Protein AF-0000000072995995 (afdb_homodimer)

pLDDT: mean 80.79, std 23.72, range [16.2, 98.0]

Sequence (972 aa):
MTNRNSLKPSCECSIDRLLQHKDIFIFITKAQKQSDSFSGKSYITYHLRIGDTQTKRRYSEFESFRKALTSLYPALIIPPIPEKHSFVDYATLQAKIKDDLPMVEKRKRMLQTFLNRVAKHPELGKDHVFHQFLESTVTWSDVLHSPPLSTIPKNLLQMVLHRDVQIPTHTLNPVLASNLIPTPSTAYQLKKPDPRFEESEKFTFRIANYMSNNLDKSQRKVIRRLGELANDYAELGAVYNGFSLNESGTVANAIEKIGQAVDTGYTETGQMVTSLEGEFAEPIQEHAQFAHIIKKTLKFRHMKHVQVELIKEELENKKEHLSSLQNMENEARRLEEALTRNKTIGPNAVDVDEINNPQEELIGASRVLSSRSSNSTWSGRSMRVISAVGYTLQNIIDVDPEATRRNQIGMSKDAIHVLEEALNITNKDLNSVSTELQADLDRFQREKIHDMRDMLIAYAKIHIRYCQKNLKSWQEARAEVEKIEIMTNRNSLKPSCECSIDRLLQHKDIFIFITKAQKQSDSFSGKSYITYHLRIGDTQTKRRYSEFESFRKALTSLYPALIIPPIPEKHSFVDYATLQAKIKDDLPMVEKRKRMLQTFLNRVAKHPELGKDHVFHQFLESTVTWSDVLHSPPLSTIPKNLLQMVLHRDVQIPTHTLNPVLASNLIPTPSTAYQLKKPDPRFEESEKFTFRIANYMSNNLDKSQRKVIRRLGELANDYAELGAVYNGFSLNESGTVANAIEKIGQAVDTGYTETGQMVTSLEGEFAEPIQEHAQFAHIIKKTLKFRHMKHVQVELIKEELENKKEHLSSLQNMENEARRLEEALTRNKTIGPNAVDVDEINNPQEELIGASRVLSSRSSNSTWSGRSMRVISAVGYTLQNIIDVDPEATRRNQIGMSKDAIHVLEEALNITNKDLNSVSTELQADLDRFQREKIHDMRDMLIAYAKIHIRYCQKNLKSWQEARAEVEKIEI

Foldseek 3Di:
DPPCPVQPPFPPDPQLVLLPDPPWAKAFDDWDWDADPVPRDIFIWTWIDTPHAIAIDGPVLVVLLQVLVCLQCVLFQQFDADDDPDVVNVVVVCVVVVRCVLVSVLNNLRSRVNLVVLCPDSRSVRDVLSVLSRHHVDDSVVSCCDPPNVAADPDNLQFFDDPDPVGDGRHGDPLSPDPLQDQFDLPDDFPDDDVVLVVLLVVLCVVLCCLVVPVLVVLVVVLVVLLVVLVVLVVVLVVLLVVLVVDDDLQSVLSNLVSVLSNLSNVLSVVLSSLCVRLANSVSVSSNVSSVSLNSSSSVLVSLSSSLVRLVVSLVVLVVVLVVLVVVLVVVVVVVVVVVVVPPPDPPDPCVDDPPPPDDDPDDDDDDDDDDDDDDCPPDDDPPPPPPVVPVVVVVVVPPPSNVSVVSSVVSVVSSVSSVVVSVSSVSRSVSSVVSSVVNSVVVVVVVVVSVVSSVVSNVVSVVVSCVSSVVSVVVSVVSSVPPDD/DPPCPVQPPFPPDPQSVLLPDPPWAKAFDDWDWDADPVPRDIFIWTWIDTPHAIAIDGPVLVVLLQVLVCLQCVLFQQFDADDDPDVVNVVVCVVVVVPCVVVSVLNNLRSRVNLVVLCPDSRSVRDVLSVLVRHHVDDSVVSCCDPPNVAADPDNLQFFDDPDVVDDGRHGDPLSPDPLQDQDDLPDDFPDDDVVLVVLLVVLCVVLCCLVVPVLVVLVVVLVVLLVVLVVLVVVLVVLLVVLVVDDDLQSVLSNLVSVLSNLSNVLSVVLSSLCVRLANSVSVSSNVSSVSLNSSSSVLVSLSSSLVRLVVSLVVLVVVLVVLVVVLVVVVVVVVVVVVVVPPDPDDDCPDDPPDPDDDPDDPDDDDDDDDDDDDDDDDDPPPPPPVPPVVVVVVVPPVSNVSVVSSVVSVVSSVSSVVVSVSSVSRSVSSVVSSVVNSVVVVVVVVVSVVSSVVSNVVSVVVSCVSSVVSVVVSVVSSVPPDD

Organism: Rhizopus oryzae (NCBI:txid64495)

Structure (mmCIF, N/CA/C/O backbone):
data_AF-0000000072995995-model_v1
#
loop_
_entity.id
_entity.type
_entity.pdbx_description
1 polymer 'PX domain-containing protein'
#
loop_
_atom_site.group_PDB
_atom_site.id
_atom_site.type_symbol
_atom_site.label_atom_id
_atom_site.label_alt_id
_atom_site.label_comp_id
_atom_site.label_asym_id
_atom_site.label_entity_id
_atom_site.label_seq_id
_atom_site.pdbx_PDB_ins_code
_atom_site.Cartn_x
_atom_site.Cartn_y
_atom_site.Cartn_z
_atom_site.occupancy
_atom_site.B_iso_or_equiv
_atom_site.auth_seq_id
_atom_site.auth_comp_id
_atom_site.auth_asym_id
_atom_site.auth_atom_id
_atom_site.pdbx_PDB_model_num
ATOM 1 N N . MET A 1 1 ? 22.781 -51.25 -25.141 1 22.55 1 MET A N 1
ATOM 2 C CA . MET A 1 1 ? 21.875 -50.25 -24.625 1 22.55 1 MET A CA 1
ATOM 3 C C . MET A 1 1 ? 21.5 -49.25 -25.703 1 22.55 1 MET A C 1
ATOM 5 O O . MET A 1 1 ? 22.297 -48.375 -26.078 1 22.55 1 MET A O 1
ATOM 9 N N . THR A 1 2 ? 20.844 -49.688 -26.781 1 27.02 2 THR A N 1
ATOM 10 C CA . THR A 1 2 ? 20.422 -49.188 -28.078 1 27.02 2 THR A CA 1
ATOM 11 C C . THR A 1 2 ? 19.516 -47.969 -27.906 1 27.02 2 THR A C 1
ATOM 13 O O . THR A 1 2 ? 18.453 -48.062 -27.297 1 27.02 2 THR A O 1
ATOM 16 N N . ASN A 1 3 ? 20.094 -46.781 -27.641 1 28.81 3 ASN A N 1
ATOM 17 C CA . ASN A 1 3 ? 19.562 -45.438 -27.5 1 28.81 3 ASN A CA 1
ATOM 18 C C . ASN A 1 3 ? 18.547 -45.125 -28.609 1 28.81 3 ASN A C 1
ATOM 20 O O . ASN A 1 3 ? 18.938 -44.688 -29.688 1 28.81 3 ASN A O 1
ATOM 24 N N . ARG A 1 4 ? 17.578 -45.938 -28.891 1 34.81 4 ARG A N 1
ATOM 25 C CA . ARG A 1 4 ? 16.484 -45.781 -29.844 1 34.81 4 ARG A CA 1
ATOM 26 C C . ARG A 1 4 ? 15.727 -44.469 -29.562 1 34.81 4 ARG A C 1
ATOM 28 O O . ARG A 1 4 ? 14.812 -44.469 -28.734 1 34.81 4 ARG A O 1
ATOM 35 N N . ASN A 1 5 ? 16.375 -43.406 -29.312 1 36.06 5 ASN A N 1
ATOM 36 C CA . ASN A 1 5 ? 15.711 -42.094 -29.375 1 36.06 5 ASN A CA 1
ATOM 37 C C . ASN A 1 5 ? 14.789 -42 -30.594 1 36.06 5 ASN A C 1
ATOM 39 O O . ASN A 1 5 ? 15.234 -41.625 -31.688 1 36.06 5 ASN A O 1
ATOM 43 N N . SER A 1 6 ? 14 -42.906 -30.922 1 40.09 6 SER A N 1
ATOM 44 C CA . SER A 1 6 ? 13.047 -42.906 -32.031 1 40.09 6 SER A CA 1
ATOM 45 C C . SER A 1 6 ? 12.273 -41.594 -32.094 1 40.09 6 SER A C 1
ATOM 47 O O . SER A 1 6 ? 11.242 -41.438 -31.453 1 40.09 6 SER A O 1
ATOM 49 N N . LEU A 1 7 ? 12.898 -40.406 -32.188 1 47.31 7 LEU A N 1
ATOM 50 C CA . LEU A 1 7 ? 12.336 -39.094 -32.438 1 47.31 7 LEU A CA 1
ATOM 51 C C . LEU A 1 7 ? 11.383 -39.125 -33.625 1 47.31 7 LEU A C 1
ATOM 53 O O . LEU A 1 7 ? 11.625 -39.812 -34.594 1 47.31 7 LEU A O 1
ATOM 57 N N . LYS A 1 8 ? 10.094 -38.906 -33.438 1 56.38 8 LYS A N 1
ATOM 58 C CA . LYS A 1 8 ? 9.109 -38.75 -34.5 1 56.38 8 LYS A CA 1
ATOM 59 C C . LYS A 1 8 ? 9.727 -38.062 -35.719 1 56.38 8 LYS A C 1
ATOM 61 O O . LYS A 1 8 ? 10.469 -37.094 -35.594 1 56.38 8 LYS A O 1
ATOM 66 N N . PRO A 1 9 ? 9.773 -38.812 -36.812 1 62.78 9 PRO A N 1
ATOM 67 C CA . PRO A 1 9 ? 10.32 -38.188 -38 1 62.78 9 PRO A CA 1
ATOM 68 C C . PRO A 1 9 ? 9.703 -36.812 -38.281 1 62.78 9 PRO A C 1
ATOM 70 O O . PRO A 1 9 ? 8.516 -36.594 -38.062 1 62.78 9 PRO A O 1
ATOM 73 N N . SER A 1 10 ? 10.523 -35.781 -38.344 1 68.31 10 SER A N 1
ATOM 74 C CA . SER A 1 10 ? 10.133 -34.406 -38.656 1 68.31 10 SER A CA 1
ATOM 75 C C . SER A 1 10 ? 9.469 -34.312 -40.031 1 68.31 10 SER A C 1
ATOM 77 O O . SER A 1 10 ? 9.789 -35.094 -40.938 1 68.31 10 SER A O 1
ATOM 79 N N . CYS A 1 11 ? 8.227 -33.812 -40.125 1 79.88 11 CYS A N 1
ATOM 80 C CA . CYS A 1 11 ? 7.48 -33.656 -41.375 1 79.88 11 CYS A CA 1
ATOM 81 C C . CYS A 1 11 ? 8.227 -32.75 -42.344 1 79.88 11 CYS A C 1
ATOM 83 O O . CYS A 1 11 ? 7.879 -32.719 -43.531 1 79.88 11 CYS A O 1
ATOM 85 N N . GLU A 1 12 ? 9.312 -32.094 -42.031 1 81.69 12 GLU A N 1
ATOM 86 C CA . GLU A 1 12 ? 10.211 -31.312 -42.875 1 81.69 12 GLU A CA 1
ATOM 87 C C . GLU A 1 12 ? 9.453 -30.203 -43.594 1 81.69 12 GLU A C 1
ATOM 89 O O . GLU A 1 12 ? 9.828 -29.812 -44.719 1 81.69 12 GLU A O 1
ATOM 94 N N . CYS A 1 13 ? 8.328 -29.859 -43 1 88.38 13 CYS A N 1
ATOM 95 C CA . CYS A 1 13 ? 7.613 -28.734 -43.594 1 88.38 13 CYS A CA 1
ATOM 96 C C . CYS A 1 13 ? 8.312 -27.422 -43.281 1 88.38 13 CYS A C 1
ATOM 98 O O . CYS A 1 13 ? 9.336 -27.406 -42.594 1 88.38 13 CYS A O 1
ATOM 100 N N . SER A 1 14 ? 7.895 -26.344 -43.875 1 88.25 14 SER A N 1
ATOM 101 C CA . SER A 1 14 ? 8.547 -25.047 -43.75 1 88.25 14 SER A CA 1
ATOM 102 C C . SER A 1 14 ? 8.672 -24.609 -42.281 1 88.25 14 SER A C 1
ATOM 104 O O . SER A 1 14 ? 9.711 -24.094 -41.875 1 88.25 14 SER A O 1
ATOM 106 N N . ILE A 1 15 ? 7.633 -24.828 -41.562 1 91.75 15 ILE A N 1
ATOM 107 C CA . ILE A 1 15 ? 7.621 -24.422 -40.156 1 91.75 15 ILE A CA 1
ATOM 108 C C . ILE A 1 15 ? 8.594 -25.297 -39.375 1 91.75 15 ILE A C 1
ATOM 110 O O . ILE A 1 15 ? 9.281 -24.797 -38.469 1 91.75 15 ILE A O 1
ATOM 114 N N . ASP A 1 16 ? 8.656 -26.578 -39.625 1 91.5 16 ASP A N 1
ATOM 115 C CA . ASP A 1 16 ? 9.578 -27.5 -38.969 1 91.5 16 ASP A CA 1
ATOM 116 C C . ASP A 1 16 ? 11.031 -27.047 -39.156 1 91.5 16 ASP A C 1
ATOM 118 O O . ASP A 1 16 ? 11.82 -27.078 -38.188 1 91.5 16 ASP A O 1
ATOM 122 N N . ARG A 1 17 ? 11.281 -26.656 -40.344 1 89.06 17 ARG A N 1
ATOM 123 C CA . ARG A 1 17 ? 12.633 -26.188 -40.656 1 89.06 17 ARG A CA 1
ATOM 124 C C . ARG A 1 17 ? 12.961 -24.922 -39.875 1 89.06 17 ARG A C 1
ATOM 126 O O . ARG A 1 17 ? 14.102 -24.734 -39.438 1 89.06 17 ARG A O 1
ATOM 133 N N . LEU A 1 18 ? 11.992 -24.094 -39.781 1 90.12 18 LEU A N 1
ATOM 134 C CA . LEU A 1 18 ? 12.18 -22.844 -39.062 1 90.12 18 LEU A CA 1
ATOM 135 C C . LEU A 1 18 ? 12.43 -23.125 -37.562 1 90.12 18 LEU A C 1
ATOM 137 O O . LEU A 1 18 ? 13.266 -22.469 -36.938 1 90.12 18 LEU A O 1
ATOM 141 N N . LEU A 1 19 ? 11.727 -24.094 -36.969 1 91.38 19 LEU A N 1
ATOM 142 C CA . LEU A 1 19 ? 11.781 -24.375 -35.562 1 91.38 19 LEU A CA 1
ATOM 143 C C . LEU A 1 19 ? 13.102 -25.062 -35.188 1 91.38 19 LEU A C 1
ATOM 145 O O . LEU A 1 19 ? 13.492 -25.062 -34 1 91.38 19 LEU A O 1
ATOM 149 N N . GLN A 1 20 ? 13.773 -25.641 -36.188 1 86.5 20 GLN A N 1
ATOM 150 C CA . GLN A 1 20 ? 15.039 -26.328 -35.906 1 86.5 20 GLN A CA 1
ATOM 151 C C . GLN A 1 20 ? 16.188 -25.328 -35.75 1 86.5 20 GLN A C 1
ATOM 153 O O . GLN A 1 20 ? 17.25 -25.672 -35.219 1 86.5 20 GLN A O 1
ATOM 158 N N . HIS A 1 21 ? 15.875 -24.109 -36.25 1 83.19 21 HIS A N 1
ATOM 159 C CA . HIS A 1 21 ? 16.891 -23.078 -36.094 1 83.19 21 HIS A CA 1
ATOM 160 C C . HIS A 1 21 ? 17 -22.672 -34.625 1 83.19 21 HIS A C 1
ATOM 162 O O . HIS A 1 21 ? 16 -22.641 -33.906 1 83.19 21 HIS A O 1
ATOM 168 N N . LYS A 1 22 ? 18.281 -22.469 -34.375 1 76.88 22 LYS A N 1
ATOM 169 C CA . LYS A 1 22 ? 18.547 -22.094 -33 1 76.88 22 LYS A CA 1
ATOM 170 C C . LYS A 1 22 ? 17.953 -20.719 -32.656 1 76.88 22 LYS A C 1
ATOM 172 O O . LYS A 1 22 ? 17.984 -19.812 -33.5 1 76.88 22 LYS A O 1
ATOM 177 N N . ASP A 1 23 ? 17.234 -20.547 -31.688 1 80.31 23 ASP A N 1
ATOM 178 C CA . ASP A 1 23 ? 16.797 -19.281 -31.094 1 80.31 23 ASP A CA 1
ATOM 179 C C . ASP A 1 23 ? 15.508 -18.781 -31.75 1 80.31 23 ASP A C 1
ATOM 181 O O . ASP A 1 23 ? 15.312 -17.578 -31.906 1 80.31 23 ASP A O 1
ATOM 185 N N . ILE A 1 24 ? 14.773 -19.688 -32.344 1 86.06 24 ILE A N 1
ATOM 186 C CA . ILE A 1 24 ? 13.516 -19.266 -32.938 1 86.06 24 ILE A CA 1
ATOM 187 C C . ILE A 1 24 ? 12.477 -19.016 -31.828 1 86.06 24 ILE A C 1
ATOM 189 O O . ILE A 1 24 ? 12.469 -19.703 -30.812 1 86.06 24 ILE A O 1
ATOM 193 N N . PHE A 1 25 ? 11.82 -17.922 -32.062 1 93.5 25 PHE A N 1
ATOM 194 C CA . PHE A 1 25 ? 10.789 -17.516 -31.109 1 93.5 25 PHE A CA 1
ATOM 195 C C . PHE A 1 25 ? 9.5 -17.141 -31.828 1 93.5 25 PHE A C 1
ATOM 197 O O . PHE A 1 25 ? 9.531 -16.516 -32.906 1 93.5 25 PHE A O 1
ATOM 204 N N . ILE A 1 26 ? 8.398 -17.656 -31.344 1 96.94 26 ILE A N 1
ATOM 205 C CA . ILE A 1 26 ? 7.09 -17.328 -31.906 1 96.94 26 ILE A CA 1
ATOM 206 C C . ILE A 1 26 ? 6.516 -16.109 -31.188 1 96.94 26 ILE A C 1
ATOM 208 O O . ILE A 1 26 ? 6.348 -16.125 -29.969 1 96.94 26 ILE A O 1
ATOM 212 N N . PHE A 1 27 ? 6.184 -15.102 -32.031 1 97 27 PHE A N 1
ATOM 213 C CA . PHE A 1 27 ? 5.664 -13.859 -31.453 1 97 27 PHE A CA 1
ATOM 214 C C . PHE A 1 27 ? 4.18 -13.695 -31.766 1 97 27 PHE A C 1
ATOM 216 O O . PHE A 1 27 ? 3.727 -14.07 -32.844 1 97 27 PHE A O 1
ATOM 223 N N . ILE A 1 28 ? 3.461 -13.281 -30.812 1 97.25 28 ILE A N 1
ATOM 224 C CA . ILE A 1 28 ? 2.154 -12.695 -31.094 1 97.25 28 ILE A CA 1
ATOM 225 C C . ILE A 1 28 ? 2.262 -11.172 -31.094 1 97.25 28 ILE A C 1
ATOM 227 O O . ILE A 1 28 ? 2.385 -10.547 -30.047 1 97.25 28 ILE A O 1
ATOM 231 N N . THR A 1 29 ? 2.156 -10.547 -32.156 1 95.31 29 THR A N 1
ATOM 232 C CA . THR A 1 29 ? 2.521 -9.148 -32.375 1 95.31 29 THR A CA 1
ATOM 233 C C . THR A 1 29 ? 1.336 -8.234 -32.062 1 95.31 29 THR A C 1
ATOM 235 O O . THR A 1 29 ? 1.52 -7.082 -31.672 1 95.31 29 THR A O 1
ATOM 238 N N . LYS A 1 30 ? 0.116 -8.758 -32.406 1 92.94 30 LYS A N 1
ATOM 239 C CA . LYS A 1 30 ? -1.045 -7.883 -32.25 1 92.94 30 LYS A CA 1
ATOM 240 C C . LYS A 1 30 ? -2.299 -8.688 -31.922 1 92.94 30 LYS A C 1
ATOM 242 O O . LYS A 1 30 ? -2.402 -9.859 -32.281 1 92.94 30 LYS A O 1
ATOM 247 N N . ALA A 1 31 ? -3.133 -8.086 -31.109 1 91.62 31 ALA A N 1
ATOM 248 C CA . ALA A 1 31 ? -4.512 -8.523 -30.906 1 91.62 31 ALA A CA 1
ATOM 249 C C . ALA A 1 31 ? -5.5 -7.523 -31.5 1 91.62 31 ALA A C 1
ATOM 251 O O . ALA A 1 31 ? -5.504 -6.348 -31.125 1 91.62 31 ALA A O 1
ATOM 252 N N . GLN A 1 32 ? -6.266 -7.977 -32.5 1 89.94 32 GLN A N 1
ATOM 253 C CA . GLN A 1 32 ? -7.117 -7.055 -33.25 1 89.94 32 GLN A CA 1
ATOM 254 C C . GLN A 1 32 ? -8.586 -7.445 -33.125 1 89.94 32 GLN A C 1
ATOM 256 O O . GLN A 1 32 ? -8.938 -8.617 -33.312 1 89.94 32 GLN A O 1
ATOM 261 N N . LYS A 1 33 ? -9.406 -6.445 -32.75 1 87.06 33 LYS A N 1
ATOM 262 C CA . LYS A 1 33 ? -10.852 -6.68 -32.75 1 87.06 33 LYS A CA 1
ATOM 263 C C . LYS A 1 33 ? -11.398 -6.746 -34.188 1 87.06 33 LYS A C 1
ATOM 265 O O . LYS A 1 33 ? -11.102 -5.887 -35 1 87.06 33 LYS A O 1
ATOM 270 N N . GLN A 1 34 ? -11.969 -7.832 -34.438 1 84.31 34 GLN A N 1
ATOM 271 C CA . GLN A 1 34 ? -12.57 -8.023 -35.75 1 84.31 34 GLN A CA 1
ATOM 272 C C . GLN A 1 34 ? -14.07 -8.266 -35.656 1 84.31 34 GLN A C 1
ATOM 274 O O . GLN A 1 34 ? -14.555 -8.695 -34.594 1 84.31 34 GLN A O 1
ATOM 279 N N . SER A 1 35 ? -14.82 -7.684 -36.375 1 77.75 35 SER A N 1
ATOM 280 C CA . SER A 1 35 ? -16.266 -7.91 -36.406 1 77.75 35 SER A CA 1
ATOM 281 C C . SER A 1 35 ? -16.656 -8.828 -37.562 1 77.75 35 SER A C 1
ATOM 283 O O . SER A 1 35 ? -16.078 -8.734 -38.656 1 77.75 35 SER A O 1
ATOM 285 N N . ASP A 1 36 ? -17.281 -9.891 -37.125 1 67.06 36 ASP A N 1
ATOM 286 C CA . ASP A 1 36 ? -17.812 -10.734 -38.219 1 67.06 36 ASP A CA 1
ATOM 287 C C . ASP A 1 36 ? -18.953 -10.031 -38.938 1 67.06 36 ASP A C 1
ATOM 289 O O . ASP A 1 36 ? -19.922 -9.586 -38.312 1 67.06 36 ASP A O 1
ATOM 293 N N . SER A 1 37 ? -18.672 -9.695 -40.219 1 61.41 37 SER A N 1
ATOM 294 C CA . SER A 1 37 ? -19.641 -8.977 -41.031 1 61.41 37 SER A CA 1
ATOM 295 C C . SER A 1 37 ? -21 -9.664 -41.031 1 61.41 37 SER A C 1
ATOM 297 O O . SER A 1 37 ? -22.031 -9.008 -41.125 1 61.41 37 SER A O 1
ATOM 299 N N . PHE A 1 38 ? -21.031 -10.938 -40.906 1 63.56 38 PHE A N 1
ATOM 300 C CA . PHE A 1 38 ? -22.281 -11.672 -41.062 1 63.56 38 PHE A CA 1
ATOM 301 C C . PHE A 1 38 ? -23.016 -11.789 -39.719 1 63.56 38 PHE A C 1
ATOM 303 O O . PHE A 1 38 ? -24.234 -11.602 -39.656 1 63.56 38 PHE A O 1
ATOM 310 N N . SER A 1 39 ? -22.344 -12.039 -38.688 1 60.88 39 SER A N 1
ATOM 311 C CA . SER A 1 39 ? -23 -12.344 -37.406 1 60.88 39 SER A CA 1
ATOM 312 C C . SER A 1 39 ? -22.984 -11.125 -36.469 1 60.88 39 SER A C 1
ATOM 314 O O . SER A 1 39 ? -23.734 -11.086 -35.5 1 60.88 39 SER A O 1
ATOM 316 N N . GLY A 1 40 ? -22.375 -10.125 -36.875 1 64.06 40 GLY A N 1
ATOM 317 C CA . GLY A 1 40 ? -22.312 -8.906 -36.094 1 64.06 40 GLY A CA 1
ATOM 318 C C . GLY A 1 40 ? -21.516 -9.07 -34.812 1 64.06 40 GLY A C 1
ATOM 319 O O . GLY A 1 40 ? -21.375 -8.117 -34.031 1 64.06 40 GLY A O 1
ATOM 320 N N . LYS A 1 41 ? -20.984 -10.312 -34.594 1 70.19 41 LYS A N 1
ATOM 321 C CA . LYS A 1 41 ? -20.297 -10.5 -33.312 1 70.19 41 LYS A CA 1
ATOM 322 C C . LYS A 1 41 ? -18.812 -10.148 -33.438 1 70.19 41 LYS A C 1
ATOM 324 O O . LYS A 1 41 ? -18.172 -10.469 -34.438 1 70.19 41 LYS A O 1
ATOM 329 N N . SER A 1 42 ? -18.406 -9.43 -32.562 1 83.25 42 SER A N 1
ATOM 330 C CA . SER A 1 42 ? -17.016 -8.984 -32.531 1 83.25 42 SER A CA 1
ATOM 331 C C . SER A 1 42 ? -16.125 -10 -31.828 1 83.25 42 SER A C 1
ATOM 333 O O . SER A 1 42 ? -16.562 -10.656 -30.891 1 83.25 42 SER A O 1
ATOM 335 N N . TYR A 1 43 ? -15.039 -10.375 -32.562 1 84.44 43 TYR A N 1
ATOM 336 C CA . TYR A 1 43 ? -14.078 -11.25 -31.906 1 84.44 43 TYR A CA 1
ATOM 337 C C . TYR A 1 43 ? -12.664 -10.711 -32.031 1 84.44 43 TYR A C 1
ATOM 339 O O . TYR A 1 43 ? -12.414 -9.789 -32.812 1 84.44 43 TYR A O 1
ATOM 347 N N . ILE A 1 44 ? -11.742 -11.25 -31.219 1 90.12 44 ILE A N 1
ATOM 348 C CA . ILE A 1 44 ? -10.352 -10.812 -31.234 1 90.12 44 ILE A CA 1
ATOM 349 C C . ILE A 1 44 ? -9.5 -11.812 -32 1 90.12 44 ILE A C 1
ATOM 351 O O . ILE A 1 44 ? -9.617 -13.023 -31.812 1 90.12 44 ILE A O 1
ATOM 355 N N . THR A 1 45 ? -8.766 -11.273 -32.906 1 93.31 45 THR A N 1
ATOM 356 C CA . THR A 1 45 ? -7.816 -12.094 -33.625 1 93.31 45 THR A CA 1
ATOM 357 C C . THR A 1 45 ? -6.383 -11.789 -33.219 1 93.31 45 THR A C 1
ATOM 359 O O . THR A 1 45 ? -6.027 -10.625 -33 1 93.31 45 THR A O 1
ATOM 362 N N . TYR A 1 46 ? -5.562 -12.875 -33.062 1 95.62 46 TYR A N 1
ATOM 363 C CA . TYR A 1 46 ? -4.16 -12.734 -32.688 1 95.62 46 TYR A CA 1
ATOM 364 C C . TYR A 1 46 ? -3.252 -12.961 -33.875 1 95.62 46 TYR A C 1
ATOM 366 O O . TYR A 1 46 ? -3.375 -13.969 -34.594 1 95.62 46 TYR A O 1
ATOM 374 N N . HIS A 1 47 ? -2.336 -12.016 -34.031 1 97.19 47 HIS A N 1
ATOM 375 C CA . HIS A 1 47 ? -1.401 -12.102 -35.156 1 97.19 47 HIS A CA 1
ATOM 376 C C . HIS A 1 47 ? -0.116 -12.812 -34.719 1 97.19 47 HIS A C 1
ATOM 378 O O . HIS A 1 47 ? 0.67 -12.281 -33.938 1 97.19 47 HIS A O 1
ATOM 384 N N . LEU A 1 48 ? 0.071 -14.023 -35.25 1 97.69 48 LEU A N 1
ATOM 385 C CA . LEU A 1 48 ? 1.254 -14.82 -34.969 1 97.69 48 LEU A CA 1
ATOM 386 C C . LEU A 1 48 ? 2.354 -14.578 -36 1 97.69 48 LEU A C 1
ATOM 388 O O . LEU A 1 48 ? 2.074 -14.438 -37.188 1 97.69 48 LEU A O 1
ATOM 392 N N . ARG A 1 49 ? 3.58 -14.469 -35.469 1 96.88 49 ARG A N 1
ATOM 393 C CA . ARG A 1 49 ? 4.719 -14.305 -36.375 1 96.88 49 ARG A CA 1
ATOM 394 C C . ARG A 1 49 ? 5.855 -15.25 -36 1 96.88 49 ARG A C 1
ATOM 396 O O . ARG A 1 49 ? 6.289 -15.281 -34.844 1 96.88 49 ARG A O 1
ATOM 403 N N . ILE A 1 50 ? 6.27 -16.031 -36.812 1 95 50 ILE A N 1
ATOM 404 C CA . ILE A 1 50 ? 7.457 -16.859 -36.688 1 95 50 ILE A CA 1
ATOM 405 C C . ILE A 1 50 ? 8.344 -16.672 -37.906 1 95 50 ILE A C 1
ATOM 407 O O . ILE A 1 50 ? 7.988 -17.094 -39.031 1 95 50 ILE A O 1
ATOM 411 N N . GLY A 1 51 ? 9.453 -16.062 -37.688 1 90.44 51 GLY A N 1
ATOM 412 C CA . GLY A 1 51 ? 10.242 -15.688 -38.844 1 90.44 51 GLY A CA 1
ATOM 413 C C . GLY A 1 51 ? 9.508 -14.742 -39.781 1 90.44 51 GLY A C 1
ATOM 414 O O . GLY A 1 51 ? 9.047 -13.68 -39.375 1 90.44 51 GLY A O 1
ATOM 415 N N . ASP A 1 52 ? 9.336 -15.211 -40.969 1 89 52 ASP A N 1
ATOM 416 C CA . ASP A 1 52 ? 8.672 -14.367 -41.938 1 89 52 ASP A CA 1
ATOM 417 C C . ASP A 1 52 ? 7.223 -14.797 -42.156 1 89 52 ASP A C 1
ATOM 419 O O . ASP A 1 52 ? 6.492 -14.172 -42.938 1 89 52 ASP A O 1
ATOM 423 N N . THR A 1 53 ? 6.812 -15.797 -41.469 1 92.38 53 THR A N 1
ATOM 424 C CA . THR A 1 53 ? 5.457 -16.312 -41.594 1 92.38 53 THR A CA 1
ATOM 425 C C . THR A 1 53 ? 4.52 -15.648 -40.594 1 92.38 53 THR A C 1
ATOM 427 O O . THR A 1 53 ? 4.863 -15.516 -39.406 1 92.38 53 THR A O 1
ATOM 430 N N . GLN A 1 54 ? 3.402 -15.203 -41.188 1 95.19 54 GLN A N 1
ATOM 431 C CA . GLN A 1 54 ? 2.391 -14.586 -40.344 1 95.19 54 GLN A CA 1
ATOM 432 C C . GLN A 1 54 ? 1.049 -15.297 -40.469 1 95.19 54 GLN A C 1
ATOM 434 O O . GLN A 1 54 ? 0.67 -15.727 -41.562 1 95.19 54 GLN A O 1
ATOM 439 N N . THR A 1 55 ? 0.432 -15.508 -39.406 1 95.88 55 THR A N 1
ATOM 440 C CA . THR A 1 55 ? -0.879 -16.156 -39.375 1 95.88 55 THR A CA 1
ATOM 441 C C . THR A 1 55 ? -1.764 -15.523 -38.312 1 95.88 55 THR A C 1
ATOM 443 O O . THR A 1 55 ? -1.265 -14.883 -37.375 1 95.88 55 THR A O 1
ATOM 446 N N . LYS A 1 56 ? -3.1 -15.625 -38.594 1 95.25 56 LYS A N 1
ATOM 447 C CA . LYS A 1 56 ? -4.066 -15.094 -37.625 1 95.25 56 LYS A CA 1
ATOM 448 C C . LYS A 1 56 ? -4.918 -16.219 -37.031 1 95.25 56 LYS A C 1
ATOM 450 O O . LYS A 1 56 ? -5.359 -17.109 -37.75 1 95.25 56 LYS A O 1
ATOM 455 N N . ARG A 1 57 ? -5.008 -16.172 -35.719 1 95.88 57 ARG A N 1
ATOM 456 C CA . ARG A 1 57 ? -5.84 -17.156 -35.031 1 95.88 57 ARG A CA 1
ATOM 457 C C . ARG A 1 57 ? -6.707 -16.484 -33.969 1 95.88 57 ARG A C 1
ATOM 459 O O . ARG A 1 57 ? -6.301 -15.492 -33.375 1 95.88 57 ARG A O 1
ATOM 466 N N . ARG A 1 58 ? -7.895 -17 -33.844 1 92.75 58 ARG A N 1
ATOM 467 C CA . ARG A 1 58 ? -8.758 -16.562 -32.75 1 92.75 58 ARG A CA 1
ATOM 468 C C . ARG A 1 58 ? -8.555 -17.406 -31.516 1 92.75 58 ARG A C 1
ATOM 470 O O . ARG A 1 58 ? -7.902 -18.453 -31.578 1 92.75 58 ARG A O 1
ATOM 477 N N . TYR A 1 59 ? -9.078 -17 -30.438 1 93.75 59 TYR A N 1
ATOM 478 C CA . TYR A 1 59 ? -8.906 -17.719 -29.188 1 93.75 59 TYR A CA 1
ATOM 479 C C . TYR A 1 59 ? -9.523 -19.109 -29.266 1 93.75 59 TYR A C 1
ATOM 481 O O . TYR A 1 59 ? -8.938 -20.078 -28.781 1 93.75 59 TYR A O 1
ATOM 489 N N . SER A 1 60 ? -10.656 -19.172 -29.859 1 93.81 60 SER A N 1
ATOM 490 C CA . SER A 1 60 ? -11.336 -20.469 -29.953 1 93.81 60 SER A CA 1
ATOM 491 C C . SER A 1 60 ? -10.5 -21.469 -30.734 1 93.81 60 SER A C 1
ATOM 493 O O . SER A 1 60 ? -10.555 -22.672 -30.469 1 93.81 60 SER A O 1
ATOM 495 N N . GLU A 1 61 ? -9.734 -20.969 -31.609 1 96.38 61 GLU A N 1
ATOM 496 C CA . GLU A 1 61 ? -8.852 -21.859 -32.375 1 96.38 61 GLU A CA 1
ATOM 497 C C . GLU A 1 61 ? -7.684 -22.328 -31.516 1 96.38 61 GLU A C 1
ATOM 499 O O . GLU A 1 61 ? -7.254 -23.484 -31.641 1 96.38 61 GLU A O 1
ATOM 504 N N . PHE A 1 62 ? -7.215 -21.516 -30.672 1 97.19 62 PHE A N 1
ATOM 505 C CA . PHE A 1 62 ? -6.215 -21.938 -29.703 1 97.19 62 PHE A CA 1
ATOM 506 C C . PHE A 1 62 ? -6.77 -23.047 -28.812 1 97.19 62 PHE A C 1
ATOM 508 O O . PHE A 1 62 ? -6.078 -24.016 -28.516 1 97.19 62 PHE A O 1
ATOM 515 N N . GLU A 1 63 ? -7.965 -22.906 -28.406 1 96.44 63 GLU A N 1
ATOM 516 C CA . GLU A 1 63 ? -8.609 -23.891 -27.547 1 96.44 63 GLU A CA 1
ATOM 517 C C . GLU A 1 63 ? -8.727 -25.234 -28.25 1 96.44 63 GLU A C 1
ATOM 519 O O . GLU A 1 63 ? -8.43 -26.281 -27.656 1 96.44 63 GLU A O 1
ATOM 524 N N . SER A 1 64 ? -9.18 -25.125 -29.469 1 97.12 64 SER A N 1
ATOM 525 C CA . SER A 1 64 ? -9.32 -26.359 -30.219 1 97.12 64 SER A CA 1
ATOM 526 C C . SER A 1 64 ? -7.965 -27 -30.516 1 97.12 64 SER A C 1
ATOM 528 O O . SER A 1 64 ? -7.84 -28.219 -30.562 1 97.12 64 SER A O 1
ATOM 530 N N . PHE A 1 65 ? -7.023 -26.156 -30.703 1 98 65 PHE A N 1
ATOM 531 C CA . PHE A 1 65 ? -5.668 -26.641 -30.938 1 98 65 PHE A CA 1
ATOM 532 C C . PHE A 1 65 ? -5.133 -27.375 -29.719 1 98 65 PHE A C 1
ATOM 534 O O . PHE A 1 65 ? -4.594 -28.469 -29.828 1 98 65 PHE A O 1
ATOM 541 N N . ARG A 1 66 ? -5.281 -26.812 -28.594 1 97.62 66 ARG A N 1
ATOM 542 C CA . ARG A 1 66 ? -4.832 -27.469 -27.375 1 97.62 66 ARG A CA 1
ATOM 543 C C . ARG A 1 66 ? -5.562 -28.781 -27.156 1 97.62 66 ARG A C 1
ATOM 545 O O . ARG A 1 66 ? -4.953 -29.781 -26.781 1 97.62 66 ARG A O 1
ATOM 552 N N . LYS A 1 67 ? -6.852 -28.781 -27.422 1 96.5 67 LYS A N 1
ATOM 553 C CA . LYS A 1 67 ? -7.637 -30 -27.312 1 96.5 67 LYS A CA 1
ATOM 554 C C . LYS A 1 67 ? -7.121 -31.078 -28.281 1 96.5 67 LYS A C 1
ATOM 556 O O . LYS A 1 67 ? -7.055 -32.25 -27.922 1 96.5 67 LYS A O 1
ATOM 561 N N . ALA A 1 68 ? -6.797 -30.609 -29.391 1 97.12 68 ALA A N 1
ATOM 562 C CA . ALA A 1 68 ? -6.254 -31.516 -30.406 1 97.12 68 ALA A CA 1
ATOM 563 C C . ALA A 1 68 ? -4.945 -32.156 -29.922 1 97.12 68 ALA A C 1
ATOM 565 O O . ALA A 1 68 ? -4.758 -33.344 -30.031 1 97.12 68 ALA A O 1
ATOM 566 N N . LEU A 1 69 ? -4.09 -31.312 -29.359 1 97.19 69 LEU A N 1
ATOM 567 C CA . LEU A 1 69 ? -2.811 -31.812 -28.859 1 97.19 69 LEU A CA 1
ATOM 568 C C . LEU A 1 69 ? -3.021 -32.781 -27.703 1 97.19 69 LEU A C 1
ATOM 570 O O . LEU A 1 69 ? -2.32 -33.812 -27.609 1 97.19 69 LEU A O 1
ATOM 574 N N . THR A 1 70 ? -3.986 -32.531 -26.875 1 96.38 70 THR A N 1
ATOM 575 C CA . THR A 1 70 ? -4.281 -33.406 -25.734 1 96.38 70 THR A CA 1
ATOM 576 C C . THR A 1 70 ? -4.773 -34.75 -26.203 1 96.38 70 THR A C 1
ATOM 578 O O . THR A 1 70 ? -4.449 -35.781 -25.594 1 96.38 70 THR A O 1
ATOM 581 N N . SER A 1 71 ? -5.496 -34.75 -27.266 1 95.19 71 SER A N 1
ATOM 582 C CA . SER A 1 71 ? -6.012 -36 -27.812 1 95.19 71 SER A CA 1
ATOM 583 C C . SER A 1 71 ? -4.914 -36.781 -28.531 1 95.19 71 SER A C 1
ATOM 585 O O . SER A 1 71 ? -4.891 -38 -28.469 1 95.19 71 SER A O 1
ATOM 587 N N . LEU A 1 72 ? -4.055 -36.031 -29.141 1 94.56 72 LEU A N 1
ATOM 588 C CA . LEU A 1 72 ? -2.967 -36.688 -29.859 1 94.56 72 LEU A CA 1
ATOM 589 C C . LEU A 1 72 ? -1.931 -37.25 -28.906 1 94.56 72 LEU A C 1
ATOM 591 O O . LEU A 1 72 ? -1.352 -38.312 -29.172 1 94.56 72 LEU A O 1
ATOM 595 N N . TYR A 1 73 ? -1.712 -36.531 -27.828 1 94.81 73 TYR A N 1
ATOM 596 C CA . TYR A 1 73 ? -0.664 -36.906 -26.875 1 94.81 73 TYR A CA 1
ATOM 597 C C . TYR A 1 73 ? -1.199 -36.938 -25.453 1 94.81 73 TYR A C 1
ATOM 599 O O . TYR A 1 73 ? -0.788 -36.125 -24.609 1 94.81 73 TYR A O 1
ATOM 607 N N . PRO A 1 74 ? -1.975 -37.906 -25.125 1 94.25 74 PRO A N 1
ATOM 608 C CA . PRO A 1 74 ? -2.607 -37.938 -23.797 1 94.25 74 PRO A CA 1
ATOM 609 C C . PRO A 1 74 ? -1.612 -38.188 -22.672 1 94.25 74 PRO A C 1
ATOM 611 O O . PRO A 1 74 ? -1.919 -37.938 -21.5 1 94.25 74 PRO A O 1
ATOM 614 N N . ALA A 1 75 ? -0.385 -38.719 -23 1 94 75 ALA A N 1
ATOM 615 C CA . ALA A 1 75 ? 0.604 -39.062 -21.984 1 94 75 ALA A CA 1
ATOM 616 C C . ALA A 1 75 ? 1.607 -37.938 -21.781 1 94 75 ALA A C 1
ATOM 618 O O . ALA A 1 75 ? 2.547 -38.062 -20.984 1 94 75 ALA A O 1
ATOM 619 N N . LEU A 1 76 ? 1.378 -36.844 -22.516 1 96.44 76 LEU A N 1
ATOM 620 C CA . LEU A 1 76 ? 2.293 -35.719 -22.406 1 96.44 76 LEU A CA 1
ATOM 621 C C . LEU A 1 76 ? 1.619 -34.562 -21.688 1 96.44 76 LEU A C 1
ATOM 623 O O . LEU A 1 76 ? 0.393 -34.438 -21.719 1 96.44 76 LEU A O 1
ATOM 627 N N . ILE A 1 77 ? 2.465 -33.812 -21.094 1 96.31 77 ILE A N 1
ATOM 628 C CA . ILE A 1 77 ? 1.991 -32.594 -20.422 1 96.31 77 ILE A CA 1
ATOM 629 C C . ILE A 1 77 ? 1.87 -31.453 -21.438 1 96.31 77 ILE A C 1
ATOM 631 O O . ILE A 1 77 ? 2.873 -30.859 -21.828 1 96.31 77 ILE A O 1
ATOM 635 N N . ILE A 1 78 ? 0.62 -31.141 -21.812 1 97.75 78 ILE A N 1
ATOM 636 C CA . ILE A 1 78 ? 0.361 -30.062 -22.781 1 97.75 78 ILE A CA 1
ATOM 637 C C . ILE A 1 78 ? 0.248 -28.734 -22.047 1 97.75 78 ILE A C 1
ATOM 639 O O . ILE A 1 78 ? -0.556 -28.594 -21.125 1 97.75 78 ILE A O 1
ATOM 643 N N . PRO A 1 79 ? 1.039 -27.797 -22.5 1 96.69 79 PRO A N 1
ATOM 644 C CA . PRO A 1 79 ? 0.976 -26.516 -21.812 1 96.69 79 PRO A CA 1
ATOM 645 C C . PRO A 1 79 ? -0.427 -25.906 -21.828 1 96.69 79 PRO A C 1
ATOM 647 O O . PRO A 1 79 ? -1.206 -26.156 -22.75 1 96.69 79 PRO A O 1
ATOM 650 N N . PRO A 1 80 ? -0.75 -25.156 -20.812 1 95.19 80 PRO A N 1
ATOM 651 C CA . PRO A 1 80 ? -2.078 -24.547 -20.719 1 95.19 80 PRO A CA 1
ATOM 652 C C . PRO A 1 80 ? -2.207 -23.266 -21.547 1 95.19 80 PRO A C 1
ATOM 654 O O . PRO A 1 80 ? -1.198 -22.656 -21.906 1 95.19 80 PRO A O 1
ATOM 657 N N . ILE A 1 81 ? -3.369 -22.953 -21.938 1 94.75 81 ILE A N 1
ATOM 658 C CA . ILE A 1 81 ? -3.732 -21.641 -22.453 1 94.75 81 ILE A CA 1
ATOM 659 C C . ILE A 1 81 ? -4.594 -20.906 -21.438 1 94.75 81 ILE A C 1
ATOM 661 O O . ILE A 1 81 ? -5.129 -21.516 -20.516 1 94.75 81 ILE A O 1
ATOM 665 N N . PRO A 1 82 ? -4.625 -19.625 -21.578 1 89.31 82 PRO A N 1
ATOM 666 C CA . PRO A 1 82 ? -5.457 -18.891 -20.625 1 89.31 82 PRO A CA 1
ATOM 667 C C . PRO A 1 82 ? -6.938 -19.25 -20.734 1 89.31 82 PRO A C 1
ATOM 669 O O . PRO A 1 82 ? -7.395 -19.688 -21.797 1 89.31 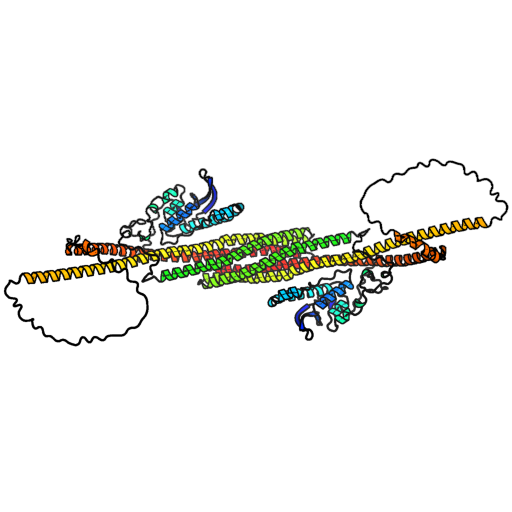82 PRO A O 1
ATOM 672 N N . GLU A 1 83 ? -7.586 -19.219 -19.531 1 80.5 83 GLU A N 1
ATOM 673 C CA . GLU A 1 83 ? -9.008 -19.547 -19.531 1 80.5 83 GLU A CA 1
ATOM 674 C C . GLU A 1 83 ? -9.82 -18.5 -20.281 1 80.5 83 GLU A C 1
ATOM 676 O O . GLU A 1 83 ? -9.422 -17.344 -20.344 1 80.5 83 GLU A O 1
ATOM 681 N N . LYS A 1 84 ? -10.883 -19.141 -20.906 1 70.81 84 LYS A N 1
ATOM 682 C CA . LYS A 1 84 ? -11.773 -18.234 -21.625 1 70.81 84 LYS A CA 1
ATOM 683 C C . LYS A 1 84 ? -12.539 -17.344 -20.656 1 70.81 84 LYS A C 1
ATOM 685 O O . LYS A 1 84 ? -13 -17.797 -19.609 1 70.81 84 LYS A O 1
ATOM 690 N N . HIS A 1 85 ? -12.289 -16.156 -20.406 1 60.28 85 HIS A N 1
ATOM 691 C CA . HIS A 1 85 ? -13.148 -15.312 -19.594 1 60.28 85 HIS A CA 1
ATOM 692 C C . HIS A 1 85 ? -14.523 -15.148 -20.234 1 60.28 85 HIS A C 1
ATOM 694 O O . HIS A 1 85 ? -14.641 -15.023 -21.453 1 60.28 85 HIS A O 1
ATOM 700 N N . SER A 1 86 ? -15.547 -15.875 -19.688 1 48 86 SER A N 1
ATOM 701 C CA . SER A 1 86 ? -16.906 -15.766 -20.219 1 48 86 SER A CA 1
ATOM 702 C C . SER A 1 86 ? -17.25 -14.32 -20.547 1 48 86 SER A C 1
ATOM 704 O O . SER A 1 86 ? -16.703 -13.391 -19.953 1 48 86 SER A O 1
ATOM 706 N N . PHE A 1 87 ? -18 -14.227 -21.609 1 41.22 87 PHE A N 1
ATOM 707 C CA . PHE A 1 87 ? -18.609 -12.992 -22.094 1 41.22 87 PHE A CA 1
ATOM 708 C C . PHE A 1 87 ? -19.234 -12.211 -20.938 1 41.22 87 PHE A C 1
ATOM 710 O O . PHE A 1 87 ? -19.188 -10.977 -20.922 1 41.22 87 PHE A O 1
ATOM 717 N N . VAL A 1 88 ? -19.891 -12.914 -20.109 1 44.44 88 VAL A N 1
ATOM 718 C CA . VAL A 1 88 ? -20.594 -12.258 -19.016 1 44.44 88 VAL A CA 1
ATOM 719 C C . VAL A 1 88 ? -19.594 -11.539 -18.109 1 44.44 88 VAL A C 1
ATOM 721 O O . VAL A 1 88 ? -19.844 -10.406 -17.688 1 44.44 88 VAL A O 1
ATOM 724 N N . ASP A 1 89 ? -18.578 -12.172 -17.922 1 46.03 89 ASP A N 1
ATOM 725 C CA . ASP A 1 89 ? -17.562 -11.484 -17.141 1 46.03 89 ASP A CA 1
ATOM 726 C C . ASP A 1 89 ? -16.922 -10.344 -17.938 1 46.03 89 ASP A C 1
ATOM 728 O O . ASP A 1 89 ? -16.609 -9.297 -17.375 1 46.03 89 ASP A O 1
ATOM 732 N N . TYR A 1 90 ? -16.766 -10.633 -19.172 1 40.25 90 TYR A N 1
ATOM 733 C CA . TYR A 1 90 ? -16.375 -9.586 -20.109 1 40.25 90 TYR A CA 1
ATOM 734 C C . TYR A 1 90 ? -17.438 -8.492 -20.172 1 40.25 90 TYR A C 1
ATOM 736 O O . TYR A 1 90 ? -17.109 -7.309 -20.266 1 40.25 90 TYR A O 1
ATOM 744 N N . ALA A 1 91 ? -18.719 -8.93 -20.359 1 40.66 91 ALA A N 1
ATOM 745 C CA . ALA A 1 91 ? -19.812 -7.977 -20.375 1 40.66 91 ALA A CA 1
ATOM 746 C C . ALA A 1 91 ? -19.859 -7.152 -19.094 1 40.66 91 ALA A C 1
ATOM 748 O O . ALA A 1 91 ? -20.094 -5.945 -19.125 1 40.66 91 ALA A O 1
ATOM 749 N N . THR A 1 92 ? -19.922 -7.816 -18.062 1 44.03 92 THR A N 1
ATOM 750 C CA . THR A 1 92 ? -19.859 -7.066 -16.812 1 44.03 92 THR A CA 1
ATOM 751 C C . THR A 1 92 ? -18.578 -6.246 -16.719 1 44.03 92 THR A C 1
ATOM 753 O O . THR A 1 92 ? -18.578 -5.145 -16.172 1 44.03 92 THR A O 1
ATOM 756 N N . LEU A 1 93 ? -17.594 -6.898 -17.312 1 40.94 93 LEU A N 1
ATOM 757 C CA . LEU A 1 93 ? -16.344 -6.145 -17.484 1 40.94 93 LEU A CA 1
ATOM 758 C C . LEU A 1 93 ? -16.469 -5.191 -18.672 1 40.94 93 LEU A C 1
ATOM 760 O O . LEU A 1 93 ? -15.719 -4.211 -18.766 1 40.94 93 LEU A O 1
ATOM 764 N N . GLN A 1 94 ? -17.234 -5.512 -19.781 1 36.44 94 GLN A N 1
ATOM 765 C CA . GLN A 1 94 ? -17.422 -4.594 -20.906 1 36.44 94 GLN A CA 1
ATOM 766 C C . GLN A 1 94 ? -17.953 -3.246 -20.438 1 36.44 94 GLN A C 1
ATOM 768 O O . GLN A 1 94 ? -17.672 -2.211 -21.047 1 36.44 94 GLN A O 1
ATOM 773 N N . ALA A 1 95 ? -19 -3.363 -19.75 1 37.59 95 ALA A N 1
ATOM 774 C CA . ALA A 1 95 ? -19.422 -2.002 -19.422 1 37.59 95 ALA A CA 1
ATOM 775 C C . ALA A 1 95 ? -18.234 -1.137 -19.031 1 37.59 95 ALA A C 1
ATOM 777 O O . ALA A 1 95 ? -18.25 0.08 -19.234 1 37.59 95 ALA A O 1
ATOM 778 N N . LYS A 1 96 ? -17.297 -1.686 -18.391 1 41.84 96 LYS A N 1
ATOM 779 C CA . LYS A 1 96 ? -16.047 -0.971 -18.203 1 41.84 96 LYS A CA 1
ATOM 780 C C . LYS A 1 96 ? -15.062 -1.295 -19.328 1 41.84 96 LYS A C 1
ATOM 782 O O . LYS A 1 96 ? -14.148 -2.107 -19.141 1 41.84 96 LYS A O 1
ATOM 787 N N . ILE A 1 97 ? -15.32 -1.39 -20.484 1 39.12 97 ILE A N 1
ATOM 788 C CA . ILE A 1 97 ? -14.672 -1.684 -21.766 1 39.12 97 ILE A CA 1
ATOM 789 C C . ILE A 1 97 ? -13.312 -1.003 -21.812 1 39.12 97 ILE A C 1
ATOM 791 O O . ILE A 1 97 ? -12.383 -1.51 -22.453 1 39.12 97 ILE A O 1
ATOM 795 N N . LYS A 1 98 ? -13.281 0.289 -21.516 1 44.5 98 LYS A N 1
ATOM 796 C CA . LYS A 1 98 ? -11.969 0.915 -21.469 1 44.5 98 LYS A CA 1
ATOM 797 C C . LYS A 1 98 ? -10.945 -0.017 -20.812 1 44.5 98 LYS A C 1
ATOM 799 O O . LYS A 1 98 ? -9.75 0.061 -21.125 1 44.5 98 LYS A O 1
ATOM 804 N N . ASP A 1 99 ? -11.406 -0.958 -19.938 1 49.72 99 ASP A N 1
ATOM 805 C CA . ASP A 1 99 ? -10.695 -1.69 -18.891 1 49.72 99 ASP A CA 1
ATOM 806 C C . ASP A 1 99 ? -10.227 -3.051 -19.406 1 49.72 99 ASP A C 1
ATOM 808 O O . ASP A 1 99 ? -9.633 -3.83 -18.656 1 49.72 99 ASP A O 1
ATOM 812 N N . ASP A 1 100 ? -10.445 -3.4 -20.875 1 63.53 100 ASP A N 1
ATOM 813 C CA . ASP A 1 100 ? -10.172 -4.766 -21.312 1 63.53 100 ASP A CA 1
ATOM 814 C C . ASP A 1 100 ? -8.742 -4.898 -21.828 1 63.53 100 ASP A C 1
ATOM 816 O O . ASP A 1 100 ? -8.25 -6.012 -22.047 1 63.53 100 ASP A O 1
ATOM 820 N N . LEU A 1 101 ? -8.18 -3.949 -22.031 1 75.69 101 LEU A N 1
ATOM 821 C CA . LEU A 1 101 ? -6.867 -3.941 -22.656 1 75.69 101 LEU A CA 1
ATOM 822 C C . LEU A 1 101 ? -5.867 -4.758 -21.844 1 75.69 101 LEU A C 1
ATOM 824 O O . LEU A 1 101 ? -5.148 -5.59 -22.391 1 75.69 101 LEU A O 1
ATOM 828 N N . PRO A 1 102 ? -6.039 -4.727 -20.562 1 76.19 102 PRO A N 1
ATOM 829 C CA . PRO A 1 102 ? -5.09 -5.527 -19.781 1 76.19 102 PRO A CA 1
ATOM 830 C C . PRO A 1 102 ? -5.332 -7.027 -19.922 1 76.19 102 PRO A C 1
ATOM 832 O O . PRO A 1 1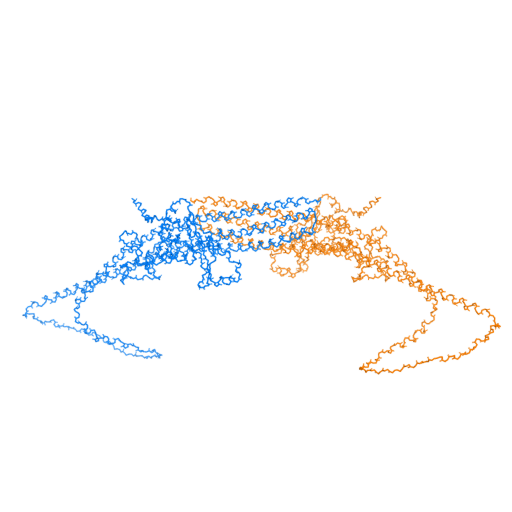02 ? -4.379 -7.812 -19.953 1 76.19 102 PRO A O 1
ATOM 835 N N . MET A 1 103 ? -6.496 -7.367 -20.188 1 81.88 103 MET A N 1
ATOM 836 C CA . MET A 1 103 ? -6.832 -8.781 -20.312 1 81.88 103 MET A CA 1
ATOM 837 C C . MET A 1 103 ? -6.379 -9.336 -21.656 1 81.88 103 MET A C 1
ATOM 839 O O . MET A 1 103 ? -5.844 -10.438 -21.734 1 81.88 103 MET A O 1
ATOM 843 N N . VAL A 1 104 ? -6.656 -8.539 -22.656 1 86.94 104 VAL A N 1
ATOM 844 C CA . VAL A 1 104 ? -6.266 -8.945 -24 1 86.94 104 VAL A CA 1
ATOM 845 C C . VAL A 1 104 ? -4.75 -9.086 -24.078 1 86.94 104 VAL A C 1
ATOM 847 O O . VAL A 1 104 ? -4.234 -10.031 -24.672 1 86.94 104 VAL A O 1
ATOM 850 N N . GLU A 1 105 ? -4.113 -8.195 -23.438 1 86.25 105 GLU A N 1
ATOM 851 C CA . GLU A 1 105 ? -2.654 -8.234 -23.438 1 86.25 105 GLU A CA 1
ATOM 852 C C . GLU A 1 105 ? -2.139 -9.445 -22.656 1 86.25 105 GLU A C 1
ATOM 854 O O . GLU A 1 105 ? -1.151 -10.07 -23.062 1 86.25 105 GLU A O 1
ATOM 859 N N . LYS A 1 106 ? -2.74 -9.773 -21.578 1 86.25 106 LYS A N 1
ATOM 860 C CA . LYS A 1 106 ? -2.387 -10.961 -20.812 1 86.25 106 LYS A CA 1
ATOM 861 C C . LYS A 1 106 ? -2.6 -12.227 -21.625 1 86.25 106 LYS A C 1
ATOM 863 O O . LYS A 1 106 ? -1.738 -13.109 -21.656 1 86.25 106 LYS A O 1
ATOM 868 N N . ARG A 1 107 ? -3.719 -12.266 -22.25 1 89.5 107 ARG A N 1
ATOM 869 C CA . ARG A 1 107 ? -4.02 -13.422 -23.078 1 89.5 107 ARG A CA 1
ATOM 870 C C . ARG A 1 107 ? -2.992 -13.57 -24.203 1 89.5 107 ARG A C 1
ATOM 872 O O . ARG A 1 107 ? -2.525 -14.672 -24.484 1 89.5 107 ARG A O 1
ATOM 879 N N . LYS A 1 108 ? -2.727 -12.438 -24.797 1 92.38 108 LYS A N 1
ATOM 880 C CA . LYS A 1 108 ? -1.726 -12.422 -25.859 1 92.38 108 LYS A CA 1
ATOM 881 C C . LYS A 1 108 ? -0.4 -13.008 -25.375 1 92.38 108 LYS A C 1
ATOM 883 O O . LYS A 1 108 ? 0.178 -13.867 -26.031 1 92.38 108 LYS A O 1
ATOM 888 N N . ARG A 1 109 ? 0.054 -12.664 -24.219 1 90.94 109 ARG A N 1
ATOM 889 C CA . ARG A 1 109 ? 1.316 -13.133 -23.656 1 90.94 109 ARG A CA 1
ATOM 890 C C . ARG A 1 109 ? 1.247 -14.617 -23.312 1 90.94 109 ARG A C 1
ATOM 892 O O . ARG A 1 109 ? 2.186 -15.367 -23.594 1 90.94 109 ARG A O 1
ATOM 899 N N . MET A 1 110 ? 0.149 -15.047 -22.75 1 92.12 110 MET A N 1
ATOM 900 C CA . MET A 1 110 ? -0.001 -16.438 -22.344 1 92.12 110 MET A CA 1
ATOM 901 C C . MET A 1 110 ? -0.077 -17.359 -23.562 1 92.12 110 MET A C 1
ATOM 903 O O . MET A 1 110 ? 0.484 -18.453 -23.562 1 92.12 110 MET A O 1
ATOM 907 N N . LEU A 1 111 ? -0.766 -16.828 -24.578 1 95.94 111 LEU A N 1
ATOM 908 C CA . LEU A 1 111 ? -0.847 -17.609 -25.812 1 95.94 111 LEU A CA 1
ATOM 909 C C . LEU A 1 111 ? 0.522 -17.734 -26.469 1 95.94 111 LEU A C 1
ATOM 911 O O . LEU A 1 111 ? 0.86 -18.781 -27.016 1 95.94 111 LEU A O 1
ATOM 915 N N . GLN A 1 112 ? 1.235 -16.625 -26.375 1 95.94 112 GLN A N 1
ATOM 916 C CA . GLN A 1 112 ? 2.592 -16.656 -26.906 1 95.94 112 GLN A CA 1
ATOM 917 C C . GLN A 1 112 ? 3.465 -17.656 -26.156 1 95.94 112 GLN A C 1
ATOM 919 O O . GLN A 1 112 ? 4.234 -18.391 -26.766 1 95.94 112 GLN A O 1
ATOM 924 N N . THR A 1 113 ? 3.328 -17.734 -24.859 1 93.56 113 THR A N 1
ATOM 925 C CA . THR A 1 113 ? 4.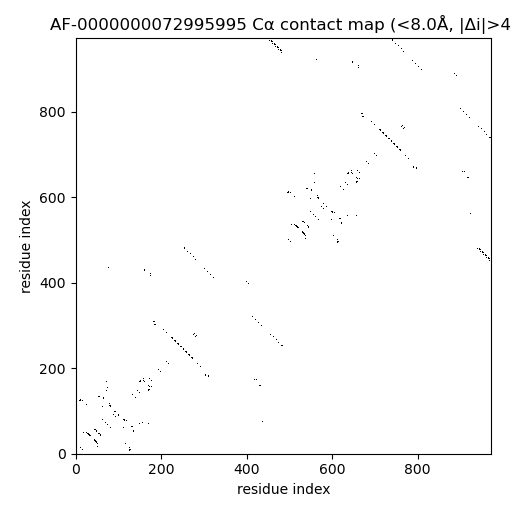066 -18.688 -24.031 1 93.56 113 THR A CA 1
ATOM 926 C C . THR A 1 113 ? 3.68 -20.109 -24.391 1 93.56 113 THR A C 1
ATOM 928 O O . THR A 1 113 ? 4.543 -20.984 -24.484 1 93.56 113 THR A O 1
ATOM 931 N N . PHE A 1 114 ? 2.406 -20.281 -24.562 1 96.62 114 PHE A N 1
ATOM 932 C CA . PHE A 1 114 ? 1.898 -21.594 -24.938 1 96.62 114 PHE A CA 1
ATOM 933 C C . PHE A 1 114 ? 2.58 -22.078 -26.219 1 96.62 114 PHE A C 1
ATOM 935 O O . PHE A 1 114 ? 3.117 -23.188 -26.25 1 96.62 114 PHE A O 1
ATOM 942 N N . LEU A 1 115 ? 2.59 -21.234 -27.188 1 98 115 LEU A N 1
ATOM 943 C CA . LEU A 1 115 ? 3.156 -21.609 -28.484 1 98 115 LEU A CA 1
ATOM 944 C C . LEU A 1 115 ? 4.645 -21.922 -28.344 1 98 115 LEU A C 1
ATOM 946 O O . LEU A 1 115 ? 5.133 -22.891 -28.922 1 98 115 LEU A O 1
ATOM 950 N N . ASN A 1 116 ? 5.293 -21.156 -27.609 1 96.19 116 ASN A N 1
ATOM 951 C CA . ASN A 1 116 ? 6.738 -21.344 -27.484 1 96.19 116 ASN A CA 1
ATOM 952 C C . ASN A 1 116 ? 7.074 -22.578 -26.641 1 96.19 116 ASN A C 1
ATOM 954 O O . ASN A 1 116 ? 8.078 -23.25 -26.891 1 96.19 116 ASN A O 1
ATOM 958 N N . ARG A 1 117 ? 6.258 -22.922 -25.641 1 95.62 117 ARG A N 1
ATOM 959 C CA . ARG A 1 117 ? 6.457 -24.141 -24.875 1 95.62 117 ARG A CA 1
ATOM 960 C C . ARG A 1 117 ? 6.234 -25.375 -25.766 1 95.62 117 ARG A C 1
ATOM 962 O O . ARG A 1 117 ? 6.973 -26.359 -25.656 1 95.62 117 ARG A O 1
ATOM 969 N N . VAL A 1 118 ? 5.18 -25.25 -26.578 1 97.19 118 VAL A N 1
ATOM 970 C CA . VAL A 1 118 ? 4.918 -26.344 -27.5 1 97.19 118 VAL A CA 1
ATOM 971 C C . VAL A 1 118 ? 6.09 -26.5 -28.469 1 97.19 118 VAL A C 1
ATOM 973 O O . VAL A 1 118 ? 6.555 -27.609 -28.719 1 97.19 118 VAL A O 1
ATOM 976 N N . ALA A 1 119 ? 6.566 -25.391 -28.922 1 96.12 119 ALA A N 1
ATOM 977 C CA . ALA A 1 119 ? 7.664 -25.391 -29.891 1 96.12 119 ALA A CA 1
ATOM 978 C C . ALA A 1 119 ? 8.93 -25.984 -29.281 1 96.12 119 ALA A C 1
ATOM 980 O O . ALA A 1 119 ? 9.695 -26.672 -29.953 1 96.12 119 ALA A O 1
ATOM 981 N N . LYS A 1 120 ? 9.156 -25.828 -28.016 1 93.5 120 LYS A N 1
ATOM 982 C CA . LYS A 1 120 ? 10.383 -26.25 -27.344 1 93.5 120 LYS A CA 1
ATOM 983 C C . LYS A 1 120 ? 10.289 -27.719 -26.922 1 93.5 120 LYS A C 1
ATOM 985 O O . LYS A 1 120 ? 11.305 -28.359 -26.641 1 93.5 120 LYS A O 1
ATOM 990 N N . HIS A 1 121 ? 9.086 -28.203 -26.812 1 94.62 121 HIS A N 1
ATOM 991 C CA . HIS A 1 121 ? 8.898 -29.594 -26.422 1 94.62 121 HIS A CA 1
ATOM 992 C C . HIS A 1 121 ? 9.469 -30.547 -27.453 1 94.62 121 HIS A C 1
ATOM 994 O O . HIS A 1 121 ? 9.25 -30.375 -28.656 1 94.62 121 HIS A O 1
ATOM 1000 N N . PRO A 1 122 ? 10.188 -31.484 -27 1 92.5 122 PRO A N 1
ATOM 1001 C CA . PRO A 1 122 ? 10.883 -32.375 -27.938 1 92.5 122 PRO A CA 1
ATOM 1002 C C . PRO A 1 122 ? 9.93 -33.125 -28.859 1 92.5 122 PRO A C 1
ATOM 1004 O O . PRO A 1 122 ? 10.266 -33.406 -30.016 1 92.5 122 PRO A O 1
ATOM 1007 N N . GLU A 1 123 ? 8.758 -33.469 -28.391 1 93.12 123 GLU A N 1
ATOM 1008 C CA . GLU A 1 123 ? 7.801 -34.25 -29.188 1 93.12 123 GLU A CA 1
ATOM 1009 C C . GLU A 1 123 ? 6.75 -33.344 -29.812 1 93.12 123 GLU A C 1
ATOM 1011 O O . GLU A 1 123 ? 6.469 -33.438 -31.016 1 93.12 123 GLU A O 1
ATOM 1016 N N . LEU A 1 124 ? 6.199 -32.406 -29.109 1 95.31 124 LEU A N 1
ATOM 1017 C CA . LEU A 1 124 ? 5.121 -31.531 -29.578 1 95.31 124 LEU A CA 1
ATOM 1018 C C . LEU A 1 124 ? 5.629 -30.578 -30.656 1 95.31 124 LEU A C 1
ATOM 1020 O O . LEU A 1 124 ? 4.891 -30.234 -31.578 1 95.31 124 LEU A O 1
ATOM 1024 N N . GLY A 1 125 ? 6.824 -30.156 -30.516 1 94.62 125 GLY A N 1
ATOM 1025 C CA . GLY A 1 125 ? 7.395 -29.219 -31.469 1 94.62 125 GLY A CA 1
ATOM 1026 C C . GLY A 1 125 ? 7.551 -29.797 -32.844 1 94.62 125 GLY A C 1
ATOM 1027 O O . GLY A 1 125 ? 7.609 -29.062 -33.844 1 94.62 125 GLY A O 1
ATOM 1028 N N . LYS A 1 126 ? 7.551 -31.078 -32.906 1 92.88 126 LYS A N 1
ATOM 1029 C CA . LYS A 1 126 ? 7.758 -31.766 -34.188 1 92.88 126 LYS A CA 1
ATOM 1030 C C . LYS A 1 126 ? 6.43 -32.219 -34.781 1 92.88 126 LYS A C 1
ATOM 1032 O O . LYS A 1 126 ? 6.398 -32.75 -35.906 1 92.88 126 LYS A O 1
ATOM 1037 N N . ASP A 1 127 ? 5.375 -31.953 -34.062 1 94.25 127 ASP A N 1
ATOM 1038 C CA . ASP A 1 127 ? 4.062 -32.406 -34.531 1 94.25 127 ASP A CA 1
ATOM 1039 C C . ASP A 1 127 ? 3.584 -31.578 -35.719 1 94.25 127 ASP A C 1
ATOM 1041 O O . ASP A 1 127 ? 3.664 -30.344 -35.719 1 94.25 127 ASP A O 1
ATOM 1045 N N . HIS A 1 128 ? 3.049 -32.25 -36.719 1 94.12 128 HIS A N 1
ATOM 1046 C CA . HIS A 1 128 ? 2.637 -31.578 -37.969 1 94.12 128 HIS A CA 1
ATOM 1047 C C . HIS A 1 128 ? 1.373 -30.75 -37.75 1 94.12 128 HIS A C 1
ATOM 1049 O O . HIS A 1 128 ? 1.18 -29.719 -38.406 1 94.12 128 HIS A O 1
ATOM 1055 N N . VAL A 1 129 ? 0.495 -31.188 -36.875 1 95.38 129 VAL A N 1
ATOM 1056 C CA . VAL A 1 129 ? -0.716 -30.422 -36.562 1 95.38 129 VAL A CA 1
ATOM 1057 C C . VAL A 1 129 ? -0.345 -29.062 -36 1 95.38 129 VAL A C 1
ATOM 1059 O O . VAL A 1 129 ? -0.957 -28.047 -36.344 1 95.38 129 VAL A O 1
ATOM 1062 N N . PHE A 1 130 ? 0.675 -29 -35.156 1 97.06 130 PHE A N 1
ATOM 1063 C CA . PHE A 1 130 ? 1.189 -27.75 -34.594 1 97.06 130 PHE A CA 1
ATOM 1064 C C . PHE A 1 130 ? 1.728 -26.859 -35.719 1 97.06 130 PHE A C 1
ATOM 1066 O O . PHE A 1 130 ? 1.429 -25.656 -35.75 1 97.06 130 PHE A O 1
ATOM 1073 N N . HIS A 1 131 ? 2.432 -27.438 -36.594 1 96.38 131 HIS A N 1
ATOM 1074 C CA . HIS A 1 131 ? 2.99 -26.672 -37.719 1 96.38 131 HIS A CA 1
ATOM 1075 C C . HIS A 1 131 ? 1.889 -26.047 -38.562 1 96.38 131 HIS A C 1
ATOM 1077 O O . HIS A 1 131 ? 1.993 -24.891 -38.969 1 96.38 131 HIS A O 1
ATOM 1083 N N . GLN A 1 132 ? 0.837 -26.828 -38.781 1 96.06 132 GLN A N 1
ATOM 1084 C CA . GLN A 1 132 ? -0.28 -26.344 -39.594 1 96.06 132 GLN A CA 1
ATOM 1085 C C . GLN A 1 132 ? -0.99 -25.188 -38.906 1 96.06 132 GLN A C 1
ATOM 1087 O O . GLN A 1 132 ? -1.493 -24.281 -39.562 1 96.06 132 GLN A O 1
ATOM 1092 N N . PHE A 1 133 ? -0.976 -25.203 -37.625 1 97.44 133 PHE A N 1
ATOM 1093 C CA . PHE A 1 133 ? -1.599 -24.125 -36.844 1 97.44 133 PHE A CA 1
ATOM 1094 C C . PHE A 1 133 ? -0.872 -22.797 -37.094 1 97.44 133 PHE A C 1
ATOM 1096 O O . PHE A 1 133 ? -1.484 -21.734 -37.031 1 97.44 133 PHE A O 1
ATOM 1103 N N . LEU A 1 134 ? 0.446 -22.906 -37.344 1 96.56 134 LEU A N 1
ATOM 1104 C CA . LEU A 1 134 ? 1.281 -21.734 -37.5 1 96.56 134 LEU A CA 1
ATOM 1105 C C . LEU A 1 134 ? 1.334 -21.297 -38.969 1 96.56 134 LEU A C 1
ATOM 1107 O O . LEU A 1 134 ? 1.864 -20.234 -39.281 1 96.56 134 LEU A O 1
ATOM 1111 N N . GLU A 1 135 ? 0.692 -22.047 -39.781 1 93.31 135 GLU A N 1
ATOM 1112 C CA . GLU A 1 135 ? 0.754 -21.75 -41.219 1 93.31 135 GLU A CA 1
ATOM 1113 C C . GLU A 1 135 ? -0.391 -20.844 -41.625 1 93.31 135 GLU A C 1
ATOM 1115 O O . GLU A 1 135 ? -1.514 -20.969 -41.156 1 93.31 135 GLU A O 1
ATOM 1120 N N . SER A 1 136 ? -0.141 -19.984 -42.562 1 88.38 136 SER A N 1
ATOM 1121 C CA . SER A 1 136 ? -1.136 -19.031 -43.062 1 88.38 136 SER A CA 1
ATOM 1122 C C . SER A 1 136 ? -1.992 -19.641 -44.156 1 88.38 136 SER A C 1
ATOM 1124 O O . SER A 1 136 ? -3.105 -19.172 -44.406 1 88.38 136 SER A O 1
ATOM 1126 N N . THR A 1 137 ? -1.567 -20.641 -44.781 1 88.62 137 THR A N 1
ATOM 1127 C CA . THR A 1 137 ? -2.205 -21.156 -45.969 1 88.62 137 THR A CA 1
ATOM 1128 C C . THR A 1 137 ? -3.254 -22.203 -45.625 1 88.62 137 THR A C 1
ATOM 1130 O O . THR A 1 137 ? -3.975 -22.703 -46.5 1 88.62 137 THR A O 1
ATOM 1133 N N . VAL A 1 138 ? -3.365 -22.531 -44.406 1 89.94 138 VAL A N 1
ATOM 1134 C CA . VAL A 1 138 ? -4.258 -23.609 -43.969 1 89.94 138 VAL A CA 1
ATOM 1135 C C . VAL A 1 138 ? -5.395 -23.047 -43.125 1 89.94 138 VAL A C 1
ATOM 1137 O O . VAL A 1 138 ? -5.172 -22.172 -42.281 1 89.94 138 VAL A O 1
ATOM 1140 N N . THR A 1 139 ? -6.551 -23.516 -43.469 1 93.12 139 THR A N 1
ATOM 1141 C CA . THR A 1 139 ? -7.688 -23.172 -42.594 1 93.12 139 THR A CA 1
ATOM 1142 C C . THR A 1 139 ? -7.77 -24.125 -41.406 1 93.12 139 THR A C 1
ATOM 1144 O O . THR A 1 139 ? -7.82 -25.344 -41.594 1 93.12 139 THR A O 1
ATOM 1147 N N . TRP A 1 140 ? -7.824 -23.641 -40.281 1 95.56 140 TRP A N 1
ATOM 1148 C CA . TRP A 1 140 ? -7.758 -24.438 -39.062 1 95.56 140 TRP A CA 1
ATOM 1149 C C . TRP A 1 140 ? -8.93 -25.422 -39 1 95.56 140 TRP A C 1
ATOM 1151 O O . TRP A 1 140 ? -8.773 -26.562 -38.562 1 95.56 140 TRP A O 1
ATOM 1161 N N . SER A 1 141 ? -10.078 -24.953 -39.469 1 94.69 141 SER A N 1
ATOM 1162 C CA . SER A 1 141 ? -11.258 -25.828 -39.438 1 94.69 141 SER A CA 1
ATOM 1163 C C . SER A 1 141 ? -11.016 -27.078 -40.281 1 94.69 141 SER A C 1
ATOM 1165 O O . SER A 1 141 ? -11.469 -28.172 -39.906 1 94.69 141 SER A O 1
ATOM 1167 N N . ASP A 1 142 ? -10.297 -26.922 -41.312 1 95.88 142 ASP A N 1
ATOM 1168 C CA . ASP A 1 142 ? -9.984 -28.062 -42.188 1 95.88 142 ASP A CA 1
ATOM 1169 C C . ASP A 1 142 ? -9.047 -29.047 -41.469 1 95.88 142 ASP A C 1
ATOM 1171 O O . ASP A 1 142 ? -9.188 -30.266 -41.625 1 95.88 142 ASP A O 1
ATOM 1175 N N . VAL A 1 143 ? -8.141 -28.547 -40.75 1 96.12 143 VAL A N 1
ATOM 1176 C CA . VAL A 1 143 ? -7.184 -29.375 -40.031 1 96.12 143 VAL A CA 1
ATOM 1177 C C . VAL A 1 143 ? -7.91 -30.188 -38.969 1 96.12 143 VAL A C 1
ATOM 1179 O O . VAL A 1 143 ? -7.645 -31.375 -38.812 1 96.12 143 VAL A O 1
ATOM 1182 N N . LEU A 1 144 ? -8.883 -29.656 -38.312 1 95.81 144 LEU A N 1
ATOM 1183 C CA . LEU A 1 144 ? -9.625 -30.297 -37.219 1 95.81 144 LEU A CA 1
ATOM 1184 C C . LEU A 1 144 ? -10.43 -31.484 -37.75 1 95.81 144 LEU A C 1
ATOM 1186 O O . LEU A 1 144 ? -10.664 -32.438 -37.031 1 95.81 144 LEU A O 1
ATOM 1190 N N . HIS A 1 145 ? -10.734 -31.375 -39.062 1 95.06 145 HIS A N 1
ATOM 1191 C CA . HIS A 1 145 ? -11.594 -32.406 -39.625 1 95.06 145 HIS A CA 1
ATOM 1192 C C . HIS A 1 145 ? -10.805 -33.344 -40.562 1 95.06 145 HIS A C 1
ATOM 1194 O O . HIS A 1 145 ? -11.391 -34.062 -41.375 1 95.06 145 HIS A O 1
ATOM 1200 N N . SER A 1 146 ? -9.492 -33.281 -40.406 1 94.56 146 SER A N 1
ATOM 1201 C CA . SER A 1 146 ? -8.625 -34.156 -41.188 1 94.56 146 SER A CA 1
ATOM 1202 C C . SER A 1 146 ? -7.828 -35.094 -40.281 1 94.56 146 SER A C 1
ATOM 1204 O O . SER A 1 146 ? -7.652 -34.812 -39.094 1 94.56 146 SER A O 1
ATOM 1206 N N . PRO A 1 147 ? -7.391 -36.25 -40.844 1 92.06 147 PRO A N 1
ATOM 1207 C CA . PRO A 1 147 ? -6.496 -37.094 -40.031 1 92.06 147 PRO A CA 1
ATOM 1208 C C . PRO A 1 147 ? -5.18 -36.406 -39.688 1 92.06 147 PRO A C 1
ATOM 1210 O O . PRO A 1 147 ? -4.688 -35.594 -40.469 1 92.06 147 PRO A O 1
ATOM 1213 N N . PRO A 1 148 ? -4.734 -36.656 -38.562 1 92.69 148 PRO A N 1
ATOM 1214 C CA . PRO A 1 148 ? -5.094 -37.75 -37.625 1 92.69 148 PRO A CA 1
ATOM 1215 C C . PRO A 1 148 ? -6.176 -37.312 -36.625 1 92.69 148 PRO A C 1
ATOM 1217 O O . PRO A 1 148 ? -6.68 -38.156 -35.875 1 92.69 148 PRO A O 1
ATOM 1220 N N . LEU A 1 149 ? -6.617 -36.156 -36.656 1 94.69 149 LEU A N 1
ATOM 1221 C CA . LEU A 1 149 ? -7.539 -35.656 -35.625 1 94.69 149 LEU A CA 1
ATOM 1222 C C . LEU A 1 149 ? -8.93 -36.25 -35.812 1 94.69 149 LEU A C 1
ATOM 1224 O O . LEU A 1 149 ? -9.617 -36.562 -34.844 1 94.69 149 LEU A O 1
ATOM 1228 N N . SER A 1 150 ? -9.289 -36.438 -37 1 93.75 150 SER A N 1
ATOM 1229 C CA . SER A 1 150 ? -10.625 -36.938 -37.312 1 93.75 150 SER A CA 1
ATOM 1230 C C . SER A 1 150 ? -10.758 -38.406 -36.969 1 93.75 150 SER A C 1
ATOM 1232 O O . SER A 1 150 ? -11.875 -38.906 -36.812 1 93.75 150 SER A O 1
ATOM 1234 N N . THR A 1 151 ? -9.664 -39.125 -36.844 1 93.62 151 THR A N 1
ATOM 1235 C CA . THR A 1 151 ? -9.695 -40.594 -36.688 1 93.62 151 THR A CA 1
ATOM 1236 C C . THR A 1 151 ? -9.484 -40.938 -35.219 1 93.62 151 THR A C 1
ATOM 1238 O O . THR A 1 151 ? -9.555 -42.125 -34.844 1 93.62 151 THR A O 1
ATOM 1241 N N . ILE A 1 152 ? -9.211 -40.031 -34.406 1 94.38 152 ILE A N 1
ATOM 1242 C CA . ILE A 1 152 ? -9.008 -40.312 -32.969 1 94.38 152 ILE A CA 1
ATOM 1243 C C . ILE A 1 152 ? -10.328 -40.75 -32.344 1 94.38 152 ILE A C 1
ATOM 1245 O O . ILE A 1 152 ? -11.352 -40.094 -32.5 1 94.38 152 ILE A O 1
ATOM 1249 N N . PRO A 1 153 ? -10.258 -41.844 -31.672 1 93.31 153 PRO A N 1
ATOM 1250 C CA . PRO A 1 153 ? -11.492 -42.312 -31.016 1 93.31 153 PRO A CA 1
ATOM 1251 C C . PRO A 1 153 ? -11.906 -41.406 -29.844 1 93.31 153 PRO A C 1
ATOM 1253 O O . PRO A 1 153 ? -11.055 -40.75 -29.234 1 93.31 153 PRO A O 1
ATOM 1256 N N . LYS A 1 154 ? -13.195 -41.438 -29.484 1 90.75 154 LYS A N 1
ATOM 1257 C CA . LYS A 1 154 ? -13.703 -40.688 -28.344 1 90.75 154 LYS A CA 1
ATOM 1258 C C . LYS A 1 154 ? -13.125 -41.219 -27.031 1 90.75 154 LYS A C 1
ATOM 1260 O O . LYS A 1 154 ? -12.773 -40.438 -26.141 1 90.75 154 LYS A O 1
ATOM 1265 N N . ASN A 1 155 ? -13.031 -42.5 -26.984 1 92.31 155 ASN A N 1
ATOM 1266 C CA . ASN A 1 155 ? -12.383 -43.125 -25.844 1 92.31 155 ASN A CA 1
ATOM 1267 C C . ASN A 1 155 ? -10.906 -43.406 -26.109 1 92.31 155 ASN A C 1
ATOM 1269 O O . ASN A 1 155 ? -10.57 -44.375 -26.797 1 92.31 155 ASN A O 1
ATOM 1273 N N . LEU A 1 156 ? -10.078 -42.719 -25.516 1 92.5 156 LEU A N 1
ATOM 1274 C CA . LEU A 1 156 ? -8.648 -42.75 -25.797 1 92.5 156 LEU A CA 1
ATOM 1275 C C . LEU A 1 156 ? -8.039 -44.062 -25.344 1 92.5 156 LEU A C 1
ATOM 1277 O O . LEU A 1 156 ? -6.934 -44.438 -25.766 1 92.5 156 LEU A O 1
ATOM 1281 N N . LEU A 1 157 ? -8.766 -44.844 -24.516 1 93.69 157 LEU A N 1
ATOM 1282 C CA . LEU A 1 157 ? -8.266 -46.125 -24.016 1 93.69 157 LEU A CA 1
ATOM 1283 C C . LEU A 1 157 ? -8.336 -47.188 -25.125 1 93.69 157 LEU A C 1
ATOM 1285 O O . LEU A 1 157 ? -7.727 -48.25 -25 1 93.69 157 LEU A O 1
ATOM 1289 N N . GLN A 1 158 ? -9.016 -46.844 -26.172 1 93.44 158 GLN A N 1
ATOM 1290 C CA . GLN A 1 158 ? -9.219 -47.812 -27.25 1 93.44 158 GLN A CA 1
ATOM 1291 C C . GLN A 1 158 ? -8.203 -47.594 -28.375 1 93.44 158 GLN A C 1
ATOM 1293 O O . GLN A 1 158 ? -8.297 -48.219 -29.422 1 93.44 158 GLN A O 1
ATOM 1298 N N . MET A 1 159 ? -7.285 -46.719 -28.125 1 90.81 159 MET A N 1
ATOM 1299 C CA . MET A 1 159 ? -6.23 -46.531 -29.125 1 90.81 159 MET A CA 1
ATOM 1300 C C . MET A 1 159 ? -4.883 -47 -28.578 1 90.81 159 MET A C 1
ATOM 1302 O O . MET A 1 159 ? -4.676 -47.031 -27.359 1 90.81 159 MET A O 1
ATOM 1306 N N . VAL A 1 160 ? -3.98 -47.375 -29.531 1 89.56 160 VAL A N 1
ATOM 1307 C CA . VAL A 1 160 ? -2.631 -47.812 -29.172 1 89.56 160 VAL A CA 1
ATOM 1308 C C . VAL A 1 160 ? -1.7 -46.594 -29.141 1 89.56 160 VAL A C 1
ATOM 1310 O O . VAL A 1 160 ? -1.699 -45.781 -30.062 1 89.56 160 VAL A O 1
ATOM 1313 N N . LEU A 1 161 ? -0.969 -46.469 -28.109 1 86.44 161 LEU A N 1
ATOM 1314 C CA . LEU A 1 161 ? -0.12 -45.312 -27.922 1 86.44 161 LEU A CA 1
ATOM 1315 C C . LEU A 1 161 ? 1.345 -45.656 -28.172 1 86.44 161 LEU A C 1
ATOM 1317 O O . LEU A 1 161 ? 2.143 -44.781 -28.516 1 86.44 161 LEU A O 1
ATOM 1321 N N . HIS A 1 162 ? 1.729 -46.875 -27.953 1 78.88 162 HIS A N 1
ATOM 1322 C CA . HIS A 1 162 ? 3.127 -47.25 -28.125 1 78.88 162 HIS A CA 1
ATOM 1323 C C . HIS A 1 162 ? 3.514 -47.25 -29.609 1 78.88 162 HIS A C 1
ATOM 1325 O O . HIS A 1 162 ? 2.684 -47.562 -30.469 1 78.88 162 HIS A O 1
ATOM 1331 N N . ARG A 1 163 ? 4.699 -46.625 -29.875 1 70.06 163 ARG A N 1
ATOM 1332 C CA . ARG A 1 163 ? 5.152 -46.438 -31.234 1 70.06 163 ARG A CA 1
ATOM 1333 C C . ARG A 1 163 ? 5.723 -47.719 -31.828 1 70.06 163 ARG A C 1
ATOM 1335 O O . ARG A 1 163 ? 6.75 -48.219 -31.359 1 70.06 163 ARG A O 1
ATOM 1342 N N . ASP A 1 164 ? 4.789 -48.594 -32 1 64.12 164 ASP A N 1
ATOM 1343 C CA . ASP A 1 164 ? 5.23 -49.719 -32.812 1 64.12 164 ASP A CA 1
ATOM 1344 C C . ASP A 1 164 ? 4.922 -49.5 -34.281 1 64.12 164 ASP A C 1
ATOM 1346 O O . ASP A 1 164 ? 3.873 -48.969 -34.625 1 64.12 164 ASP A O 1
ATOM 1350 N N . VAL A 1 165 ? 5.891 -49.562 -35.125 1 56.44 165 VAL A N 1
ATOM 1351 C CA . VAL A 1 165 ? 5.891 -49.281 -36.531 1 56.44 165 VAL A CA 1
ATOM 1352 C C . VAL A 1 165 ? 4.695 -49.938 -37.219 1 56.44 165 VAL A C 1
ATOM 1354 O O . VAL A 1 165 ? 4.113 -49.406 -38.156 1 56.44 165 VAL A O 1
ATOM 1357 N N . GLN A 1 166 ? 4.207 -50.906 -36.625 1 63.03 166 GLN A N 1
ATOM 1358 C CA . GLN A 1 166 ? 3.285 -51.719 -37.438 1 63.03 166 GLN A CA 1
ATOM 1359 C C . GLN A 1 166 ? 1.835 -51.406 -37.062 1 63.03 166 GLN A C 1
ATOM 1361 O O . GLN A 1 166 ? 0.913 -51.812 -37.781 1 63.03 166 GLN A O 1
ATOM 1366 N N . ILE A 1 167 ? 1.62 -50.531 -36.125 1 67.5 167 ILE A N 1
ATOM 1367 C CA . ILE A 1 167 ? 0.244 -50.312 -35.688 1 67.5 167 ILE A CA 1
ATOM 1368 C C . ILE A 1 167 ? -0.134 -48.844 -35.906 1 67.5 167 ILE A C 1
ATOM 1370 O O . ILE A 1 167 ? 0.592 -47.938 -35.469 1 67.5 167 ILE A O 1
ATOM 1374 N N . PRO A 1 168 ? -1.186 -48.75 -36.625 1 72.12 168 PRO A N 1
ATOM 1375 C CA . PRO A 1 168 ? -1.617 -47.375 -36.844 1 72.12 168 PRO A CA 1
ATOM 1376 C C . PRO A 1 168 ? -1.88 -46.625 -35.531 1 72.12 168 PRO A C 1
ATOM 1378 O O . PRO A 1 168 ? -2.521 -47.156 -34.625 1 72.12 168 PRO A O 1
ATOM 1381 N N . THR A 1 169 ? -1.295 -45.469 -35.5 1 79.31 169 THR A N 1
ATOM 1382 C CA . THR A 1 169 ? -1.492 -44.656 -34.312 1 79.31 169 THR A CA 1
ATOM 1383 C C . THR A 1 169 ? -2.65 -43.688 -34.5 1 79.31 169 THR A C 1
ATOM 1385 O O . THR A 1 169 ? -3.062 -43.438 -35.625 1 79.31 169 THR A O 1
ATOM 1388 N N . HIS A 1 170 ? -3.387 -43.406 -33.469 1 87.88 170 HIS A N 1
ATOM 1389 C CA . HIS A 1 170 ? -4.438 -42.375 -33.438 1 87.88 170 HIS A CA 1
ATOM 1390 C C . HIS A 1 170 ? -5.699 -42.875 -34.156 1 87.88 170 HIS A C 1
ATOM 1392 O O . HIS A 1 170 ? -6.363 -42.094 -34.844 1 87.88 170 HIS A O 1
ATOM 1398 N N . THR A 1 171 ? -5.793 -44.125 -34.062 1 90.06 171 THR A N 1
ATOM 1399 C CA . THR A 1 171 ? -7.008 -44.75 -34.594 1 90.06 171 THR A CA 1
ATOM 1400 C C . THR A 1 171 ? -7.523 -45.781 -33.625 1 90.06 171 THR A C 1
ATOM 1402 O O . THR A 1 171 ? -6.781 -46.25 -32.75 1 90.06 171 THR A O 1
ATOM 1405 N N . LEU A 1 172 ? -8.75 -46.125 -33.844 1 92 172 LEU A N 1
ATOM 1406 C CA . LEU A 1 172 ? -9.375 -47.156 -33.031 1 92 172 LEU A CA 1
ATOM 1407 C C . LEU A 1 172 ? -8.711 -48.5 -33.25 1 92 172 LEU A C 1
ATOM 1409 O O . LEU A 1 172 ? -8.469 -48.906 -34.375 1 92 172 LEU A O 1
ATOM 1413 N N . ASN A 1 173 ? -8.289 -49.156 -32.156 1 91.44 173 ASN A N 1
ATOM 1414 C CA . ASN A 1 173 ? -7.77 -50.531 -32.25 1 91.44 173 ASN A CA 1
ATOM 1415 C C . ASN A 1 173 ? -8.883 -51.562 -32.094 1 91.44 173 ASN A C 1
ATOM 1417 O O . ASN A 1 173 ? -9.57 -51.594 -31.078 1 91.44 173 ASN A O 1
ATOM 1421 N N . PRO A 1 174 ? -8.977 -52.406 -33 1 91.5 174 PRO A N 1
ATOM 1422 C CA . PRO A 1 174 ? -10.102 -53.344 -32.969 1 91.5 174 PRO A CA 1
ATOM 1423 C C . PRO A 1 174 ? -10.07 -54.281 -31.766 1 91.5 174 PRO A C 1
ATOM 1425 O O . PRO A 1 174 ? -11.125 -54.688 -31.266 1 91.5 174 PRO A O 1
ATOM 1428 N N . VAL A 1 175 ? -8.953 -54.625 -31.328 1 93.25 175 VAL A N 1
ATOM 1429 C CA . VAL A 1 175 ? -8.836 -55.531 -30.188 1 93.25 175 VAL A CA 1
ATOM 1430 C C . VAL A 1 175 ? -9.312 -54.812 -28.922 1 93.25 175 VAL A C 1
ATOM 1432 O O . VAL A 1 175 ? -10.086 -55.375 -28.141 1 93.25 175 VAL A O 1
ATOM 1435 N N . LEU A 1 176 ? -8.906 -53.656 -28.797 1 93 176 LEU A N 1
ATOM 1436 C CA . LEU A 1 176 ? -9.219 -52.906 -27.594 1 93 176 LEU A CA 1
ATOM 1437 C C . LEU A 1 176 ? -10.664 -52.406 -27.625 1 93 176 LEU A C 1
ATOM 1439 O O . LEU A 1 176 ? -11.227 -52.062 -26.578 1 93 176 LEU A O 1
ATOM 1443 N N . ALA A 1 177 ? -11.219 -52.375 -28.766 1 92.88 177 ALA A N 1
ATOM 1444 C CA . ALA A 1 177 ? -12.602 -51.906 -28.906 1 92.88 177 ALA A CA 1
ATOM 1445 C C . ALA A 1 177 ? -13.586 -53.062 -28.734 1 92.88 177 ALA A C 1
ATOM 1447 O O . ALA A 1 177 ? -14.797 -52.875 -28.719 1 92.88 177 ALA A O 1
ATOM 1448 N N . SER A 1 178 ? -12.992 -54.219 -28.484 1 93.12 178 SER A N 1
ATOM 1449 C CA . SER A 1 178 ? -13.828 -55.406 -28.328 1 93.12 178 SER A CA 1
ATOM 1450 C C . SER A 1 178 ? -14.703 -55.312 -27.094 1 93.12 178 SER A C 1
ATOM 1452 O O . SER A 1 178 ? -14.289 -54.75 -26.078 1 93.12 178 SER A O 1
ATOM 1454 N N . ASN A 1 179 ? -15.93 -55.938 -27.156 1 91.06 179 ASN A N 1
ATOM 1455 C CA . ASN A 1 179 ? -16.875 -55.938 -26.047 1 91.06 179 ASN A CA 1
ATOM 1456 C C . ASN A 1 179 ? -16.359 -56.781 -24.891 1 91.06 179 ASN A C 1
ATOM 1458 O O . ASN A 1 179 ? -16.859 -56.688 -23.766 1 91.06 179 ASN A O 1
ATOM 1462 N N . LEU A 1 180 ? -15.328 -57.562 -25.203 1 91.75 180 LEU A N 1
ATOM 1463 C CA . LEU A 1 180 ? -14.758 -58.469 -24.188 1 91.75 180 LEU A CA 1
ATOM 1464 C C . LEU A 1 180 ? -13.875 -57.688 -23.219 1 91.75 180 LEU A C 1
ATOM 1466 O O . LEU A 1 180 ? -13.539 -58.188 -22.156 1 91.75 180 LEU A O 1
ATOM 1470 N N . ILE A 1 181 ? -13.5 -56.5 -23.688 1 92.88 181 ILE A N 1
ATOM 1471 C CA . ILE A 1 181 ? -12.586 -55.719 -22.875 1 92.88 181 ILE A CA 1
ATOM 1472 C C . ILE A 1 181 ? -13.375 -54.875 -21.875 1 92.88 181 ILE A C 1
ATOM 1474 O O . ILE A 1 181 ? -14.211 -54.031 -22.266 1 92.88 181 ILE A O 1
ATOM 1478 N N . PRO A 1 182 ? -13.086 -55.062 -20.594 1 92.31 182 PRO A N 1
ATOM 1479 C CA . PRO A 1 182 ? -13.812 -54.281 -19.578 1 92.31 182 PRO A CA 1
ATOM 1480 C C . PRO A 1 182 ? -13.484 -52.781 -19.656 1 92.31 182 PRO A C 1
ATOM 1482 O O . PRO A 1 182 ? -12.344 -52.406 -19.922 1 92.31 182 PRO A O 1
ATOM 1485 N N . THR A 1 183 ? -14.469 -52.094 -19.422 1 87.94 183 THR A N 1
ATOM 1486 C CA . THR A 1 183 ? -14.281 -50.625 -19.391 1 87.94 183 THR A CA 1
ATOM 1487 C C . THR A 1 183 ? -13.859 -50.156 -18 1 87.94 183 THR A C 1
ATOM 1489 O O . THR A 1 183 ? -14.57 -50.406 -17.016 1 87.94 183 THR A O 1
ATOM 1492 N N . PRO A 1 184 ? -12.766 -49.562 -18 1 90.62 184 PRO A N 1
ATOM 1493 C CA . PRO A 1 184 ? -12.289 -49.094 -16.703 1 90.62 184 PRO A CA 1
ATOM 1494 C C . PRO A 1 184 ? -13.195 -48.031 -16.078 1 90.62 184 PRO A C 1
ATOM 1496 O O . PRO A 1 184 ? -13.719 -47.188 -16.797 1 90.62 184 PRO A O 1
ATOM 1499 N N . SER A 1 185 ? -13.445 -48.188 -14.789 1 86.88 185 SER A N 1
ATOM 1500 C CA . SER A 1 185 ? -14.156 -47.188 -14 1 86.88 185 SER A CA 1
ATOM 1501 C C . SER A 1 185 ? -13.188 -46.344 -13.203 1 86.88 185 SER A C 1
ATOM 1503 O O . SER A 1 185 ? -12.117 -46.781 -12.805 1 86.88 185 SER A O 1
ATOM 1505 N N . THR A 1 186 ? -13.672 -45.125 -13.031 1 84.69 186 THR A N 1
ATOM 1506 C CA . THR A 1 186 ? -12.836 -44.219 -12.281 1 84.69 186 THR A CA 1
ATOM 1507 C C . THR A 1 186 ? -12.766 -44.625 -10.812 1 84.69 186 THR A C 1
ATOM 1509 O O . THR A 1 186 ? -11.828 -44.219 -10.102 1 84.69 186 THR A O 1
ATOM 1512 N N . ALA A 1 187 ? -13.625 -45.469 -10.391 1 85.81 187 ALA A N 1
ATOM 1513 C CA . ALA A 1 187 ? -13.711 -45.875 -8.992 1 85.81 187 ALA A CA 1
ATOM 1514 C C . ALA A 1 187 ? -12.828 -47.094 -8.703 1 85.81 187 ALA A C 1
ATOM 1516 O O . ALA A 1 187 ? -12.562 -47.406 -7.543 1 85.81 187 ALA A O 1
ATOM 1517 N N . TYR A 1 188 ? -12.32 -47.625 -9.742 1 89.56 188 TYR A N 1
ATOM 1518 C CA . TYR A 1 188 ? -11.531 -48.844 -9.57 1 89.56 188 TYR A CA 1
ATOM 1519 C C . TYR A 1 188 ? -10.227 -48.531 -8.836 1 89.56 188 TYR A C 1
ATOM 1521 O O . TYR A 1 188 ? -9.531 -47.562 -9.164 1 89.56 188 TYR A O 1
ATOM 1529 N N . GLN A 1 189 ? -9.938 -49.375 -7.793 1 89.44 189 GLN A N 1
ATOM 1530 C CA . GLN A 1 189 ? -8.688 -49.25 -7.055 1 89.44 189 GLN A CA 1
ATOM 1531 C C . GLN A 1 189 ? -7.645 -50.219 -7.562 1 89.44 189 GLN A C 1
ATOM 1533 O O . GLN A 1 189 ? -7.891 -51.438 -7.574 1 89.44 189 GLN A O 1
ATOM 1538 N N . LEU A 1 190 ? -6.512 -49.656 -8 1 92 190 LEU A N 1
ATOM 1539 C CA . LEU A 1 190 ? -5.449 -50.5 -8.539 1 92 190 LEU A CA 1
ATOM 1540 C C . LEU A 1 190 ? -4.961 -51.5 -7.496 1 92 190 LEU A C 1
ATOM 1542 O O . LEU A 1 190 ? -4.832 -51.156 -6.32 1 92 190 LEU A O 1
ATOM 1546 N N . LYS A 1 191 ? -4.793 -52.688 -7.871 1 91.69 191 LYS A N 1
ATOM 1547 C CA . LYS A 1 191 ? -4.25 -53.719 -6.988 1 91.69 191 LYS A CA 1
ATOM 1548 C C . LYS A 1 191 ? -2.76 -53.5 -6.746 1 91.69 191 LYS A C 1
ATOM 1550 O O . LYS A 1 191 ? -2.262 -53.75 -5.645 1 91.69 191 LYS A O 1
ATOM 1555 N N . LYS A 1 192 ? -1.976 -53.094 -7.77 1 90.62 192 LYS A N 1
ATOM 1556 C CA . LYS A 1 192 ? -0.542 -52.844 -7.668 1 90.62 192 LYS A CA 1
ATOM 1557 C C . LYS A 1 192 ? -0.192 -51.469 -8.219 1 90.62 192 LYS A C 1
ATOM 1559 O O . LYS A 1 192 ? 0.446 -51.344 -9.273 1 90.62 192 LYS A O 1
ATOM 1564 N N . PRO A 1 193 ? -0.551 -50.5 -7.41 1 90.06 193 PRO A N 1
ATOM 1565 C CA . PRO A 1 193 ? -0.231 -49.125 -7.883 1 90.06 193 PRO A CA 1
ATOM 1566 C C . PRO A 1 193 ? 1.271 -48.875 -7.938 1 90.06 193 PRO A C 1
ATOM 1568 O O . PRO A 1 193 ? 2.035 -49.469 -7.172 1 90.06 193 PRO A O 1
ATOM 1571 N N . ASP A 1 194 ? 1.707 -48.219 -8.945 1 90 194 ASP A N 1
ATOM 1572 C CA . ASP A 1 194 ? 3.1 -47.781 -9.055 1 90 194 ASP A CA 1
ATOM 1573 C C . ASP A 1 194 ? 3.393 -46.625 -8.133 1 90 194 ASP A C 1
ATOM 1575 O O . ASP A 1 194 ? 2.881 -45.5 -8.344 1 90 194 ASP A O 1
ATOM 1579 N N . PRO A 1 195 ? 4.188 -46.844 -7.188 1 90.69 195 PRO A N 1
ATOM 1580 C CA . PRO A 1 195 ? 4.43 -45.812 -6.176 1 90.69 195 PRO A CA 1
ATOM 1581 C C . PRO A 1 195 ? 5.066 -44.531 -6.758 1 90.69 195 PRO A C 1
ATOM 1583 O O . PRO A 1 195 ? 4.859 -43.438 -6.234 1 90.69 195 PRO A O 1
ATOM 1586 N N . ARG A 1 196 ? 5.812 -44.688 -7.793 1 89.25 196 ARG A N 1
ATOM 1587 C CA . ARG A 1 196 ? 6.496 -43.531 -8.391 1 89.25 196 ARG A CA 1
ATOM 1588 C C . ARG A 1 196 ? 5.496 -42.5 -8.875 1 89.25 196 ARG A C 1
ATOM 1590 O O . ARG A 1 196 ? 5.684 -41.281 -8.648 1 89.25 196 ARG A O 1
ATOM 1597 N N . PHE A 1 197 ? 4.473 -42.969 -9.523 1 88.88 197 PHE A N 1
ATOM 1598 C CA . PHE A 1 197 ? 3.492 -42.062 -10.086 1 88.88 197 PHE A CA 1
ATOM 1599 C C . PHE A 1 197 ? 2.568 -41.5 -9 1 88.88 197 PHE A C 1
ATOM 1601 O O . PHE A 1 197 ? 2.096 -40.375 -9.086 1 88.88 197 PHE A O 1
ATOM 1608 N N . GLU A 1 198 ? 2.367 -42.281 -7.977 1 87.06 198 GLU A N 1
ATOM 1609 C CA . GLU A 1 198 ? 1.599 -41.812 -6.836 1 87.06 198 GLU A CA 1
ATOM 1610 C C . GLU A 1 198 ? 2.332 -40.688 -6.121 1 87.06 198 GLU A C 1
ATOM 1612 O O . GLU A 1 198 ? 1.72 -39.688 -5.734 1 87.06 198 GLU A O 1
ATOM 1617 N N . GLU A 1 199 ? 3.57 -40.875 -5.957 1 87.44 199 GLU A N 1
ATOM 1618 C CA . GLU A 1 199 ? 4.391 -39.875 -5.297 1 87.44 199 GLU A CA 1
ATOM 1619 C C . GLU A 1 199 ? 4.469 -38.594 -6.133 1 87.44 199 GLU A C 1
ATOM 1621 O O . GLU A 1 199 ? 4.438 -37.5 -5.594 1 87.44 199 GLU A O 1
ATOM 1626 N N . SER A 1 200 ? 4.598 -38.812 -7.449 1 84.38 200 SER A N 1
ATOM 1627 C CA . SER A 1 200 ? 4.652 -37.656 -8.352 1 84.38 200 SER A CA 1
ATOM 1628 C C . SER A 1 200 ? 3.357 -36.875 -8.297 1 84.38 200 SER A C 1
ATOM 1630 O O . SER A 1 200 ? 3.385 -35.625 -8.344 1 84.38 200 SER A O 1
ATOM 1632 N N . GLU A 1 201 ? 2.312 -37.625 -8.273 1 83.38 201 GLU A N 1
ATOM 1633 C CA . GLU A 1 201 ? 1.012 -36.969 -8.195 1 83.38 201 GLU A CA 1
ATOM 1634 C C . GLU A 1 201 ? 0.875 -36.156 -6.91 1 83.38 201 GLU A C 1
ATOM 1636 O O . GLU A 1 201 ? 0.47 -35 -6.945 1 83.38 201 GLU A O 1
ATOM 1641 N N . LYS A 1 202 ? 1.258 -36.719 -5.809 1 85.5 202 LYS A N 1
ATOM 1642 C CA . LYS A 1 202 ? 1.164 -36.062 -4.516 1 85.5 202 LYS A CA 1
ATOM 1643 C C . LYS A 1 202 ? 2.066 -34.812 -4.469 1 85.5 202 LYS A C 1
ATOM 1645 O O . LYS A 1 202 ? 1.655 -33.781 -3.994 1 85.5 202 LYS A O 1
ATOM 1650 N N . PHE A 1 203 ? 3.219 -35.031 -4.938 1 81.81 203 PHE A N 1
ATOM 1651 C CA . PHE A 1 203 ? 4.188 -33.938 -4.934 1 81.81 203 PHE A CA 1
ATOM 1652 C C . PHE A 1 203 ? 3.705 -32.781 -5.797 1 81.81 203 PHE A C 1
ATOM 1654 O O . PHE A 1 203 ? 3.744 -31.625 -5.375 1 81.81 203 PHE A O 1
ATOM 1661 N N . THR A 1 204 ? 3.285 -33.125 -7.02 1 79.94 204 THR A N 1
ATOM 1662 C CA . THR A 1 204 ? 2.824 -32.094 -7.949 1 79.94 204 THR A CA 1
ATOM 1663 C C . THR A 1 204 ? 1.646 -31.328 -7.363 1 79.94 204 THR A C 1
ATOM 1665 O O . THR A 1 204 ? 1.59 -30.094 -7.461 1 79.94 204 THR A O 1
ATOM 1668 N N . PHE A 1 205 ? 0.819 -32.031 -6.715 1 82.62 205 PHE A N 1
ATOM 1669 C CA . PHE A 1 205 ? -0.37 -31.406 -6.16 1 82.62 205 PHE A CA 1
ATOM 1670 C C . PHE A 1 205 ? -0.008 -30.547 -4.961 1 82.62 205 PHE A C 1
ATOM 1672 O O . PHE A 1 205 ? -0.588 -29.469 -4.766 1 82.62 205 PHE A O 1
ATOM 1679 N N . ARG A 1 206 ? 0.849 -31 -4.223 1 84.25 206 ARG A N 1
ATOM 1680 C CA . ARG A 1 206 ? 1.277 -30.234 -3.053 1 84.25 206 ARG A CA 1
ATOM 1681 C C . ARG A 1 206 ? 1.903 -28.906 -3.463 1 84.25 206 ARG A C 1
ATOM 1683 O O . ARG A 1 206 ? 1.578 -27.859 -2.898 1 84.25 206 ARG A O 1
ATOM 1690 N N . ILE A 1 207 ? 2.736 -28.984 -4.426 1 80.38 207 ILE A N 1
ATOM 1691 C CA . ILE A 1 207 ? 3.436 -27.797 -4.875 1 80.38 207 ILE A CA 1
ATOM 1692 C C . ILE A 1 207 ? 2.447 -26.844 -5.551 1 80.38 207 ILE A C 1
ATOM 1694 O O . ILE A 1 207 ? 2.465 -25.641 -5.293 1 80.38 207 ILE A O 1
ATOM 1698 N N . ALA A 1 208 ? 1.642 -27.469 -6.379 1 81.5 208 ALA A N 1
ATOM 1699 C CA . ALA A 1 208 ? 0.656 -26.656 -7.082 1 81.5 208 ALA A CA 1
ATOM 1700 C C . ALA A 1 208 ? -0.296 -25.969 -6.102 1 81.5 208 ALA A C 1
ATOM 1702 O O . ALA A 1 208 ? -0.65 -24.797 -6.277 1 81.5 208 ALA A O 1
ATOM 1703 N N . ASN A 1 209 ? -0.686 -26.719 -5.133 1 84.81 209 ASN A N 1
ATOM 1704 C CA . ASN A 1 209 ? -1.579 -26.172 -4.113 1 84.81 209 ASN A CA 1
ATOM 1705 C C . ASN A 1 209 ? -0.915 -25.047 -3.326 1 84.81 209 ASN A C 1
ATOM 1707 O O . ASN A 1 209 ? -1.541 -24.016 -3.051 1 84.81 209 ASN A O 1
ATOM 1711 N N . TYR A 1 210 ? 0.256 -25.266 -3.021 1 87.31 210 TYR A N 1
ATOM 1712 C CA . TYR A 1 210 ? 0.985 -24.25 -2.27 1 87.31 210 TYR A CA 1
ATOM 1713 C C . TYR A 1 210 ? 1.176 -22.984 -3.104 1 87.31 210 TYR A C 1
ATOM 1715 O O . TYR A 1 210 ? 0.992 -21.875 -2.605 1 87.31 210 TYR A O 1
ATOM 1723 N N . MET A 1 211 ? 1.518 -23.172 -4.348 1 84.31 211 MET A N 1
ATOM 1724 C CA . MET A 1 211 ? 1.752 -22.031 -5.234 1 84.31 211 MET A CA 1
ATOM 1725 C C . MET A 1 211 ? 0.464 -21.25 -5.465 1 84.31 211 MET A C 1
ATOM 1727 O O . MET A 1 211 ? 0.469 -20.016 -5.438 1 84.31 211 MET A O 1
ATOM 1731 N N . SER A 1 212 ? -0.588 -21.969 -5.629 1 84.94 212 SER A N 1
ATOM 1732 C CA . SER A 1 212 ? -1.849 -21.312 -5.98 1 84.94 212 SER A CA 1
ATOM 1733 C C . SER A 1 212 ? -2.533 -20.734 -4.746 1 84.94 212 SER A C 1
ATOM 1735 O O . SER A 1 212 ? -2.979 -19.594 -4.762 1 84.94 212 SER A O 1
ATOM 1737 N N . ASN A 1 213 ? -2.549 -21.391 -3.676 1 87.5 213 ASN A N 1
ATOM 1738 C CA . ASN A 1 213 ? -3.375 -21.016 -2.535 1 87.5 213 ASN A CA 1
ATOM 1739 C C . ASN A 1 213 ? -2.584 -20.188 -1.522 1 87.5 213 ASN A C 1
ATOM 1741 O O . ASN A 1 213 ? -3.17 -19.5 -0.687 1 87.5 213 ASN A O 1
ATOM 1745 N N . ASN A 1 214 ? -1.317 -20.328 -1.58 1 90.56 214 ASN A N 1
ATOM 1746 C CA . ASN A 1 214 ? -0.518 -19.578 -0.619 1 90.56 214 ASN A CA 1
ATOM 1747 C C . ASN A 1 214 ? 0.284 -18.484 -1.299 1 90.56 214 ASN A C 1
ATOM 1749 O O . ASN A 1 214 ? 0.033 -17.297 -1.071 1 90.56 214 ASN A O 1
ATOM 1753 N N . LEU A 1 215 ? 1.062 -18.922 -2.207 1 90.31 215 LEU A N 1
ATOM 1754 C CA . LEU A 1 215 ? 1.98 -17.969 -2.816 1 90.31 215 LEU A CA 1
ATOM 1755 C C . LEU A 1 215 ? 1.224 -16.953 -3.664 1 90.31 215 LEU A C 1
ATOM 1757 O O . LEU A 1 215 ? 1.364 -15.742 -3.463 1 90.31 215 LEU A O 1
ATOM 1761 N N . ASP A 1 216 ? 0.426 -17.438 -4.57 1 89.5 216 ASP A N 1
ATOM 1762 C CA . ASP A 1 216 ? -0.298 -16.547 -5.469 1 89.5 216 ASP A CA 1
ATOM 1763 C C . ASP A 1 216 ? -1.254 -15.641 -4.688 1 89.5 216 ASP A C 1
ATOM 1765 O O . ASP A 1 216 ? -1.354 -14.445 -4.965 1 89.5 216 ASP A O 1
ATOM 1769 N N . LYS A 1 217 ? -1.98 -16.25 -3.799 1 92.12 217 LYS A N 1
ATOM 1770 C CA . LYS A 1 217 ? -2.939 -15.492 -3 1 92.12 217 LYS A CA 1
ATOM 1771 C C . LYS A 1 217 ? -2.256 -14.352 -2.254 1 92.12 217 LYS A C 1
ATOM 1773 O O . LYS A 1 217 ? -2.713 -13.203 -2.303 1 92.12 217 LYS A O 1
ATOM 1778 N N . SER A 1 218 ? -1.181 -14.648 -1.59 1 93.44 218 SER A N 1
ATOM 1779 C CA . SER A 1 218 ? -0.449 -13.648 -0.816 1 93.44 218 SER A CA 1
ATOM 1780 C C . SER A 1 218 ? 0.191 -12.609 -1.727 1 93.44 218 SER A C 1
ATOM 1782 O O . SER A 1 218 ? 0.192 -11.414 -1.409 1 93.44 218 SER A O 1
ATOM 1784 N N . GLN A 1 219 ? 0.694 -13.078 -2.805 1 92.81 219 GLN A N 1
ATOM 1785 C CA . GLN A 1 219 ? 1.321 -12.172 -3.762 1 92.81 219 GLN A CA 1
ATOM 1786 C C . GLN A 1 219 ? 0.296 -11.219 -4.367 1 92.81 219 GLN A C 1
ATOM 1788 O O . GLN A 1 219 ? 0.596 -10.047 -4.605 1 92.81 219 GLN A O 1
ATOM 1793 N N . ARG A 1 220 ? -0.877 -11.695 -4.668 1 92.25 220 ARG A N 1
ATOM 1794 C CA . ARG A 1 220 ? -1.932 -10.852 -5.227 1 92.25 220 ARG A CA 1
ATOM 1795 C C . ARG A 1 220 ? -2.342 -9.758 -4.242 1 92.25 220 ARG A C 1
ATOM 1797 O O . ARG A 1 220 ? -2.674 -8.648 -4.648 1 92.25 220 ARG A O 1
ATOM 1804 N N . LYS A 1 221 ? -2.336 -10.133 -3 1 95 221 LYS A N 1
ATOM 1805 C CA . LYS A 1 221 ? -2.623 -9.141 -1.971 1 95 221 LYS A CA 1
ATOM 1806 C C . LYS A 1 221 ? -1.612 -7.996 -2.012 1 95 221 LYS A C 1
ATOM 1808 O O . LYS A 1 221 ? -1.986 -6.824 -1.929 1 95 221 LYS A O 1
ATOM 1813 N N . VAL A 1 222 ? -0.373 -8.352 -2.133 1 95.88 222 VAL A N 1
ATOM 1814 C CA . VAL A 1 222 ? 0.701 -7.367 -2.184 1 95.88 222 VAL A CA 1
ATOM 1815 C C . VAL A 1 222 ? 0.556 -6.512 -3.439 1 95.88 222 VAL A C 1
ATOM 1817 O O . VAL A 1 222 ? 0.68 -5.285 -3.379 1 95.88 222 VAL A O 1
ATOM 1820 N N . ILE A 1 223 ? 0.258 -7.168 -4.566 1 94.81 223 ILE A N 1
ATOM 1821 C CA . ILE A 1 223 ? 0.119 -6.457 -5.832 1 94.81 223 ILE A CA 1
ATOM 1822 C C . ILE A 1 223 ? -1.043 -5.473 -5.746 1 94.81 223 ILE A C 1
ATOM 1824 O O . ILE A 1 223 ? -0.92 -4.32 -6.168 1 94.81 223 ILE A O 1
ATOM 1828 N N . ARG A 1 224 ? -2.131 -5.895 -5.184 1 95.06 224 ARG A N 1
ATOM 1829 C CA . ARG A 1 224 ? -3.287 -5.023 -5 1 95.06 224 ARG A CA 1
ATOM 1830 C C . ARG A 1 224 ? -2.941 -3.836 -4.109 1 95.06 224 ARG A C 1
ATOM 1832 O O . ARG A 1 224 ? -3.287 -2.695 -4.426 1 95.06 224 ARG A O 1
ATOM 1839 N N . ARG A 1 225 ? -2.289 -4.137 -3.002 1 96.81 225 ARG A N 1
ATOM 1840 C CA . ARG A 1 225 ? -1.895 -3.092 -2.061 1 96.81 225 ARG A CA 1
ATOM 1841 C C . ARG A 1 225 ? -0.971 -2.076 -2.727 1 96.81 225 ARG A C 1
ATOM 1843 O O . ARG A 1 225 ? -1.084 -0.873 -2.48 1 96.81 225 ARG A O 1
ATOM 1850 N N . LEU A 1 226 ? -0.051 -2.59 -3.488 1 96.38 226 LEU A N 1
ATOM 1851 C CA . LEU A 1 226 ? 0.859 -1.715 -4.219 1 96.38 226 LEU A CA 1
ATOM 1852 C C . LEU A 1 226 ? 0.094 -0.83 -5.195 1 96.38 226 LEU A C 1
ATOM 1854 O O . LEU A 1 226 ? 0.432 0.343 -5.375 1 96.38 226 LEU A O 1
ATOM 1858 N N . GLY A 1 227 ? -0.9 -1.437 -5.844 1 95.62 227 GLY A N 1
ATOM 1859 C CA . GLY A 1 227 ? -1.744 -0.641 -6.723 1 95.62 227 GLY A CA 1
ATOM 1860 C C . GLY A 1 227 ? -2.449 0.494 -6.004 1 95.62 227 GLY A C 1
ATOM 1861 O O . GLY A 1 227 ? -2.475 1.625 -6.492 1 95.62 227 GLY A O 1
ATOM 1862 N N . GLU A 1 228 ? -2.988 0.205 -4.863 1 96.56 228 GLU A N 1
ATOM 1863 C CA . GLU A 1 228 ? -3.643 1.218 -4.039 1 96.56 228 GLU A CA 1
ATOM 1864 C C . GLU A 1 228 ? -2.646 2.273 -3.568 1 96.56 228 GLU A C 1
ATOM 1866 O O . GLU A 1 228 ? -2.963 3.463 -3.537 1 96.56 228 GLU A O 1
ATOM 1871 N N . LEU A 1 229 ? -1.492 1.816 -3.207 1 96.69 229 LEU A N 1
ATOM 1872 C CA . LEU A 1 229 ? -0.437 2.725 -2.771 1 96.69 229 LEU A CA 1
ATOM 1873 C C . LEU A 1 229 ? -0.034 3.67 -3.898 1 96.69 229 LEU A C 1
ATOM 1875 O O . LEU A 1 229 ? 0.23 4.852 -3.66 1 96.69 229 LEU A O 1
ATOM 1879 N N . ALA A 1 230 ? 0.062 3.113 -5.086 1 96.69 230 ALA A N 1
ATOM 1880 C CA . ALA A 1 230 ? 0.374 3.949 -6.246 1 96.69 230 ALA A CA 1
ATOM 1881 C C . ALA A 1 230 ? -0.647 5.07 -6.402 1 96.69 230 ALA A C 1
ATOM 1883 O O . ALA A 1 230 ? -0.28 6.223 -6.641 1 96.69 230 ALA A O 1
ATOM 1884 N N . ASN A 1 231 ? -1.896 4.754 -6.215 1 96.19 231 ASN A N 1
ATOM 1885 C CA . ASN A 1 231 ? -2.949 5.762 -6.289 1 96.19 231 ASN A CA 1
ATOM 1886 C C . ASN A 1 231 ? -2.799 6.812 -5.195 1 96.19 231 ASN A C 1
ATOM 1888 O O . ASN A 1 231 ? -3.01 8 -5.438 1 96.19 231 ASN A O 1
ATOM 1892 N N . ASP A 1 232 ? -2.449 6.379 -3.998 1 97.19 232 ASP A N 1
ATOM 1893 C CA . ASP A 1 232 ? -2.225 7.301 -2.889 1 97.19 232 ASP A CA 1
ATOM 1894 C C . ASP A 1 232 ? -1.038 8.219 -3.172 1 97.19 232 ASP A C 1
ATOM 1896 O O . ASP A 1 232 ? -1.074 9.406 -2.846 1 97.19 232 ASP A O 1
ATOM 1900 N N . TYR A 1 233 ? 0.019 7.676 -3.754 1 97.06 233 TYR A N 1
ATOM 1901 C CA . TYR A 1 233 ? 1.172 8.484 -4.133 1 97.06 233 TYR A CA 1
ATOM 1902 C C . TYR A 1 233 ? 0.789 9.523 -5.184 1 97.06 233 TYR A C 1
ATOM 1904 O O . TYR A 1 233 ? 1.289 10.648 -5.16 1 97.06 233 TYR A O 1
ATOM 1912 N N . ALA A 1 234 ? -0.061 9.07 -6.133 1 96.5 234 ALA A N 1
ATOM 1913 C CA . ALA A 1 234 ? -0.517 10.016 -7.152 1 96.5 234 ALA A CA 1
ATOM 1914 C C . ALA A 1 234 ? -1.209 11.219 -6.516 1 96.5 234 ALA A C 1
ATOM 1916 O O . ALA A 1 234 ? -0.94 12.367 -6.887 1 96.5 234 ALA A O 1
ATOM 1917 N N . GLU A 1 235 ? -2.076 10.938 -5.582 1 96.38 235 GLU A N 1
ATOM 1918 C CA . GLU A 1 235 ? -2.77 12 -4.859 1 96.38 235 GLU A CA 1
ATOM 1919 C C . GLU A 1 235 ? -1.791 12.852 -4.055 1 96.38 235 GLU A C 1
ATOM 1921 O O . GLU A 1 235 ? -1.873 14.086 -4.07 1 96.38 235 GLU A O 1
ATOM 1926 N N . LEU A 1 236 ? -0.887 12.219 -3.361 1 96.25 236 LEU A N 1
ATOM 1927 C CA . LEU A 1 236 ? 0.084 12.914 -2.527 1 96.25 236 LEU A CA 1
ATOM 1928 C C . LEU A 1 236 ? 0.995 13.797 -3.373 1 96.25 236 LEU A C 1
ATOM 1930 O O . LEU A 1 236 ? 1.348 14.906 -2.967 1 96.25 236 LEU A O 1
ATOM 1934 N N . GLY A 1 237 ? 1.407 13.211 -4.523 1 96 237 GLY A N 1
ATOM 1935 C CA . GLY A 1 237 ? 2.197 14.023 -5.441 1 96 237 GLY A CA 1
ATOM 1936 C C . GLY A 1 237 ? 1.506 15.305 -5.852 1 96 237 GLY A C 1
ATOM 1937 O O . GLY A 1 237 ? 2.129 16.375 -5.883 1 96 237 GLY A O 1
ATOM 1938 N N . ALA A 1 238 ? 0.223 15.203 -6.125 1 95.56 238 ALA A N 1
ATOM 1939 C CA . ALA A 1 238 ? -0.57 16.375 -6.484 1 95.56 238 ALA A CA 1
ATOM 1940 C C . ALA A 1 238 ? -0.623 17.375 -5.332 1 95.56 238 ALA A C 1
ATOM 1942 O O . ALA A 1 238 ? -0.561 18.594 -5.551 1 95.56 238 ALA A O 1
ATOM 1943 N N . VAL A 1 239 ? -0.7 16.875 -4.141 1 94.81 239 VAL A N 1
ATOM 1944 C CA . VAL A 1 239 ? -0.783 17.703 -2.949 1 94.81 239 VAL A CA 1
ATOM 1945 C C . VAL A 1 239 ? 0.528 18.469 -2.76 1 94.81 239 VAL A C 1
ATOM 1947 O O . VAL A 1 239 ? 0.522 19.656 -2.463 1 94.81 239 VAL A O 1
ATOM 1950 N N . TYR A 1 240 ? 1.686 17.797 -2.918 1 94.69 240 TYR A N 1
ATOM 1951 C CA . TYR A 1 240 ? 2.979 18.469 -2.793 1 94.69 240 TYR A CA 1
ATOM 1952 C C . TYR A 1 240 ? 3.162 19.5 -3.889 1 94.69 240 TYR A C 1
ATOM 1954 O O . TYR A 1 240 ? 3.691 20.594 -3.639 1 94.69 240 TYR A O 1
ATOM 1962 N N . ASN A 1 241 ? 2.752 19.141 -5.074 1 92.06 241 ASN A N 1
ATOM 1963 C CA . ASN A 1 241 ? 2.818 20.109 -6.164 1 92.06 241 ASN A CA 1
ATOM 1964 C C . ASN A 1 241 ? 1.98 21.344 -5.863 1 92.06 241 ASN A C 1
ATOM 1966 O O . ASN A 1 241 ? 2.42 22.469 -6.109 1 92.06 241 ASN A O 1
ATOM 1970 N N . GLY A 1 242 ? 0.752 21.109 -5.375 1 90.81 242 GLY A N 1
ATOM 1971 C CA . GLY A 1 242 ? -0.07 22.234 -4.941 1 90.81 242 GLY A CA 1
ATOM 1972 C C . GLY A 1 242 ? 0.559 23.031 -3.816 1 90.81 242 GLY A C 1
ATOM 1973 O O . GLY A 1 242 ? 0.483 24.266 -3.809 1 90.81 242 GLY A O 1
ATOM 1974 N N . PHE A 1 243 ? 1.188 22.344 -2.891 1 90.56 243 PHE A N 1
ATOM 1975 C CA . PHE A 1 243 ? 1.833 22.984 -1.753 1 90.56 243 PHE A CA 1
ATOM 1976 C C . PHE A 1 243 ? 2.988 23.859 -2.213 1 90.56 243 PHE A C 1
ATOM 1978 O O . PHE A 1 243 ? 3.213 24.938 -1.657 1 90.56 243 PHE A O 1
ATOM 1985 N N . SER A 1 244 ? 3.783 23.391 -3.188 1 91.81 244 SER A N 1
ATOM 1986 C CA . SER A 1 244 ? 4.922 24.141 -3.701 1 91.81 244 SER A CA 1
ATOM 1987 C C . SER A 1 244 ? 4.48 25.484 -4.289 1 91.81 244 SER A C 1
ATOM 1989 O O . SER A 1 244 ? 5.23 26.453 -4.254 1 91.81 244 SER A O 1
ATOM 1991 N N . LEU A 1 245 ? 3.234 25.547 -4.773 1 87.88 245 LEU A N 1
ATOM 1992 C CA . LEU A 1 245 ? 2.695 26.781 -5.359 1 87.88 245 LEU A CA 1
ATOM 1993 C C . LEU A 1 245 ? 2.365 27.797 -4.277 1 87.88 245 LEU A C 1
ATOM 1995 O O . LEU A 1 245 ? 2.246 28.984 -4.559 1 87.88 245 LEU A O 1
ATOM 1999 N N . ASN A 1 246 ? 2.217 27.312 -3.047 1 83.56 246 ASN A N 1
ATOM 2000 C CA . ASN A 1 246 ? 1.878 28.188 -1.931 1 83.56 246 ASN A CA 1
ATOM 2001 C C . ASN A 1 246 ? 3.129 28.734 -1.248 1 83.56 246 ASN A C 1
ATOM 2003 O O . ASN A 1 246 ? 3.033 29.547 -0.331 1 83.56 246 ASN A O 1
ATOM 2007 N N . GLU A 1 247 ? 4.285 28.266 -1.609 1 85.94 247 GLU A N 1
ATOM 2008 C CA . GLU A 1 247 ? 5.551 28.703 -1.034 1 85.94 247 GLU A CA 1
ATOM 2009 C C . GLU A 1 247 ? 6.422 29.391 -2.078 1 85.94 247 GLU A C 1
ATOM 2011 O O . GLU A 1 247 ? 6.047 29.469 -3.25 1 85.94 247 GLU A O 1
ATOM 2016 N N . SER A 1 248 ? 7.457 30.047 -1.631 1 85.25 248 SER A N 1
ATOM 2017 C CA . SER A 1 248 ? 8.312 30.766 -2.561 1 85.25 248 SER A CA 1
ATOM 2018 C C . SER A 1 248 ? 9.781 30.438 -2.342 1 85.25 248 SER A C 1
ATOM 2020 O O . SER A 1 248 ? 10.148 29.891 -1.305 1 85.25 248 SER A O 1
ATOM 2022 N N . GLY A 1 249 ? 10.57 30.609 -3.387 1 88.69 249 GLY A N 1
ATOM 2023 C CA . GLY A 1 249 ? 12.016 30.516 -3.285 1 88.69 249 GLY A CA 1
ATOM 2024 C C . GLY A 1 249 ? 12.523 29.094 -3.168 1 88.69 249 GLY A C 1
ATOM 2025 O O . GLY A 1 249 ? 12.07 28.203 -3.9 1 88.69 249 GLY A O 1
ATOM 2026 N N . THR A 1 250 ? 13.492 28.938 -2.291 1 90.94 250 THR A N 1
ATOM 2027 C CA . THR A 1 250 ? 14.164 27.656 -2.15 1 90.94 250 THR A CA 1
ATOM 2028 C C . THR A 1 250 ? 13.242 26.625 -1.505 1 90.94 250 THR A C 1
ATOM 2030 O O . THR A 1 250 ? 13.352 25.438 -1.779 1 90.94 250 THR A O 1
ATOM 2033 N N . VAL A 1 251 ? 12.344 27.125 -0.696 1 90.81 251 VAL A N 1
ATOM 2034 C CA . VAL A 1 251 ? 11.406 26.219 -0.044 1 90.81 251 VAL A CA 1
ATOM 2035 C C . VAL A 1 251 ? 10.445 25.625 -1.078 1 90.81 251 VAL A C 1
ATOM 2037 O O . VAL A 1 251 ? 10.18 24.422 -1.078 1 90.81 251 VAL A O 1
ATOM 2040 N N . ALA A 1 252 ? 9.938 26.5 -1.96 1 92.88 252 ALA A N 1
ATOM 2041 C CA . ALA A 1 252 ? 9.047 26.047 -3.027 1 92.88 252 ALA A CA 1
ATOM 2042 C C . ALA A 1 252 ? 9.727 25.016 -3.912 1 92.88 252 ALA A C 1
ATOM 2044 O O . ALA A 1 252 ? 9.125 23.984 -4.258 1 92.88 252 ALA A O 1
ATOM 2045 N N . ASN A 1 253 ? 10.977 25.25 -4.242 1 94.56 253 ASN A N 1
ATOM 2046 C CA . ASN A 1 253 ? 11.742 24.328 -5.074 1 94.56 253 ASN A CA 1
ATOM 2047 C C . ASN A 1 253 ? 11.93 22.984 -4.383 1 94.56 253 ASN A C 1
ATOM 2049 O O . ASN A 1 253 ? 11.836 21.922 -5.023 1 94.56 253 ASN A O 1
ATOM 2053 N N . ALA A 1 254 ? 12.25 23.078 -3.123 1 95.31 254 ALA A N 1
ATOM 2054 C CA . ALA A 1 254 ? 12.453 21.859 -2.346 1 95.31 254 ALA A CA 1
ATOM 2055 C C . ALA A 1 254 ? 11.172 21.016 -2.295 1 95.31 254 ALA A C 1
ATOM 2057 O O . ALA A 1 254 ? 11.211 19.812 -2.496 1 95.31 254 ALA A O 1
ATOM 2058 N N . ILE A 1 255 ? 10.039 21.688 -2.076 1 94.69 255 ILE A N 1
ATOM 2059 C CA . ILE A 1 255 ? 8.758 20.984 -1.988 1 94.69 255 ILE A CA 1
ATOM 2060 C C . ILE A 1 255 ? 8.398 20.391 -3.344 1 94.69 255 ILE A C 1
ATOM 2062 O O . ILE A 1 255 ? 7.891 19.266 -3.416 1 94.69 255 ILE A O 1
ATOM 2066 N N . GLU A 1 256 ? 8.672 21.125 -4.355 1 95.81 256 GLU A N 1
ATOM 2067 C CA . GLU A 1 256 ? 8.43 20.625 -5.703 1 95.81 256 GLU A CA 1
ATOM 2068 C C . GLU A 1 256 ? 9.242 19.359 -5.984 1 95.81 256 GLU A C 1
ATOM 2070 O O . GLU A 1 256 ? 8.727 18.406 -6.574 1 95.81 256 GLU A O 1
ATOM 2075 N N . LYS A 1 257 ? 10.453 19.422 -5.586 1 96.81 257 LYS A N 1
ATOM 2076 C CA . LYS A 1 257 ? 11.312 18.266 -5.82 1 96.81 257 LYS A CA 1
ATOM 2077 C C . LYS A 1 257 ? 10.836 17.062 -5.016 1 96.81 257 LYS A C 1
ATOM 2079 O O . LYS A 1 257 ? 10.93 15.922 -5.48 1 96.81 257 LYS A O 1
ATOM 2084 N N . ILE A 1 258 ? 10.375 17.312 -3.805 1 96.81 258 ILE A N 1
ATOM 2085 C CA . ILE A 1 258 ? 9.766 16.25 -3.02 1 96.81 258 ILE A CA 1
ATOM 2086 C C . ILE A 1 258 ? 8.562 15.68 -3.766 1 96.81 258 ILE A C 1
ATOM 2088 O O . ILE A 1 258 ? 8.383 14.461 -3.836 1 96.81 258 ILE A O 1
ATOM 2092 N N . GLY A 1 259 ? 7.734 16.578 -4.285 1 97.19 259 GLY A N 1
ATOM 2093 C CA . GLY A 1 259 ? 6.602 16.141 -5.086 1 97.19 259 GLY A CA 1
ATOM 2094 C C . GLY A 1 259 ? 7 15.273 -6.258 1 97.19 259 GLY A C 1
ATOM 2095 O O . GLY A 1 259 ? 6.34 14.266 -6.547 1 97.19 259 GLY A O 1
ATOM 2096 N N . GLN A 1 260 ? 8.047 15.617 -6.902 1 96.94 260 GLN A N 1
ATOM 2097 C CA . GLN A 1 260 ? 8.547 14.844 -8.031 1 96.94 260 GLN A CA 1
ATOM 2098 C C . GLN A 1 260 ? 9.016 13.461 -7.582 1 96.94 260 GLN A C 1
ATOM 2100 O O . GLN A 1 260 ? 8.828 12.469 -8.297 1 96.94 260 GLN A O 1
ATOM 2105 N N . ALA A 1 261 ? 9.68 13.492 -6.461 1 97.75 261 ALA A N 1
ATOM 2106 C CA . ALA A 1 261 ? 10.117 12.203 -5.934 1 97.75 261 ALA A CA 1
ATOM 2107 C C . ALA A 1 261 ? 8.922 11.305 -5.617 1 97.75 261 ALA A C 1
ATOM 2109 O O . ALA A 1 261 ? 8.953 10.102 -5.879 1 97.75 261 ALA A O 1
ATOM 2110 N N . VAL A 1 262 ? 7.84 11.898 -5.066 1 97.56 262 VAL A N 1
ATOM 2111 C CA . VAL A 1 262 ? 6.613 11.156 -4.789 1 97.56 262 VAL A CA 1
ATOM 2112 C C . VAL A 1 262 ? 6 10.664 -6.098 1 97.56 262 VAL A C 1
ATOM 2114 O O . VAL A 1 262 ? 5.512 9.531 -6.176 1 97.56 262 VAL A O 1
ATOM 2117 N N . ASP A 1 263 ? 6.023 11.492 -7.086 1 97.12 263 ASP A N 1
ATOM 2118 C CA . ASP A 1 263 ? 5.512 11.109 -8.398 1 97.12 263 ASP A CA 1
ATOM 2119 C C . ASP A 1 263 ? 6.297 9.93 -8.969 1 97.12 263 ASP A C 1
ATOM 2121 O O . ASP A 1 263 ? 5.727 9.062 -9.641 1 97.12 263 ASP A O 1
ATOM 2125 N N . THR A 1 264 ? 7.578 10.008 -8.805 1 97.12 264 THR A N 1
ATOM 2126 C CA . THR A 1 264 ? 8.383 8.867 -9.211 1 97.12 264 THR A CA 1
ATOM 2127 C C . THR A 1 264 ? 7.934 7.602 -8.477 1 97.12 264 THR A C 1
ATOM 2129 O O . THR A 1 264 ? 7.871 6.523 -9.07 1 97.12 264 THR A O 1
ATOM 2132 N N . GLY A 1 265 ? 7.668 7.809 -7.16 1 96.5 265 GLY A N 1
ATOM 2133 C CA . GLY A 1 265 ? 7.117 6.688 -6.414 1 96.5 265 GLY A CA 1
ATOM 2134 C C . GLY A 1 265 ? 5.84 6.141 -7.02 1 96.5 265 GLY A C 1
ATOM 2135 O O . GLY A 1 265 ? 5.66 4.926 -7.117 1 96.5 265 GLY A O 1
ATOM 2136 N N . TYR A 1 266 ? 5.004 7 -7.461 1 96.69 266 TYR A N 1
ATOM 2137 C CA . TYR A 1 266 ? 3.758 6.625 -8.117 1 96.69 266 TYR A CA 1
ATOM 2138 C C . TYR A 1 266 ? 4.031 5.836 -9.398 1 96.69 266 TYR A C 1
ATOM 2140 O O . TYR A 1 266 ? 3.539 4.715 -9.555 1 96.69 266 TYR A O 1
ATOM 2148 N N . THR A 1 267 ? 4.805 6.344 -10.289 1 97.31 267 THR A N 1
ATOM 2149 C CA . THR A 1 267 ? 5.066 5.73 -11.586 1 97.31 267 THR A CA 1
ATOM 2150 C C . THR A 1 267 ? 5.785 4.395 -11.414 1 97.31 267 THR A C 1
ATOM 2152 O O . THR A 1 267 ? 5.422 3.404 -12.055 1 97.31 267 THR A O 1
ATOM 2155 N N . GLU A 1 268 ? 6.781 4.422 -10.539 1 97.25 268 GLU A N 1
ATOM 2156 C CA . GLU A 1 268 ? 7.574 3.209 -10.359 1 97.25 268 GLU A CA 1
ATOM 2157 C C . GLU A 1 268 ? 6.766 2.121 -9.664 1 97.25 268 GLU A C 1
ATOM 2159 O O . GLU A 1 268 ? 6.949 0.933 -9.938 1 97.25 268 GLU A O 1
ATOM 2164 N N . THR A 1 269 ? 5.91 2.527 -8.703 1 97.12 269 THR A N 1
ATOM 2165 C CA . THR A 1 269 ? 5.035 1.538 -8.078 1 97.12 269 THR A CA 1
ATOM 2166 C C . THR A 1 269 ? 4.059 0.958 -9.102 1 97.12 269 THR A C 1
ATOM 2168 O O . THR A 1 269 ? 3.799 -0.246 -9.102 1 97.12 269 THR A O 1
ATOM 2171 N N . GLY A 1 270 ? 3.523 1.826 -9.953 1 95 270 GLY A N 1
ATOM 2172 C CA . GLY A 1 270 ? 2.666 1.349 -11.023 1 95 270 GLY A CA 1
ATOM 2173 C C . GLY A 1 270 ? 3.359 0.367 -11.945 1 95 270 GLY A C 1
ATOM 2174 O O . GLY A 1 270 ? 2.783 -0.658 -12.32 1 95 270 GLY A O 1
ATOM 2175 N N . GLN A 1 271 ? 4.551 0.681 -12.281 1 95.69 271 GLN A N 1
ATOM 2176 C CA . GLN A 1 271 ? 5.34 -0.209 -13.125 1 95.69 271 GLN A CA 1
ATOM 2177 C C . GLN A 1 271 ? 5.621 -1.533 -12.422 1 95.69 271 GLN A C 1
ATOM 2179 O O . GLN A 1 271 ? 5.613 -2.592 -13.055 1 95.69 271 GLN A O 1
ATOM 2184 N N . MET A 1 272 ? 5.906 -1.381 -11.148 1 96.12 272 MET A N 1
ATOM 2185 C CA . MET A 1 272 ? 6.133 -2.58 -10.344 1 96.12 272 MET A CA 1
ATOM 2186 C C . MET A 1 272 ? 4.906 -3.486 -10.359 1 96.12 272 MET A C 1
ATOM 2188 O O . MET A 1 272 ? 5.031 -4.699 -10.531 1 96.12 272 MET A O 1
ATOM 2192 N N . VAL A 1 273 ? 3.73 -2.891 -10.203 1 94.69 273 VAL A N 1
ATOM 2193 C CA . VAL A 1 273 ? 2.48 -3.641 -10.188 1 94.69 273 VAL A CA 1
ATOM 2194 C C . VAL A 1 273 ? 2.299 -4.363 -11.523 1 94.69 273 VAL A C 1
ATOM 2196 O O . VAL A 1 273 ? 2.027 -5.566 -11.555 1 94.69 273 VAL A O 1
ATOM 2199 N N . THR A 1 274 ? 2.553 -3.707 -12.625 1 91.19 274 THR A N 1
ATOM 2200 C CA . THR A 1 274 ? 2.398 -4.273 -13.961 1 91.19 274 THR A CA 1
ATOM 2201 C C . THR A 1 274 ? 3.408 -5.395 -14.195 1 91.19 274 THR A C 1
ATOM 2203 O O . THR A 1 274 ? 3.055 -6.457 -14.703 1 91.19 274 THR A O 1
ATOM 2206 N N . SER A 1 275 ? 4.621 -5.156 -13.766 1 94.5 275 SER A N 1
ATOM 2207 C CA . SER A 1 275 ? 5.68 -6.141 -13.969 1 94.5 275 SER A CA 1
ATOM 2208 C C . SER A 1 275 ? 5.453 -7.379 -13.102 1 94.5 275 SER A C 1
ATOM 2210 O O . SER A 1 275 ? 5.691 -8.508 -13.547 1 94.5 275 SER A O 1
ATOM 2212 N N . LEU A 1 276 ? 5.023 -7.152 -11.883 1 94.12 276 LEU A N 1
ATOM 2213 C CA . LEU A 1 276 ? 4.762 -8.281 -10.992 1 94.12 276 LEU A CA 1
ATOM 2214 C C . LEU A 1 276 ? 3.617 -9.133 -11.531 1 94.12 276 LEU A C 1
ATOM 2216 O O . LEU A 1 276 ? 3.648 -10.359 -11.414 1 94.12 276 LEU A O 1
ATOM 2220 N N . GLU A 1 277 ? 2.637 -8.484 -12.102 1 88.38 277 GLU A N 1
ATOM 2221 C CA . GLU A 1 277 ? 1.521 -9.219 -12.695 1 88.38 277 GLU A CA 1
ATOM 2222 C C . GLU A 1 277 ? 1.981 -10.07 -13.875 1 88.38 277 GLU A C 1
ATOM 2224 O O . GLU A 1 277 ? 1.661 -11.258 -13.953 1 88.38 277 GLU A O 1
ATOM 2229 N N . GLY A 1 278 ? 2.764 -9.539 -14.711 1 87.06 278 GLY A N 1
ATOM 2230 C CA . GLY A 1 278 ? 3.166 -10.203 -15.938 1 87.06 278 GLY A CA 1
ATOM 2231 C C . GLY A 1 278 ? 4.277 -11.211 -15.727 1 87.06 278 GLY A C 1
ATOM 2232 O O . GLY A 1 278 ? 4.25 -12.305 -16.312 1 87.06 278 GLY A O 1
ATOM 2233 N N . GLU A 1 279 ? 5.219 -10.891 -14.875 1 91.12 279 GLU A N 1
ATOM 2234 C CA . GLU A 1 279 ? 6.438 -11.688 -14.797 1 91.12 279 GLU A CA 1
ATOM 2235 C C . GLU A 1 279 ? 6.387 -12.664 -13.617 1 91.12 279 GLU A C 1
ATOM 2237 O O . GLU A 1 279 ? 7.184 -13.602 -13.555 1 91.12 279 GLU A O 1
ATOM 2242 N N . PHE A 1 280 ? 5.465 -12.422 -12.727 1 89.25 280 PHE A N 1
ATOM 2243 C CA . PHE A 1 280 ? 5.434 -13.305 -11.57 1 89.25 280 PHE A CA 1
ATOM 2244 C C . PHE A 1 280 ? 4.062 -13.953 -11.414 1 89.25 280 PHE A C 1
ATOM 2246 O O . PHE A 1 280 ? 3.945 -15.18 -11.391 1 89.25 280 PHE A O 1
ATOM 2253 N N . ALA A 1 281 ? 2.998 -13.156 -11.375 1 87 281 ALA A N 1
ATOM 2254 C CA . ALA A 1 281 ? 1.659 -13.68 -11.109 1 87 281 ALA A CA 1
ATOM 2255 C C . ALA A 1 281 ? 1.197 -14.602 -12.234 1 87 281 ALA A C 1
ATOM 2257 O O . ALA A 1 281 ? 0.646 -15.672 -11.977 1 87 281 ALA A O 1
ATOM 2258 N N . GLU A 1 282 ? 1.479 -14.234 -13.469 1 85.94 282 GLU A N 1
ATOM 2259 C CA . GLU A 1 282 ? 1.024 -15.023 -14.609 1 85.94 282 GLU A CA 1
ATOM 2260 C C . GLU A 1 282 ? 1.728 -16.375 -14.656 1 85.94 282 GLU A C 1
ATOM 2262 O O . GLU A 1 282 ? 1.076 -17.422 -14.773 1 85.94 282 GLU A O 1
ATOM 2267 N N . PRO A 1 283 ? 3.041 -16.359 -14.477 1 88.06 283 PRO A N 1
ATOM 2268 C CA . PRO A 1 283 ? 3.717 -17.656 -14.453 1 88.06 283 PRO A CA 1
ATOM 2269 C C . PRO A 1 283 ? 3.246 -18.547 -13.312 1 88.06 283 PRO A C 1
ATOM 2271 O O . PRO A 1 283 ? 3.16 -19.766 -13.469 1 88.06 283 PRO A O 1
ATOM 2274 N N . ILE A 1 284 ? 2.945 -18.016 -12.18 1 86.38 284 ILE A N 1
ATOM 2275 C CA . ILE A 1 284 ? 2.453 -18.797 -11.047 1 86.38 284 ILE A CA 1
ATOM 2276 C C . ILE A 1 284 ? 1.099 -19.406 -11.398 1 86.38 284 ILE A C 1
ATOM 2278 O O . ILE A 1 284 ? 0.842 -20.578 -11.094 1 86.38 284 ILE A O 1
ATOM 2282 N N . GLN A 1 285 ? 0.26 -18.641 -12.016 1 84.56 285 GLN A N 1
ATOM 2283 C CA . GLN A 1 285 ? -1.045 -19.125 -12.43 1 84.56 285 GLN A CA 1
ATOM 2284 C C . GLN A 1 285 ? -0.902 -20.25 -13.461 1 84.56 285 GLN A C 1
ATOM 2286 O O . GLN A 1 285 ? -1.663 -21.219 -13.445 1 84.56 285 GLN A O 1
ATOM 2291 N N . GLU A 1 286 ? 0.071 -20.031 -14.32 1 87.44 286 GLU A N 1
ATOM 2292 C CA . GLU A 1 286 ? 0.336 -21.062 -15.312 1 87.44 286 GLU A CA 1
ATOM 2293 C C . GLU A 1 286 ? 0.75 -22.375 -14.656 1 87.44 286 GLU A C 1
ATOM 2295 O O . GLU A 1 286 ? 0.306 -23.453 -15.07 1 87.44 286 GLU A O 1
ATOM 2300 N N . HIS A 1 287 ? 1.575 -22.266 -13.641 1 85.31 287 HIS A N 1
ATOM 2301 C CA . HIS A 1 287 ? 2.031 -23.469 -12.961 1 85.31 287 HIS A CA 1
ATOM 2302 C C . HIS A 1 287 ? 0.886 -24.156 -12.227 1 85.31 287 HIS A C 1
ATOM 2304 O O . HIS A 1 287 ? 0.864 -25.391 -12.109 1 85.31 287 HIS A O 1
ATOM 2310 N N . ALA A 1 288 ? -0.028 -23.375 -11.742 1 84.56 288 ALA A N 1
ATOM 2311 C CA . ALA A 1 288 ? -1.222 -23.969 -11.141 1 84.56 288 ALA A CA 1
ATOM 2312 C C . ALA A 1 288 ? -2.021 -24.766 -12.164 1 84.56 288 ALA A C 1
ATOM 2314 O O . ALA A 1 288 ? -2.564 -25.828 -11.852 1 84.56 288 ALA A O 1
ATOM 2315 N N . GLN A 1 289 ? -2.068 -24.266 -13.359 1 88.69 289 GLN A N 1
ATOM 2316 C CA . GLN A 1 289 ? -2.762 -24.969 -14.43 1 88.69 289 GLN A CA 1
ATOM 2317 C C . GLN A 1 289 ? -2.031 -26.266 -14.805 1 88.69 289 GLN A C 1
ATOM 2319 O O . GLN A 1 289 ? -2.664 -27.281 -15.086 1 88.69 289 GLN A O 1
ATOM 2324 N N . PHE A 1 290 ? -0.7 -26.188 -14.727 1 90.88 290 PHE A N 1
ATOM 2325 C CA . PHE A 1 290 ? 0.089 -27.375 -15.031 1 90.88 290 PHE A CA 1
ATOM 2326 C C . PHE A 1 290 ? -0.22 -28.484 -14.039 1 90.88 290 PHE A C 1
ATOM 2328 O O . PHE A 1 290 ? -0.216 -29.672 -14.406 1 90.88 290 PHE A O 1
ATOM 2335 N N . ALA A 1 291 ? -0.452 -28.109 -12.82 1 87.56 291 ALA A N 1
ATOM 2336 C CA . ALA A 1 291 ? -0.773 -29.125 -11.82 1 87.56 291 ALA A CA 1
ATOM 2337 C C . ALA A 1 291 ? -2.025 -29.906 -12.219 1 87.56 291 ALA A C 1
ATOM 2339 O O . ALA A 1 291 ? -2.062 -31.125 -12.109 1 87.56 291 ALA A O 1
ATOM 2340 N N . HIS A 1 292 ? -3 -29.156 -12.711 1 89.06 292 HIS A N 1
ATOM 2341 C CA . HIS A 1 292 ? -4.234 -29.797 -13.148 1 89.06 292 HIS A CA 1
ATOM 2342 C C . HIS A 1 292 ? -3.996 -30.656 -14.383 1 89.06 292 HIS A C 1
ATOM 2344 O O . HIS A 1 292 ? -4.566 -31.75 -14.508 1 89.06 292 HIS A O 1
ATOM 2350 N N . ILE A 1 293 ? -3.184 -30.156 -15.195 1 94.12 293 ILE A N 1
ATOM 2351 C CA . ILE A 1 293 ? -2.869 -30.875 -16.438 1 94.12 293 ILE A CA 1
ATOM 2352 C C . ILE A 1 293 ? -2.113 -32.156 -16.109 1 94.12 293 ILE A C 1
ATOM 2354 O O . ILE A 1 293 ? -2.412 -33.219 -16.656 1 94.12 293 ILE A O 1
ATOM 2358 N N . ILE A 1 294 ? -1.182 -32.062 -15.203 1 92.94 294 ILE A N 1
ATOM 2359 C CA . ILE A 1 294 ? -0.403 -33.219 -14.797 1 92.94 294 ILE A CA 1
ATOM 2360 C C . ILE A 1 294 ? -1.316 -34.25 -14.125 1 92.94 294 ILE A C 1
ATOM 2362 O O . ILE A 1 294 ? -1.198 -35.438 -14.367 1 92.94 294 ILE A O 1
ATOM 2366 N N . LYS A 1 295 ? -2.221 -33.75 -13.328 1 90.25 295 LYS A N 1
ATOM 2367 C CA . LYS A 1 295 ? -3.191 -34.656 -12.695 1 90.25 295 LYS A CA 1
ATOM 2368 C C . LYS A 1 295 ? -4 -35.406 -13.742 1 90.25 295 LYS A C 1
ATOM 2370 O O . LYS A 1 295 ? -4.223 -36.625 -13.602 1 90.25 295 LYS A O 1
ATOM 2375 N N . LYS A 1 296 ? -4.422 -34.688 -14.719 1 92.5 296 LYS A N 1
ATOM 2376 C CA . LYS A 1 296 ? -5.207 -35.312 -15.781 1 92.5 296 LYS A CA 1
ATOM 2377 C C . LYS A 1 296 ? -4.387 -36.344 -16.547 1 92.5 296 LYS A C 1
ATOM 2379 O O . LYS A 1 296 ? -4.898 -37.406 -16.906 1 92.5 296 LYS A O 1
ATOM 2384 N N . THR A 1 297 ? -3.121 -36 -16.797 1 94.94 297 THR A N 1
ATOM 2385 C CA . THR A 1 297 ? -2.238 -36.906 -17.5 1 94.94 297 THR A CA 1
ATOM 2386 C C . THR A 1 297 ? -1.973 -38.156 -16.672 1 94.94 297 THR A C 1
ATOM 2388 O O . THR A 1 297 ? -1.956 -39.281 -17.203 1 94.94 297 THR A O 1
ATOM 2391 N N . LEU A 1 298 ? -1.789 -37.969 -15.352 1 92.75 298 LEU A N 1
ATOM 2392 C CA . LEU A 1 298 ? -1.587 -39.094 -14.445 1 92.75 298 LEU A CA 1
ATOM 2393 C C . LEU A 1 298 ? -2.842 -39.938 -14.359 1 92.75 298 LEU A C 1
ATOM 2395 O O . LEU A 1 298 ? -2.752 -41.188 -14.25 1 92.75 298 LEU A O 1
ATOM 2399 N N . LYS A 1 299 ? -3.99 -39.281 -14.398 1 91.88 299 LYS A N 1
ATOM 2400 C CA . LYS A 1 299 ? -5.254 -40 -14.391 1 91.88 299 LYS A CA 1
ATOM 2401 C C . LYS A 1 299 ? -5.391 -40.906 -15.625 1 91.88 299 LYS A C 1
ATOM 2403 O O . LYS A 1 299 ? -5.922 -42 -15.539 1 91.88 299 LYS A O 1
ATOM 2408 N N . PHE A 1 300 ? -4.938 -40.375 -16.703 1 94.5 300 PHE A N 1
ATOM 2409 C CA . PHE A 1 300 ? -4.969 -41.156 -17.922 1 94.5 300 PHE A CA 1
ATOM 2410 C C . PHE A 1 300 ? -4.113 -42.406 -17.766 1 94.5 300 PHE A C 1
ATOM 2412 O O . PHE A 1 300 ? -4.547 -43.531 -18.109 1 94.5 300 PHE A O 1
ATOM 2419 N N . ARG A 1 301 ? -2.91 -42.25 -17.312 1 93.88 301 ARG A N 1
ATOM 2420 C CA . ARG A 1 301 ? -2.053 -43.406 -17.078 1 93.88 301 ARG A CA 1
ATOM 2421 C C . ARG A 1 301 ? -2.707 -44.375 -16.109 1 93.88 301 ARG A C 1
ATOM 2423 O O . ARG A 1 301 ? -2.615 -45.594 -16.281 1 93.88 301 ARG A O 1
ATOM 2430 N N . HIS A 1 302 ? -3.262 -43.812 -15.047 1 92.62 302 HIS A N 1
ATOM 2431 C CA . HIS A 1 302 ? -3.971 -44.625 -14.078 1 92.62 302 HIS A CA 1
ATOM 2432 C C . HIS A 1 302 ? -5.047 -45.469 -14.75 1 92.62 302 HIS A C 1
ATOM 2434 O O . HIS A 1 302 ? -5.172 -46.688 -14.469 1 92.62 302 HIS A O 1
ATOM 2440 N N . MET A 1 303 ? -5.785 -44.844 -15.648 1 94.69 303 MET A N 1
ATOM 2441 C CA . MET A 1 303 ? -6.863 -45.562 -16.344 1 94.69 303 MET A CA 1
ATOM 2442 C C . MET A 1 303 ? -6.305 -46.656 -17.25 1 94.69 303 MET A C 1
ATOM 2444 O O . MET A 1 303 ? -6.91 -47.719 -17.391 1 94.69 303 MET A O 1
ATOM 2448 N N . LYS A 1 304 ? -5.16 -46.375 -17.812 1 94.81 304 LYS A N 1
ATOM 2449 C CA . LYS A 1 304 ? -4.504 -47.406 -18.609 1 94.81 304 LYS A CA 1
ATOM 2450 C C . LYS A 1 304 ? -4.07 -48.562 -17.734 1 94.81 304 LYS A C 1
ATOM 2452 O O . LYS A 1 304 ? -4.152 -49.719 -18.156 1 94.81 304 LYS A O 1
ATOM 2457 N N . HIS A 1 305 ? -3.561 -48.25 -16.562 1 94.94 305 HIS A N 1
ATOM 2458 C CA . HIS A 1 305 ? -3.174 -49.281 -15.625 1 94.94 305 HIS A CA 1
ATOM 2459 C C . HIS A 1 305 ? -4.379 -50.094 -15.18 1 94.94 305 HIS A C 1
ATOM 2461 O O . HIS A 1 305 ? -4.301 -51.344 -15.102 1 94.94 305 HIS A O 1
ATOM 2467 N N . VAL A 1 306 ? -5.473 -49.438 -14.898 1 95.56 306 VAL A N 1
ATOM 2468 C CA . VAL A 1 306 ? -6.715 -50.125 -14.531 1 95.56 306 VAL A CA 1
ATOM 2469 C C . VAL A 1 306 ? -7.148 -51.062 -15.664 1 95.56 306 VAL A C 1
ATOM 2471 O O . VAL A 1 306 ? -7.582 -52.188 -15.414 1 95.56 306 VAL A O 1
ATOM 2474 N N . GLN A 1 307 ? -7.012 -50.531 -16.859 1 95.94 307 GLN A N 1
ATOM 2475 C CA . GLN A 1 307 ? -7.375 -51.312 -18.031 1 95.94 307 GLN A CA 1
ATOM 2476 C C . GLN A 1 307 ? -6.594 -52.625 -18.078 1 95.94 307 GLN A C 1
ATOM 2478 O O . GLN A 1 307 ? -7.164 -53.688 -18.344 1 95.94 307 GLN A O 1
ATOM 2483 N N . VAL A 1 308 ? -5.32 -52.562 -17.781 1 96 308 VAL A N 1
ATOM 2484 C CA . VAL A 1 308 ? -4.465 -53.719 -17.781 1 96 308 VAL A CA 1
ATOM 2485 C C . VAL A 1 308 ? -4.922 -54.719 -16.703 1 96 308 VAL A C 1
ATOM 2487 O O . VAL A 1 308 ? -5.055 -55.906 -16.969 1 96 308 VAL A O 1
ATOM 2490 N N . GLU A 1 309 ? -5.148 -54.219 -15.547 1 96.38 309 GLU A N 1
ATOM 2491 C CA . GLU A 1 309 ? -5.543 -55.062 -14.438 1 96.38 309 GLU A CA 1
ATOM 2492 C C . GLU A 1 309 ? -6.902 -55.719 -14.695 1 96.38 309 GLU A C 1
ATOM 2494 O O . GLU A 1 309 ? -7.102 -56.906 -14.391 1 96.38 309 GLU A O 1
ATOM 2499 N N . LEU A 1 310 ? -7.82 -54.938 -15.203 1 96.06 310 LEU A N 1
ATOM 2500 C CA . LEU A 1 310 ? -9.156 -55.469 -15.484 1 96.06 310 LEU A CA 1
ATOM 2501 C C . LEU A 1 310 ? -9.094 -56.562 -16.547 1 96.06 310 LEU A C 1
ATOM 2503 O O . LEU A 1 310 ? -9.789 -57.562 -16.438 1 96.06 310 LEU A O 1
ATOM 2507 N N . ILE A 1 311 ? -8.258 -56.312 -17.547 1 96.94 311 ILE A N 1
ATOM 2508 C CA . ILE A 1 311 ? -8.109 -57.312 -18.594 1 96.94 311 ILE A CA 1
ATOM 2509 C C . ILE A 1 311 ? -7.473 -58.594 -18.016 1 96.94 311 ILE A C 1
ATOM 2511 O O . ILE A 1 311 ? -7.891 -59.688 -18.344 1 96.94 311 ILE A O 1
ATOM 2515 N N . LYS A 1 312 ? -6.477 -58.406 -17.172 1 96.19 312 LYS A N 1
ATOM 2516 C CA . LYS A 1 312 ? -5.82 -59.531 -16.531 1 96.19 312 LYS A CA 1
ATOM 2517 C C . LYS A 1 312 ? -6.805 -60.312 -15.672 1 96.19 312 LYS A C 1
ATOM 2519 O O . LYS A 1 312 ? -6.797 -61.562 -15.68 1 96.19 312 LYS A O 1
ATOM 2524 N N . GLU A 1 313 ? -7.582 -59.625 -14.906 1 95.56 313 GLU A N 1
ATOM 2525 C CA . GLU A 1 313 ? -8.586 -60.281 -14.062 1 95.56 313 GLU A CA 1
ATOM 2526 C C . GLU A 1 313 ? -9.602 -61.031 -14.906 1 95.56 313 GLU A C 1
ATOM 2528 O O . GLU A 1 313 ? -9.969 -62.188 -14.57 1 95.56 313 GLU A O 1
ATOM 2533 N N . GLU A 1 314 ? -10.062 -60.375 -15.93 1 95.56 314 GLU A N 1
ATOM 2534 C CA . GLU A 1 314 ? -11.031 -61.031 -16.812 1 95.56 314 GLU A CA 1
ATOM 2535 C C . GLU A 1 314 ? -10.43 -62.25 -17.484 1 95.56 314 GLU A C 1
ATOM 2537 O O . GLU A 1 314 ? -11.109 -63.25 -17.672 1 95.56 314 GLU A O 1
ATOM 2542 N N . LEU A 1 315 ? -9.125 -62.125 -17.875 1 96.56 315 LEU A N 1
ATOM 2543 C CA . LEU A 1 315 ? -8.422 -63.25 -18.484 1 96.56 315 LEU A CA 1
ATOM 2544 C C . LEU A 1 315 ? -8.336 -64.438 -17.516 1 96.56 315 LEU A C 1
ATOM 2546 O O . LEU A 1 315 ? -8.578 -65.562 -17.891 1 96.56 315 LEU A O 1
ATOM 2550 N N . GLU A 1 316 ? -8.008 -64.125 -16.266 1 96.19 316 GLU A N 1
ATOM 2551 C CA . GLU A 1 316 ? -7.922 -65.125 -15.25 1 96.19 316 GLU A CA 1
ATOM 2552 C C . GLU A 1 316 ? -9.281 -65.812 -15 1 96.19 316 GLU A C 1
ATOM 2554 O O . GLU A 1 316 ? -9.375 -67 -14.844 1 96.19 316 GLU A O 1
ATOM 2559 N N . ASN A 1 317 ? -10.312 -65 -14.914 1 95.44 317 ASN A N 1
ATOM 2560 C CA . ASN A 1 317 ? -11.672 -65.562 -14.727 1 95.44 317 ASN A CA 1
ATOM 2561 C C . ASN A 1 317 ? -12.086 -66.438 -15.875 1 95.44 317 ASN A C 1
ATOM 2563 O O . ASN A 1 317 ? -12.695 -67.5 -15.641 1 95.44 317 ASN A O 1
ATOM 2567 N N . LYS A 1 318 ? -11.742 -66.062 -17.047 1 95.12 318 LYS A N 1
ATOM 2568 C CA . LYS A 1 318 ? -12.078 -66.812 -18.219 1 95.12 318 LYS A CA 1
ATOM 2569 C C . LYS A 1 318 ? -11.281 -68.125 -18.25 1 95.12 318 LYS A C 1
ATOM 2571 O O . LYS A 1 318 ? -11.781 -69.188 -18.688 1 95.12 318 LYS A O 1
ATOM 2576 N N . LYS A 1 319 ? -9.992 -68.062 -17.844 1 95.81 319 LYS A N 1
ATOM 2577 C CA . LYS A 1 319 ? -9.164 -69.312 -17.766 1 95.81 319 LYS A CA 1
ATOM 2578 C C . LYS A 1 319 ? -9.711 -70.25 -16.734 1 95.81 319 LYS A C 1
ATOM 2580 O O . LYS A 1 319 ? -9.727 -71.5 -16.969 1 95.81 319 LYS A O 1
ATOM 2585 N N . GLU A 1 320 ? -10.117 -69.688 -15.594 1 95.19 320 GLU A N 1
ATOM 2586 C CA . GLU A 1 320 ? -10.719 -70.5 -14.562 1 95.19 320 GLU A CA 1
ATOM 2587 C C . GLU A 1 320 ? -12.023 -71.188 -15.047 1 95.19 320 GLU A C 1
ATOM 2589 O O . GLU A 1 320 ? -12.297 -72.312 -14.773 1 95.19 320 GLU A O 1
ATOM 2594 N N . HIS A 1 321 ? -12.742 -70.375 -15.711 1 93.56 321 HIS A N 1
ATOM 2595 C CA . HIS A 1 321 ? -14 -70.875 -16.266 1 93.56 321 HIS A CA 1
ATOM 2596 C C . HIS A 1 321 ? -13.75 -71.938 -17.297 1 93.56 321 HIS A C 1
ATOM 2598 O O . HIS A 1 321 ? -14.461 -73 -17.312 1 93.56 321 HIS A O 1
ATOM 2604 N N . LEU A 1 322 ? -12.773 -71.75 -18.156 1 93.81 322 LEU A N 1
ATOM 2605 C CA . LEU A 1 322 ? -12.422 -72.75 -19.141 1 93.81 322 LEU A CA 1
ATOM 2606 C C . LEU A 1 322 ? -11.969 -74 -18.469 1 93.81 322 LEU A C 1
ATOM 2608 O O . LEU A 1 322 ? -12.352 -75.125 -18.906 1 93.81 322 LEU A O 1
ATOM 2612 N N . SER A 1 323 ? -11.18 -73.938 -17.453 1 93.69 323 SER A N 1
ATOM 2613 C CA . SER A 1 323 ? -10.719 -75.125 -16.703 1 93.69 323 SER A CA 1
ATOM 2614 C C . SER A 1 323 ? -11.891 -75.875 -16.078 1 93.69 323 SER A C 1
ATOM 2616 O O . SER A 1 323 ? -11.906 -77.062 -16.078 1 93.69 323 SER A O 1
ATOM 2618 N N . SER A 1 324 ? -12.82 -75.062 -15.578 1 92.75 324 SER A N 1
ATOM 2619 C CA . SER A 1 324 ? -14 -75.688 -14.977 1 92.75 324 SER A CA 1
ATOM 2620 C C . SER A 1 324 ? -14.828 -76.438 -16.016 1 92.75 324 SER A C 1
ATOM 2622 O O . SER A 1 324 ? -15.328 -77.562 -15.758 1 92.75 324 SER A O 1
ATOM 2624 N N . LEU A 1 325 ? -14.922 -75.812 -17.125 1 90.56 325 LEU A N 1
ATOM 2625 C CA . LEU A 1 325 ? -15.664 -76.438 -18.219 1 90.56 325 LEU A CA 1
ATOM 2626 C C . LEU A 1 325 ? -14.953 -77.688 -18.719 1 90.56 325 LEU A C 1
ATOM 2628 O O . LEU A 1 325 ? -15.602 -78.688 -19.016 1 90.56 325 LEU A O 1
ATOM 2632 N N . GLN A 1 326 ? -13.664 -77.688 -18.812 1 91.44 326 GLN A N 1
ATOM 2633 C CA . GLN A 1 326 ? -12.875 -78.812 -19.25 1 91.44 326 GLN A CA 1
ATOM 2634 C C . GLN A 1 326 ? -12.953 -80 -18.234 1 91.44 326 GLN A C 1
ATOM 2636 O O . GLN A 1 326 ? -13.016 -81.125 -18.609 1 91.44 326 GLN A O 1
ATOM 2641 N N . ASN A 1 327 ? -12.961 -79.625 -16.938 1 90.69 327 ASN A N 1
ATOM 2642 C CA . ASN A 1 327 ? -13.109 -80.625 -15.891 1 90.69 327 ASN A CA 1
ATOM 2643 C C . ASN A 1 327 ? -14.484 -81.312 -15.945 1 90.69 327 ASN A C 1
ATOM 2645 O O . ASN A 1 327 ? -14.602 -82.5 -15.766 1 90.69 327 ASN A O 1
ATOM 2649 N N . MET A 1 328 ? -15.414 -80.5 -16.219 1 86.75 328 MET A N 1
ATOM 2650 C CA . MET A 1 328 ? -16.766 -81.062 -16.344 1 86.75 328 MET A CA 1
ATOM 2651 C C . MET A 1 328 ? -16.891 -81.938 -17.547 1 86.75 328 MET A C 1
ATOM 2653 O O . MET A 1 328 ? -17.562 -83 -17.484 1 86.75 328 MET A O 1
ATOM 2657 N N . GLU A 1 329 ? -16.266 -81.5 -18.594 1 87.75 329 GLU A N 1
ATOM 2658 C CA . GLU A 1 329 ? -16.281 -82.312 -19.797 1 87.75 329 GLU A CA 1
ATOM 2659 C C . GLU A 1 329 ? -15.539 -83.625 -19.594 1 87.75 329 GLU A C 1
ATOM 2661 O O . GLU A 1 329 ? -15.984 -84.688 -20.078 1 87.75 329 GLU A O 1
ATOM 2666 N N . ASN A 1 330 ? -14.422 -83.625 -18.906 1 88.19 330 ASN A N 1
ATOM 2667 C CA . ASN A 1 330 ? -13.656 -84.812 -18.609 1 88.19 330 ASN A CA 1
ATOM 2668 C C . ASN A 1 330 ? -14.43 -85.75 -17.688 1 88.19 330 ASN A C 1
ATOM 2670 O O . ASN A 1 330 ? -14.406 -87 -17.875 1 88.19 330 ASN A O 1
ATOM 2674 N N . GLU A 1 331 ? -15.07 -85.188 -16.781 1 86.06 331 GLU A N 1
ATOM 2675 C CA . GLU A 1 331 ? -15.867 -86 -15.867 1 86.06 331 GLU A CA 1
ATOM 2676 C C . GLU A 1 331 ? -17.062 -86.625 -16.578 1 86.06 331 GLU A C 1
ATOM 2678 O O . GLU A 1 331 ? -17.391 -87.75 -16.328 1 86.06 331 GLU A O 1
ATOM 2683 N N . ALA A 1 332 ? -17.609 -85.875 -17.453 1 83.5 332 ALA A N 1
ATOM 2684 C CA . ALA A 1 332 ? -18.734 -86.375 -18.219 1 83.5 332 ALA A CA 1
ATOM 2685 C C . ALA A 1 332 ? -18.297 -87.5 -19.156 1 83.5 332 ALA A C 1
ATOM 2687 O O . ALA A 1 332 ? -19.016 -88.438 -19.344 1 83.5 332 ALA A O 1
ATOM 2688 N N . ARG A 1 333 ? -17.125 -87.312 -19.703 1 83.88 333 ARG A N 1
ATOM 2689 C CA . ARG A 1 333 ? -16.562 -88.375 -20.578 1 83.88 333 ARG A CA 1
ATOM 2690 C C . ARG A 1 333 ? -16.219 -89.625 -19.797 1 83.88 333 ARG A C 1
ATOM 2692 O O . ARG A 1 333 ? -16.453 -90.75 -20.266 1 83.88 333 ARG A O 1
ATOM 2699 N N . ARG A 1 334 ? -15.719 -89.438 -18.609 1 85.38 334 ARG A N 1
ATOM 2700 C CA . ARG A 1 334 ? -15.406 -90.562 -17.75 1 85.38 334 ARG A CA 1
ATOM 2701 C C . ARG A 1 334 ? -16.672 -91.312 -17.344 1 85.38 334 ARG A C 1
ATOM 2703 O O . ARG A 1 334 ? -16.703 -92.562 -17.328 1 85.38 334 ARG A O 1
ATOM 2710 N N . LEU A 1 335 ? -17.672 -90.625 -17.094 1 81.88 335 LEU A N 1
ATOM 2711 C CA . LEU A 1 335 ? -18.938 -91.188 -16.703 1 81.88 335 LEU A CA 1
ATOM 2712 C C . LEU A 1 335 ? -19.594 -91.938 -17.875 1 81.88 335 LEU A C 1
ATOM 2714 O O . LEU A 1 335 ? -20.172 -93 -17.719 1 81.88 335 LEU A O 1
ATOM 2718 N N . GLU A 1 336 ? -19.406 -91.312 -19.016 1 79.81 336 GLU A N 1
ATOM 2719 C CA . GLU A 1 336 ? -19.969 -91.938 -20.219 1 79.81 336 GLU A CA 1
ATOM 2720 C C . GLU A 1 336 ? -19.203 -93.188 -20.594 1 79.81 336 GLU A C 1
ATOM 2722 O O . GLU A 1 336 ? -19.797 -94.188 -21 1 79.81 336 GLU A O 1
ATOM 2727 N N . GLU A 1 337 ? -17.906 -93.188 -20.438 1 80.75 337 GLU A N 1
ATOM 2728 C CA . GLU A 1 337 ? -17.094 -94.312 -20.703 1 80.75 337 GLU A CA 1
ATOM 2729 C C . GLU A 1 337 ? -17.391 -95.438 -19.703 1 80.75 337 GLU A C 1
ATOM 2731 O O . GLU A 1 337 ? -17.453 -96.625 -20.062 1 80.75 337 GLU A O 1
ATOM 2736 N N . ALA A 1 338 ? -17.656 -95.062 -18.453 1 73.81 338 ALA A N 1
ATOM 2737 C CA . ALA A 1 338 ? -17.984 -96.062 -17.422 1 73.81 338 ALA A CA 1
ATOM 2738 C C . ALA A 1 338 ? -19.359 -96.688 -17.672 1 73.81 338 ALA A C 1
ATOM 2740 O O . ALA A 1 338 ? -19.531 -97.875 -17.484 1 73.81 338 ALA A O 1
ATOM 2741 N N . LEU A 1 339 ? -20.219 -95.938 -18.266 1 74.56 339 LEU A N 1
ATOM 2742 C CA . LEU A 1 339 ? -21.578 -96.438 -18.531 1 74.56 339 LEU A CA 1
ATOM 2743 C C . LEU A 1 339 ? -21.594 -97.312 -19.781 1 74.56 339 LEU A C 1
ATOM 2745 O O . LEU A 1 339 ? -22.344 -98.312 -19.828 1 74.56 339 LEU A O 1
ATOM 2749 N N . THR A 1 340 ? -20.766 -97 -20.766 1 71.19 340 THR A N 1
ATOM 2750 C CA . THR A 1 340 ? -20.703 -97.812 -21.984 1 71.19 340 THR A CA 1
ATOM 2751 C C . THR A 1 340 ? -20 -99.125 -21.719 1 71.19 340 THR A C 1
ATOM 2753 O O . THR A 1 340 ? -20.359 -100.188 -22.297 1 71.19 340 THR A O 1
ATOM 2756 N N . ARG A 1 341 ? -19.062 -99.312 -20.891 1 69.94 341 ARG A N 1
ATOM 2757 C CA . ARG A 1 341 ? -18.422 -100.562 -20.5 1 69.94 341 ARG A CA 1
ATOM 2758 C C . ARG A 1 341 ? -19.391 -101.5 -19.781 1 69.94 341 ARG A C 1
ATOM 2760 O O . ARG A 1 341 ? -19.359 -102.75 -19.969 1 69.94 341 ARG A O 1
ATOM 2767 N N . ASN A 1 342 ? -20.266 -100.812 -19.109 1 59.19 342 ASN A N 1
ATOM 2768 C CA . ASN A 1 342 ? -21.234 -101.625 -18.406 1 59.19 342 ASN A CA 1
ATOM 2769 C C . ASN A 1 342 ? -22.328 -102.188 -19.359 1 59.19 342 ASN A C 1
ATOM 2771 O O . ASN A 1 342 ? -23.016 -103.125 -19.047 1 59.19 342 ASN A O 1
ATOM 2775 N N . LYS A 1 343 ? -22.531 -101.688 -20.547 1 60.19 343 LYS A N 1
ATOM 2776 C CA . LYS A 1 343 ? -23.562 -102.188 -21.469 1 60.19 343 LYS A CA 1
ATOM 2777 C C . LYS A 1 343 ? -23.047 -103.375 -22.297 1 60.19 343 LYS A C 1
ATOM 2779 O O . LYS A 1 343 ? -23.844 -104.125 -22.828 1 60.19 343 LYS A O 1
ATOM 2784 N N . THR A 1 344 ? -21.875 -103.625 -22.594 1 51.03 344 THR A N 1
ATOM 2785 C CA . THR A 1 344 ? -21.422 -104.75 -23.438 1 51.03 344 THR A CA 1
ATOM 2786 C C . THR A 1 344 ? -21.375 -106.062 -22.625 1 51.03 344 THR A C 1
ATOM 2788 O O . THR A 1 344 ? -20.922 -107.062 -23.125 1 51.03 344 THR A O 1
ATOM 2791 N N . ILE A 1 345 ? -21.484 -106.188 -21.297 1 45.66 345 ILE A N 1
ATOM 2792 C CA . ILE A 1 345 ? -21.609 -107.5 -20.641 1 45.66 345 ILE A CA 1
ATOM 2793 C C . ILE A 1 345 ? -23 -108.062 -20.922 1 45.66 345 ILE A C 1
ATOM 2795 O O . ILE A 1 345 ? -24.016 -107.375 -20.75 1 45.66 345 ILE A O 1
ATOM 2799 N N . GLY A 1 346 ? -23.234 -109.25 -21.781 1 41.53 346 GLY A N 1
ATOM 2800 C CA . GLY A 1 346 ? -24.297 -110.125 -22.188 1 41.53 346 GLY A CA 1
ATOM 2801 C C . GLY A 1 346 ? -25.328 -110.375 -21.094 1 41.53 346 GLY A C 1
ATOM 2802 O O . GLY A 1 346 ? -25.078 -110.125 -19.922 1 41.53 346 GLY A O 1
ATOM 2803 N N . PRO A 1 347 ? -26.703 -110.812 -21.375 1 38.88 347 PRO A N 1
ATOM 2804 C CA . PRO A 1 347 ? -27.828 -110.938 -20.422 1 38.88 347 PRO A CA 1
ATOM 2805 C C . PRO A 1 347 ? -27.469 -111.875 -19.266 1 38.88 347 PRO A C 1
ATOM 2807 O O . PRO A 1 347 ? -28.328 -112.188 -18.438 1 38.88 347 PRO A O 1
ATOM 2810 N N . ASN A 1 348 ? -26.625 -113 -19.547 1 32.53 348 ASN A N 1
ATOM 2811 C CA . ASN A 1 348 ? -26.75 -114.062 -18.594 1 32.53 348 ASN A CA 1
ATOM 2812 C C . ASN A 1 348 ? -26.656 -113.562 -17.156 1 32.53 348 ASN A C 1
ATOM 2814 O O . ASN A 1 348 ? -27.516 -113.938 -16.312 1 32.53 348 ASN A O 1
ATOM 2818 N N . ALA A 1 349 ? -25.484 -113.938 -16.438 1 31.92 349 ALA A N 1
ATOM 2819 C CA . ALA A 1 349 ? -25.469 -114.438 -15.086 1 31.92 349 ALA A CA 1
ATOM 2820 C C . ALA A 1 349 ? -25.781 -113.375 -14.07 1 31.92 349 ALA A C 1
ATOM 2822 O O . ALA A 1 349 ? -25.609 -113.562 -12.859 1 31.92 349 ALA A O 1
ATOM 2823 N N . VAL A 1 350 ? -25.844 -112.062 -14.383 1 29.59 350 VAL A N 1
ATOM 2824 C CA . VAL A 1 350 ? -25.688 -111.312 -13.141 1 29.59 350 VAL A CA 1
ATOM 2825 C C . VAL A 1 350 ? -26.906 -111.562 -12.242 1 29.59 350 VAL A C 1
ATOM 2827 O O . VAL A 1 350 ? -28.016 -111.188 -12.617 1 29.59 350 VAL A O 1
ATOM 2830 N N . ASP A 1 351 ? -26.875 -112.75 -11.539 1 28.06 351 ASP A N 1
ATOM 2831 C CA . ASP A 1 351 ? -27.734 -113.125 -10.406 1 28.06 351 ASP A CA 1
ATOM 2832 C C . ASP A 1 351 ? -27.891 -111.938 -9.461 1 28.06 351 ASP A C 1
ATOM 2834 O O . ASP A 1 351 ? -26.906 -111.5 -8.859 1 28.06 351 ASP A O 1
ATOM 2838 N N . VAL A 1 352 ? -28.688 -111.062 -9.688 1 28.05 352 VAL A N 1
ATOM 2839 C CA . VAL A 1 352 ? -29 -109.812 -9.023 1 28.05 352 VAL A CA 1
ATOM 2840 C C . VAL A 1 352 ? -29.375 -110.062 -7.566 1 28.05 352 VAL A C 1
ATOM 2842 O O . VAL A 1 352 ? -30.547 -110 -7.184 1 28.05 352 VAL A O 1
ATOM 2845 N N . ASP A 1 353 ? -28.828 -111.375 -7.008 1 23 353 ASP A N 1
ATOM 2846 C CA . ASP A 1 353 ? -29.484 -111.688 -5.75 1 23 353 ASP A CA 1
ATOM 2847 C C . ASP A 1 353 ? -29.531 -110.5 -4.809 1 23 353 ASP A C 1
ATOM 2849 O O . ASP A 1 353 ? -30.609 -110.125 -4.359 1 23 353 ASP A O 1
ATOM 2853 N N . GLU A 1 354 ? -28.578 -110.625 -3.736 1 24.23 354 GLU A N 1
ATOM 2854 C CA . GLU A 1 354 ? -28.844 -110.562 -2.301 1 24.23 354 GLU A CA 1
ATOM 2855 C C . GLU A 1 354 ? -28.891 -109.125 -1.824 1 24.23 354 GLU A C 1
ATOM 2857 O O . GLU A 1 354 ? -28.969 -108.875 -0.623 1 24.23 354 GLU A O 1
ATOM 2862 N N . ILE A 1 355 ? -28.406 -108.188 -2.596 1 22.28 355 ILE A N 1
ATOM 2863 C CA . ILE A 1 355 ? -27.969 -107.062 -1.773 1 22.28 355 ILE A CA 1
ATOM 2864 C C . ILE A 1 355 ? -29.172 -106.5 -1.066 1 22.28 355 ILE A C 1
ATOM 2866 O O . ILE A 1 355 ? -29.312 -105.25 -1.001 1 22.28 355 ILE A O 1
ATOM 2870 N N . ASN A 1 356 ? -30.203 -107.375 -0.883 1 20.67 356 ASN A N 1
ATOM 2871 C CA . ASN A 1 356 ? -31.375 -106.688 -0.409 1 20.67 356 ASN A CA 1
ATOM 2872 C C . ASN A 1 356 ? -31.094 -105.938 0.9 1 20.67 356 ASN A C 1
ATOM 2874 O O . ASN A 1 356 ? -31.938 -105.188 1.381 1 20.67 356 ASN A O 1
ATOM 2878 N N . ASN A 1 357 ? -30.281 -106.562 1.755 1 20.19 357 ASN A N 1
ATOM 2879 C CA . ASN A 1 357 ? -30.812 -106.375 3.102 1 20.19 357 ASN A CA 1
ATOM 2880 C C . ASN A 1 357 ? -30.625 -104.938 3.559 1 20.19 357 ASN A C 1
ATOM 2882 O O . ASN A 1 357 ? -29.516 -104.5 3.877 1 20.19 357 ASN A O 1
ATOM 2886 N N . PRO A 1 358 ? -31.234 -103.938 3.002 1 21.08 358 PRO A N 1
ATOM 2887 C CA . PRO A 1 358 ? -31.125 -102.562 3.455 1 21.08 358 PRO A CA 1
ATOM 2888 C C . PRO A 1 358 ? -31.594 -102.375 4.902 1 21.08 358 PRO A C 1
ATOM 2890 O O . PRO A 1 358 ? -32.781 -102.562 5.203 1 21.08 358 PRO A O 1
ATOM 2893 N N . GLN A 1 359 ? -30.953 -103.062 5.82 1 18.48 359 GLN A N 1
ATOM 2894 C CA . GLN A 1 359 ? -31.453 -102.875 7.176 1 18.48 359 GLN A CA 1
ATOM 2895 C C . GLN A 1 359 ? -31.828 -101.438 7.43 1 18.48 359 GLN A C 1
ATOM 2897 O O . GLN A 1 359 ? -31.375 -100.5 6.719 1 18.48 359 GLN A O 1
ATOM 2902 N N . GLU A 1 360 ? -32.125 -101.062 8.867 1 18.12 360 GLU A N 1
ATOM 2903 C CA . GLU A 1 360 ? -33.219 -100.5 9.664 1 18.12 360 GLU A CA 1
ATOM 2904 C C . GLU A 1 360 ? -33.094 -98.938 9.68 1 18.12 360 GLU A C 1
ATOM 2906 O O . GLU A 1 360 ? -34.094 -98.25 9.438 1 18.12 360 GLU A O 1
ATOM 2911 N N . GLU A 1 361 ? -32.062 -98.375 10.391 1 18.25 361 GLU A N 1
ATOM 2912 C CA . GLU A 1 361 ? -32.406 -97.625 11.586 1 18.25 361 GLU A CA 1
ATOM 2913 C C . GLU A 1 361 ? -32.906 -96.188 11.227 1 18.25 361 GLU A C 1
ATOM 2915 O O . GLU A 1 361 ? -32.219 -95.438 10.586 1 18.25 361 GLU A O 1
ATOM 2920 N N . LEU A 1 362 ? -34.281 -95.938 11.398 1 18.09 362 LEU A N 1
ATOM 2921 C CA . LEU A 1 362 ? -35.281 -94.875 11.234 1 18.09 362 LEU A CA 1
ATOM 2922 C C . LEU A 1 362 ? -35.062 -93.75 12.219 1 18.09 362 LEU A C 1
ATOM 2924 O O . LEU A 1 362 ? -35.875 -92.812 12.328 1 18.09 362 LEU A O 1
ATOM 2928 N N . ILE A 1 363 ? -33.875 -93.5 12.852 1 17.95 363 ILE A N 1
ATOM 2929 C CA . ILE A 1 363 ? -34.219 -92.812 14.086 1 17.95 363 ILE A CA 1
ATOM 2930 C C . ILE A 1 363 ? -35.156 -91.625 13.773 1 17.95 363 ILE A C 1
ATOM 2932 O O . ILE A 1 363 ? -35.125 -91.125 12.664 1 17.95 363 ILE A O 1
ATOM 2936 N N . GLY A 1 364 ? -35.562 -90.938 15 1 16.69 364 GLY A N 1
ATOM 2937 C CA . GLY A 1 364 ? -36.688 -90.188 15.57 1 16.69 364 GLY A CA 1
ATOM 2938 C C . GLY A 1 364 ? -36.906 -88.812 14.891 1 16.69 364 GLY A C 1
ATOM 2939 O O . GLY A 1 364 ? -35.969 -88.188 14.438 1 16.69 364 GLY A O 1
ATOM 2940 N N . ALA A 1 365 ? -38.188 -88.625 14.555 1 17.47 365 ALA A N 1
ATOM 2941 C CA . ALA A 1 365 ? -39.125 -87.75 13.922 1 17.47 365 ALA A CA 1
ATOM 2942 C C . ALA A 1 365 ? -39.375 -86.5 14.805 1 17.47 365 ALA A C 1
ATOM 2944 O O . ALA A 1 365 ? -40.312 -85.75 14.555 1 17.47 365 ALA A O 1
ATOM 2945 N N . SER A 1 366 ? -38.562 -86.125 15.797 1 18.16 366 SER A N 1
ATOM 2946 C CA . SER A 1 366 ? -39.5 -85.375 16.625 1 18.16 366 SER A CA 1
ATOM 2947 C C . SER A 1 366 ? -40.094 -84.188 15.859 1 18.16 366 SER A C 1
ATOM 2949 O O . SER A 1 366 ? -39.438 -83.562 15.016 1 18.16 366 SER A O 1
ATOM 2951 N N . ARG A 1 367 ? -41.406 -83.688 16.25 1 17.09 367 ARG A N 1
ATOM 2952 C CA . ARG A 1 367 ? -42.688 -83.125 15.773 1 17.09 367 ARG A CA 1
ATOM 2953 C C . ARG A 1 367 ? -42.562 -81.625 15.562 1 17.09 367 ARG A C 1
ATOM 2955 O O . ARG A 1 367 ? -42.844 -81.125 14.477 1 17.09 367 ARG A O 1
ATOM 2962 N N . VAL A 1 368 ? -42.938 -80.688 16.516 1 16.73 368 VAL A N 1
ATOM 2963 C CA . VAL A 1 368 ? -44.219 -79.938 16.469 1 16.73 368 VAL A CA 1
ATOM 2964 C C . VAL A 1 368 ? -44 -78.562 15.867 1 16.73 368 VAL A C 1
ATOM 2966 O O . VAL A 1 368 ? -42.875 -78.062 15.797 1 16.73 368 VAL A O 1
ATOM 2969 N N . LEU A 1 369 ? -45.062 -77.562 16.031 1 16.44 369 LEU A N 1
ATOM 2970 C CA . LEU A 1 369 ? -46.031 -76.625 15.438 1 16.44 369 LEU A CA 1
ATOM 2971 C C . LEU A 1 369 ? -45.562 -75.188 15.578 1 16.44 369 LEU A C 1
ATOM 2973 O O . LEU A 1 369 ? -45.562 -74.438 14.594 1 16.44 369 LEU A O 1
ATOM 2977 N N . SER A 1 370 ? -45.531 -74.375 16.703 1 16.91 370 SER A N 1
ATOM 2978 C CA . SER A 1 370 ? -46.5 -73.312 16.859 1 16.91 370 SER A CA 1
ATOM 2979 C C . SER A 1 370 ? -45.938 -72 16.359 1 16.91 370 SER A C 1
ATOM 2981 O O . SER A 1 370 ? -44.75 -71.688 16.484 1 16.91 370 SER A O 1
ATOM 2983 N N . SER A 1 371 ? -46.781 -71.125 15.508 1 18.34 371 SER A N 1
ATOM 2984 C CA . SER A 1 371 ? -46.844 -69.938 14.648 1 18.34 371 SER A CA 1
ATOM 2985 C C . SER A 1 371 ? -46.75 -68.688 15.453 1 18.34 371 SER A C 1
ATOM 2987 O O . SER A 1 371 ? -46.625 -67.562 14.883 1 18.34 371 SER A O 1
ATOM 2989 N N . ARG A 1 372 ? -46.812 -68.375 16.641 1 19.02 372 ARG A N 1
ATOM 2990 C CA . ARG A 1 372 ? -47.781 -67.312 16.906 1 19.02 372 ARG A CA 1
ATOM 2991 C C . ARG A 1 372 ? -47.375 -66.062 16.156 1 19.02 372 ARG A C 1
ATOM 2993 O O . ARG A 1 372 ? -48.219 -65.438 15.453 1 19.02 372 ARG A O 1
ATOM 3000 N N . SER A 1 373 ? -47.094 -64.938 16.641 1 18.33 373 SER A N 1
ATOM 3001 C CA . SER A 1 373 ? -47.969 -63.781 16.656 1 18.33 373 SER A CA 1
ATOM 3002 C C . SER A 1 373 ? -47.562 -62.75 15.602 1 18.33 373 SER A C 1
ATOM 3004 O O . SER A 1 373 ? -48.375 -62.375 14.742 1 18.33 373 SER A O 1
ATOM 3006 N N . SER A 1 374 ? -47.031 -61.469 15.805 1 19.8 374 SER A N 1
ATOM 3007 C CA . SER A 1 374 ? -47.781 -60.25 15.641 1 19.8 374 SER A CA 1
ATOM 3008 C C . SER A 1 374 ? -47.562 -59.656 14.25 1 19.8 374 SER A C 1
ATOM 3010 O O . SER A 1 374 ? -46.656 -60.062 13.523 1 19.8 374 SER A O 1
ATOM 3012 N N . ASN A 1 375 ? -47.656 -58.219 13.984 1 19.42 375 ASN A N 1
ATOM 3013 C CA . ASN A 1 375 ? -48.594 -57.375 13.258 1 19.42 375 ASN A CA 1
ATOM 3014 C C . ASN A 1 375 ? -48.062 -57.031 11.859 1 19.42 375 ASN A C 1
ATOM 3016 O O . ASN A 1 375 ? -48.781 -57.188 10.875 1 19.42 375 ASN A O 1
ATOM 3020 N N . SER A 1 376 ? -47.219 -56 11.602 1 24.28 376 SER A N 1
ATOM 3021 C CA . SER A 1 376 ? -47.562 -54.969 10.633 1 24.28 376 SER A CA 1
ATOM 3022 C C . SER A 1 376 ? -47.25 -55.438 9.211 1 24.28 376 SER A C 1
ATOM 3024 O O . SER A 1 376 ? -46.469 -56.344 9.008 1 24.28 376 SER A O 1
ATOM 3026 N N . THR A 1 377 ? -47.719 -54.656 8.047 1 21.33 377 THR A N 1
ATOM 3027 C CA . THR A 1 377 ? -48.25 -54.812 6.699 1 21.33 377 THR A CA 1
ATOM 3028 C C . THR A 1 377 ? -47.125 -55.062 5.695 1 21.33 377 THR A C 1
ATOM 3030 O O . THR A 1 377 ? -46.812 -54.188 4.879 1 21.33 377 THR A O 1
ATOM 3033 N N . TRP A 1 378 ? -46.219 -56 5.879 1 19.88 378 TRP A N 1
ATOM 3034 C CA . TRP A 1 378 ? -45.125 -55.938 4.93 1 19.88 378 TRP A CA 1
ATOM 3035 C C . TRP A 1 378 ? -45.594 -56.312 3.527 1 19.88 378 TRP A C 1
ATOM 3037 O O . TRP A 1 378 ? -46.156 -57.406 3.324 1 19.88 378 TRP A O 1
ATOM 3047 N N . SER A 1 379 ? -46.156 -55.312 2.656 1 21.34 379 SER A N 1
ATOM 3048 C CA . SER A 1 379 ? -46.812 -55.812 1.453 1 21.34 379 SER A CA 1
ATOM 3049 C C . SER A 1 379 ? -45.969 -56.844 0.722 1 21.34 379 SER A C 1
ATOM 3051 O O . SER A 1 379 ? -44.75 -56.781 0.76 1 21.34 379 SER A O 1
ATOM 3053 N N . GLY A 1 380 ? -46.438 -58.062 0.423 1 20.42 380 GLY A N 1
ATOM 3054 C CA . GLY A 1 380 ? -46.25 -59.469 0.053 1 20.42 380 GLY A CA 1
ATOM 3055 C C . GLY A 1 380 ? -45.844 -59.656 -1.39 1 20.42 380 GLY A C 1
ATOM 3056 O O . GLY A 1 380 ? -45.75 -60.781 -1.878 1 20.42 380 GLY A O 1
ATOM 3057 N N . ARG A 1 381 ? -46 -58.562 -2.293 1 22.34 381 ARG A N 1
ATOM 3058 C CA . ARG A 1 381 ? -46.562 -59.156 -3.5 1 22.34 381 ARG A CA 1
ATOM 3059 C C . ARG A 1 381 ? -45.625 -60.188 -4.102 1 22.34 381 ARG A C 1
ATOM 3061 O O . ARG A 1 381 ? -46.031 -61.312 -4.426 1 22.34 381 ARG A O 1
ATOM 3068 N N . SER A 1 382 ? -44.562 -59.688 -4.801 1 22.67 382 SER A N 1
ATOM 3069 C CA . SER A 1 382 ? -44.5 -60.062 -6.211 1 22.67 382 SER A CA 1
ATOM 3070 C C . SER A 1 382 ? -43.656 -61.312 -6.422 1 22.67 382 SER A C 1
ATOM 3072 O O . SER A 1 382 ? -42.625 -61.25 -7.062 1 22.67 382 SER A O 1
ATOM 3074 N N . MET A 1 383 ? -43.656 -62.219 -5.613 1 23.19 383 MET A N 1
ATOM 3075 C CA . MET A 1 383 ? -42.75 -63.344 -5.766 1 23.19 383 MET A CA 1
ATOM 3076 C C . MET A 1 383 ? -43.031 -64.125 -7.062 1 23.19 383 MET A C 1
ATOM 3078 O O . MET A 1 383 ? -42.531 -65.25 -7.254 1 23.19 383 MET A O 1
ATOM 3082 N N . ARG A 1 384 ? -44.188 -63.656 -7.789 1 25.09 384 ARG A N 1
ATOM 3083 C CA . ARG A 1 384 ? -44.844 -64.625 -8.703 1 25.09 384 ARG A CA 1
ATOM 3084 C C . ARG A 1 384 ? -43.875 -65.062 -9.773 1 25.09 384 ARG A C 1
ATOM 3086 O O . ARG A 1 384 ? -44.219 -66 -10.562 1 25.09 384 ARG A O 1
ATOM 3093 N N . VAL A 1 385 ? -42.938 -64.188 -10.055 1 24.95 385 VAL A N 1
ATOM 3094 C CA . VAL A 1 385 ? -42.594 -64.312 -11.469 1 24.95 385 VAL A CA 1
ATOM 3095 C C . VAL A 1 385 ? -41.781 -65.625 -11.688 1 24.95 385 VAL A C 1
ATOM 3097 O O . VAL A 1 385 ? -41.375 -65.875 -12.812 1 24.95 385 VAL A O 1
ATOM 3100 N N . ILE A 1 386 ? -41.344 -66.25 -10.633 1 29.52 386 ILE A N 1
ATOM 3101 C CA . ILE A 1 386 ? -40.25 -67.188 -10.906 1 29.52 386 ILE A CA 1
ATOM 3102 C C . ILE A 1 386 ? -40.812 -68.375 -11.656 1 29.52 386 ILE A C 1
ATOM 3104 O O . ILE A 1 386 ? -40.062 -69.312 -12.016 1 29.52 386 ILE A O 1
ATOM 3108 N N . SER A 1 387 ? -42.156 -68.562 -11.531 1 30.5 387 SER A N 1
ATOM 3109 C CA . SER A 1 387 ? -42.719 -69.875 -11.898 1 30.5 387 SER A CA 1
ATOM 3110 C C . SER A 1 387 ? -42.531 -70.125 -13.391 1 30.5 387 SER A C 1
ATOM 3112 O O . SER A 1 387 ? -42.531 -71.312 -13.812 1 30.5 387 SER A O 1
ATOM 3114 N N . ALA A 1 388 ? -42.906 -69.062 -14.211 1 29.83 388 ALA A N 1
ATOM 3115 C CA . ALA A 1 388 ? -43.219 -69.312 -15.617 1 29.83 388 ALA A CA 1
ATOM 3116 C C . ALA A 1 388 ? -41.969 -69.75 -16.391 1 29.83 388 ALA A C 1
ATOM 3118 O O . ALA A 1 388 ? -42.062 -70.188 -17.562 1 29.83 388 ALA A O 1
ATOM 3119 N N . VAL A 1 389 ? -40.781 -69.5 -15.883 1 31.27 389 VAL A N 1
ATOM 3120 C CA . VAL A 1 389 ? -39.688 -69.812 -16.781 1 31.27 389 VAL A CA 1
ATOM 3121 C C . VAL A 1 389 ? -39.469 -71.312 -16.828 1 31.27 389 VAL A C 1
ATOM 3123 O O . VAL A 1 389 ? -38.5 -71.812 -17.406 1 31.27 389 VAL A O 1
ATOM 3126 N N . GLY A 1 390 ? -40.25 -72.062 -16.078 1 29.42 390 GLY A N 1
ATOM 3127 C CA . GLY A 1 390 ? -40.031 -73.5 -16.125 1 29.42 390 GLY A CA 1
ATOM 3128 C C . GLY A 1 390 ? -40.25 -74.062 -17.5 1 29.42 390 GLY A C 1
ATOM 3129 O O . GLY A 1 390 ? -39.5 -75 -17.922 1 29.42 390 GLY A O 1
ATOM 3130 N N . TYR A 1 391 ? -41.406 -73.75 -18.078 1 30.45 391 TYR A N 1
ATOM 3131 C CA . TYR A 1 391 ? -41.844 -74.5 -19.25 1 30.45 391 TYR A CA 1
ATOM 3132 C C . TYR A 1 391 ? -40.938 -74.25 -20.438 1 30.45 391 TYR A C 1
ATOM 3134 O O . TYR A 1 391 ? -40.75 -75.125 -21.297 1 30.45 391 TYR A O 1
ATOM 3142 N N . THR A 1 392 ? -40.5 -72.938 -20.656 1 32.59 392 THR A N 1
ATOM 3143 C CA . THR A 1 392 ? -39.75 -72.625 -21.891 1 32.59 392 THR A CA 1
ATOM 3144 C C . THR A 1 392 ? -38.344 -73.25 -21.844 1 32.59 392 THR A C 1
ATOM 3146 O O . THR A 1 392 ? -37.594 -73.125 -22.781 1 32.59 392 THR A O 1
ATOM 3149 N N . LEU A 1 393 ? -37.875 -73.75 -20.75 1 32.28 393 LEU A N 1
ATOM 3150 C CA . LEU A 1 393 ? -36.594 -74.438 -20.766 1 32.28 393 LEU A CA 1
ATOM 3151 C C . LEU A 1 393 ? -36.719 -75.75 -21.469 1 32.28 393 LEU A C 1
ATOM 3153 O O . LEU A 1 393 ? -35.719 -76.438 -21.703 1 32.28 393 LEU A O 1
ATOM 3157 N N . GLN A 1 394 ? -37.906 -76.438 -21.516 1 34.16 394 GLN A N 1
ATOM 3158 C CA . GLN A 1 394 ? -37.969 -77.75 -22.156 1 34.16 394 GLN A CA 1
ATOM 3159 C C . GLN A 1 394 ? -37.594 -77.625 -23.641 1 34.16 394 GLN A C 1
ATOM 3161 O O . GLN A 1 394 ? -37 -78.562 -24.188 1 34.16 394 GLN A O 1
ATOM 3166 N N . ASN A 1 395 ? -38.281 -76.75 -24.391 1 34.62 395 ASN A N 1
ATOM 3167 C CA . ASN A 1 395 ? -38.062 -76.75 -25.844 1 34.62 395 ASN A CA 1
ATOM 3168 C C . ASN A 1 395 ? -36.656 -76.312 -26.203 1 34.62 395 ASN A C 1
ATOM 3170 O O . ASN A 1 395 ? -36.281 -76.312 -27.391 1 34.62 395 ASN A O 1
ATOM 3174 N N . ILE A 1 396 ? -36.062 -75.438 -25.547 1 37.81 396 ILE A N 1
ATOM 3175 C CA . ILE A 1 396 ? -34.656 -75.188 -25.938 1 37.81 396 ILE A CA 1
ATOM 3176 C C . ILE A 1 396 ? -33.812 -76.438 -25.547 1 37.81 396 ILE A C 1
ATOM 3178 O O . ILE A 1 396 ? -32.781 -76.312 -24.875 1 37.81 396 ILE A O 1
ATOM 3182 N N . ILE A 1 397 ? -34.312 -77.562 -25.078 1 39.72 397 ILE A N 1
ATOM 3183 C CA . ILE A 1 397 ? -33.938 -78.875 -24.641 1 39.72 397 ILE A CA 1
ATOM 3184 C C . ILE A 1 397 ? -33.031 -79.5 -25.672 1 39.72 397 ILE A C 1
ATOM 3186 O O . ILE A 1 397 ? -32.188 -80.375 -25.328 1 39.72 397 ILE A O 1
ATOM 3190 N N . ASP A 1 398 ? -33.5 -79.562 -26.906 1 41.16 398 ASP A N 1
ATOM 3191 C CA . ASP A 1 398 ? -32.781 -80.438 -27.812 1 41.16 398 ASP A CA 1
ATOM 3192 C C . ASP A 1 398 ? -31.312 -80 -27.922 1 41.16 398 ASP A C 1
ATOM 3194 O O . ASP A 1 398 ? -30.641 -80.25 -28.922 1 41.16 398 ASP A O 1
ATOM 3198 N N . VAL A 1 399 ? -30.891 -78.938 -27.297 1 52.38 399 VAL A N 1
ATOM 3199 C CA . VAL A 1 399 ? -29.484 -78.562 -27.406 1 52.38 399 VAL A CA 1
ATOM 3200 C C . VAL A 1 399 ? -28.609 -79.562 -26.719 1 52.38 399 VAL A C 1
ATOM 3202 O O . VAL A 1 399 ? -28.828 -79.938 -25.547 1 52.38 399 VAL A O 1
ATOM 3205 N N . ASP A 1 400 ? -28.031 -80.5 -27.453 1 64.62 400 ASP A N 1
ATOM 3206 C CA . ASP A 1 400 ? -27.031 -81.438 -27.047 1 64.62 400 ASP A CA 1
ATOM 3207 C C . ASP A 1 400 ? -26.062 -80.875 -26.031 1 64.62 400 ASP A C 1
ATOM 3209 O O . ASP A 1 400 ? -25.297 -79.938 -26.344 1 64.62 400 ASP A O 1
ATOM 3213 N N . PRO A 1 401 ? -26.422 -81.062 -24.734 1 75.06 401 PRO A N 1
ATOM 3214 C CA . PRO A 1 401 ? -25.562 -80.5 -23.672 1 75.06 401 PRO A CA 1
ATOM 3215 C C . PRO A 1 401 ? -24.078 -80.625 -24.016 1 75.06 401 PRO A C 1
ATOM 3217 O O . PRO A 1 401 ? -23.297 -79.75 -23.672 1 75.06 401 PRO A O 1
ATOM 3220 N N . GLU A 1 402 ? -23.797 -81.688 -24.625 1 76.5 402 GLU A N 1
ATOM 3221 C CA . GLU A 1 402 ? -22.406 -81.875 -25.031 1 76.5 402 GLU A CA 1
ATOM 3222 C C . GLU A 1 402 ? -22 -80.812 -26.062 1 76.5 402 GLU A C 1
ATOM 3224 O O . GLU A 1 402 ? -20.906 -80.25 -26 1 76.5 402 GLU A O 1
ATOM 3229 N N . ALA A 1 403 ? -22.891 -80.562 -27.016 1 80.81 403 ALA A N 1
ATOM 3230 C CA . ALA A 1 403 ? -22.609 -79.562 -28.047 1 80.81 403 ALA A CA 1
ATOM 3231 C C . ALA A 1 403 ? -22.516 -78.125 -27.453 1 80.81 403 ALA A C 1
ATOM 3233 O O . ALA A 1 403 ? -21.672 -77.375 -27.859 1 80.81 403 ALA A O 1
ATOM 3234 N N . THR A 1 404 ? -23.375 -77.938 -26.531 1 83.19 404 THR A N 1
ATOM 3235 C CA . THR A 1 404 ? -23.375 -76.625 -25.859 1 83.19 404 THR A CA 1
ATOM 3236 C C . THR A 1 404 ? -22.094 -76.438 -25.062 1 83.19 404 THR A C 1
ATOM 3238 O O . THR A 1 404 ? -21.516 -75.312 -25.078 1 83.19 404 THR A O 1
ATOM 3241 N N . ARG A 1 405 ? -21.672 -77.438 -24.375 1 83.75 405 ARG A N 1
ATOM 3242 C CA . ARG A 1 405 ? -20.438 -77.375 -23.594 1 83.75 405 ARG A CA 1
ATOM 3243 C C . ARG A 1 405 ? -19.234 -77.188 -24.5 1 83.75 405 ARG A C 1
ATOM 3245 O O . ARG A 1 405 ? -18.328 -76.375 -24.188 1 83.75 405 ARG A O 1
ATOM 3252 N N . ARG A 1 406 ? -19.281 -77.875 -25.594 1 84.88 406 ARG A N 1
ATOM 3253 C CA . ARG A 1 406 ? -18.172 -77.688 -26.531 1 84.88 406 ARG A CA 1
ATOM 3254 C C . ARG A 1 406 ? -18.156 -76.312 -27.141 1 84.88 406 ARG A C 1
ATOM 3256 O O . ARG A 1 406 ? -17.078 -75.75 -27.375 1 84.88 406 ARG A O 1
ATOM 3263 N N . ASN A 1 407 ? -19.312 -75.812 -27.453 1 88.56 407 ASN A N 1
ATOM 3264 C CA . ASN A 1 407 ? -19.391 -74.438 -27.969 1 88.56 407 ASN A CA 1
ATOM 3265 C C . ASN A 1 407 ? -18.906 -73.375 -26.938 1 88.56 407 ASN A C 1
ATOM 3267 O O . ASN A 1 407 ? -18.25 -72.438 -27.281 1 88.56 407 ASN A O 1
ATOM 3271 N N . GLN A 1 408 ? -19.281 -73.625 -25.719 1 88.88 408 GLN A N 1
ATOM 3272 C CA . GLN A 1 408 ? -18.844 -72.75 -24.641 1 88.88 408 GLN A CA 1
ATOM 3273 C C . GLN A 1 408 ? -17.328 -72.812 -24.469 1 88.88 408 GLN A C 1
ATOM 3275 O O . GLN A 1 408 ? -16.703 -71.812 -24.172 1 88.88 408 GLN A O 1
ATOM 3280 N N . ILE A 1 409 ? -16.781 -74 -24.578 1 90.62 409 ILE A N 1
ATOM 3281 C CA . ILE A 1 409 ? -15.336 -74.125 -24.5 1 90.62 409 ILE A CA 1
ATOM 3282 C C . ILE A 1 409 ? -14.672 -73.375 -25.641 1 90.62 409 ILE A C 1
ATOM 3284 O O . ILE A 1 409 ? -13.664 -72.688 -25.438 1 90.62 409 ILE A O 1
ATOM 3288 N N . GLY A 1 410 ? -15.242 -73.438 -26.938 1 90.25 410 GLY A N 1
ATOM 3289 C CA . GLY A 1 410 ? -14.719 -72.75 -28.062 1 90.25 410 GLY A CA 1
ATOM 3290 C C . GLY A 1 410 ? -14.773 -71.188 -27.875 1 90.25 410 GLY A C 1
ATOM 3291 O O . GLY A 1 410 ? -13.797 -70.5 -28.156 1 90.25 410 GLY A O 1
ATOM 3292 N N . MET A 1 411 ? -15.852 -70.812 -27.453 1 90.88 411 MET A N 1
ATOM 3293 C CA . MET A 1 411 ? -16.047 -69.375 -27.203 1 90.88 411 MET A CA 1
ATOM 3294 C C . MET A 1 411 ? -15.094 -68.875 -26.125 1 90.88 411 MET A C 1
ATOM 3296 O O . MET A 1 411 ? -14.586 -67.75 -26.203 1 90.88 411 MET A O 1
ATOM 3300 N N . SER A 1 412 ? -14.938 -69.625 -25.094 1 92.81 412 SER A N 1
ATOM 3301 C CA . SER A 1 412 ? -14.039 -69.25 -24.016 1 92.81 412 SER A CA 1
ATOM 3302 C C . SER A 1 412 ? -12.586 -69.188 -24.484 1 92.81 412 SER A C 1
ATOM 3304 O O . SER A 1 412 ? -11.828 -68.312 -24.062 1 92.81 412 SER A O 1
ATOM 3306 N N . LYS A 1 413 ? -12.289 -70.188 -25.344 1 93.75 413 LYS A N 1
ATOM 3307 C CA . LYS A 1 413 ? -10.938 -70.125 -25.891 1 93.75 413 LYS A CA 1
ATOM 3308 C C . LYS A 1 413 ? -10.688 -68.938 -26.734 1 93.75 413 LYS A C 1
ATOM 3310 O O . LYS A 1 413 ? -9.617 -68.312 -26.672 1 93.75 413 LYS A O 1
ATOM 3315 N N . ASP A 1 414 ? -11.648 -68.562 -27.578 1 93.31 414 ASP A N 1
ATOM 3316 C CA . ASP A 1 414 ? -11.547 -67.375 -28.391 1 93.31 414 ASP A CA 1
ATOM 3317 C C . ASP A 1 414 ? -11.438 -66.125 -27.531 1 93.31 414 ASP A C 1
ATOM 3319 O O . ASP A 1 414 ? -10.648 -65.188 -27.828 1 93.31 414 ASP A O 1
ATOM 3323 N N . ALA A 1 415 ? -12.219 -66.062 -26.578 1 94.44 415 ALA A N 1
ATOM 3324 C CA . ALA A 1 415 ? -12.188 -64.938 -25.656 1 94.44 415 ALA A CA 1
ATOM 3325 C C . ALA A 1 415 ? -10.828 -64.812 -24.984 1 94.44 415 ALA A C 1
ATOM 3327 O O . ALA A 1 415 ? -10.312 -63.688 -24.781 1 94.44 415 ALA A O 1
ATOM 3328 N N . ILE A 1 416 ? -10.32 -65.938 -24.578 1 95.94 416 ILE A N 1
ATOM 3329 C CA . ILE A 1 416 ? -9.023 -65.938 -23.906 1 95.94 416 ILE A CA 1
ATOM 3330 C C . ILE A 1 416 ? -7.945 -65.438 -24.859 1 95.94 416 ILE A C 1
ATOM 3332 O O . ILE A 1 416 ? -7.051 -64.688 -24.453 1 95.94 416 ILE A O 1
ATOM 3336 N N . HIS A 1 417 ? -8.062 -65.75 -26.141 1 95.44 417 HIS A N 1
ATOM 3337 C CA . HIS A 1 417 ? -7.09 -65.312 -27.125 1 95.44 417 HIS A CA 1
ATOM 3338 C C . HIS A 1 417 ? -7.152 -63.812 -27.297 1 95.44 417 HIS A C 1
ATOM 3340 O O . HIS A 1 417 ? -6.117 -63.125 -27.344 1 95.44 417 HIS A O 1
ATOM 3346 N N . VAL A 1 418 ? -8.32 -63.281 -27.406 1 95.31 418 VAL A N 1
ATOM 3347 C CA . VAL A 1 418 ? -8.516 -61.844 -27.547 1 95.31 418 VAL A CA 1
ATOM 3348 C C . VAL A 1 418 ? -7.988 -61.125 -26.312 1 95.31 418 VAL A C 1
ATOM 3350 O O . VAL A 1 418 ? -7.301 -60.094 -26.422 1 95.31 418 VAL A O 1
ATOM 3353 N N . LEU A 1 419 ? -8.359 -61.625 -25.141 1 96.94 419 LEU A N 1
ATOM 3354 C CA . LEU A 1 419 ? -7.941 -61.031 -23.891 1 96.94 419 LEU A CA 1
ATOM 3355 C C . LEU A 1 419 ? -6.426 -61.094 -23.719 1 96.94 419 LEU A C 1
ATOM 3357 O O . LEU A 1 419 ? -5.812 -60.156 -23.188 1 96.94 419 LEU A O 1
ATOM 3361 N N . GLU A 1 420 ? -5.797 -62.219 -24.156 1 97.19 420 GLU A N 1
ATOM 3362 C CA . GLU A 1 420 ? -4.344 -62.312 -24.109 1 97.19 420 GLU A CA 1
ATOM 3363 C C . GLU A 1 420 ? -3.682 -61.281 -25.031 1 97.19 420 GLU A C 1
ATOM 3365 O O . GLU A 1 420 ? -2.668 -60.688 -24.672 1 97.19 420 GLU A O 1
ATOM 3370 N N . GLU A 1 421 ? -4.254 -61.125 -26.172 1 95.56 421 GLU A N 1
ATOM 3371 C CA . GLU A 1 421 ? -3.74 -60.125 -27.094 1 95.56 421 GLU A CA 1
ATOM 3372 C C . GLU A 1 421 ? -3.908 -58.719 -26.531 1 95.56 421 GLU A C 1
ATOM 3374 O O . GLU A 1 421 ? -2.996 -57.906 -26.625 1 95.56 421 GLU A O 1
ATOM 3379 N N . ALA A 1 422 ? -5.07 -58.469 -26.047 1 95.75 422 ALA A N 1
ATOM 3380 C CA . ALA A 1 422 ? -5.348 -57.188 -25.438 1 95.75 422 ALA A CA 1
ATOM 3381 C C . ALA A 1 422 ? -4.379 -56.875 -24.297 1 95.75 422 ALA A C 1
ATOM 3383 O O . ALA A 1 422 ? -3.91 -55.75 -24.141 1 95.75 422 ALA A O 1
ATOM 3384 N N . LEU A 1 423 ? -4.168 -57.906 -23.484 1 96.62 423 LEU A N 1
ATOM 3385 C CA . LEU A 1 423 ? -3.26 -57.75 -22.344 1 96.62 423 LEU A CA 1
ATOM 3386 C C . LEU A 1 423 ? -1.851 -57.406 -22.828 1 96.62 423 LEU A C 1
ATOM 3388 O O . LEU A 1 423 ? -1.174 -56.562 -22.234 1 96.62 423 LEU A O 1
ATOM 3392 N N . ASN A 1 424 ? -1.443 -58.094 -23.859 1 95.12 424 ASN A N 1
ATOM 3393 C CA . ASN A 1 424 ? -0.123 -57.812 -24.422 1 95.12 424 ASN A CA 1
ATOM 3394 C C . ASN A 1 424 ? -0.016 -56.375 -24.938 1 95.12 424 ASN A C 1
ATOM 3396 O O . ASN A 1 424 ? 0.973 -55.688 -24.672 1 95.12 424 ASN A O 1
ATOM 3400 N N . ILE A 1 425 ? -1.01 -55.906 -25.656 1 93.5 425 ILE A N 1
ATOM 3401 C CA . ILE A 1 425 ? -1.034 -54.562 -26.219 1 93.5 425 ILE A CA 1
ATOM 3402 C C . ILE A 1 425 ? -1.05 -53.531 -25.094 1 93.5 425 ILE A C 1
ATOM 3404 O O . ILE A 1 425 ? -0.262 -52.594 -25.109 1 93.5 425 ILE A O 1
ATOM 3408 N N . THR A 1 426 ? -1.962 -53.781 -24.156 1 94.88 426 THR A N 1
ATOM 3409 C CA . THR A 1 426 ? -2.156 -52.781 -23.094 1 94.88 426 THR A CA 1
ATOM 3410 C C . THR A 1 426 ? -0.949 -52.75 -22.172 1 94.88 426 THR A C 1
ATOM 3412 O O . THR A 1 426 ? -0.602 -51.688 -21.641 1 94.88 426 THR A O 1
ATOM 3415 N N . ASN A 1 427 ? -0.338 -53.906 -21.922 1 95.31 427 ASN A N 1
ATOM 3416 C CA . ASN A 1 427 ? 0.882 -53.906 -21.125 1 95.31 427 ASN A CA 1
ATOM 3417 C C . ASN A 1 427 ? 1.992 -53.094 -21.781 1 95.31 427 ASN A C 1
ATOM 3419 O O . ASN A 1 427 ? 2.705 -52.344 -21.109 1 95.31 427 ASN A O 1
ATOM 3423 N N . LYS A 1 428 ? 2.107 -53.312 -23.078 1 93.75 428 LYS A N 1
ATOM 3424 C CA . LYS A 1 428 ? 3.102 -52.531 -23.828 1 93.75 428 LYS A CA 1
ATOM 3425 C C . LYS A 1 428 ? 2.768 -51.062 -23.797 1 93.75 428 LYS A C 1
ATOM 3427 O O . LYS A 1 428 ? 3.66 -50.219 -23.656 1 93.75 428 LYS A O 1
ATOM 3432 N N . ASP A 1 429 ? 1.525 -50.75 -23.938 1 94.12 429 ASP A N 1
ATOM 3433 C CA . ASP A 1 429 ? 1.065 -49.375 -23.906 1 94.12 429 ASP A CA 1
ATOM 3434 C C . ASP A 1 429 ? 1.347 -48.719 -22.547 1 94.12 429 ASP A C 1
ATOM 3436 O O . ASP A 1 429 ? 1.827 -47.594 -22.469 1 94.12 429 ASP A O 1
ATOM 3440 N N . LEU A 1 430 ? 0.956 -49.5 -21.547 1 94.75 430 LEU A N 1
ATOM 3441 C CA . LEU A 1 430 ? 1.153 -48.969 -20.203 1 94.75 430 LEU A CA 1
ATOM 3442 C C . LEU A 1 430 ? 2.627 -48.656 -19.938 1 94.75 430 LEU A C 1
ATOM 3444 O O . LEU A 1 430 ? 2.967 -47.625 -19.359 1 94.75 430 LEU A O 1
ATOM 3448 N N . ASN A 1 431 ? 3.471 -49.594 -20.344 1 94.38 431 ASN A N 1
ATOM 3449 C CA . ASN A 1 431 ? 4.902 -49.375 -20.156 1 94.38 431 ASN A CA 1
ATOM 3450 C C . ASN A 1 431 ? 5.395 -48.188 -20.953 1 94.38 431 ASN A C 1
ATOM 3452 O O . ASN A 1 431 ? 6.195 -47.375 -20.438 1 94.38 431 ASN A O 1
ATOM 3456 N N . SER A 1 432 ? 4.914 -48.094 -22.188 1 93.19 432 SER A N 1
ATOM 3457 C CA . SER A 1 432 ? 5.301 -46.969 -23.031 1 93.19 432 SER A CA 1
ATOM 3458 C C . SER A 1 432 ? 4.805 -45.625 -22.453 1 93.19 432 SER A C 1
ATOM 3460 O O . SER A 1 432 ? 5.551 -44.656 -22.391 1 93.19 432 SER A O 1
ATOM 3462 N N . VAL A 1 433 ? 3.555 -45.625 -22.078 1 94.19 433 VAL A N 1
ATOM 3463 C CA . VAL A 1 433 ? 2.943 -44.438 -21.5 1 94.19 433 VAL A CA 1
ATOM 3464 C C . VAL A 1 433 ? 3.678 -44.062 -20.219 1 94.19 433 VAL A C 1
ATOM 3466 O O . VAL A 1 433 ? 3.926 -42.875 -19.969 1 94.19 433 VAL A O 1
ATOM 3469 N N . SER A 1 434 ? 3.979 -45.062 -19.391 1 94.56 434 SER A N 1
ATOM 3470 C CA . SER A 1 434 ? 4.672 -44.812 -18.141 1 94.56 434 SER 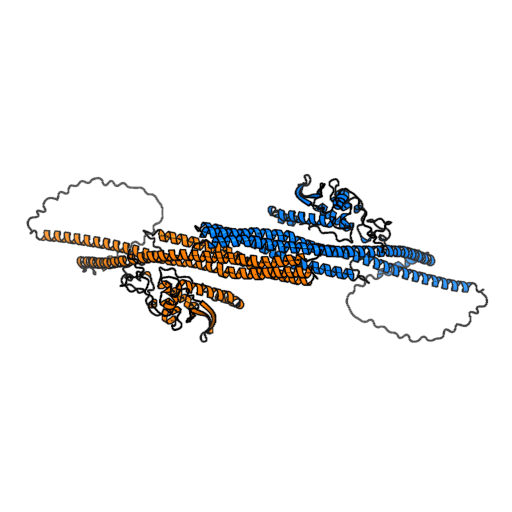A CA 1
ATOM 3471 C C . SER A 1 434 ? 6.051 -44.188 -18.375 1 94.56 434 SER A C 1
ATOM 3473 O O . SER A 1 434 ? 6.449 -43.25 -17.688 1 94.56 434 SER A O 1
ATOM 3475 N N . THR A 1 435 ? 6.723 -44.781 -19.344 1 94.19 435 THR A N 1
ATOM 3476 C CA . THR A 1 435 ? 8.055 -44.281 -19.656 1 94.19 435 THR A CA 1
ATOM 3477 C C . THR A 1 435 ? 7.984 -42.844 -20.219 1 94.19 435 THR A C 1
ATOM 3479 O O . THR A 1 435 ? 8.773 -42 -19.828 1 94.19 435 THR A O 1
ATOM 3482 N N . GLU A 1 436 ? 7.051 -42.625 -21.109 1 93.81 436 GLU A N 1
ATOM 3483 C CA . GLU A 1 436 ? 6.871 -41.312 -21.719 1 93.81 436 GLU A CA 1
ATOM 3484 C C . GLU A 1 436 ? 6.461 -40.281 -20.672 1 93.81 436 GLU A C 1
ATOM 3486 O O . GLU A 1 436 ? 6.977 -39.156 -20.656 1 93.81 436 GLU A O 1
ATOM 3491 N N . LEU A 1 437 ? 5.52 -40.656 -19.922 1 94.38 437 LEU A N 1
ATOM 3492 C CA . LEU A 1 437 ? 5.027 -39.75 -18.891 1 94.38 437 LEU A CA 1
ATOM 3493 C C . LEU A 1 437 ? 6.129 -39.406 -17.891 1 94.38 437 LEU A C 1
ATOM 3495 O O . LEU A 1 437 ? 6.273 -38.25 -17.484 1 94.38 437 LEU A O 1
ATOM 3499 N N . GLN A 1 438 ? 6.887 -40.406 -17.484 1 93.81 438 GLN A N 1
ATOM 3500 C CA . GLN A 1 438 ? 7.977 -40.156 -16.547 1 93.81 438 GLN A CA 1
ATOM 3501 C C . GLN A 1 438 ? 9.016 -39.219 -17.156 1 93.81 438 GLN A C 1
ATOM 3503 O O . GLN A 1 438 ? 9.492 -38.312 -16.469 1 93.81 438 GLN A O 1
ATOM 3508 N N . ALA A 1 439 ? 9.336 -39.469 -18.375 1 94.75 439 ALA A N 1
ATOM 3509 C CA . ALA A 1 439 ? 10.281 -38.594 -19.062 1 94.75 439 ALA A CA 1
ATOM 3510 C C . ALA A 1 439 ? 9.75 -37.188 -19.141 1 94.75 439 ALA A C 1
ATOM 3512 O O . ALA A 1 439 ? 10.508 -36.219 -18.984 1 94.75 439 ALA A O 1
ATOM 3513 N N . ASP A 1 440 ? 8.5 -37.062 -19.422 1 95.38 440 ASP A N 1
ATOM 3514 C CA . ASP A 1 440 ? 7.895 -35.75 -19.562 1 95.38 440 ASP A CA 1
ATOM 3515 C C . ASP A 1 440 ? 7.777 -35.062 -18.203 1 95.38 440 ASP A C 1
ATOM 3517 O O . ASP A 1 440 ? 7.906 -33.844 -18.109 1 95.38 440 ASP A O 1
ATOM 3521 N N . LEU A 1 441 ? 7.5 -35.812 -17.188 1 93.12 441 LEU A N 1
ATOM 3522 C CA . LEU A 1 441 ? 7.469 -35.281 -15.828 1 93.12 441 LEU A CA 1
ATOM 3523 C C . LEU A 1 441 ? 8.836 -34.75 -15.422 1 93.12 441 LEU A C 1
ATOM 3525 O O . LEU A 1 441 ? 8.945 -33.688 -14.812 1 93.12 441 LEU A O 1
ATOM 3529 N N . ASP A 1 442 ? 9.859 -35.5 -15.734 1 92.75 442 ASP A N 1
ATOM 3530 C CA . ASP A 1 442 ? 11.227 -35.062 -15.438 1 92.75 442 ASP A CA 1
ATOM 3531 C C . ASP A 1 442 ? 11.555 -33.75 -16.188 1 92.75 442 ASP A C 1
ATOM 3533 O O . ASP A 1 442 ? 12.188 -32.844 -15.641 1 92.75 442 ASP A O 1
ATOM 3537 N N . ARG A 1 443 ? 11.156 -33.781 -17.438 1 94.25 443 ARG A N 1
ATOM 3538 C CA . ARG A 1 443 ? 11.352 -32.594 -18.234 1 94.25 443 ARG A CA 1
ATOM 3539 C C . ARG A 1 443 ? 10.609 -31.406 -17.625 1 94.25 443 ARG A C 1
ATOM 3541 O O . ARG A 1 443 ? 11.156 -30.297 -17.516 1 94.25 443 ARG A O 1
ATOM 3548 N N . PHE A 1 444 ? 9.391 -31.625 -17.297 1 92.5 444 PHE A N 1
ATOM 3549 C CA . PHE A 1 444 ? 8.578 -30.578 -16.672 1 92.5 444 PHE A CA 1
ATOM 3550 C C . PHE A 1 444 ? 9.25 -30.047 -15.406 1 92.5 444 PHE A C 1
ATOM 3552 O O . PHE A 1 444 ? 9.227 -28.844 -15.148 1 92.5 444 PHE A O 1
ATOM 3559 N N . GLN A 1 445 ? 9.789 -30.938 -14.602 1 88.25 445 GLN A N 1
ATOM 3560 C CA . GLN A 1 445 ? 10.453 -30.531 -13.367 1 88.25 445 GLN A CA 1
ATOM 3561 C C . GLN A 1 445 ? 11.641 -29.625 -13.656 1 88.25 445 GLN A C 1
ATOM 3563 O O . GLN A 1 445 ? 11.859 -28.641 -12.945 1 88.25 445 GLN A O 1
ATOM 3568 N N . ARG A 1 446 ? 12.375 -29.969 -14.688 1 91.38 446 ARG A N 1
ATOM 3569 C CA . ARG A 1 446 ? 13.492 -29.125 -15.07 1 91.38 446 ARG A CA 1
ATOM 3570 C C . ARG A 1 446 ? 13.008 -27.766 -15.562 1 91.38 446 ARG A C 1
ATOM 3572 O O . ARG A 1 446 ? 13.602 -26.734 -15.234 1 91.38 446 ARG A O 1
ATOM 3579 N N . GLU A 1 447 ? 11.969 -27.828 -16.344 1 90.88 447 GLU A N 1
ATOM 3580 C CA . GLU A 1 447 ? 11.391 -26.594 -16.844 1 90.88 447 GLU A CA 1
ATOM 3581 C C . GLU A 1 447 ? 10.836 -25.734 -15.711 1 90.88 447 GLU A C 1
ATOM 3583 O O . GLU A 1 447 ? 10.906 -24.5 -15.758 1 90.88 447 GLU A O 1
ATOM 3588 N N . LYS A 1 448 ? 10.211 -26.422 -14.828 1 88.56 448 LYS A N 1
ATOM 3589 C CA . LYS A 1 448 ? 9.68 -25.719 -13.656 1 88.56 448 LYS A CA 1
ATOM 3590 C C . LYS A 1 448 ? 10.781 -24.984 -12.906 1 88.56 448 LYS A C 1
ATOM 3592 O O . LYS A 1 448 ? 10.594 -23.844 -12.484 1 88.56 448 LYS A O 1
ATOM 3597 N N . ILE A 1 449 ? 11.93 -25.625 -12.727 1 89.56 449 ILE A N 1
ATOM 3598 C CA . ILE A 1 449 ? 13.055 -25.016 -12.039 1 89.56 449 ILE A CA 1
ATOM 3599 C C . ILE A 1 449 ? 13.555 -23.812 -12.828 1 89.56 449 ILE A C 1
ATOM 3601 O O . ILE A 1 449 ? 13.867 -22.766 -12.258 1 89.56 449 ILE A O 1
ATOM 3605 N N . HIS A 1 450 ? 13.578 -24.016 -14.148 1 92.25 450 HIS A N 1
ATOM 3606 C CA . HIS A 1 450 ? 13.969 -22.906 -15.016 1 92.25 450 HIS A CA 1
ATOM 3607 C C . HIS A 1 450 ? 13 -21.734 -14.883 1 92.25 450 HIS A C 1
ATOM 3609 O O . HIS A 1 450 ? 13.414 -20.594 -14.781 1 92.25 450 HIS A O 1
ATOM 3615 N N . ASP A 1 451 ? 11.766 -22.062 -14.914 1 91.06 451 ASP A N 1
ATOM 3616 C CA . ASP A 1 451 ? 10.734 -21.031 -14.773 1 91.06 451 ASP A CA 1
ATOM 3617 C C . ASP A 1 451 ? 10.844 -20.312 -13.438 1 91.06 451 ASP A C 1
ATOM 3619 O O . ASP A 1 451 ? 10.719 -19.094 -13.367 1 91.06 451 ASP A O 1
ATOM 3623 N N . MET A 1 452 ? 11.047 -21.094 -12.438 1 89.75 452 MET A N 1
ATOM 3624 C CA . MET A 1 452 ? 11.156 -20.531 -11.094 1 89.75 452 MET A CA 1
ATOM 3625 C C . MET A 1 452 ? 12.352 -19.578 -11 1 89.75 452 MET A C 1
ATOM 3627 O O . MET A 1 452 ? 12.25 -18.5 -10.414 1 89.75 452 MET A O 1
ATOM 3631 N N . ARG A 1 453 ? 13.43 -20.078 -11.516 1 93.5 453 ARG A N 1
ATOM 3632 C CA . ARG A 1 453 ? 14.609 -19.219 -11.531 1 93.5 453 ARG A CA 1
ATOM 3633 C C . ARG A 1 453 ? 14.328 -17.906 -12.242 1 93.5 453 ARG A C 1
ATOM 3635 O O . ARG A 1 453 ? 14.617 -16.828 -11.703 1 93.5 453 ARG A O 1
ATOM 3642 N N . ASP A 1 454 ? 13.781 -18 -13.422 1 93.38 454 ASP A N 1
ATOM 3643 C CA . ASP A 1 454 ? 13.5 -16.797 -14.211 1 93.38 454 ASP A CA 1
ATOM 3644 C C . ASP A 1 454 ? 12.508 -15.891 -13.484 1 93.38 454 ASP A C 1
ATOM 3646 O O . ASP A 1 454 ? 12.656 -14.664 -13.5 1 93.38 454 ASP A O 1
ATOM 3650 N N . MET A 1 455 ? 11.516 -16.484 -12.922 1 93.06 455 MET A N 1
ATOM 3651 C CA . MET A 1 455 ? 10.508 -15.742 -12.18 1 93.06 455 MET A CA 1
ATOM 3652 C C . MET A 1 455 ? 11.125 -15.016 -11 1 93.06 455 MET A C 1
ATOM 3654 O O . MET A 1 455 ? 10.852 -13.828 -10.781 1 93.06 455 MET A O 1
ATOM 3658 N N . LEU A 1 456 ? 11.938 -15.703 -10.266 1 94.75 456 LEU A N 1
ATOM 3659 C CA . LEU A 1 456 ? 12.539 -15.117 -9.07 1 94.75 456 LEU A CA 1
ATOM 3660 C C . LEU A 1 456 ? 13.555 -14.039 -9.445 1 94.75 456 LEU A C 1
ATOM 3662 O O . LEU A 1 456 ? 13.688 -13.039 -8.734 1 94.75 456 LEU A O 1
ATOM 3666 N N . ILE A 1 457 ? 14.227 -14.297 -10.555 1 95.69 457 ILE A N 1
ATOM 3667 C CA . ILE A 1 457 ? 15.141 -13.273 -11.047 1 95.69 457 ILE A CA 1
ATOM 3668 C C . ILE A 1 457 ? 14.352 -12.016 -11.414 1 95.69 457 ILE A C 1
ATOM 3670 O O . ILE A 1 457 ? 14.727 -10.906 -11.031 1 95.69 457 ILE A O 1
ATOM 3674 N N . ALA A 1 458 ? 13.336 -12.258 -12.195 1 95.5 458 ALA A N 1
ATOM 3675 C CA . ALA A 1 458 ? 12.492 -11.133 -12.578 1 95.5 458 ALA A CA 1
ATOM 3676 C C . ALA A 1 458 ? 11.938 -10.422 -11.352 1 95.5 458 ALA A C 1
ATOM 3678 O O . ALA A 1 458 ? 11.906 -9.188 -11.305 1 95.5 458 ALA A O 1
ATOM 3679 N N . TYR A 1 459 ? 11.508 -11.188 -10.391 1 95.56 459 TYR A N 1
ATOM 3680 C CA . TYR A 1 459 ? 10.969 -10.656 -9.148 1 95.56 459 TYR A CA 1
ATOM 3681 C C . TYR A 1 459 ? 11.984 -9.75 -8.461 1 95.56 459 TYR A C 1
ATOM 3683 O O . TYR A 1 459 ? 11.664 -8.625 -8.07 1 95.56 459 TYR A O 1
ATOM 3691 N N . ALA A 1 460 ? 13.164 -10.227 -8.336 1 96.62 460 ALA A N 1
ATOM 3692 C CA . ALA A 1 460 ? 14.227 -9.461 -7.691 1 96.62 460 ALA A CA 1
ATOM 3693 C C . ALA A 1 460 ? 14.562 -8.211 -8.5 1 96.62 460 ALA A C 1
ATOM 3695 O O . ALA A 1 460 ? 14.742 -7.129 -7.93 1 96.62 460 ALA A O 1
ATOM 3696 N N . LYS A 1 461 ? 14.617 -8.375 -9.773 1 96.81 461 LYS A N 1
ATOM 3697 C CA . LYS A 1 461 ? 14.969 -7.258 -10.648 1 96.81 461 LYS A CA 1
ATOM 3698 C C . LYS A 1 461 ? 13.93 -6.141 -10.562 1 96.81 461 LYS A C 1
ATOM 3700 O O . LYS A 1 461 ? 14.273 -4.961 -10.633 1 96.81 461 LYS A O 1
ATOM 3705 N N . ILE A 1 462 ? 12.68 -6.574 -10.508 1 97 462 ILE A N 1
ATOM 3706 C CA . ILE A 1 462 ? 11.594 -5.605 -10.398 1 97 462 ILE A CA 1
ATOM 3707 C C . ILE A 1 462 ? 11.781 -4.762 -9.133 1 97 462 ILE A C 1
ATOM 3709 O O . ILE A 1 462 ? 11.68 -3.533 -9.188 1 97 462 ILE A O 1
ATOM 3713 N N . HIS A 1 463 ? 12.07 -5.379 -7.98 1 97.12 463 HIS A N 1
ATOM 3714 C CA . HIS A 1 463 ? 12.266 -4.672 -6.719 1 97.12 463 HIS A CA 1
ATOM 3715 C C . HIS A 1 463 ? 13.539 -3.83 -6.75 1 97.12 463 HIS A C 1
ATOM 3717 O O . HIS A 1 463 ? 13.57 -2.721 -6.211 1 97.12 463 HIS A O 1
ATOM 3723 N N . ILE A 1 464 ? 14.57 -4.387 -7.379 1 97.19 464 ILE A N 1
ATOM 3724 C CA . ILE A 1 464 ? 15.828 -3.66 -7.492 1 97.19 464 ILE A CA 1
ATOM 3725 C C . ILE A 1 464 ? 15.609 -2.375 -8.289 1 97.19 464 ILE A C 1
ATOM 3727 O O . ILE A 1 464 ? 16.047 -1.299 -7.867 1 97.19 464 ILE A O 1
ATOM 3731 N N . ARG A 1 465 ? 14.953 -2.523 -9.383 1 96.88 465 ARG A N 1
ATOM 3732 C CA . ARG A 1 465 ? 14.68 -1.359 -10.219 1 96.88 465 ARG A CA 1
ATOM 3733 C C . ARG A 1 465 ? 13.875 -0.315 -9.453 1 96.88 465 ARG A C 1
ATOM 3735 O O . ARG A 1 465 ? 14.172 0.88 -9.523 1 96.88 465 ARG A O 1
ATOM 3742 N N . TYR A 1 466 ? 12.859 -0.738 -8.773 1 97.25 466 TYR A N 1
ATOM 3743 C CA . TYR A 1 466 ? 12.039 0.16 -7.969 1 97.25 466 TYR A CA 1
ATOM 3744 C C . TYR A 1 466 ? 12.891 0.948 -6.984 1 97.25 466 TYR A C 1
ATOM 3746 O O . TYR A 1 466 ? 12.773 2.172 -6.891 1 97.25 466 TYR A O 1
ATOM 3754 N N . CYS A 1 467 ? 13.734 0.227 -6.234 1 97.62 467 CYS A N 1
ATOM 3755 C CA . CYS A 1 467 ? 14.562 0.857 -5.211 1 97.62 467 CYS A CA 1
ATOM 3756 C C . CYS A 1 467 ? 15.57 1.806 -5.836 1 97.62 467 CYS A C 1
ATOM 3758 O O . CYS A 1 467 ? 15.812 2.896 -5.316 1 97.62 467 CYS A O 1
ATOM 3760 N N . GLN A 1 468 ? 16.141 1.369 -6.949 1 97.5 468 GLN A N 1
ATOM 3761 C CA . GLN A 1 468 ? 17.156 2.188 -7.602 1 97.5 468 GLN A CA 1
ATOM 3762 C C . GLN A 1 468 ? 16.562 3.498 -8.117 1 97.5 468 GLN A C 1
ATOM 3764 O O . GLN A 1 468 ? 17.141 4.566 -7.906 1 97.5 468 GLN A O 1
ATOM 3769 N N . LYS A 1 469 ? 15.445 3.365 -8.828 1 97.56 469 LYS A N 1
ATOM 3770 C CA . LYS A 1 469 ? 14.797 4.547 -9.391 1 97.56 469 LYS A CA 1
ATOM 3771 C C . LYS A 1 469 ? 14.336 5.5 -8.297 1 97.56 469 LYS A C 1
ATOM 3773 O O . LYS A 1 469 ? 14.539 6.711 -8.391 1 97.56 469 LYS A O 1
ATOM 3778 N N . ASN A 1 470 ? 13.727 4.965 -7.266 1 97.12 470 ASN A N 1
ATOM 3779 C CA . ASN A 1 470 ? 13.258 5.801 -6.164 1 97.12 470 ASN A CA 1
ATOM 3780 C C . ASN A 1 470 ? 14.422 6.371 -5.363 1 97.12 470 ASN A C 1
ATOM 3782 O O . ASN A 1 470 ? 14.367 7.516 -4.91 1 97.12 470 ASN A O 1
ATOM 3786 N N . LEU A 1 471 ? 15.484 5.551 -5.137 1 97.62 471 LEU A N 1
ATOM 3787 C CA . LEU A 1 471 ? 16.656 6.02 -4.41 1 97.62 471 LEU A CA 1
ATOM 3788 C C . LEU A 1 471 ? 17.25 7.254 -5.078 1 97.62 471 LEU A C 1
ATOM 3790 O O . LEU A 1 471 ? 17.547 8.25 -4.406 1 97.62 471 LEU A O 1
ATOM 3794 N N . LYS A 1 472 ? 17.375 7.148 -6.355 1 97.44 472 LYS A N 1
ATOM 3795 C CA . LYS A 1 472 ? 17.922 8.273 -7.113 1 97.44 472 LYS A CA 1
ATOM 3796 C C . LYS A 1 472 ? 17.047 9.508 -6.969 1 97.44 472 LYS A C 1
ATOM 3798 O O . LYS A 1 472 ? 17.547 10.609 -6.734 1 97.44 472 LYS A O 1
ATOM 3803 N N . SER A 1 473 ? 15.766 9.344 -7.133 1 97.56 473 SER A N 1
ATOM 3804 C CA . SER A 1 473 ? 14.82 10.453 -7.062 1 97.56 473 SER A CA 1
ATOM 3805 C C . SER A 1 473 ? 14.836 11.102 -5.68 1 97.56 473 SER A C 1
ATOM 3807 O O . SER A 1 473 ? 14.852 12.328 -5.566 1 97.56 473 SER A O 1
ATOM 3809 N N . TRP A 1 474 ? 14.898 10.336 -4.594 1 97.88 474 TRP A N 1
ATOM 3810 C CA . TRP A 1 474 ? 14.867 10.859 -3.234 1 97.88 474 TRP A CA 1
ATOM 3811 C C . TRP A 1 474 ? 16.203 11.508 -2.867 1 97.88 474 TRP A C 1
ATOM 3813 O O . TRP A 1 474 ? 16.234 12.492 -2.115 1 97.88 474 TRP A O 1
ATOM 3823 N N . GLN A 1 475 ? 17.312 10.969 -3.348 1 97.75 475 GLN A N 1
ATOM 3824 C CA . GLN A 1 475 ? 18.609 11.609 -3.133 1 97.75 475 GLN A CA 1
ATOM 3825 C C . GLN A 1 475 ? 18.656 12.992 -3.771 1 97.75 475 GLN A C 1
ATOM 3827 O O . GLN A 1 475 ? 19.203 13.938 -3.191 1 97.75 475 GLN A O 1
ATOM 3832 N N . GLU A 1 476 ? 18.062 13.055 -4.969 1 97.19 476 GLU A N 1
ATOM 3833 C CA . GLU A 1 476 ? 17.969 14.352 -5.625 1 97.19 476 GLU A CA 1
ATOM 3834 C C . GLU A 1 476 ? 17.078 15.305 -4.836 1 97.19 476 GLU A C 1
ATOM 3836 O O . GLU A 1 476 ? 17.375 16.5 -4.711 1 97.19 476 GLU A O 1
ATOM 3841 N N . ALA A 1 477 ? 15.961 14.734 -4.352 1 97.12 477 ALA A N 1
ATOM 3842 C CA . ALA A 1 477 ? 15.055 15.547 -3.541 1 97.12 477 ALA A CA 1
ATOM 3843 C C . ALA A 1 477 ? 15.75 16.031 -2.273 1 97.12 477 ALA A C 1
ATOM 3845 O O . ALA A 1 477 ? 15.633 17.203 -1.907 1 97.12 477 ALA A O 1
ATOM 3846 N N . ARG A 1 478 ? 16.5 15.164 -1.599 1 96.81 478 ARG A N 1
ATOM 3847 C CA . ARG A 1 478 ? 17.219 15.547 -0.385 1 96.81 478 ARG A CA 1
ATOM 3848 C C . ARG A 1 478 ? 18.219 16.656 -0.666 1 96.81 478 ARG A C 1
ATOM 3850 O O . ARG A 1 478 ? 18.328 17.609 0.105 1 96.81 478 ARG A O 1
ATOM 3857 N N . ALA A 1 479 ? 18.953 16.531 -1.754 1 96.5 479 ALA A N 1
ATOM 3858 C CA . ALA A 1 479 ? 19.953 17.531 -2.137 1 96.5 479 ALA A CA 1
ATOM 3859 C C . ALA A 1 479 ? 19.312 18.891 -2.359 1 96.5 479 ALA A C 1
ATOM 3861 O O . ALA A 1 479 ? 19.875 19.922 -2.004 1 96.5 479 ALA A O 1
ATOM 3862 N N . GLU A 1 480 ? 18.109 18.828 -2.988 1 95.81 480 GLU A N 1
ATOM 3863 C CA . GLU A 1 480 ? 17.406 20.094 -3.229 1 95.81 480 GLU A CA 1
ATOM 3864 C C . GLU A 1 480 ? 16.922 20.703 -1.92 1 95.81 480 GLU A C 1
ATOM 3866 O O . GLU A 1 480 ? 16.953 21.922 -1.755 1 95.81 480 GLU A O 1
ATOM 3871 N N . VAL A 1 481 ? 16.438 19.859 -0.983 1 95.81 481 VAL A N 1
ATOM 3872 C CA . VAL A 1 481 ? 15.945 20.344 0.301 1 95.81 481 VAL A CA 1
ATOM 3873 C C . VAL A 1 481 ? 17.094 20.969 1.097 1 95.81 481 VAL A C 1
ATOM 3875 O O . VAL A 1 481 ? 16.906 21.969 1.789 1 95.81 481 VAL A O 1
ATOM 3878 N N . GLU A 1 482 ? 18.297 20.422 1.006 1 94.81 482 GLU A N 1
ATOM 3879 C CA . GLU A 1 482 ? 19.453 20.891 1.766 1 94.81 482 GLU A CA 1
ATOM 3880 C C . GLU A 1 482 ? 19.906 22.266 1.301 1 94.81 482 GLU A C 1
ATOM 3882 O O . GLU A 1 482 ? 20.688 22.938 1.983 1 94.81 482 GLU A O 1
ATOM 3887 N N . LYS A 1 483 ? 19.359 22.781 0.207 1 93.38 483 LYS A N 1
ATOM 3888 C CA . LYS A 1 483 ? 19.703 24.109 -0.305 1 93.38 483 LYS A CA 1
ATOM 3889 C C . LYS A 1 483 ? 18.906 25.188 0.42 1 93.38 483 LYS A C 1
ATOM 3891 O O . LYS A 1 483 ? 19.188 26.375 0.28 1 93.38 483 LYS A O 1
ATOM 3896 N N . ILE A 1 484 ? 17.828 24.672 1.121 1 91.69 484 ILE A N 1
ATOM 3897 C CA . ILE A 1 484 ? 17.062 25.656 1.888 1 91.69 484 ILE A CA 1
ATOM 3898 C C . ILE A 1 484 ? 17.984 26.359 2.891 1 91.69 484 ILE A C 1
ATOM 3900 O O . ILE A 1 484 ? 18.641 25.703 3.709 1 91.69 484 ILE A O 1
ATOM 3904 N N . GLU A 1 485 ? 18.078 27.703 2.773 1 83.25 485 GLU A N 1
ATOM 3905 C CA . GLU A 1 485 ? 18.938 28.5 3.639 1 83.25 485 GLU A CA 1
ATOM 3906 C C . GLU A 1 485 ? 18.281 28.734 4.996 1 83.25 485 GLU A C 1
ATOM 3908 O O . GLU A 1 485 ? 17.109 29.109 5.07 1 83.25 485 GLU A O 1
ATOM 3913 N N . ILE A 1 486 ? 19.016 28.203 6.102 1 77.56 486 ILE A N 1
ATOM 3914 C CA . ILE A 1 486 ? 18.516 28.484 7.441 1 77.56 486 ILE A CA 1
ATOM 3915 C C . ILE A 1 486 ? 19.422 29.5 8.125 1 77.56 486 ILE A C 1
ATOM 3917 O O . ILE A 1 486 ? 20.641 29.516 7.895 1 77.56 486 ILE A O 1
ATOM 3921 N N . MET B 1 1 ? 19.297 55.906 16.625 1 22.78 1 MET B N 1
ATOM 3922 C CA . MET B 1 1 ? 18.859 54.531 16.312 1 22.78 1 MET B CA 1
ATOM 3923 C C . MET B 1 1 ? 19 53.625 17.531 1 22.78 1 MET B C 1
ATOM 3925 O O . MET B 1 1 ? 20.062 53.062 17.766 1 22.78 1 MET B O 1
ATOM 3929 N N . THR B 1 2 ? 18.453 54.031 18.703 1 26.44 2 THR B N 1
ATOM 3930 C CA . THR B 1 2 ? 18.469 53.594 20.109 1 26.44 2 THR B CA 1
ATOM 3931 C C . THR B 1 2 ? 17.906 52.188 20.25 1 26.44 2 THR B C 1
ATOM 3933 O O . THR B 1 2 ? 16.719 51.969 20 1 26.44 2 THR B O 1
ATOM 3936 N N . ASN B 1 3 ? 18.641 51.156 19.781 1 28.47 3 ASN B N 1
ATOM 3937 C CA . ASN B 1 3 ? 18.453 49.688 19.781 1 28.47 3 ASN B CA 1
ATOM 3938 C C . ASN B 1 3 ? 18.031 49.188 21.156 1 28.47 3 ASN B C 1
ATOM 3940 O O . ASN B 1 3 ? 18.875 48.875 22 1 28.47 3 ASN B O 1
ATOM 3944 N N . ARG B 1 4 ? 17.094 49.75 21.859 1 34.19 4 ARG B N 1
ATOM 3945 C CA . ARG B 1 4 ? 16.5 49.375 23.141 1 34.19 4 ARG B CA 1
ATOM 3946 C C . ARG B 1 4 ? 15.977 47.938 23.109 1 34.19 4 ARG B C 1
ATOM 3948 O O . ARG B 1 4 ? 14.836 47.719 22.688 1 34.19 4 ARG B O 1
ATOM 3955 N N . ASN B 1 5 ? 16.672 47 22.547 1 36.06 5 ASN B N 1
ATOM 3956 C CA . ASN B 1 5 ? 16.375 45.594 22.766 1 36.06 5 ASN B CA 1
ATOM 3957 C C . ASN B 1 5 ? 16.047 45.312 24.234 1 36.06 5 ASN B C 1
ATOM 3959 O O . ASN B 1 5 ? 16.953 45.062 25.031 1 36.06 5 ASN B O 1
ATOM 3963 N N . SER B 1 6 ? 15.281 46 24.922 1 39.56 6 SER B N 1
ATOM 3964 C CA . SER B 1 6 ? 14.867 45.844 26.312 1 39.56 6 SER B CA 1
ATOM 3965 C C . SER B 1 6 ? 14.5 44.406 26.609 1 39.56 6 SER B C 1
ATOM 3967 O O . SER B 1 6 ? 13.352 44 26.422 1 39.56 6 SER B O 1
ATOM 3969 N N . LEU B 1 7 ? 15.344 43.375 26.375 1 46.62 7 LEU B N 1
ATOM 3970 C CA . LEU B 1 7 ? 15.234 42 26.766 1 46.62 7 LEU B CA 1
ATOM 3971 C C . LEU B 1 7 ? 14.859 41.875 28.234 1 46.62 7 LEU B C 1
ATOM 3973 O O . LEU B 1 7 ? 15.289 42.688 29.062 1 46.62 7 LEU B O 1
ATOM 3977 N N . LYS B 1 8 ? 13.688 41.344 28.594 1 56.03 8 LYS B N 1
ATOM 3978 C CA . LYS B 1 8 ? 13.297 41.031 29.969 1 56.03 8 LYS B CA 1
ATOM 3979 C C . LYS B 1 8 ? 14.5 40.594 30.797 1 56.03 8 LYS B C 1
ATOM 3981 O O . LYS B 1 8 ? 15.336 39.812 30.344 1 56.03 8 LYS B O 1
ATOM 3986 N N . PRO B 1 9 ? 14.805 41.375 31.812 1 62.66 9 PRO B N 1
ATOM 3987 C CA . PRO B 1 9 ? 15.922 41 32.656 1 62.66 9 PRO B CA 1
ATOM 3988 C C . PRO B 1 9 ? 15.828 39.531 33.125 1 62.66 9 PRO B C 1
ATOM 3990 O O . PRO B 1 9 ? 14.727 39.031 33.375 1 62.66 9 PRO B O 1
ATOM 3993 N N . SER B 1 10 ? 16.828 38.688 32.781 1 68.25 10 SER B N 1
ATOM 3994 C CA . SER B 1 10 ? 16.938 37.281 33.156 1 68.25 10 SER B CA 1
ATOM 3995 C C . SER B 1 10 ? 16.922 37.125 34.656 1 68.25 10 SER B C 1
ATOM 3997 O O . SER B 1 10 ? 17.391 38 35.406 1 68.25 10 SER B O 1
ATOM 3999 N N . CYS B 1 11 ? 16 36.344 35.25 1 80 11 CYS B N 1
ATOM 4000 C CA . CYS B 1 11 ? 15.875 36.125 36.656 1 80 11 CYS B CA 1
ATOM 4001 C C . CYS B 1 11 ? 17.141 35.469 37.219 1 80 11 CYS B C 1
ATOM 4003 O O . CYS B 1 11 ? 17.312 35.406 38.438 1 80 11 CYS B O 1
ATOM 4005 N N . GLU B 1 12 ? 18.125 35.062 36.469 1 81.88 12 GLU B N 1
ATOM 4006 C CA . GLU B 1 12 ? 19.438 34.531 36.844 1 81.88 12 GLU B CA 1
ATOM 4007 C C . GLU B 1 12 ? 19.312 33.312 37.75 1 81.88 12 GLU B C 1
ATOM 4009 O O . GLU B 1 12 ? 20.188 33.062 38.594 1 81.88 12 GLU B O 1
ATOM 4014 N N . CYS B 1 13 ? 18.156 32.688 37.688 1 88.44 13 CYS B N 1
ATOM 4015 C CA . CYS B 1 13 ? 18.016 31.469 38.469 1 88.44 13 CYS B CA 1
ATOM 4016 C C . CYS B 1 13 ? 18.828 30.328 37.844 1 88.44 13 CYS B C 1
ATOM 4018 O O . CYS B 1 13 ? 19.438 30.516 36.781 1 88.44 13 CYS B O 1
ATOM 4020 N N . SER B 1 14 ? 18.922 29.219 38.469 1 88.38 14 SER B N 1
ATOM 4021 C CA . SER B 1 14 ? 19.766 28.094 38.062 1 88.38 14 SER B CA 1
ATOM 4022 C C . SER B 1 14 ? 19.375 27.625 36.656 1 88.38 14 SER B C 1
ATOM 4024 O O . SER B 1 14 ? 20.25 27.328 35.844 1 88.38 14 SER B O 1
ATOM 4026 N N . ILE B 1 15 ? 18.109 27.547 36.438 1 91.81 15 ILE B N 1
ATOM 4027 C CA . ILE B 1 15 ? 17.625 27.078 35.125 1 91.81 15 ILE B CA 1
ATOM 4028 C C . ILE B 1 15 ? 17.953 28.094 34.062 1 91.81 15 ILE B C 1
ATOM 4030 O O . ILE B 1 15 ? 18.312 27.734 32.938 1 91.81 15 ILE B O 1
ATOM 4034 N N . ASP B 1 16 ? 17.812 29.375 34.312 1 91.56 16 ASP B N 1
ATOM 4035 C CA . ASP B 1 16 ? 18.141 30.438 33.375 1 91.56 16 ASP B CA 1
ATOM 4036 C C . ASP B 1 16 ? 19.609 30.359 32.938 1 91.56 16 ASP B C 1
ATOM 4038 O O . ASP B 1 16 ? 19.922 30.516 31.75 1 91.56 16 ASP B O 1
ATOM 4042 N N . ARG B 1 17 ? 20.422 30.094 33.906 1 89.12 17 ARG B N 1
ATOM 4043 C CA . ARG B 1 17 ? 21.844 29.969 33.625 1 89.12 17 ARG B CA 1
ATOM 4044 C C . ARG B 1 17 ? 22.125 28.766 32.719 1 89.12 17 ARG B C 1
ATOM 4046 O O . ARG B 1 17 ? 23 28.828 31.859 1 89.12 17 ARG B O 1
ATOM 4053 N N . LEU B 1 18 ? 21.422 27.734 33 1 90.12 18 LEU B N 1
ATOM 4054 C CA . LEU B 1 18 ? 21.578 26.531 32.219 1 90.12 18 LEU B CA 1
ATOM 4055 C C . LEU B 1 18 ? 21.141 26.766 30.766 1 90.12 18 LEU B C 1
ATOM 4057 O O . LEU B 1 18 ? 21.781 26.297 29.828 1 90.12 18 LEU B O 1
ATOM 4061 N N . LEU B 1 19 ? 20.047 27.5 30.562 1 91.5 19 LEU B N 1
ATOM 4062 C CA . LEU B 1 19 ? 19.453 27.703 29.234 1 91.5 19 LEU B CA 1
ATOM 4063 C C . LEU B 1 19 ? 20.312 28.641 28.406 1 91.5 19 LEU B C 1
ATOM 4065 O O . LEU B 1 19 ? 20.172 28.688 27.172 1 91.5 19 LEU B O 1
ATOM 4069 N N . GLN B 1 20 ? 21.172 29.438 29.047 1 86.56 20 GLN B N 1
ATOM 4070 C CA . GLN B 1 20 ? 22.016 30.375 28.328 1 86.56 20 GLN B CA 1
ATOM 4071 C C . GLN B 1 20 ? 23.203 29.672 27.672 1 86.56 20 GLN B C 1
ATOM 4073 O O . GLN B 1 20 ? 23.844 30.219 26.781 1 86.56 20 GLN B O 1
ATOM 4078 N N . HIS B 1 21 ? 23.422 28.438 28.188 1 83.31 21 HIS B N 1
ATOM 4079 C CA . HIS B 1 21 ? 24.484 27.656 27.562 1 83.31 21 HIS B CA 1
ATOM 4080 C C . HIS B 1 21 ? 24.078 27.219 26.156 1 83.31 21 HIS B C 1
ATOM 4082 O O . HIS B 1 21 ? 22.906 26.922 25.906 1 83.31 21 HIS B O 1
ATOM 4088 N N . LYS B 1 22 ? 25.156 27.266 25.422 1 76.88 22 LYS B N 1
ATOM 4089 C CA . LYS B 1 22 ? 24.922 26.891 24.031 1 76.88 22 LYS B CA 1
ATOM 4090 C C . LYS B 1 22 ? 24.578 25.406 23.922 1 76.88 22 LYS B C 1
ATOM 4092 O O . LYS B 1 22 ? 25.156 24.578 24.641 1 76.88 22 LYS B O 1
ATOM 4097 N N . ASP B 1 23 ? 23.594 25 23.297 1 80.5 23 ASP B N 1
ATOM 4098 C CA . ASP B 1 23 ? 23.266 23.641 22.891 1 80.5 23 ASP B CA 1
ATOM 4099 C C . ASP B 1 23 ? 22.516 22.906 24 1 80.5 23 ASP B C 1
ATOM 4101 O O . ASP B 1 23 ? 22.688 21.688 24.172 1 80.5 23 ASP B O 1
ATOM 4105 N N . ILE B 1 24 ? 21.891 23.641 24.844 1 86.12 24 ILE B N 1
ATOM 4106 C CA . ILE B 1 24 ? 21.125 22.969 25.891 1 86.12 24 ILE B CA 1
ATOM 4107 C C . ILE B 1 24 ? 19.812 22.438 25.297 1 86.12 24 ILE B C 1
ATOM 4109 O O . ILE B 1 24 ? 19.234 23.062 24.406 1 86.12 24 ILE B O 1
ATOM 4113 N N . PHE B 1 25 ? 19.594 21.219 25.734 1 93.5 25 PHE B N 1
ATOM 4114 C CA . PHE B 1 25 ? 18.391 20.531 25.266 1 93.5 25 PHE B CA 1
ATOM 4115 C C . PHE B 1 25 ? 17.625 19.922 26.438 1 93.5 25 PHE B C 1
ATOM 4117 O O . PHE B 1 25 ? 18.234 19.391 27.375 1 93.5 25 PHE B O 1
ATOM 4124 N N . ILE B 1 26 ? 16.328 20.141 26.453 1 96.94 26 ILE B N 1
ATOM 4125 C CA . ILE B 1 26 ? 15.461 19.547 27.469 1 96.94 26 ILE B CA 1
ATOM 4126 C C . ILE B 1 26 ? 14.953 18.188 27 1 96.94 26 ILE B C 1
ATOM 4128 O O . ILE B 1 26 ? 14.312 18.094 25.953 1 96.94 26 ILE B O 1
ATOM 4132 N N . PHE B 1 27 ? 15.219 17.188 27.875 1 97 27 PHE B N 1
ATOM 4133 C CA . PHE B 1 27 ? 14.82 15.828 27.516 1 97 27 PHE B CA 1
ATOM 4134 C C . PHE B 1 27 ? 13.672 15.352 28.391 1 97 27 PHE B C 1
ATOM 4136 O O . PHE B 1 27 ? 13.625 15.664 29.578 1 97 27 PHE B O 1
ATOM 4143 N N . ILE B 1 28 ? 12.742 14.719 27.766 1 97.25 28 ILE B N 1
ATOM 4144 C CA . ILE B 1 28 ? 11.836 13.867 28.531 1 97.25 28 ILE B CA 1
ATOM 4145 C C . ILE B 1 28 ? 12.289 12.406 28.438 1 97.25 28 ILE B C 1
ATOM 4147 O O . ILE B 1 28 ? 12.117 11.773 27.391 1 97.25 28 ILE B O 1
ATOM 4151 N N . THR B 1 29 ? 12.773 11.852 29.438 1 95.25 29 THR B N 1
ATOM 4152 C CA . THR B 1 29 ? 13.5 10.594 29.406 1 95.25 29 THR B CA 1
ATOM 4153 C C . THR B 1 29 ? 12.547 9.414 29.594 1 95.25 29 THR B C 1
ATOM 4155 O O . THR B 1 29 ? 12.82 8.305 29.109 1 95.25 29 THR B O 1
ATOM 4158 N N . LYS B 1 30 ? 11.477 9.664 30.391 1 92.81 30 LYS B N 1
ATOM 4159 C CA . LYS B 1 30 ? 10.594 8.547 30.703 1 92.81 30 LYS B CA 1
ATOM 4160 C C . LYS B 1 30 ? 9.164 9.016 30.938 1 92.81 30 LYS B C 1
ATOM 4162 O O . LYS B 1 30 ? 8.945 10.156 31.344 1 92.81 30 LYS B O 1
ATOM 4167 N N . ALA B 1 31 ? 8.234 8.188 30.516 1 91.5 31 ALA B N 1
ATOM 4168 C CA . ALA B 1 31 ? 6.828 8.289 30.906 1 91.5 31 ALA B CA 1
ATOM 4169 C C . ALA B 1 31 ? 6.426 7.125 31.812 1 91.5 31 ALA B C 1
ATOM 4171 O O . ALA B 1 31 ? 6.555 5.961 31.438 1 91.5 31 ALA B O 1
ATOM 4172 N N . GLN B 1 32 ? 6.047 7.461 33.031 1 89.75 32 GLN B N 1
ATOM 4173 C CA . GLN B 1 32 ? 5.809 6.414 34.031 1 89.75 32 GLN B CA 1
ATOM 4174 C C . GLN B 1 32 ? 4.371 6.457 34.531 1 89.75 32 GLN B C 1
ATOM 4176 O O . GLN B 1 32 ? 3.863 7.523 34.875 1 89.75 32 GLN B O 1
ATOM 4181 N N . LYS B 1 33 ? 3.732 5.27 34.469 1 87.06 33 LYS B N 1
ATOM 4182 C CA . LYS B 1 33 ? 2.4 5.164 35.062 1 87.06 33 LYS B CA 1
ATOM 4183 C C . LYS B 1 33 ? 2.475 5.188 36.594 1 87.06 33 LYS B C 1
ATOM 4185 O O . LYS B 1 33 ? 3.277 4.473 37.188 1 87.06 33 LYS B O 1
ATOM 4190 N N . GLN B 1 34 ? 1.852 6.137 37.125 1 84.19 34 GLN B N 1
ATOM 4191 C CA . GLN B 1 34 ? 1.81 6.262 38.562 1 84.19 34 GLN B CA 1
ATOM 4192 C C . GLN B 1 34 ? 0.38 6.141 39.094 1 84.19 34 GLN B C 1
ATOM 4194 O O . GLN B 1 34 ? -0.577 6.41 38.375 1 84.19 34 GLN B O 1
ATOM 4199 N N . SER B 1 35 ? 0.147 5.441 40.031 1 77.75 35 SER B N 1
ATOM 4200 C CA . SER B 1 35 ? -1.165 5.32 40.656 1 77.75 35 SER B CA 1
ATOM 4201 C C . SER B 1 35 ? -1.26 6.184 41.906 1 77.75 35 SER B C 1
ATOM 4203 O O . SER B 1 35 ? -0.297 6.285 42.688 1 77.75 35 SER B O 1
ATOM 4205 N N . ASP B 1 36 ? -2.217 7.055 41.812 1 66.31 36 ASP B N 1
ATOM 4206 C CA . ASP B 1 36 ? -2.455 7.805 43.031 1 66.31 36 ASP B CA 1
ATOM 4207 C C . ASP B 1 36 ? -3.016 6.902 44.125 1 66.31 36 ASP B C 1
ATOM 4209 O O . ASP B 1 36 ? -4.031 6.23 43.938 1 66.31 36 ASP B O 1
ATOM 4213 N N . SER B 1 37 ? -2.195 6.711 45.156 1 61.5 37 SER B N 1
ATOM 4214 C CA . SER B 1 37 ? -2.553 5.836 46.281 1 61.5 37 SER B CA 1
ATOM 4215 C C . SER B 1 37 ? -3.914 6.207 46.875 1 61.5 37 SER B C 1
ATOM 4217 O O . SER B 1 37 ? -4.648 5.34 47.344 1 61.5 37 SER B O 1
ATOM 4219 N N . PHE B 1 38 ? -4.277 7.441 46.812 1 63.53 38 PHE B N 1
ATOM 4220 C CA . PHE B 1 38 ? -5.484 7.883 47.5 1 63.53 38 PHE B CA 1
ATOM 4221 C C . PHE B 1 38 ? -6.699 7.77 46.594 1 63.53 38 PHE B C 1
ATOM 4223 O O . PHE B 1 38 ? -7.766 7.32 47 1 63.53 38 PHE B O 1
ATOM 4230 N N . SER B 1 39 ? -6.586 8.109 45.344 1 61.03 39 SER B N 1
ATOM 4231 C CA . SER B 1 39 ? -7.746 8.195 44.469 1 61.03 39 SER B CA 1
ATOM 4232 C C . SER B 1 39 ? -7.848 6.969 43.562 1 61.03 39 SER B C 1
ATOM 4234 O O . SER B 1 39 ? -8.898 6.715 42.969 1 61.03 39 SER B O 1
ATOM 4236 N N . GLY B 1 40 ? -6.906 6.152 43.656 1 64.25 40 GLY B N 1
ATOM 4237 C CA . GLY B 1 40 ? -6.906 4.938 42.844 1 64.25 40 GLY B CA 1
ATOM 4238 C C . GLY B 1 40 ? -6.75 5.203 41.375 1 64.25 40 GLY B C 1
ATOM 4239 O O . GLY B 1 40 ? -6.727 4.266 40.562 1 64.25 40 GLY B O 1
ATOM 4240 N N . LYS B 1 41 ? -6.652 6.531 41 1 70.44 41 LYS B N 1
ATOM 4241 C CA . LYS B 1 41 ? -6.59 6.801 39.594 1 70.44 41 LYS B CA 1
ATOM 4242 C C . LYS B 1 41 ? -5.148 6.793 39.094 1 70.44 41 LYS B C 1
ATOM 4244 O O . LYS B 1 41 ? -4.25 7.309 39.75 1 70.44 41 LYS B O 1
ATOM 4249 N N . SER B 1 42 ? -4.992 6.133 38.094 1 83.31 42 SER B N 1
ATOM 4250 C CA . SER B 1 42 ? -3.67 6.02 37.469 1 83.31 42 SER B CA 1
ATOM 4251 C C . SER B 1 42 ? -3.406 7.164 36.5 1 83.31 42 SER B C 1
ATOM 4253 O O . SER B 1 42 ? -4.328 7.645 35.844 1 83.31 42 SER B O 1
ATOM 4255 N N . TYR B 1 43 ? -2.236 7.816 36.781 1 84.31 43 TYR B N 1
ATOM 4256 C CA . TYR B 1 43 ? -1.858 8.852 35.812 1 84.31 43 TYR B CA 1
ATOM 4257 C C . TYR B 1 43 ? -0.426 8.648 35.344 1 84.31 43 TYR B C 1
ATOM 4259 O O . TYR B 1 43 ? 0.323 7.859 35.906 1 84.31 43 TYR B O 1
ATOM 4267 N N . ILE B 1 44 ? -0.085 9.32 34.219 1 90.12 44 ILE B N 1
ATOM 4268 C CA . ILE B 1 44 ? 1.252 9.219 33.656 1 90.12 44 ILE B CA 1
ATOM 4269 C C . ILE B 1 44 ? 2.088 10.43 34.062 1 90.12 44 ILE B C 1
ATOM 4271 O O . ILE B 1 44 ? 1.623 11.57 33.969 1 90.12 44 ILE B O 1
ATOM 4275 N N . THR B 1 45 ? 3.221 10.125 34.531 1 93.25 45 THR B N 1
ATOM 4276 C CA . THR B 1 45 ? 4.168 11.18 34.875 1 93.25 45 THR B CA 1
ATOM 4277 C C . THR B 1 45 ? 5.332 11.188 33.875 1 93.25 45 THR B C 1
ATOM 4279 O O . THR B 1 45 ? 5.836 10.133 33.5 1 93.25 45 THR B O 1
ATOM 4282 N N . TYR B 1 46 ? 5.738 12.414 33.469 1 95.62 46 TYR B N 1
ATOM 4283 C CA . TYR B 1 46 ? 6.859 12.578 32.562 1 95.62 46 TYR B CA 1
ATOM 4284 C C . TYR B 1 46 ? 8.102 13.078 33.281 1 95.62 46 TYR B C 1
ATOM 4286 O O . TYR B 1 46 ? 8.039 14.062 34.031 1 95.62 46 TYR B O 1
ATOM 4294 N N . HIS B 1 47 ? 9.18 12.391 33 1 97.19 47 HIS B N 1
ATOM 4295 C CA . HIS B 1 47 ? 10.438 12.75 33.656 1 97.19 47 HIS B CA 1
ATOM 4296 C C . HIS B 1 47 ? 11.242 13.703 32.781 1 97.19 47 HIS B C 1
ATOM 4298 O O . HIS B 1 47 ? 11.742 13.32 31.734 1 97.19 47 HIS B O 1
ATOM 4304 N N . LEU B 1 48 ? 11.359 14.945 33.25 1 97.69 48 LEU B N 1
ATOM 4305 C CA . LEU B 1 48 ? 12.102 15.977 32.531 1 97.69 48 LEU B CA 1
ATOM 4306 C C . LEU B 1 48 ? 13.547 16.047 33 1 97.69 48 LEU B C 1
ATOM 4308 O O . LEU B 1 48 ? 13.812 15.922 34.188 1 97.69 48 LEU B O 1
ATOM 4312 N N . ARG B 1 49 ? 14.445 16.188 32.062 1 96.88 49 ARG B N 1
ATOM 4313 C CA . ARG B 1 49 ? 15.852 16.344 32.406 1 96.88 49 ARG B CA 1
ATOM 4314 C C . ARG B 1 49 ? 16.484 17.5 31.641 1 96.88 49 ARG B C 1
ATOM 4316 O O . ARG B 1 49 ? 16.406 17.562 30.422 1 96.88 49 ARG B O 1
ATOM 4323 N N . ILE B 1 50 ? 17 18.391 32.25 1 95 50 ILE B N 1
ATOM 4324 C CA . ILE B 1 50 ? 17.812 19.469 31.688 1 95 50 ILE B CA 1
ATOM 4325 C C . ILE B 1 50 ? 19.141 19.578 32.438 1 95 50 ILE B C 1
ATOM 4327 O O . ILE B 1 50 ? 19.172 19.969 33.625 1 95 50 ILE B O 1
ATOM 4331 N N . GLY B 1 51 ? 20.188 19.25 31.766 1 90.56 51 GLY B N 1
ATOM 4332 C CA . GLY B 1 51 ? 21.438 19.125 32.5 1 90.56 51 GLY B CA 1
ATOM 4333 C C . GLY B 1 51 ? 21.406 18.078 33.594 1 90.56 51 GLY B C 1
ATOM 4334 O O . GLY B 1 51 ? 21.062 16.922 33.344 1 90.56 51 GLY B O 1
ATOM 4335 N N . ASP B 1 52 ? 21.625 18.578 34.781 1 89.12 52 ASP B N 1
ATOM 4336 C CA . ASP B 1 52 ? 21.625 17.656 35.906 1 89.12 52 ASP B CA 1
ATOM 4337 C C . ASP B 1 52 ? 20.328 17.75 36.688 1 89.12 52 ASP B C 1
ATOM 4339 O O . ASP B 1 52 ? 20.141 17.016 37.656 1 89.12 52 ASP B O 1
ATOM 4343 N N . THR B 1 53 ? 19.453 18.578 36.25 1 92.44 53 THR B N 1
ATOM 4344 C CA . THR B 1 53 ? 18.188 18.781 36.969 1 92.44 53 THR B CA 1
ATOM 4345 C C . THR B 1 53 ? 17.109 17.859 36.406 1 92.44 53 THR B C 1
ATOM 4347 O O . THR B 1 53 ? 16.953 17.75 35.188 1 92.44 53 THR B O 1
ATOM 4350 N N . GLN B 1 54 ? 16.453 17.188 37.375 1 95.19 54 GLN B N 1
ATOM 4351 C CA . GLN B 1 54 ? 15.359 16.297 36.969 1 95.19 54 GLN B CA 1
ATOM 4352 C C . GLN B 1 54 ? 14.062 16.703 37.656 1 95.19 54 GLN B C 1
ATOM 4354 O O . GLN B 1 54 ? 14.07 17.094 38.844 1 95.19 54 GLN B O 1
ATOM 4359 N N . THR B 1 55 ? 13.039 16.703 36.969 1 95.88 55 THR B N 1
ATOM 4360 C CA . THR B 1 55 ? 11.719 17.031 37.5 1 95.88 55 THR B CA 1
ATOM 4361 C C . THR B 1 55 ? 10.641 16.156 36.844 1 95.88 55 THR B C 1
ATOM 4363 O O . THR B 1 55 ? 10.859 15.594 35.781 1 95.88 55 THR B O 1
ATOM 4366 N N . LYS B 1 56 ? 9.531 15.977 37.656 1 95.25 56 LYS B N 1
ATOM 4367 C CA . LYS B 1 56 ? 8.414 15.18 37.156 1 95.25 56 LYS B CA 1
ATOM 4368 C C . LYS B 1 56 ? 7.16 16.047 37 1 95.25 56 LYS B C 1
ATOM 4370 O O . LYS B 1 56 ? 6.848 16.859 37.844 1 95.25 56 LYS B O 1
ATOM 4375 N N . ARG B 1 57 ? 6.555 15.898 35.844 1 95.81 57 ARG B N 1
ATOM 4376 C CA . ARG B 1 57 ? 5.312 16.625 35.594 1 95.81 57 ARG B CA 1
ATOM 4377 C C . ARG B 1 57 ? 4.27 15.711 34.938 1 95.81 57 ARG B C 1
ATOM 4379 O O . ARG B 1 57 ? 4.617 14.805 34.188 1 95.81 57 ARG B O 1
ATOM 4386 N N . ARG B 1 58 ? 3.053 15.945 35.312 1 92.75 58 ARG B N 1
ATOM 4387 C CA . ARG B 1 58 ? 1.951 15.258 34.656 1 92.75 58 ARG B CA 1
ATOM 4388 C C . ARG B 1 58 ? 1.428 16.062 33.469 1 92.75 58 ARG B C 1
ATOM 4390 O O . ARG B 1 58 ? 1.782 17.234 33.281 1 92.75 58 ARG B O 1
ATOM 4397 N N . TYR B 1 59 ? 0.6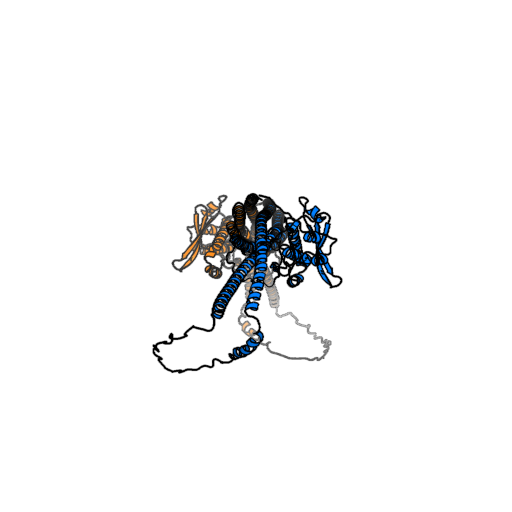22 15.453 32.656 1 93.75 59 TYR B N 1
ATOM 4398 C CA . TYR B 1 59 ? 0.095 16.125 31.484 1 93.75 59 TYR B CA 1
ATOM 4399 C C . TYR B 1 59 ? -0.74 17.328 31.859 1 93.75 59 TYR B C 1
ATOM 4401 O O . TYR B 1 59 ? -0.649 18.391 31.219 1 93.75 59 TYR B O 1
ATOM 4409 N N . SER B 1 60 ? -1.523 17.172 32.875 1 93.81 60 SER B N 1
ATOM 4410 C CA . SER B 1 60 ? -2.383 18.281 33.281 1 93.81 60 SER B CA 1
ATOM 4411 C C . SER B 1 60 ? -1.56 19.5 33.719 1 93.81 60 SER B C 1
ATOM 4413 O O . SER B 1 60 ? -1.996 20.641 33.531 1 93.81 60 SER B O 1
ATOM 4415 N N . GLU B 1 61 ? -0.412 19.234 34.188 1 96.38 61 GLU B N 1
ATOM 4416 C CA . GLU B 1 61 ? 0.471 20.344 34.562 1 96.38 61 GLU B CA 1
ATOM 4417 C C . GLU B 1 61 ? 1.045 21.031 33.312 1 96.38 61 GLU B C 1
ATOM 4419 O O . GLU B 1 61 ? 1.209 22.25 33.312 1 96.38 61 GLU B O 1
ATOM 4424 N N . PHE B 1 62 ? 1.309 20.297 32.312 1 97.12 62 PHE B N 1
ATOM 4425 C CA . PHE B 1 62 ? 1.702 20.875 31.062 1 97.12 62 PHE B CA 1
ATOM 4426 C C . PHE B 1 62 ? 0.592 21.766 30.5 1 97.12 62 PHE B C 1
ATOM 4428 O O . PHE B 1 62 ? 0.858 22.859 30 1 97.12 62 PHE B O 1
ATOM 4435 N N . GLU B 1 63 ? -0.6 21.328 30.625 1 96.44 63 GLU B N 1
ATOM 4436 C CA . GLU B 1 63 ? -1.745 22.094 30.141 1 96.44 63 GLU B CA 1
ATOM 4437 C C . GLU B 1 63 ? -1.879 23.422 30.891 1 96.44 63 GLU B C 1
ATOM 4439 O O . GLU B 1 63 ? -2.1 24.469 30.266 1 96.44 63 GLU B O 1
ATOM 4444 N N . SER B 1 64 ? -1.768 23.281 32.188 1 97.12 64 SER B N 1
ATOM 4445 C CA . SER B 1 64 ? -1.872 24.5 33 1 97.12 64 SER B CA 1
ATOM 4446 C C . SER B 1 64 ? -0.696 25.422 32.719 1 97.12 64 SER B C 1
ATOM 4448 O O . SER B 1 64 ? -0.847 26.656 32.781 1 97.12 64 SER B O 1
ATOM 4450 N N . PHE B 1 65 ? 0.408 24.828 32.5 1 97.94 65 PHE B N 1
ATOM 4451 C CA . PHE B 1 65 ? 1.591 25.625 32.188 1 97.94 65 PHE B CA 1
ATOM 4452 C C . PHE B 1 65 ? 1.396 26.391 30.875 1 97.94 65 PHE B C 1
ATOM 4454 O O . PHE B 1 65 ? 1.669 27.594 30.812 1 97.94 65 PHE B O 1
ATOM 4461 N N . ARG B 1 66 ? 0.945 25.75 29.891 1 97.62 66 ARG B N 1
ATOM 4462 C CA . ARG B 1 66 ? 0.696 26.422 28.609 1 97.62 66 ARG B CA 1
ATOM 4463 C C . ARG B 1 66 ? -0.341 27.531 28.781 1 97.62 66 ARG B C 1
ATOM 4465 O O . ARG B 1 66 ? -0.19 28.625 28.219 1 97.62 66 ARG B O 1
ATOM 4472 N N . LYS B 1 67 ? -1.384 27.25 29.531 1 96.44 67 LYS B N 1
ATOM 4473 C CA . LYS B 1 67 ? -2.404 28.25 29.812 1 96.44 67 LYS B CA 1
ATOM 4474 C C . LYS B 1 67 ? -1.807 29.453 30.531 1 96.44 67 LYS B C 1
ATOM 4476 O O . LYS B 1 67 ? -2.162 30.594 30.234 1 96.44 67 LYS B O 1
ATOM 4481 N N . ALA B 1 68 ? -0.949 29.141 31.406 1 97.12 68 ALA B N 1
ATOM 4482 C CA . ALA B 1 68 ? -0.269 30.203 32.156 1 97.12 68 ALA B CA 1
ATOM 4483 C C . ALA B 1 68 ? 0.547 31.094 31.203 1 97.12 68 ALA B C 1
ATOM 4485 O O . ALA B 1 68 ? 0.479 32.312 31.297 1 97.12 68 ALA B O 1
ATOM 4486 N N . LEU B 1 69 ? 1.281 30.438 30.312 1 97.19 69 LEU B N 1
ATOM 4487 C CA . LEU B 1 69 ? 2.094 31.188 29.359 1 97.19 69 LEU B CA 1
ATOM 4488 C C . LEU B 1 69 ? 1.216 32.031 28.438 1 97.19 69 LEU B C 1
ATOM 4490 O O . LEU B 1 69 ? 1.562 33.156 28.109 1 97.19 69 LEU B O 1
ATOM 4494 N N . THR B 1 70 ? 0.076 31.516 28.062 1 96.38 70 THR B N 1
ATOM 4495 C CA . THR B 1 70 ? -0.847 32.219 27.188 1 96.38 70 THR B CA 1
ATOM 4496 C C . THR B 1 70 ? -1.408 33.469 27.859 1 96.38 70 THR B C 1
ATOM 4498 O O . THR B 1 70 ? -1.611 34.5 27.219 1 96.38 70 THR B O 1
ATOM 4501 N N . SER B 1 71 ? -1.611 33.344 29.125 1 95.12 71 SER B N 1
ATOM 4502 C CA . SER B 1 71 ? -2.135 34.469 29.891 1 95.12 71 SER B CA 1
ATOM 4503 C C . SER B 1 71 ? -1.059 35.531 30.125 1 95.12 71 SER B C 1
ATOM 4505 O O . SER B 1 71 ? -1.343 36.719 30.125 1 95.12 71 SER B O 1
ATOM 4507 N N . LEU B 1 72 ? 0.12 35.062 30.312 1 94.5 72 LEU B N 1
ATOM 4508 C CA . LEU B 1 72 ? 1.232 35.969 30.562 1 94.5 72 LEU B CA 1
ATOM 4509 C C . LEU B 1 72 ? 1.627 36.719 29.297 1 94.5 72 LEU B C 1
ATOM 4511 O O . LEU B 1 72 ? 2.004 37.875 29.359 1 94.5 72 LEU B O 1
ATOM 4515 N N . TYR B 1 73 ? 1.555 36 28.188 1 94.75 73 TYR B N 1
ATOM 4516 C CA . TYR B 1 73 ? 2.012 36.531 26.922 1 94.75 73 TYR B CA 1
ATOM 4517 C C . TYR B 1 73 ? 0.953 36.375 25.844 1 94.75 73 TYR B C 1
ATOM 4519 O O . TYR B 1 73 ? 1.159 35.625 24.875 1 94.75 73 TYR B O 1
ATOM 4527 N N . PRO B 1 74 ? -0.086 37.094 25.891 1 94.19 74 PRO B N 1
ATOM 4528 C CA . PRO B 1 74 ? -1.189 36.906 24.953 1 94.19 74 PRO B CA 1
ATOM 4529 C C . PRO B 1 74 ? -0.829 37.344 23.531 1 94.19 74 PRO B C 1
ATOM 4531 O O . PRO B 1 74 ? -1.519 36.969 22.578 1 94.19 74 PRO B O 1
ATOM 4534 N N . ALA B 1 75 ? 0.273 38.125 23.359 1 93.94 75 ALA B N 1
ATOM 4535 C CA . ALA B 1 75 ? 0.655 38.656 22.047 1 93.94 75 ALA B CA 1
ATOM 4536 C C . ALA B 1 75 ? 1.717 37.781 21.406 1 93.94 75 ALA B C 1
ATOM 4538 O O . ALA B 1 75 ? 2.201 38.062 20.312 1 93.94 75 ALA B O 1
ATOM 4539 N N . LEU B 1 76 ? 2.062 36.688 22.109 1 96.44 76 LEU B N 1
ATOM 4540 C CA . LEU B 1 76 ? 3.086 35.781 21.578 1 96.44 76 LEU B CA 1
ATOM 4541 C C . LEU B 1 76 ? 2.477 34.469 21.156 1 96.44 76 LEU B C 1
ATOM 4543 O O . LEU B 1 76 ? 1.43 34.062 21.672 1 96.44 76 LEU B O 1
ATOM 4547 N N . ILE B 1 77 ? 3.148 33.875 20.234 1 96.25 77 ILE B N 1
ATOM 4548 C CA . ILE B 1 77 ? 2.734 32.562 19.75 1 96.25 77 ILE B CA 1
ATOM 4549 C C . ILE B 1 77 ? 3.301 31.484 20.672 1 96.25 77 ILE B C 1
ATOM 4551 O O . ILE B 1 77 ? 4.488 31.156 20.594 1 96.25 77 ILE B O 1
ATOM 4555 N N . ILE B 1 78 ? 2.424 30.906 21.516 1 97.75 78 ILE B N 1
ATOM 4556 C CA . ILE B 1 78 ? 2.834 29.859 22.438 1 97.75 78 ILE B CA 1
ATOM 4557 C C . ILE B 1 78 ? 2.744 28.5 21.75 1 97.75 78 ILE B C 1
ATOM 4559 O O . ILE B 1 78 ? 1.688 28.125 21.234 1 97.75 78 ILE B O 1
ATOM 4563 N N . PRO B 1 79 ? 3.836 27.797 21.797 1 96.62 79 PRO B N 1
ATOM 4564 C CA . PRO B 1 79 ? 3.803 26.484 21.141 1 96.62 79 PRO B CA 1
ATOM 4565 C C . PRO B 1 79 ? 2.707 25.578 21.688 1 96.62 79 PRO B C 1
ATOM 4567 O O . PRO B 1 79 ? 2.332 25.703 22.859 1 96.62 79 PRO B O 1
ATOM 4570 N N . PRO B 1 80 ? 2.184 24.719 20.859 1 95.19 80 PRO B N 1
ATOM 4571 C CA . PRO B 1 80 ? 1.108 23.812 21.281 1 95.19 80 PRO B CA 1
ATOM 4572 C C . PRO B 1 80 ? 1.624 22.594 22.031 1 95.19 80 PRO B C 1
ATOM 4574 O O . PRO B 1 80 ? 2.807 22.25 21.938 1 95.19 80 PRO B O 1
ATOM 4577 N N . ILE B 1 81 ? 0.825 22.047 22.844 1 94.62 81 ILE B N 1
ATOM 4578 C CA . ILE B 1 81 ? 1.013 20.719 23.422 1 94.62 81 ILE B CA 1
ATOM 4579 C C . ILE B 1 81 ? 0.007 19.75 22.797 1 94.62 81 ILE B C 1
ATOM 4581 O O . ILE B 1 81 ? -0.982 20.172 22.203 1 94.62 81 ILE B O 1
ATOM 4585 N N . PRO B 1 82 ? 0.329 18.5 22.875 1 89.25 82 PRO B N 1
ATOM 4586 C CA . PRO B 1 82 ? -0.631 17.547 22.312 1 89.25 82 PRO B CA 1
ATOM 4587 C C . PRO B 1 82 ? -1.979 17.562 23.031 1 89.25 82 PRO B C 1
ATOM 4589 O O . PRO B 1 82 ? -2.051 17.953 24.203 1 89.25 82 PRO B O 1
ATOM 4592 N N . GLU B 1 83 ? -3.033 17.328 22.188 1 79.88 83 GLU B N 1
ATOM 4593 C CA . GLU B 1 83 ? -4.371 17.312 22.766 1 79.88 83 GLU B CA 1
ATOM 4594 C C . GLU B 1 83 ? -4.543 16.141 23.734 1 79.88 83 GLU B C 1
ATOM 4596 O O . GLU B 1 83 ? -3.885 15.117 23.594 1 79.88 83 GLU B O 1
ATOM 4601 N N . LYS B 1 84 ? -5.359 16.578 24.781 1 69.69 84 LYS B N 1
ATOM 4602 C CA . LYS B 1 84 ? -5.641 15.516 25.75 1 69.69 84 LYS B CA 1
ATOM 4603 C C . LYS B 1 84 ? -6.504 14.422 25.141 1 69.69 84 LYS B C 1
ATOM 4605 O O . LYS B 1 84 ? -7.43 14.703 24.375 1 69.69 84 LYS B O 1
ATOM 4610 N N . HIS B 1 85 ? -6.09 13.312 24.766 1 60.12 85 HIS B N 1
ATOM 4611 C CA . HIS B 1 85 ? -6.98 12.25 24.328 1 60.12 85 HIS B CA 1
ATOM 4612 C C . HIS B 1 85 ? -7.957 11.852 25.438 1 60.12 85 HIS B C 1
ATOM 4614 O O . HIS B 1 85 ? -7.582 11.797 26.609 1 60.12 85 HIS B O 1
ATOM 4620 N N . SER B 1 86 ? -9.234 12.32 25.328 1 47.72 86 SER B N 1
ATOM 4621 C CA . SER B 1 86 ? -10.227 11.953 26.344 1 47.72 86 SER B CA 1
ATOM 4622 C C . SER B 1 86 ? -10.094 10.492 26.75 1 47.72 86 SER B C 1
ATOM 4624 O O . SER B 1 86 ? -9.609 9.672 25.969 1 47.72 86 SER B O 1
ATOM 4626 N N . PHE B 1 87 ? -10.336 10.312 28.016 1 41.16 87 PHE B N 1
ATOM 4627 C CA . PHE B 1 87 ? -10.422 9.008 28.672 1 41.16 87 PHE B CA 1
ATOM 4628 C C . PHE B 1 87 ? -11.234 8.031 27.828 1 41.16 87 PHE B C 1
ATOM 4630 O O . PHE B 1 87 ? -10.914 6.844 27.766 1 41.16 87 PHE B O 1
ATOM 4637 N N . VAL B 1 88 ? -12.297 8.508 27.344 1 44.28 88 VAL B N 1
ATOM 4638 C CA . VAL B 1 88 ? -13.203 7.633 26.594 1 44.28 88 VAL B CA 1
ATOM 4639 C C . VAL B 1 88 ? -12.5 7.082 25.359 1 44.28 88 VAL B C 1
ATOM 4641 O O . VAL B 1 88 ? -12.633 5.898 25.047 1 44.28 88 VAL B O 1
ATOM 4644 N N . ASP B 1 89 ? -11.805 7.906 24.797 1 45.69 89 ASP B N 1
ATOM 4645 C CA . ASP B 1 89 ? -11.039 7.402 23.672 1 45.69 89 ASP B CA 1
ATOM 4646 C C . ASP B 1 89 ? -9.906 6.488 24.125 1 45.69 89 ASP B C 1
ATOM 4648 O O . ASP B 1 89 ? -9.594 5.5 23.469 1 45.69 89 ASP B O 1
ATOM 4652 N N . TYR B 1 90 ? -9.352 6.902 25.203 1 39.84 90 TYR B N 1
ATOM 4653 C CA . TYR B 1 90 ? -8.398 6.043 25.891 1 39.84 90 TYR B CA 1
ATOM 4654 C C . TYR B 1 90 ? -9.062 4.75 26.344 1 39.84 90 TYR B C 1
ATOM 4656 O O . TYR B 1 90 ? -8.461 3.678 26.281 1 39.84 90 TYR B O 1
ATOM 4664 N N . ALA B 1 91 ? -10.227 4.914 27.047 1 41.22 91 ALA B N 1
ATOM 4665 C CA . ALA B 1 91 ? -10.977 3.74 27.484 1 41.22 91 ALA B CA 1
ATOM 4666 C C . ALA B 1 91 ? -11.32 2.834 26.312 1 41.22 91 ALA B C 1
ATOM 4668 O O . ALA B 1 91 ? -11.242 1.607 26.422 1 41.22 91 ALA B O 1
ATOM 4669 N N . THR B 1 92 ? -11.914 3.379 25.391 1 44.19 92 THR B N 1
ATOM 4670 C CA . THR B 1 92 ? -12.18 2.562 24.219 1 44.19 92 THR B CA 1
ATOM 4671 C C . THR B 1 92 ? -10.875 2.047 23.609 1 44.19 92 THR B C 1
ATOM 4673 O O . THR B 1 92 ? -10.836 0.942 23.062 1 44.19 92 THR B O 1
ATOM 4676 N N . LEU B 1 93 ? -9.914 2.949 23.781 1 41.09 93 LEU B N 1
ATOM 4677 C CA . LEU B 1 93 ? -8.57 2.508 23.438 1 41.09 93 LEU B CA 1
ATOM 4678 C C . LEU B 1 93 ? -7.973 1.661 24.562 1 41.09 93 LEU B C 1
ATOM 4680 O O . LEU B 1 93 ? -6.996 0.939 24.344 1 41.09 93 LEU B O 1
ATOM 4684 N N . GLN B 1 94 ? -8.305 1.886 25.891 1 36.31 94 GLN B N 1
ATOM 4685 C CA . GLN B 1 94 ? -7.789 1.048 26.969 1 36.31 94 GLN B CA 1
ATOM 4686 C C . GLN B 1 94 ? -8.125 -0.423 26.719 1 36.31 94 GLN B C 1
ATOM 4688 O O . GLN B 1 94 ? -7.367 -1.309 27.125 1 36.31 94 GLN B O 1
ATOM 4693 N N . ALA B 1 95 ? -9.359 -0.607 26.531 1 37.25 95 ALA B N 1
ATOM 4694 C CA . ALA B 1 95 ? -9.516 -2.051 26.391 1 37.25 95 ALA B CA 1
ATOM 4695 C C . ALA B 1 95 ? -8.422 -2.637 25.5 1 37.25 95 ALA B C 1
ATOM 4697 O O . ALA B 1 95 ? -8.047 -3.801 25.656 1 37.25 95 ALA B O 1
ATOM 4698 N N . LYS B 1 96 ? -8.023 -1.917 24.531 1 41.66 96 LYS B N 1
ATOM 4699 C CA . LYS B 1 96 ? -6.828 -2.326 23.797 1 41.66 96 LYS B CA 1
ATOM 4700 C C . LYS B 1 96 ? -5.574 -1.703 24.406 1 41.66 96 LYS B C 1
ATOM 4702 O O . LYS B 1 96 ? -4.992 -0.781 23.828 1 41.66 96 LYS B O 1
ATOM 4707 N N . ILE B 1 97 ? -5.34 -1.555 25.562 1 39.03 97 ILE B N 1
ATOM 4708 C CA . ILE B 1 97 ? -4.309 -1.016 26.438 1 39.03 97 ILE B CA 1
ATOM 4709 C C . ILE B 1 97 ? -2.93 -1.438 25.938 1 39.03 97 ILE B C 1
ATOM 4711 O O . ILE B 1 97 ? -1.941 -0.732 26.156 1 39.03 97 ILE B O 1
ATOM 4715 N N . LYS B 1 98 ? -2.756 -2.736 25.672 1 44.16 98 LYS B N 1
ATOM 4716 C CA . LYS B 1 98 ? -1.479 -3.105 25.062 1 44.16 98 LYS B CA 1
ATOM 4717 C C . LYS B 1 98 ? -1.021 -2.055 24.062 1 44.16 98 LYS B C 1
ATOM 4719 O O . LYS B 1 98 ? 0.178 -1.875 23.844 1 44.16 98 LYS B O 1
ATOM 4724 N N . ASP B 1 99 ? -1.991 -1.295 23.438 1 49.75 99 ASP B N 1
ATOM 4725 C CA . ASP B 1 99 ? -1.925 -0.507 22.219 1 49.75 99 ASP B CA 1
ATOM 4726 C C . ASP B 1 99 ? -1.61 0.956 22.516 1 49.75 99 ASP B C 1
ATOM 4728 O O . ASP B 1 99 ? -1.574 1.79 21.609 1 49.75 99 ASP B O 1
ATOM 4732 N N . ASP B 1 100 ? -1.308 1.362 23.953 1 63.56 100 ASP B N 1
ATOM 4733 C CA . ASP B 1 100 ? -1.194 2.773 24.297 1 63.56 100 ASP B CA 1
ATOM 4734 C C . ASP B 1 100 ? 0.251 3.254 24.188 1 63.56 100 ASP B C 1
ATOM 4736 O O . ASP B 1 100 ? 0.515 4.457 24.219 1 63.56 100 ASP B O 1
ATOM 4740 N N . LEU B 1 101 ? 1.019 2.469 24.094 1 75.62 101 LEU B N 1
ATOM 4741 C CA . LEU B 1 101 ? 2.439 2.793 24.125 1 75.62 101 LEU B CA 1
ATOM 4742 C C . LEU B 1 101 ? 2.807 3.764 23.016 1 75.62 101 LEU B C 1
ATOM 4744 O O . LEU B 1 101 ? 3.477 4.773 23.25 1 75.62 101 LEU B O 1
ATOM 4748 N N . PRO B 1 102 ? 2.152 3.617 21.906 1 76 102 PRO B N 1
ATOM 4749 C CA . PRO B 1 102 ? 2.492 4.566 20.844 1 76 102 PRO B CA 1
ATOM 4750 C C . PRO B 1 102 ? 1.983 5.977 21.125 1 76 102 PRO B C 1
ATOM 4752 O O . PRO B 1 102 ? 2.65 6.957 20.781 1 76 102 PRO B O 1
ATOM 4755 N N . MET B 1 103 ? 0.972 6.066 21.844 1 81.69 103 MET B N 1
ATOM 4756 C CA . MET B 1 103 ? 0.396 7.371 22.141 1 81.69 103 MET B CA 1
ATOM 4757 C C . MET B 1 103 ? 1.216 8.094 23.219 1 81.69 103 MET B C 1
ATOM 4759 O O . MET B 1 103 ? 1.462 9.297 23.109 1 81.69 103 MET B O 1
ATOM 4763 N N . VAL B 1 104 ? 1.56 7.32 24.219 1 86.75 104 VAL B N 1
ATOM 4764 C CA . VAL B 1 104 ? 2.354 7.887 25.297 1 86.75 104 VAL B CA 1
ATOM 4765 C C . VAL B 1 104 ? 3.697 8.375 24.766 1 86.75 104 VAL B C 1
ATOM 4767 O O . VAL B 1 104 ? 4.176 9.445 25.141 1 86.75 104 VAL B O 1
ATOM 4770 N N . GLU B 1 105 ? 4.203 7.609 23.875 1 86.12 105 GLU B N 1
ATOM 4771 C CA . GLU B 1 105 ? 5.48 7.98 23.281 1 86.12 105 GLU B CA 1
ATOM 4772 C C . GLU B 1 105 ? 5.348 9.227 22.422 1 86.12 105 GLU B C 1
ATOM 4774 O O . GLU B 1 105 ? 6.238 10.078 22.406 1 86.12 105 GLU B O 1
ATOM 4779 N N . LYS B 1 106 ? 4.309 9.344 21.688 1 86 106 LYS B N 1
ATOM 4780 C CA . LYS B 1 106 ? 4.031 10.539 20.891 1 86 106 LYS B CA 1
ATOM 4781 C C . LYS B 1 106 ? 3.883 11.773 21.781 1 86 106 LYS B C 1
ATOM 4783 O O . LYS B 1 106 ? 4.449 12.828 21.484 1 86 106 LYS B O 1
ATOM 4788 N N . ARG B 1 107 ? 3.129 11.594 22.797 1 89.44 107 ARG B N 1
ATOM 4789 C CA . ARG B 1 107 ? 2.936 12.695 23.734 1 89.44 107 ARG B CA 1
ATOM 4790 C C . ARG B 1 107 ? 4.262 13.133 24.344 1 89.44 107 ARG B C 1
ATOM 4792 O O . ARG B 1 107 ? 4.531 14.336 24.469 1 89.44 107 ARG B O 1
ATOM 4799 N N . LYS B 1 108 ? 5.004 12.133 24.734 1 92.25 108 LYS B N 1
ATOM 4800 C CA . LYS B 1 108 ? 6.324 12.398 25.297 1 92.25 108 LYS B CA 1
ATOM 4801 C C . LYS B 1 108 ? 7.168 13.242 24.344 1 92.25 108 LYS B C 1
ATOM 4803 O O . LYS B 1 108 ? 7.746 14.258 24.75 1 92.25 108 LYS B O 1
ATOM 4808 N N . ARG B 1 109 ? 7.18 12.938 23.094 1 90.75 109 ARG B N 1
ATOM 4809 C CA . ARG B 1 109 ? 7.957 13.648 22.078 1 90.75 109 ARG B CA 1
ATOM 4810 C C . ARG B 1 109 ? 7.418 15.062 21.875 1 90.75 109 ARG B C 1
ATOM 4812 O O . ARG B 1 109 ? 8.188 16.016 21.781 1 90.75 109 ARG B O 1
ATOM 4819 N N . MET B 1 110 ? 6.117 15.195 21.812 1 92 110 MET B N 1
ATOM 4820 C CA . MET B 1 110 ? 5.496 16.5 21.562 1 92 110 MET B CA 1
ATOM 4821 C C . MET B 1 110 ? 5.711 17.438 22.75 1 92 110 MET B C 1
ATOM 4823 O O . MET B 1 110 ? 5.949 18.625 22.547 1 92 110 MET B O 1
ATOM 4827 N N . LEU B 1 111 ? 5.629 16.844 23.922 1 95.88 111 LEU B N 1
ATOM 4828 C CA . LEU B 1 111 ? 5.867 17.656 25.109 1 95.88 111 LEU B CA 1
ATOM 4829 C C . LEU B 1 111 ? 7.32 18.109 25.172 1 95.88 111 LEU B C 1
ATOM 4831 O O . LEU B 1 111 ? 7.598 19.25 25.578 1 95.88 111 LEU B O 1
ATOM 4835 N N . GLN B 1 112 ? 8.172 17.203 24.75 1 95.88 112 GLN B N 1
ATOM 4836 C CA . GLN B 1 112 ? 9.586 17.562 24.688 1 95.88 112 GLN B CA 1
ATOM 4837 C C . GLN B 1 112 ? 9.828 18.688 23.688 1 95.88 112 GLN B C 1
ATOM 4839 O O . GLN B 1 112 ? 10.578 19.625 23.969 1 95.88 112 GLN B O 1
ATOM 4844 N N . THR B 1 113 ? 9.172 18.656 22.578 1 93.5 113 THR B N 1
ATOM 4845 C CA . THR B 1 113 ? 9.266 19.703 21.562 1 93.5 113 THR B CA 1
ATOM 4846 C C . THR B 1 113 ? 8.734 21.031 22.094 1 93.5 113 THR B C 1
ATOM 4848 O O . THR B 1 113 ? 9.344 22.078 21.875 1 93.5 113 THR B O 1
ATOM 4851 N N . PHE B 1 114 ? 7.633 20.922 22.766 1 96.62 114 PHE B N 1
ATOM 4852 C CA . PHE B 1 114 ? 7.035 22.094 23.391 1 96.62 114 PHE B CA 1
ATOM 4853 C C . PHE B 1 114 ? 8.039 22.797 24.297 1 96.62 114 PHE B C 1
ATOM 4855 O O . PHE B 1 114 ? 8.266 24 24.156 1 96.62 114 PHE B O 1
ATOM 4862 N N . LEU B 1 115 ? 8.633 22.047 25.141 1 98 115 LEU B N 1
ATOM 4863 C CA . LEU B 1 115 ? 9.57 22.609 26.109 1 98 115 LEU B CA 1
ATOM 4864 C C . LEU B 1 115 ? 10.766 23.234 25.406 1 98 115 LEU B C 1
ATOM 4866 O O . LEU B 1 115 ? 11.211 24.328 25.781 1 98 115 LEU B O 1
ATOM 4870 N N . ASN B 1 116 ? 11.219 22.609 24.422 1 96.19 116 ASN B N 1
ATOM 4871 C CA . ASN B 1 116 ? 12.406 23.109 23.734 1 96.19 116 ASN B CA 1
ATOM 4872 C C . ASN B 1 116 ? 12.078 24.328 22.891 1 96.19 116 ASN B C 1
ATOM 4874 O O . ASN B 1 116 ? 12.914 25.219 22.734 1 96.19 116 ASN B O 1
ATOM 4878 N N . ARG B 1 117 ? 10.875 24.406 22.328 1 95.56 117 ARG B N 1
ATOM 4879 C CA . ARG B 1 117 ? 10.461 25.609 21.609 1 95.56 117 ARG B CA 1
ATOM 4880 C C . ARG B 1 117 ? 10.336 26.797 22.547 1 95.56 117 ARG B C 1
ATOM 4882 O O . ARG B 1 117 ? 10.719 27.922 22.203 1 95.56 117 ARG B O 1
ATOM 4889 N N . VAL B 1 118 ? 9.758 26.5 23.719 1 97.19 118 VAL B N 1
ATOM 4890 C CA . VAL B 1 118 ? 9.641 27.562 24.719 1 97.19 118 VAL B CA 1
ATOM 4891 C C . VAL B 1 118 ? 11.039 28.031 25.141 1 97.19 118 VAL B C 1
ATOM 4893 O O . VAL B 1 118 ? 11.289 29.234 25.219 1 97.19 118 VAL B O 1
ATOM 4896 N N . ALA B 1 119 ? 11.906 27.078 25.312 1 96.12 119 ALA B N 1
ATOM 4897 C CA . ALA B 1 119 ? 13.266 27.391 25.75 1 96.12 119 ALA B CA 1
ATOM 4898 C C . ALA B 1 119 ? 14 28.234 24.703 1 96.12 119 ALA B C 1
ATOM 4900 O O . ALA B 1 119 ? 14.797 29.109 25.062 1 96.12 119 ALA B O 1
ATOM 4901 N N . LYS B 1 120 ? 13.734 28.047 23.453 1 93.44 120 LYS B N 1
ATOM 4902 C CA . LYS B 1 120 ? 14.453 28.703 22.375 1 93.44 120 LYS B CA 1
ATOM 4903 C C . LYS B 1 120 ? 13.859 30.078 22.078 1 93.44 120 LYS B C 1
ATOM 4905 O O . LYS B 1 120 ? 14.5 30.922 21.438 1 93.44 120 LYS B O 1
ATOM 4910 N N . HIS B 1 121 ? 12.641 30.266 22.5 1 94.62 121 HIS B N 1
ATOM 4911 C CA . HIS B 1 121 ? 11.992 31.562 22.266 1 94.62 121 HIS B CA 1
ATOM 4912 C C . HIS B 1 121 ? 12.695 32.688 23.031 1 94.62 121 HIS B C 1
ATOM 4914 O O . HIS B 1 121 ? 13.031 32.5 24.203 1 94.62 121 HIS B O 1
ATOM 4920 N N . PRO B 1 122 ? 12.938 33.719 22.375 1 92.5 122 PRO B N 1
ATOM 4921 C CA . PRO B 1 122 ? 13.734 34.781 22.984 1 92.5 122 PRO B CA 1
ATOM 4922 C C . PRO B 1 122 ? 13.086 35.375 24.234 1 92.5 122 PRO B C 1
ATOM 4924 O O . PRO B 1 122 ? 13.781 35.781 25.172 1 92.5 122 PRO B O 1
ATOM 4927 N N . GLU B 1 123 ? 11.766 35.406 24.328 1 93.06 123 GLU B N 1
ATOM 4928 C CA . GLU B 1 123 ? 11.07 35.969 25.469 1 93.06 123 GLU B CA 1
ATOM 4929 C C . GLU B 1 123 ? 10.609 34.906 26.438 1 93.06 123 GLU B C 1
ATOM 4931 O O . GLU B 1 123 ? 10.82 35 27.641 1 93.06 123 GLU B O 1
ATOM 4936 N N . LEU B 1 124 ? 10.039 33.844 25.953 1 95.31 124 LEU B N 1
ATOM 4937 C CA . LEU B 1 124 ? 9.484 32.781 26.797 1 95.31 124 LEU B CA 1
ATOM 4938 C C . LEU B 1 124 ? 10.586 32.031 27.531 1 95.31 124 LEU B C 1
ATOM 4940 O O . LEU B 1 124 ? 10.383 31.562 28.656 1 95.31 124 LEU B O 1
ATOM 4944 N N . GLY B 1 125 ? 11.688 31.875 26.891 1 94.62 125 GLY B N 1
ATOM 4945 C CA . GLY B 1 125 ? 12.797 31.156 27.5 1 94.62 125 GLY B CA 1
ATOM 4946 C C . GLY B 1 125 ? 13.359 31.828 28.719 1 94.62 125 GLY B C 1
ATOM 4947 O O . GLY B 1 125 ? 13.977 31.188 29.578 1 94.62 125 GLY B O 1
ATOM 4948 N N . LYS B 1 126 ? 13.102 33.094 28.812 1 92.88 126 LYS B N 1
ATOM 4949 C CA . LYS B 1 126 ? 13.641 33.875 29.922 1 92.88 126 LYS B CA 1
ATOM 4950 C C . LYS B 1 126 ? 12.609 34.031 31.031 1 92.88 126 LYS B C 1
ATOM 4952 O O . LYS B 1 126 ? 12.906 34.625 32.094 1 92.88 126 LYS B O 1
ATOM 4957 N N . ASP B 1 127 ? 11.438 33.5 30.797 1 94.25 127 ASP B N 1
ATOM 4958 C CA . ASP B 1 127 ? 10.352 33.656 31.766 1 94.25 127 ASP B CA 1
ATOM 4959 C C . ASP B 1 127 ? 10.609 32.844 33.031 1 94.25 127 ASP B C 1
ATOM 4961 O O . ASP B 1 127 ? 10.961 31.656 32.906 1 94.25 127 ASP B O 1
ATOM 4965 N N . HIS B 1 128 ? 10.391 33.406 34.156 1 94.19 128 HIS B N 1
ATOM 4966 C CA . HIS B 1 128 ? 10.68 32.75 35.438 1 94.19 128 HIS B CA 1
ATOM 4967 C C . HIS B 1 128 ? 9.664 31.641 35.719 1 94.19 128 HIS B C 1
ATOM 4969 O O . HIS B 1 128 ? 10 30.641 36.344 1 94.19 128 HIS B O 1
ATOM 4975 N N . VAL B 1 129 ? 8.438 31.812 35.312 1 95.5 129 VAL B N 1
ATOM 4976 C CA . VAL B 1 129 ? 7.414 30.781 35.5 1 95.5 129 VAL B CA 1
ATOM 4977 C C . VAL B 1 129 ? 7.828 29.5 34.781 1 95.5 129 VAL B C 1
ATOM 4979 O O . VAL B 1 129 ? 7.664 28.406 35.312 1 95.5 129 VAL B O 1
ATOM 4982 N N . PHE B 1 130 ? 8.375 29.672 33.562 1 97.06 130 PHE B N 1
ATOM 4983 C CA . PHE B 1 130 ? 8.898 28.531 32.812 1 97.06 130 PHE B CA 1
ATOM 4984 C C . PHE B 1 130 ? 10.031 27.844 33.562 1 97.06 130 PHE B C 1
ATOM 4986 O O . PHE B 1 130 ? 10.055 26.625 33.656 1 97.06 130 PHE B O 1
ATOM 4993 N N . HIS B 1 131 ? 10.891 28.609 34.125 1 96.38 131 HIS B N 1
ATOM 4994 C CA . HIS B 1 131 ? 12.016 28.062 34.875 1 96.38 131 HIS B CA 1
ATOM 4995 C C . HIS B 1 131 ? 11.523 27.25 36.062 1 96.38 131 HIS B C 1
ATOM 4997 O O . HIS B 1 131 ? 12.055 26.172 36.344 1 96.38 131 HIS B O 1
ATOM 5003 N N . GLN B 1 132 ? 10.508 27.781 36.719 1 96.12 132 GLN B N 1
ATOM 5004 C CA . GLN B 1 132 ? 9.953 27.094 37.906 1 96.12 132 GLN B CA 1
ATOM 5005 C C . GLN B 1 132 ? 9.312 25.766 37.5 1 96.12 132 GLN B C 1
ATOM 5007 O O . GLN B 1 132 ? 9.352 24.797 38.281 1 96.12 132 GLN B O 1
ATOM 5012 N N . PHE B 1 133 ? 8.805 25.688 36.312 1 97.44 133 PHE B N 1
ATOM 5013 C CA . PHE B 1 133 ? 8.195 24.453 35.844 1 97.44 133 PHE B CA 1
ATOM 5014 C C . PHE B 1 133 ? 9.234 23.359 35.688 1 97.44 133 PHE B C 1
ATOM 5016 O O . PHE B 1 133 ? 8.922 22.172 35.875 1 97.44 133 PHE B O 1
ATOM 5023 N N . LEU B 1 134 ? 10.469 23.797 35.406 1 96.56 134 LEU B N 1
ATOM 5024 C CA . LEU B 1 134 ? 11.555 22.844 35.156 1 96.56 134 LEU B CA 1
ATOM 5025 C C . LEU B 1 134 ? 12.289 22.516 36.438 1 96.56 134 LEU B C 1
ATOM 5027 O O . LEU B 1 134 ? 13.125 21.609 36.5 1 96.56 134 LEU B O 1
ATOM 5031 N N . GLU B 1 135 ? 11.891 23.156 37.469 1 93.38 135 GLU B N 1
ATOM 5032 C CA . GLU B 1 135 ? 12.594 22.984 38.75 1 93.38 135 GLU B CA 1
ATOM 5033 C C . GLU B 1 135 ? 11.969 21.859 39.562 1 93.38 135 GLU B C 1
ATOM 5035 O O . GLU B 1 135 ? 10.75 21.703 39.594 1 93.38 135 GLU B O 1
ATOM 5040 N N . SER B 1 136 ? 12.766 21.141 40.281 1 88.44 136 SER B N 1
ATOM 5041 C CA . SER B 1 136 ? 12.305 20 41.094 1 88.44 136 SER B CA 1
ATOM 5042 C C . SER B 1 136 ? 11.852 20.453 42.469 1 88.44 136 SER B C 1
ATOM 5044 O O . SER B 1 136 ? 11.078 19.766 43.125 1 88.44 136 SER B O 1
ATOM 5046 N N . THR B 1 137 ? 12.258 21.562 42.906 1 88.69 137 THR B N 1
ATOM 5047 C CA . THR B 1 137 ? 12.062 22 44.281 1 88.69 137 THR B CA 1
ATOM 5048 C C . THR B 1 137 ? 10.742 22.75 44.406 1 88.69 137 THR B C 1
ATOM 5050 O O . THR B 1 137 ? 10.344 23.109 45.531 1 88.69 137 THR B O 1
ATOM 5053 N N . VAL B 1 138 ? 10.078 22.984 43.375 1 89.94 138 VAL B N 1
ATOM 5054 C CA . VAL B 1 138 ? 8.867 23.812 43.406 1 89.94 138 VAL B CA 1
ATOM 5055 C C . VAL B 1 138 ? 7.652 22.938 43.062 1 89.94 138 VAL B C 1
ATOM 5057 O O . VAL B 1 138 ? 7.711 22.094 42.188 1 89.94 138 VAL B O 1
ATOM 5060 N N . THR B 1 139 ? 6.652 23.141 43.844 1 93.12 139 THR B N 1
ATOM 5061 C CA . THR B 1 139 ? 5.383 22.5 43.5 1 93.12 139 THR B CA 1
ATOM 5062 C C . THR B 1 139 ? 4.605 23.328 42.5 1 93.12 139 THR B C 1
ATOM 5064 O O . THR B 1 139 ? 4.348 24.516 42.75 1 93.12 139 THR B O 1
ATOM 5067 N N . TRP B 1 140 ? 4.215 22.766 41.469 1 95.5 140 TRP B N 1
ATOM 5068 C CA . TRP B 1 140 ? 3.592 23.484 40.375 1 95.5 140 TRP B CA 1
ATOM 5069 C C . TRP B 1 140 ? 2.303 24.172 40.812 1 95.5 140 TRP B C 1
ATOM 5071 O O . TRP B 1 140 ? 2 25.281 40.406 1 95.5 140 TRP B O 1
ATOM 5081 N N . SER B 1 141 ? 1.564 23.484 41.656 1 94.69 141 SER B N 1
ATOM 5082 C CA . SER B 1 141 ? 0.324 24.047 42.188 1 94.69 141 SER B CA 1
ATOM 5083 C C . SER B 1 141 ? 0.582 25.375 42.906 1 94.69 141 SER B C 1
ATOM 5085 O O . SER B 1 141 ? -0.213 26.312 42.781 1 94.69 141 SER B O 1
ATOM 5087 N N . ASP B 1 142 ? 1.675 25.453 43.562 1 95.88 142 ASP B N 1
ATOM 5088 C CA . ASP B 1 142 ? 2.033 26.688 44.25 1 95.88 142 ASP B CA 1
ATOM 5089 C C . ASP B 1 142 ? 2.352 27.812 43.281 1 95.88 142 ASP B C 1
ATOM 5091 O O . ASP B 1 142 ? 1.998 28.969 43.531 1 95.88 142 ASP B O 1
ATOM 5095 N N . VAL B 1 143 ? 2.984 27.484 42.25 1 96.06 143 VAL B N 1
ATOM 5096 C CA . VAL B 1 143 ? 3.346 28.469 41.219 1 96.06 143 VAL B CA 1
ATOM 5097 C C . VAL B 1 143 ? 2.08 29.047 40.594 1 96.06 143 VAL B C 1
ATOM 5099 O O . VAL B 1 143 ? 1.971 30.25 40.406 1 96.06 143 VAL B O 1
ATOM 5102 N N . LEU B 1 144 ? 1.065 28.25 40.344 1 95.81 144 LEU B N 1
ATOM 5103 C CA . LEU B 1 144 ? -0.179 28.641 39.688 1 95.81 144 LEU B CA 1
ATOM 5104 C C . LEU B 1 144 ? -0.948 29.641 40.562 1 95.81 144 LEU B C 1
ATOM 5106 O O . LEU B 1 144 ? -1.683 30.484 40.031 1 95.81 144 LEU B O 1
ATOM 5110 N N . HIS B 1 145 ? -0.661 29.547 41.875 1 95.06 145 HIS B N 1
ATOM 5111 C CA . HIS B 1 145 ? -1.431 30.375 42.781 1 95.06 145 HIS B CA 1
ATOM 5112 C C . HIS B 1 145 ? -0.578 31.516 43.344 1 95.06 145 HIS B C 1
ATOM 5114 O O . HIS B 1 145 ? -0.939 32.125 44.344 1 95.06 145 HIS B O 1
ATOM 5120 N N . SER B 1 146 ? 0.537 31.75 42.688 1 94.5 146 SER B N 1
ATOM 5121 C CA . SER B 1 146 ? 1.417 32.844 43.094 1 94.5 146 SER B CA 1
ATOM 5122 C C . SER B 1 146 ? 1.546 33.875 42 1 94.5 146 SER B C 1
ATOM 5124 O O . SER B 1 146 ? 1.282 33.594 40.812 1 94.5 146 SER B O 1
ATOM 5126 N N . PRO B 1 147 ? 1.875 35.156 42.344 1 92 147 PRO B N 1
ATOM 5127 C CA . PRO B 1 147 ? 2.152 36.125 41.312 1 92 147 PRO B CA 1
ATOM 5128 C C . PRO B 1 147 ? 3.334 35.75 40.438 1 92 147 PRO B C 1
ATOM 5130 O O . PRO B 1 147 ? 4.273 35.094 40.906 1 92 147 PRO B O 1
ATOM 5133 N N . PRO B 1 148 ? 3.223 36.031 39.219 1 92.56 148 PRO B N 1
ATOM 5134 C CA . PRO B 1 148 ? 2.275 36.938 38.562 1 92.56 148 PRO B CA 1
ATOM 5135 C C . PRO B 1 148 ? 1.013 36.25 38.094 1 92.56 148 PRO B C 1
ATOM 5137 O O . PRO B 1 148 ? 0.066 36.906 37.656 1 92.56 148 PRO B O 1
ATOM 5140 N N . LEU B 1 149 ? 0.892 35 38.219 1 94.69 149 LEU B N 1
ATOM 5141 C CA . LEU B 1 149 ? -0.22 34.25 37.656 1 94.69 149 LEU B CA 1
ATOM 5142 C C . LEU B 1 149 ? -1.509 34.5 38.406 1 94.69 149 LEU B C 1
ATOM 5144 O O . LEU B 1 149 ? -2.586 34.594 37.812 1 94.69 149 LEU B O 1
ATOM 5148 N N . SER B 1 150 ? -1.395 34.688 39.656 1 93.75 150 SER B N 1
ATOM 5149 C CA . SER B 1 150 ? -2.57 34.875 40.5 1 93.75 150 SER B CA 1
ATOM 5150 C C . SER B 1 150 ? -3.168 36.25 40.312 1 93.75 150 SER B C 1
ATOM 5152 O O . SER B 1 150 ? -4.336 36.5 40.625 1 93.75 150 SER B O 1
ATOM 5154 N N . THR B 1 151 ? -2.412 37.188 39.781 1 93.5 151 THR B N 1
ATOM 5155 C CA . THR B 1 151 ? -2.846 38.594 39.719 1 93.5 151 THR B CA 1
ATOM 5156 C C . THR B 1 151 ? -3.342 38.938 38.312 1 93.5 151 THR B C 1
ATOM 5158 O O . THR B 1 151 ? -3.828 40.031 38.062 1 93.5 151 THR B O 1
ATOM 5161 N N . ILE B 1 152 ? -3.215 38.031 37.406 1 94.19 152 ILE B N 1
ATOM 5162 C CA . ILE B 1 152 ? -3.676 38.281 36.062 1 94.19 152 ILE B CA 1
ATOM 5163 C C . ILE B 1 152 ? -5.199 38.375 36.031 1 94.19 152 ILE B C 1
ATOM 5165 O O . ILE B 1 152 ? -5.891 37.5 36.562 1 94.19 152 ILE B O 1
ATOM 5169 N N . PRO B 1 153 ? -5.684 39.406 35.469 1 93.19 153 PRO B N 1
ATOM 5170 C CA . PRO B 1 153 ? -7.145 39.5 35.375 1 93.19 153 PRO B CA 1
ATOM 5171 C C . PRO B 1 153 ? -7.773 38.5 34.438 1 93.19 153 PRO B C 1
ATOM 5173 O O . PRO B 1 153 ? -7.117 38.031 33.5 1 93.19 153 PRO B O 1
ATOM 5176 N N . LYS B 1 154 ? -9.062 38.219 34.625 1 90.56 154 LYS B N 1
ATOM 5177 C CA . LYS B 1 154 ? -9.789 37.312 33.781 1 90.56 154 LYS B CA 1
ATOM 5178 C C . LYS B 1 154 ? -9.938 37.875 32.344 1 90.56 154 LYS B C 1
ATOM 5180 O O . LYS B 1 154 ? -9.805 37.156 31.375 1 90.56 154 LYS B O 1
ATOM 5185 N N . ASN B 1 155 ? -10.18 39.125 32.344 1 92.25 155 ASN B N 1
ATOM 5186 C CA . ASN B 1 155 ? -10.211 39.844 31.062 1 92.25 155 ASN B CA 1
ATOM 5187 C C . ASN B 1 155 ? -8.867 40.469 30.719 1 92.25 155 ASN B C 1
ATOM 5189 O O . ASN B 1 155 ? -8.516 41.531 31.266 1 92.25 155 ASN B O 1
ATOM 5193 N N . LEU B 1 156 ? -8.211 39.938 29.812 1 92.44 156 LEU B N 1
ATOM 5194 C CA . LEU B 1 156 ? -6.84 40.312 29.5 1 92.44 156 LEU B CA 1
ATOM 5195 C C . LEU B 1 156 ? -6.789 41.719 28.906 1 92.44 156 LEU B C 1
ATOM 5197 O O . LEU B 1 156 ? -5.727 42.344 28.844 1 92.44 156 LEU B O 1
ATOM 5201 N N . LEU B 1 157 ? -7.945 42.281 28.469 1 93.62 157 LEU B N 1
ATOM 5202 C CA . LEU B 1 157 ? -8 43.594 27.891 1 93.62 157 LEU B CA 1
ATOM 5203 C C . LEU B 1 157 ? -7.859 44.688 28.969 1 93.62 157 LEU B C 1
ATOM 5205 O O . LEU B 1 157 ? -7.613 45.844 28.656 1 93.62 157 LEU B O 1
ATOM 5209 N N . GLN B 1 158 ? -7.941 44.25 30.203 1 93.31 158 GLN B N 1
ATOM 5210 C CA . GLN B 1 158 ? -7.91 45.188 31.312 1 93.31 158 GLN B CA 1
ATOM 5211 C C . GLN B 1 158 ? -6.512 45.281 31.906 1 93.31 158 GLN B C 1
ATOM 5213 O O . GLN B 1 158 ? -6.312 45.938 32.938 1 93.31 158 GLN B O 1
ATOM 5218 N N . MET B 1 159 ? -5.586 44.625 31.266 1 90.62 159 MET B N 1
ATOM 5219 C CA . MET B 1 159 ? -4.207 44.719 31.734 1 90.62 159 MET B CA 1
ATOM 5220 C C . MET B 1 159 ? -3.34 45.469 30.703 1 90.62 159 MET B C 1
ATOM 5222 O O . MET B 1 159 ? -3.66 45.5 29.516 1 90.62 159 MET B O 1
ATOM 5226 N N . VAL B 1 160 ? -2.254 46.094 31.234 1 89.19 160 VAL B N 1
ATOM 5227 C CA . VAL B 1 160 ? -1.304 46.781 30.375 1 89.19 160 VAL B CA 1
ATOM 5228 C C . VAL B 1 160 ? -0.22 45.812 29.906 1 89.19 160 VAL B C 1
ATOM 5230 O O . VAL B 1 160 ? 0.34 45.062 30.703 1 89.19 160 VAL B O 1
ATOM 5233 N N . LEU B 1 161 ? 0.043 45.812 28.672 1 86.19 161 LEU B N 1
ATOM 5234 C CA . LEU B 1 161 ? 0.985 44.844 28.094 1 86.19 161 LEU B CA 1
ATOM 5235 C C . LEU B 1 161 ? 2.303 45.531 27.75 1 86.19 161 LEU B C 1
ATOM 5237 O O . LEU B 1 161 ? 3.344 44.875 27.672 1 86.19 161 LEU B O 1
ATOM 5241 N N . HIS B 1 162 ? 2.266 46.844 27.453 1 78.5 162 HIS B N 1
ATOM 5242 C CA . HIS B 1 162 ? 3.49 47.531 27.062 1 78.5 162 HIS B CA 1
ATOM 5243 C C . HIS B 1 162 ? 4.434 47.688 28.25 1 78.5 162 HIS B C 1
ATOM 5245 O O . HIS B 1 162 ? 3.98 47.812 29.391 1 78.5 162 HIS B O 1
ATOM 5251 N N . ARG B 1 163 ? 5.703 47.375 27.984 1 70.88 163 ARG B N 1
ATOM 5252 C CA . ARG B 1 163 ? 6.703 47.344 29.047 1 70.88 163 ARG B CA 1
ATOM 5253 C C . ARG B 1 163 ? 7.152 48.75 29.406 1 70.88 163 ARG B C 1
ATOM 5255 O O . ARG B 1 163 ? 7.781 49.438 28.594 1 70.88 163 ARG B O 1
ATOM 5262 N N . ASP B 1 164 ? 6.219 49.406 29.969 1 64 164 ASP B N 1
ATOM 5263 C CA . ASP B 1 164 ? 6.68 50.656 30.578 1 64 164 ASP B CA 1
ATOM 5264 C C . ASP B 1 164 ? 7.047 50.438 32.031 1 64 164 ASP B C 1
ATOM 5266 O O . ASP B 1 164 ? 6.383 49.688 32.75 1 64 164 ASP B O 1
ATOM 5270 N N . VAL B 1 165 ? 8.219 50.75 32.406 1 56.22 165 VAL B N 1
ATOM 5271 C CA . VAL B 1 165 ? 8.859 50.562 33.688 1 56.22 165 VAL B CA 1
ATOM 5272 C C . VAL B 1 165 ? 7.914 50.969 34.812 1 56.22 165 VAL B C 1
ATOM 5274 O O . VAL B 1 165 ? 7.91 50.375 35.906 1 56.22 165 VAL B O 1
ATOM 5277 N N . GLN B 1 166 ? 7.043 51.781 34.531 1 62.84 166 GLN B N 1
ATOM 5278 C CA . GLN B 1 166 ? 6.371 52.375 35.656 1 62.84 166 GLN B CA 1
ATOM 5279 C C . GLN B 1 166 ? 5.016 51.75 35.938 1 62.84 166 GLN B C 1
ATOM 5281 O O . GLN B 1 166 ? 4.395 51.969 36.969 1 62.84 166 GLN B O 1
ATOM 5286 N N . ILE B 1 167 ? 4.645 50.781 35.094 1 67.56 167 ILE B N 1
ATOM 5287 C CA . ILE B 1 167 ? 3.305 50.219 35.25 1 67.56 167 ILE B CA 1
ATOM 5288 C C . ILE B 1 167 ? 3.393 48.719 35.531 1 67.56 167 ILE B C 1
ATOM 5290 O O . ILE B 1 167 ? 4.07 48 34.812 1 67.56 167 ILE B O 1
ATOM 5294 N N . PRO B 1 168 ? 2.789 48.438 36.625 1 72.12 168 PRO B N 1
ATOM 5295 C CA . PRO B 1 168 ? 2.807 47.031 36.938 1 72.12 168 PRO B CA 1
ATOM 5296 C C . PRO B 1 168 ? 2.211 46.188 35.812 1 72.12 168 PRO B C 1
ATOM 5298 O O . PRO B 1 168 ? 1.154 46.5 35.281 1 72.12 168 PRO B O 1
ATOM 5301 N N . THR B 1 169 ? 2.975 45.219 35.5 1 79.31 169 THR B N 1
ATOM 5302 C CA . THR B 1 169 ? 2.5 44.312 34.438 1 79.31 169 THR B CA 1
ATOM 5303 C C . THR B 1 169 ? 1.776 43.125 35.031 1 79.31 169 THR B C 1
ATOM 5305 O O . THR B 1 169 ? 1.928 42.812 36.219 1 79.31 169 THR B O 1
ATOM 5308 N N . HIS B 1 170 ? 0.773 42.594 34.406 1 87.5 170 HIS B N 1
ATOM 5309 C CA . HIS B 1 170 ? 0.064 41.375 34.75 1 87.5 170 HIS B CA 1
ATOM 5310 C C . HIS B 1 170 ? -0.883 41.594 35.906 1 87.5 170 HIS B C 1
ATOM 5312 O O . HIS B 1 170 ? -1.011 40.719 36.781 1 87.5 170 HIS B O 1
ATOM 5318 N N . THR B 1 171 ? -1.278 42.75 35.938 1 89.75 171 THR B N 1
ATOM 5319 C CA . THR B 1 171 ? -2.293 43.094 36.938 1 89.75 171 THR B CA 1
ATOM 5320 C C . THR B 1 171 ? -3.387 43.969 36.312 1 89.75 171 THR B C 1
ATOM 5322 O O . THR B 1 171 ? -3.191 44.531 35.25 1 89.75 171 THR B O 1
ATOM 5325 N N . LEU B 1 172 ? -4.445 44 37.031 1 91.88 172 LEU B N 1
ATOM 5326 C CA . LEU B 1 172 ? -5.57 44.812 36.594 1 91.88 172 LEU B CA 1
ATOM 5327 C C . LEU B 1 172 ? -5.203 46.312 36.594 1 91.88 172 LEU B C 1
ATOM 5329 O O . LEU B 1 172 ? -4.613 46.812 37.531 1 91.88 172 LEU B O 1
ATOM 5333 N N . ASN B 1 173 ? -5.402 46.969 35.5 1 91.25 173 ASN B N 1
ATOM 5334 C CA . ASN B 1 173 ? -5.227 48.406 35.438 1 91.25 173 ASN B CA 1
ATOM 5335 C C . ASN B 1 173 ? -6.508 49.156 35.781 1 91.25 173 ASN B C 1
ATOM 5337 O O . ASN B 1 173 ? -7.543 48.969 35.156 1 91.25 173 ASN B O 1
ATOM 5341 N N . PRO B 1 174 ? -6.453 50 36.656 1 91.31 174 PRO B N 1
ATOM 5342 C CA . PRO B 1 174 ? -7.664 50.656 37.156 1 91.31 174 PRO B CA 1
ATOM 5343 C C . PRO B 1 174 ? -8.352 51.5 36.094 1 91.31 174 PRO B C 1
ATOM 5345 O O . PRO B 1 174 ? -9.578 51.625 36.094 1 91.31 174 PRO B O 1
ATOM 5348 N N . VAL B 1 175 ? -7.605 52.062 35.25 1 93.25 175 VAL B N 1
ATOM 5349 C CA . VAL B 1 175 ? -8.172 52.906 34.219 1 93.25 175 VAL B CA 1
ATOM 5350 C C . VAL B 1 175 ? -8.953 52.062 33.219 1 93.25 175 VAL B C 1
ATOM 5352 O O . VAL B 1 175 ? -10.078 52.375 32.844 1 93.25 175 VAL B O 1
ATOM 5355 N N . LEU B 1 176 ? -8.375 51 32.906 1 92.88 176 LEU B N 1
ATOM 5356 C CA . LEU B 1 176 ? -8.969 50.125 31.891 1 92.88 176 LEU B CA 1
ATOM 5357 C C . LEU B 1 176 ? -10.117 49.312 32.469 1 92.88 176 LEU B C 1
ATOM 5359 O O . LEU B 1 176 ? -10.961 48.812 31.734 1 92.88 176 LEU B O 1
ATOM 5363 N N . ALA B 1 177 ? -10.148 49.219 33.75 1 92.69 177 ALA B N 1
ATOM 5364 C CA . ALA B 1 177 ? -11.203 48.469 34.406 1 92.69 177 ALA B CA 1
ATOM 5365 C C . ALA B 1 177 ? -12.406 49.344 34.719 1 92.69 177 ALA B C 1
ATOM 5367 O O . ALA B 1 177 ? -13.438 48.875 35.188 1 92.69 177 ALA B O 1
ATOM 5368 N N . SER B 1 178 ? -12.25 50.594 34.312 1 92.88 178 SER B N 1
ATOM 5369 C CA . SER B 1 178 ? -13.328 51.531 34.562 1 92.88 178 SER B CA 1
ATOM 5370 C C . SER B 1 178 ? -14.586 51.156 33.781 1 92.88 178 SER B C 1
ATOM 5372 O O . SER B 1 178 ? -14.508 50.656 32.688 1 92.88 178 SER B O 1
ATOM 5374 N N . ASN B 1 179 ? -15.758 51.531 34.406 1 91 179 ASN B N 1
ATOM 5375 C CA . ASN B 1 179 ? -17.047 51.25 33.75 1 91 179 ASN B CA 1
ATOM 5376 C C . ASN B 1 179 ? -17.266 52.156 32.531 1 91 179 ASN B C 1
ATOM 5378 O O . ASN B 1 179 ? -18.141 51.875 31.719 1 91 179 ASN B O 1
ATOM 5382 N N . LEU B 1 180 ? -16.406 53.156 32.438 1 91.56 180 LEU B N 1
ATOM 5383 C CA . LEU B 1 180 ? -16.531 54.094 31.328 1 91.56 180 LEU B CA 1
ATOM 5384 C C . LEU B 1 180 ? -15.953 53.5 30.047 1 91.56 180 LEU B C 1
ATOM 5386 O O . LEU B 1 180 ? -16.219 54 28.953 1 91.56 180 LEU B O 1
ATOM 5390 N N . ILE B 1 181 ? -15.18 52.406 30.266 1 92.62 181 ILE B N 1
ATOM 5391 C CA . ILE B 1 181 ? -14.516 51.812 29.125 1 92.62 181 ILE B CA 1
ATOM 5392 C C . ILE B 1 181 ? -15.422 50.75 28.5 1 92.62 181 ILE B C 1
ATOM 5394 O O . ILE B 1 181 ? -15.805 49.781 29.156 1 92.62 181 ILE B O 1
ATOM 5398 N N . PRO B 1 182 ? -15.727 50.938 27.234 1 92.12 182 PRO B N 1
ATOM 5399 C CA . PRO B 1 182 ? -16.594 49.969 26.562 1 92.12 182 PRO B CA 1
ATOM 5400 C C . PRO B 1 182 ? -15.938 48.594 26.422 1 92.12 182 PRO B C 1
ATOM 5402 O O . PRO B 1 182 ? -14.727 48.531 26.172 1 92.12 182 PRO B O 1
ATOM 5405 N N . THR B 1 183 ? -16.734 47.688 26.547 1 87.94 183 THR B N 1
ATOM 5406 C CA . THR B 1 183 ? -16.25 46.312 26.375 1 87.94 183 THR B CA 1
ATOM 5407 C C . THR B 1 183 ? -16.328 45.906 24.906 1 87.94 183 THR B C 1
ATOM 5409 O O . THR B 1 183 ? -17.406 45.938 24.312 1 87.94 183 THR B O 1
ATOM 5412 N N . PRO B 1 184 ? -15.234 45.531 24.438 1 90.56 184 PRO B N 1
ATOM 5413 C CA . PRO B 1 184 ? -15.234 45.125 23.031 1 90.56 184 PRO B CA 1
ATOM 5414 C C . PRO B 1 184 ? -16.047 43.875 22.781 1 90.56 184 PRO B C 1
ATOM 5416 O O . PRO B 1 184 ? -16.016 42.938 23.609 1 90.56 184 PRO B O 1
ATOM 5419 N N . SER B 1 185 ? -16.828 43.906 21.719 1 86.81 185 SER B N 1
ATOM 5420 C CA . SER B 1 185 ? -17.547 42.719 21.234 1 86.81 185 SER B CA 1
ATOM 5421 C C . SER B 1 185 ? -16.812 42.062 20.062 1 86.81 185 SER B C 1
ATOM 5423 O O . SER B 1 185 ? -16.141 42.75 19.281 1 86.81 185 SER B O 1
ATOM 5425 N N . THR B 1 186 ? -17.031 40.781 20.047 1 84.69 186 THR B N 1
ATOM 5426 C CA . THR B 1 186 ? -16.391 40.031 18.969 1 84.69 186 THR B CA 1
ATOM 5427 C C . THR B 1 186 ? -17.016 40.375 17.625 1 84.69 186 THR B C 1
ATOM 5429 O O . THR B 1 186 ? -16.391 40.188 16.578 1 84.69 186 THR B O 1
ATOM 5432 N N . ALA B 1 187 ? -18.156 40.969 17.625 1 86 187 ALA B N 1
ATOM 5433 C CA . ALA B 1 187 ? -18.891 41.281 16.406 1 86 187 ALA B CA 1
ATOM 5434 C C . ALA B 1 187 ? -18.516 42.625 15.836 1 86 187 ALA B C 1
ATOM 5436 O O . ALA B 1 187 ? -18.828 42.969 14.688 1 86 187 ALA B O 1
ATOM 5437 N N . TYR B 1 188 ? -17.75 43.344 16.609 1 89.62 188 TYR B N 1
ATOM 5438 C CA . TYR B 1 188 ? -17.406 44.688 16.188 1 89.62 188 TYR B CA 1
ATOM 5439 C C . TYR B 1 188 ? -16.484 44.656 14.961 1 89.62 188 TYR B C 1
ATOM 5441 O O . TYR B 1 188 ? -15.516 43.906 14.93 1 89.62 188 TYR B O 1
ATOM 5449 N N . GLN B 1 189 ? -16.828 45.469 13.945 1 89.69 189 GLN B N 1
ATOM 5450 C CA . GLN B 1 189 ? -16 45.594 12.75 1 89.69 189 GLN B CA 1
ATOM 5451 C C . GLN B 1 189 ? -15.102 46.812 12.836 1 89.69 189 GLN B C 1
ATOM 5453 O O . GLN B 1 189 ? -15.594 47.938 13.008 1 89.69 189 GLN B O 1
ATOM 5458 N N . LEU B 1 190 ? -13.789 46.562 12.75 1 92 190 LEU B N 1
ATOM 5459 C CA . LEU B 1 190 ? -12.82 47.656 12.852 1 92 190 LEU B CA 1
ATOM 5460 C C . LEU B 1 190 ? -13.055 48.688 11.75 1 92 190 LEU B C 1
ATOM 5462 O O . LEU B 1 190 ? -13.344 48.312 10.609 1 92 190 LEU B O 1
ATOM 5466 N N . LYS B 1 191 ? -13.016 49.875 12.07 1 91.56 191 LYS B N 1
ATOM 5467 C CA . LYS B 1 191 ? -13.133 50.969 11.102 1 91.56 191 LYS B CA 1
ATOM 5468 C C . LYS B 1 191 ? -11.859 51.094 10.266 1 91.56 191 LYS B C 1
ATOM 5470 O O . LYS B 1 191 ? -11.922 51.375 9.07 1 91.56 191 LYS B O 1
ATOM 5475 N N . LYS B 1 192 ? -10.656 50.906 10.859 1 90.44 192 LYS B N 1
ATOM 5476 C CA . LYS B 1 192 ? -9.375 51 10.164 1 90.44 192 LYS B CA 1
ATOM 5477 C C . LYS B 1 192 ? -8.516 49.781 10.461 1 90.44 192 LYS B C 1
ATOM 5479 O O . LYS B 1 192 ? -7.496 49.875 11.148 1 90.44 192 LYS B O 1
ATOM 5484 N N . PRO B 1 193 ? -8.922 48.688 9.812 1 90 193 PRO B N 1
ATOM 5485 C CA . PRO B 1 193 ? -8.133 47.5 10.047 1 90 193 PRO B CA 1
ATOM 5486 C C . PRO B 1 193 ? -6.723 47.562 9.469 1 90 193 PRO B C 1
ATOM 5488 O O . PRO B 1 193 ? -6.504 48.281 8.484 1 90 193 PRO B O 1
ATOM 5491 N N . ASP B 1 194 ? -5.781 47.062 10.148 1 89.75 194 ASP B N 1
ATOM 5492 C CA . ASP B 1 194 ? -4.406 47 9.664 1 89.75 194 ASP B CA 1
ATOM 5493 C C . ASP B 1 194 ? -4.246 45.875 8.648 1 89.75 194 ASP B C 1
ATOM 5495 O O . ASP B 1 194 ? -4.359 44.688 9 1 89.75 194 ASP B O 1
ATOM 5499 N N . PRO B 1 195 ? -3.992 46.188 7.473 1 90.5 195 PRO B N 1
ATOM 5500 C CA . PRO B 1 195 ? -3.947 45.219 6.398 1 90.5 195 PRO B CA 1
ATOM 5501 C C . PRO B 1 195 ? -2.855 44.156 6.613 1 90.5 195 PRO B C 1
ATOM 5503 O O . PRO B 1 195 ? -2.996 43.031 6.168 1 90.5 195 PRO B O 1
ATOM 5506 N N . ARG B 1 196 ? -1.801 44.531 7.25 1 89.06 196 ARG B N 1
ATOM 5507 C CA . ARG B 1 196 ? -0.687 43.594 7.457 1 89.06 196 ARG B CA 1
ATOM 5508 C C . ARG B 1 196 ? -1.125 42.375 8.258 1 89.06 196 ARG B C 1
ATOM 5510 O O . ARG B 1 196 ? -0.775 41.25 7.918 1 89.06 196 ARG B O 1
ATOM 5517 N N . PHE B 1 197 ? -1.881 42.625 9.289 1 88.75 197 PHE B N 1
ATOM 5518 C CA . PHE B 1 197 ? -2.301 41.531 10.156 1 88.75 197 PHE B CA 1
ATOM 5519 C C . PHE B 1 197 ? -3.438 40.75 9.523 1 88.75 197 PHE B C 1
ATOM 5521 O O . PHE B 1 197 ? -3.555 39.531 9.742 1 88.75 197 PHE B O 1
ATOM 5528 N N . GLU B 1 198 ? -4.215 41.406 8.711 1 86.81 198 GLU B N 1
ATOM 5529 C CA . GLU B 1 198 ? -5.246 40.719 7.961 1 86.81 198 GLU B CA 1
ATOM 5530 C C . GLU B 1 198 ? -4.633 39.75 6.949 1 86.81 198 GLU B C 1
ATOM 5532 O O . GLU B 1 198 ? -5.102 38.625 6.801 1 86.81 198 GLU B O 1
ATOM 5537 N N . GLU B 1 199 ? -3.652 40.219 6.297 1 87.25 199 GLU B N 1
ATOM 5538 C CA . GLU B 1 199 ? -2.965 39.375 5.312 1 87.25 199 GLU B CA 1
ATOM 5539 C C . GLU B 1 199 ? -2.258 38.219 5.98 1 87.25 199 GLU B C 1
ATOM 5541 O O . GLU B 1 199 ? -2.246 37.094 5.445 1 87.25 199 GLU B O 1
ATOM 5546 N N . SER B 1 200 ? -1.656 38.5 7.133 1 84.12 200 SER B N 1
ATOM 5547 C CA . SER B 1 200 ? -0.978 37.469 7.875 1 84.12 200 SER B CA 1
ATOM 5548 C C . SER B 1 200 ? -1.957 36.375 8.32 1 84.12 200 SER B C 1
ATOM 5550 O O . SER B 1 200 ? -1.633 35.188 8.289 1 84.12 200 SER B O 1
ATOM 5552 N N . GLU B 1 201 ? -3.07 36.844 8.75 1 83.19 201 GLU B N 1
ATOM 5553 C CA . GLU B 1 201 ? -4.102 35.906 9.18 1 83.19 201 GLU B CA 1
ATOM 5554 C C . GLU B 1 201 ? -4.559 35.031 8.023 1 83.19 201 GLU B C 1
ATOM 5556 O O . GLU B 1 201 ? -4.645 33.812 8.164 1 83.19 201 GLU B O 1
ATOM 5561 N N . LYS B 1 202 ? -4.801 35.594 6.887 1 85.31 202 LYS B N 1
ATOM 5562 C CA . LYS B 1 202 ? -5.254 34.875 5.711 1 85.31 202 LYS B CA 1
ATOM 5563 C C . LYS B 1 202 ? -4.188 33.875 5.246 1 85.31 202 LYS B C 1
ATOM 5565 O O . LYS B 1 202 ? -4.504 32.719 4.918 1 85.31 202 LYS B O 1
ATOM 5570 N N . PHE B 1 203 ? -3.025 34.375 5.211 1 81.31 203 PHE B N 1
ATOM 5571 C CA . PHE B 1 203 ? -1.918 33.531 4.766 1 81.31 203 PHE B CA 1
ATOM 5572 C C . PHE B 1 203 ? -1.731 32.344 5.691 1 81.31 203 PHE B C 1
ATOM 5574 O O . PHE B 1 203 ? -1.604 31.203 5.234 1 81.31 203 PHE B O 1
ATOM 5581 N N . THR B 1 204 ? -1.681 32.625 6.992 1 79.5 204 THR B N 1
ATOM 5582 C CA . THR B 1 204 ? -1.478 31.578 7.98 1 79.5 204 THR B CA 1
ATOM 5583 C C . THR B 1 204 ? -2.582 30.516 7.883 1 79.5 204 THR B C 1
ATOM 5585 O O . THR B 1 204 ? -2.312 29.328 7.945 1 79.5 204 THR B O 1
ATOM 5588 N N . PHE B 1 205 ? -3.748 31 7.656 1 82.44 205 PHE B N 1
ATOM 5589 C CA . PHE B 1 205 ? -4.879 30.078 7.598 1 82.44 205 PHE B CA 1
ATOM 5590 C C . PHE B 1 205 ? -4.84 29.25 6.316 1 82.44 205 PHE B C 1
ATOM 5592 O O . PHE B 1 205 ? -5.191 28.078 6.32 1 82.44 205 PHE B O 1
ATOM 5599 N N . ARG B 1 206 ? -4.484 29.859 5.316 1 84.06 206 ARG B N 1
ATOM 5600 C CA . ARG B 1 206 ? -4.398 29.156 4.039 1 84.06 206 ARG B CA 1
ATOM 5601 C C . ARG B 1 206 ? -3.375 28.031 4.105 1 84.06 206 ARG B C 1
ATOM 5603 O O . ARG B 1 206 ? -3.648 26.906 3.67 1 84.06 206 ARG B O 1
ATOM 5610 N N . ILE B 1 207 ? -2.266 28.344 4.637 1 79.94 207 ILE B N 1
ATOM 5611 C CA . ILE B 1 207 ? -1.189 27.359 4.715 1 79.94 207 ILE B CA 1
ATOM 5612 C C . ILE B 1 207 ? -1.576 26.25 5.688 1 79.94 207 ILE B C 1
ATOM 5614 O O . ILE B 1 207 ? -1.382 25.062 5.395 1 79.94 207 ILE B O 1
ATOM 5618 N N . ALA B 1 208 ? -2.102 26.703 6.801 1 81.12 208 ALA B N 1
ATOM 5619 C CA . ALA B 1 208 ? -2.502 25.719 7.805 1 81.12 208 ALA B CA 1
ATOM 5620 C C . ALA B 1 208 ? -3.584 24.797 7.262 1 81.12 208 ALA B C 1
ATOM 5622 O O . ALA B 1 208 ? -3.559 23.594 7.516 1 81.12 208 ALA B O 1
ATOM 5623 N N . ASN B 1 209 ? -4.504 25.359 6.574 1 84.44 209 ASN B N 1
ATOM 5624 C CA . ASN B 1 209 ? -5.578 24.578 5.98 1 84.44 209 ASN B CA 1
ATOM 5625 C C . ASN B 1 209 ? -5.047 23.594 4.941 1 84.44 209 ASN B C 1
ATOM 5627 O O . ASN B 1 209 ? -5.48 22.438 4.895 1 84.44 209 ASN B O 1
ATOM 5631 N N . TYR B 1 210 ? -4.191 24.062 4.188 1 87.12 210 TYR B N 1
ATOM 5632 C CA . TYR B 1 210 ? -3.615 23.203 3.16 1 87.12 210 TYR B CA 1
ATOM 5633 C C . TYR B 1 210 ? -2.82 22.062 3.787 1 87.12 210 TYR B C 1
ATOM 5635 O O . TYR B 1 210 ? -2.924 20.906 3.355 1 87.12 210 TYR B O 1
ATOM 5643 N N . MET B 1 211 ? -2.039 22.375 4.789 1 84.12 211 MET B N 1
ATOM 5644 C CA . MET B 1 211 ? -1.21 21.375 5.453 1 84.12 211 MET B CA 1
ATOM 5645 C C . MET B 1 211 ? -2.074 20.328 6.152 1 84.12 211 MET B C 1
ATOM 5647 O O . MET B 1 211 ? -1.795 19.141 6.066 1 84.12 211 MET B O 1
ATOM 5651 N N . SER B 1 212 ? -3.111 20.781 6.762 1 84.75 212 SER B N 1
ATOM 5652 C CA . SER B 1 212 ? -3.936 19.875 7.559 1 84.75 212 SER B CA 1
ATOM 5653 C C . SER B 1 212 ? -4.902 19.094 6.68 1 84.75 212 SER B C 1
ATOM 5655 O O . SER B 1 212 ? -5.012 17.875 6.809 1 84.75 212 SER B O 1
ATOM 5657 N N . ASN B 1 213 ? -5.523 19.672 5.754 1 87.38 213 ASN B N 1
ATOM 5658 C CA . ASN B 1 213 ? -6.625 19.062 5.027 1 87.38 213 ASN B CA 1
ATOM 5659 C C . ASN B 1 213 ? -6.145 18.391 3.742 1 87.38 213 ASN B C 1
ATOM 5661 O O . ASN B 1 213 ? -6.84 17.547 3.178 1 87.38 213 ASN B O 1
ATOM 5665 N N . ASN B 1 214 ? -5.031 18.828 3.281 1 90.44 214 ASN B N 1
ATOM 5666 C CA . ASN B 1 214 ? -4.535 18.234 2.043 1 90.44 214 ASN B CA 1
ATOM 5667 C C . ASN B 1 214 ? -3.295 17.375 2.291 1 90.44 214 ASN B C 1
ATOM 5669 O O . ASN B 1 214 ? -3.336 16.156 2.123 1 90.44 214 ASN B O 1
ATOM 5673 N N . LEU B 1 215 ? -2.34 18.031 2.818 1 90.19 215 LEU B N 1
ATOM 5674 C CA . LEU B 1 215 ? -1.062 17.344 2.957 1 90.19 215 LEU B CA 1
ATOM 5675 C C . LEU B 1 215 ? -1.153 16.234 3.992 1 90.19 215 LEU B C 1
ATOM 5677 O O . LEU B 1 215 ? -0.836 15.07 3.695 1 90.19 215 LEU B O 1
ATOM 5681 N N . ASP B 1 216 ? -1.586 16.578 5.168 1 89.56 216 ASP B N 1
ATOM 5682 C CA . ASP B 1 216 ? -1.656 15.586 6.238 1 89.56 216 ASP B CA 1
ATOM 5683 C C . ASP B 1 216 ? -2.611 14.453 5.875 1 89.56 216 ASP B C 1
ATOM 5685 O O . ASP B 1 216 ? -2.309 13.281 6.109 1 89.56 216 ASP B O 1
ATOM 5689 N N . LYS B 1 217 ? -3.766 14.805 5.395 1 92.12 217 LYS B N 1
ATOM 5690 C CA . LYS B 1 217 ? -4.766 13.812 5.023 1 92.12 217 LYS B CA 1
ATOM 5691 C C . LYS B 1 217 ? -4.199 12.82 4.008 1 92.12 217 LYS B C 1
ATOM 5693 O O . LYS B 1 217 ? -4.324 11.602 4.188 1 92.12 217 LYS B O 1
ATOM 5698 N N . SER B 1 218 ? -3.594 13.32 2.969 1 93.44 218 SER B N 1
ATOM 5699 C CA . SER B 1 218 ? -3.035 12.477 1.92 1 93.44 218 SER B CA 1
ATOM 5700 C C . SER B 1 218 ? -1.857 11.656 2.441 1 93.44 218 SER B C 1
ATOM 5702 O O . SER B 1 218 ? -1.711 10.477 2.096 1 93.44 218 SER B O 1
ATOM 5704 N N . GLN B 1 219 ? -1.063 12.289 3.238 1 92.81 219 GLN B N 1
ATOM 5705 C CA . GLN B 1 219 ? 0.087 11.602 3.814 1 92.81 219 GLN B CA 1
ATOM 5706 C C . GLN B 1 219 ? -0.354 10.469 4.738 1 92.81 219 GLN B C 1
ATOM 5708 O O . GLN B 1 219 ? 0.278 9.406 4.777 1 92.81 219 GLN B O 1
ATOM 5713 N N . ARG B 1 220 ? -1.372 10.672 5.516 1 92.19 220 ARG B N 1
ATOM 5714 C CA . ARG B 1 220 ? -1.884 9.641 6.414 1 92.19 220 ARG B CA 1
ATOM 5715 C C . ARG B 1 220 ? -2.395 8.438 5.633 1 92.19 220 ARG B C 1
ATOM 5717 O O . ARG B 1 220 ? -2.27 7.297 6.086 1 92.19 220 ARG B O 1
ATOM 5724 N N . LYS B 1 221 ? -2.994 8.727 4.52 1 95.06 221 LYS B N 1
ATOM 5725 C CA . LYS B 1 221 ? -3.441 7.637 3.654 1 95.06 221 LYS B CA 1
ATOM 5726 C C . LYS B 1 221 ? -2.27 6.758 3.225 1 95.06 221 LYS B C 1
ATOM 5728 O O . LYS B 1 221 ? -2.369 5.531 3.246 1 95.06 221 LYS B O 1
ATOM 5733 N N . VAL B 1 222 ? -1.207 7.395 2.828 1 95.94 222 VAL B N 1
ATOM 5734 C CA . VAL B 1 222 ? -0.013 6.68 2.391 1 95.94 222 VAL B CA 1
ATOM 5735 C C . VAL B 1 222 ? 0.565 5.875 3.555 1 95.94 222 VAL B C 1
ATOM 5737 O O . VAL B 1 222 ? 0.93 4.711 3.393 1 95.94 222 VAL B O 1
ATOM 5740 N N . ILE B 1 223 ? 0.616 6.512 4.73 1 94.94 223 ILE B N 1
ATOM 5741 C CA . ILE B 1 223 ? 1.171 5.852 5.906 1 94.94 223 ILE B CA 1
ATOM 5742 C C . ILE B 1 223 ? 0.332 4.625 6.254 1 94.94 223 ILE B C 1
ATOM 5744 O O . ILE B 1 223 ? 0.875 3.551 6.527 1 94.94 223 ILE B O 1
ATOM 5748 N N . ARG B 1 224 ? -0.951 4.75 6.207 1 95.12 224 ARG B N 1
ATOM 5749 C CA . ARG B 1 224 ? -1.847 3.627 6.473 1 95.12 224 ARG B CA 1
ATOM 5750 C C . ARG B 1 224 ? -1.635 2.506 5.465 1 95.12 224 ARG B C 1
ATOM 5752 O O . ARG B 1 224 ? -1.557 1.334 5.836 1 95.12 224 ARG B O 1
ATOM 5759 N N . ARG B 1 225 ? -1.587 2.896 4.195 1 96.88 225 ARG B N 1
ATOM 5760 C CA . ARG B 1 225 ? -1.385 1.923 3.127 1 96.88 225 ARG B CA 1
ATOM 5761 C C . ARG B 1 225 ? -0.067 1.176 3.311 1 96.88 225 ARG B C 1
ATOM 5763 O O . ARG B 1 225 ? 0.005 -0.032 3.076 1 96.88 225 ARG B O 1
ATOM 5770 N N . LEU B 1 226 ? 0.95 1.923 3.645 1 96.5 226 LEU B N 1
ATOM 5771 C CA . LEU B 1 226 ? 2.25 1.312 3.893 1 96.5 226 LEU B CA 1
ATOM 5772 C C . LEU B 1 226 ? 2.174 0.323 5.051 1 96.5 226 LEU B C 1
ATOM 5774 O O . LEU B 1 226 ? 2.809 -0.733 5.016 1 96.5 226 LEU B O 1
ATOM 5778 N N . GLY B 1 227 ? 1.427 0.708 6.082 1 95.75 227 GLY B N 1
ATOM 5779 C CA . GLY B 1 227 ? 1.221 -0.217 7.184 1 95.75 227 GLY B CA 1
ATOM 5780 C C . GLY B 1 227 ? 0.561 -1.515 6.758 1 95.75 227 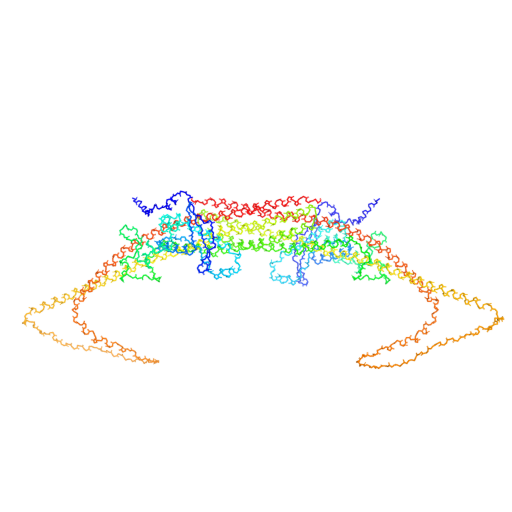GLY B C 1
ATOM 5781 O O . GLY B 1 227 ? 0.996 -2.598 7.156 1 95.75 227 GLY B O 1
ATOM 5782 N N . GLU B 1 228 ? -0.454 -1.408 5.965 1 96.62 228 GLU B N 1
ATOM 5783 C CA . GLU B 1 228 ? -1.136 -2.584 5.43 1 96.62 228 GLU B CA 1
ATOM 5784 C C . GLU B 1 228 ? -0.206 -3.404 4.543 1 96.62 228 GLU B C 1
ATOM 5786 O O . GLU B 1 228 ? -0.228 -4.637 4.586 1 96.62 228 GLU B O 1
ATOM 5791 N N . LEU B 1 229 ? 0.562 -2.719 3.758 1 96.75 229 LEU B N 1
ATOM 5792 C CA . LEU B 1 229 ? 1.524 -3.385 2.885 1 96.75 229 LEU B CA 1
ATOM 5793 C C . LEU B 1 229 ? 2.555 -4.156 3.703 1 96.75 229 LEU B C 1
ATOM 5795 O O . LEU B 1 229 ? 2.957 -5.258 3.32 1 96.75 229 LEU B O 1
ATOM 5799 N N . ALA B 1 230 ? 2.992 -3.537 4.762 1 96.69 230 ALA B N 1
ATOM 5800 C CA . ALA B 1 230 ? 3.93 -4.223 5.645 1 96.69 230 ALA B CA 1
ATOM 5801 C C . ALA B 1 230 ? 3.346 -5.543 6.145 1 96.69 230 ALA B C 1
ATOM 5803 O O . ALA B 1 230 ? 4.031 -6.57 6.152 1 96.69 230 ALA B O 1
ATOM 5804 N N . ASN B 1 231 ? 2.113 -5.527 6.52 1 96.38 231 ASN B N 1
ATOM 5805 C CA . ASN B 1 231 ? 1.445 -6.742 6.969 1 96.38 231 ASN B CA 1
ATOM 5806 C C . ASN B 1 231 ? 1.369 -7.781 5.855 1 96.38 231 ASN B C 1
ATOM 5808 O O . ASN B 1 231 ? 1.552 -8.977 6.098 1 96.38 231 ASN B O 1
ATOM 5812 N N . ASP B 1 232 ? 1.08 -7.332 4.648 1 97.25 232 ASP B N 1
ATOM 5813 C CA . ASP B 1 232 ? 1.038 -8.234 3.502 1 97.25 232 ASP B CA 1
ATOM 5814 C C . ASP B 1 232 ? 2.412 -8.844 3.23 1 97.25 232 ASP B C 1
ATOM 5816 O O . ASP B 1 232 ? 2.518 -10.023 2.891 1 97.25 232 ASP B O 1
ATOM 5820 N N . TYR B 1 233 ? 3.463 -8.047 3.35 1 97.12 233 TYR B N 1
ATOM 5821 C CA . TYR B 1 233 ? 4.82 -8.555 3.186 1 97.12 233 TYR B CA 1
ATOM 5822 C C . TYR B 1 233 ? 5.141 -9.602 4.246 1 97.12 233 TYR B C 1
ATOM 5824 O O . TYR B 1 233 ? 5.828 -10.594 3.963 1 97.12 233 TYR B O 1
ATOM 5832 N N . ALA B 1 234 ? 4.68 -9.312 5.48 1 96.56 234 ALA B N 1
ATOM 5833 C CA . ALA B 1 234 ? 4.906 -10.289 6.547 1 96.56 234 ALA B CA 1
ATOM 5834 C C . ALA B 1 234 ? 4.309 -11.641 6.188 1 96.56 234 ALA B C 1
ATOM 5836 O O . ALA B 1 234 ? 4.957 -12.68 6.359 1 96.56 234 ALA B O 1
ATOM 5837 N N . GLU B 1 235 ? 3.102 -11.617 5.711 1 96.56 235 GLU B N 1
ATOM 5838 C CA . GLU B 1 235 ? 2.436 -12.844 5.281 1 96.56 235 GLU B CA 1
ATOM 5839 C C . GLU B 1 235 ? 3.166 -13.484 4.105 1 96.56 235 GLU B C 1
ATOM 5841 O O . GLU B 1 235 ? 3.377 -14.695 4.09 1 96.56 235 GLU B O 1
ATOM 5846 N N . LEU B 1 236 ? 3.531 -12.695 3.135 1 96.38 236 LEU B N 1
ATOM 5847 C CA . LEU B 1 236 ? 4.207 -13.195 1.943 1 96.38 236 LEU B CA 1
ATOM 5848 C C . LEU B 1 236 ? 5.559 -13.805 2.301 1 96.38 236 LEU B C 1
ATOM 5850 O O . LEU B 1 236 ? 5.953 -14.828 1.732 1 96.38 236 LEU B O 1
ATOM 5854 N N . GLY B 1 237 ? 6.27 -13.094 3.213 1 96.19 237 GLY B N 1
ATOM 5855 C CA . GLY B 1 237 ? 7.523 -13.664 3.684 1 96.19 237 GLY B CA 1
ATOM 5856 C C . GLY B 1 237 ? 7.367 -15.047 4.277 1 96.19 237 GLY B C 1
ATOM 5857 O O . GLY B 1 237 ? 8.172 -15.938 4 1 96.19 237 GLY B O 1
ATOM 5858 N N . ALA B 1 238 ? 6.32 -15.219 5.051 1 95.62 238 ALA B N 1
ATOM 5859 C CA . ALA B 1 238 ? 6.031 -16.531 5.641 1 95.62 238 ALA B CA 1
ATOM 5860 C C . ALA B 1 238 ? 5.742 -17.562 4.562 1 95.62 238 ALA B C 1
ATOM 5862 O O . ALA B 1 238 ? 6.164 -18.719 4.676 1 95.62 238 ALA B O 1
ATOM 5863 N N . VAL B 1 239 ? 5.07 -17.141 3.545 1 94.94 239 VAL B N 1
ATOM 5864 C CA . VAL B 1 239 ? 4.703 -18.031 2.451 1 94.94 239 VAL B CA 1
ATOM 5865 C C . VAL B 1 239 ? 5.961 -18.484 1.707 1 94.94 239 VAL B C 1
ATOM 5867 O O . VAL B 1 239 ? 6.105 -19.656 1.379 1 94.94 239 VAL B O 1
ATOM 5870 N N . TYR B 1 240 ? 6.891 -17.562 1.402 1 94.81 240 TYR B N 1
ATOM 5871 C CA . TYR B 1 240 ? 8.141 -17.922 0.732 1 94.81 240 TYR B CA 1
ATOM 5872 C C . TYR B 1 240 ? 8.984 -18.844 1.604 1 94.81 240 TYR B C 1
ATOM 5874 O O . TYR B 1 240 ? 9.586 -19.797 1.105 1 94.81 240 TYR B O 1
ATOM 5882 N N . ASN B 1 241 ? 9.016 -18.516 2.883 1 92.19 241 ASN B N 1
ATOM 5883 C CA . ASN B 1 241 ? 9.742 -19.391 3.797 1 92.19 241 ASN B CA 1
ATOM 5884 C C . ASN B 1 241 ? 9.156 -20.797 3.807 1 92.19 241 ASN B C 1
ATOM 5886 O O . ASN B 1 241 ? 9.898 -21.781 3.793 1 92.19 241 ASN B O 1
ATOM 5890 N N . GLY B 1 242 ? 7.828 -20.875 3.877 1 90.94 242 GLY B N 1
ATOM 5891 C CA . GLY B 1 242 ? 7.18 -22.172 3.762 1 90.94 242 GLY B CA 1
ATOM 5892 C C . GLY B 1 242 ? 7.461 -22.859 2.439 1 90.94 242 GLY B C 1
ATOM 5893 O O . GLY B 1 242 ? 7.676 -24.078 2.402 1 90.94 242 GLY B O 1
ATOM 5894 N N . PHE B 1 243 ? 7.477 -22.094 1.374 1 90.69 243 PHE B N 1
ATOM 5895 C CA . PHE B 1 243 ? 7.727 -22.625 0.043 1 90.69 243 PHE B CA 1
ATOM 5896 C C . PHE B 1 243 ? 9.141 -23.203 -0.053 1 90.69 243 PHE B C 1
ATOM 5898 O O . PHE B 1 243 ? 9.359 -24.219 -0.703 1 90.69 243 PHE B O 1
ATOM 5905 N N . SER B 1 244 ? 10.117 -22.5 0.527 1 92.06 244 SER B N 1
ATOM 5906 C CA . SER B 1 244 ? 11.508 -22.953 0.495 1 92.06 244 SER B CA 1
ATOM 5907 C C . SER B 1 244 ? 11.664 -24.312 1.144 1 92.06 244 SER B C 1
ATOM 5909 O O . SER B 1 244 ? 12.531 -25.109 0.753 1 92.06 244 SER B O 1
ATOM 5911 N N . LEU B 1 245 ? 10.781 -24.656 2.098 1 88.12 245 LEU B N 1
ATOM 5912 C CA . LEU B 1 245 ? 10.82 -25.938 2.791 1 88.12 245 LEU B CA 1
ATOM 5913 C C . LEU B 1 245 ? 10.32 -27.062 1.886 1 88.12 245 LEU B C 1
ATOM 5915 O O . LEU B 1 245 ? 10.602 -28.234 2.133 1 88.12 245 LEU B O 1
ATOM 5919 N N . ASN B 1 246 ? 9.586 -26.672 0.863 1 83.75 246 ASN B N 1
ATOM 5920 C CA . ASN B 1 246 ? 9.031 -27.656 -0.062 1 83.75 246 ASN B CA 1
ATOM 5921 C C . ASN B 1 246 ? 9.984 -27.922 -1.221 1 83.75 246 ASN B C 1
ATOM 5923 O O . ASN B 1 246 ? 9.711 -28.797 -2.059 1 83.75 246 ASN B O 1
ATOM 5927 N N . GLU B 1 247 ? 11.047 -27.188 -1.336 1 86.31 247 GLU B N 1
ATOM 5928 C CA . GLU B 1 247 ? 12.031 -27.344 -2.398 1 86.31 247 GLU B CA 1
ATOM 5929 C C . GLU B 1 247 ? 13.383 -27.766 -1.834 1 86.31 247 GLU B C 1
ATOM 5931 O O . GLU B 1 247 ? 13.555 -27.875 -0.617 1 86.31 247 GLU B O 1
ATOM 5936 N N . SER B 1 248 ? 14.266 -28.188 -2.684 1 85.56 248 SER B N 1
ATOM 5937 C CA . SER B 1 248 ? 15.562 -28.656 -2.221 1 85.56 248 SER B CA 1
ATOM 5938 C C . SER B 1 248 ? 16.703 -28 -3.01 1 85.56 248 SER B C 1
ATOM 5940 O O . SER B 1 248 ? 16.469 -27.438 -4.082 1 85.56 248 SER B O 1
ATOM 5942 N N . GLY B 1 249 ? 17.875 -27.953 -2.391 1 88.88 249 GLY B N 1
ATOM 5943 C CA . GLY B 1 249 ? 19.078 -27.531 -3.078 1 88.88 249 GLY B CA 1
ATOM 5944 C C . GLY B 1 249 ? 19.156 -26.031 -3.318 1 88.88 249 GLY B C 1
ATOM 5945 O O . GLY B 1 249 ? 18.859 -25.25 -2.42 1 88.88 249 GLY B O 1
ATOM 5946 N N . THR B 1 250 ? 19.609 -25.719 -4.504 1 91.12 250 THR B N 1
ATOM 5947 C CA . THR B 1 250 ? 19.859 -24.312 -4.844 1 91.12 250 THR B CA 1
ATOM 5948 C C . THR B 1 250 ? 18.547 -23.562 -5.004 1 91.12 250 THR B C 1
ATOM 5950 O O . THR B 1 250 ? 18.469 -22.359 -4.738 1 91.12 250 THR B O 1
ATOM 5953 N N . VAL B 1 251 ? 17.531 -24.297 -5.398 1 91.19 251 VAL B N 1
ATOM 5954 C CA . VAL B 1 251 ? 16.234 -23.656 -5.566 1 91.19 251 VAL B CA 1
ATOM 5955 C C . VAL B 1 251 ? 15.664 -23.25 -4.203 1 91.19 251 VAL B C 1
ATOM 5957 O O . VAL B 1 251 ? 15.156 -22.141 -4.035 1 91.19 251 VAL B O 1
ATOM 5960 N N . ALA B 1 252 ? 15.781 -24.172 -3.238 1 93.19 252 ALA B N 1
ATOM 5961 C CA . ALA B 1 252 ? 15.328 -23.891 -1.88 1 93.19 252 ALA B CA 1
ATOM 5962 C C . ALA B 1 252 ? 16.047 -22.672 -1.3 1 93.19 252 ALA B C 1
ATOM 5964 O O . ALA B 1 252 ? 15.43 -21.797 -0.69 1 93.19 252 ALA B O 1
ATOM 5965 N N . ASN B 1 253 ? 17.344 -22.609 -1.523 1 94.75 253 ASN B N 1
ATOM 5966 C CA . ASN B 1 253 ? 18.156 -21.5 -1.03 1 94.75 253 ASN B CA 1
ATOM 5967 C C . ASN B 1 253 ? 17.734 -20.188 -1.673 1 94.75 253 ASN B C 1
ATOM 5969 O O . ASN B 1 253 ? 17.672 -19.156 -1 1 94.75 253 ASN B O 1
ATOM 5973 N N . ALA B 1 254 ? 17.516 -20.281 -2.957 1 95.5 254 ALA B N 1
ATOM 5974 C CA . ALA B 1 254 ? 17.094 -19.078 -3.689 1 95.5 254 ALA B CA 1
ATOM 5975 C C . ALA B 1 254 ? 15.758 -18.562 -3.176 1 95.5 254 ALA B C 1
ATOM 5977 O O . ALA B 1 254 ? 15.602 -17.359 -2.947 1 95.5 254 ALA B O 1
ATOM 5978 N N . ILE B 1 255 ? 14.82 -19.469 -2.936 1 94.81 255 ILE B N 1
ATOM 5979 C CA . ILE B 1 255 ? 13.492 -19.094 -2.461 1 94.81 255 ILE B CA 1
ATOM 5980 C C . ILE B 1 255 ? 13.594 -18.516 -1.05 1 94.81 255 ILE B C 1
ATOM 5982 O O . ILE B 1 255 ? 12.914 -17.547 -0.721 1 94.81 255 ILE B O 1
ATOM 5986 N N . GLU B 1 256 ? 14.422 -19.125 -0.289 1 96 256 GLU B N 1
ATOM 5987 C CA . GLU B 1 256 ? 14.641 -18.641 1.067 1 96 256 GLU B CA 1
ATOM 5988 C C . GLU B 1 256 ? 15.188 -17.219 1.056 1 96 256 GLU B C 1
ATOM 5990 O O . GLU B 1 256 ? 14.766 -16.375 1.852 1 96 256 GLU B O 1
ATOM 5995 N N . LYS B 1 257 ? 16.109 -17.016 0.183 1 96.94 257 LYS B N 1
ATOM 5996 C CA . LYS B 1 257 ? 16.688 -15.688 0.104 1 96.94 257 LYS B CA 1
ATOM 5997 C C . LYS B 1 257 ? 15.672 -14.664 -0.37 1 96.94 257 LYS B C 1
ATOM 5999 O O . LYS B 1 257 ? 15.688 -13.508 0.073 1 96.94 257 LYS B O 1
ATOM 6004 N N . ILE B 1 258 ? 14.828 -15.086 -1.299 1 97 258 ILE B N 1
ATOM 6005 C CA . ILE B 1 258 ? 13.727 -14.219 -1.711 1 97 258 ILE B CA 1
ATOM 6006 C C . ILE B 1 258 ? 12.836 -13.906 -0.509 1 97 258 ILE B C 1
ATOM 6008 O O . ILE B 1 258 ? 12.43 -12.758 -0.308 1 97 258 ILE B O 1
ATOM 6012 N N . GLY B 1 259 ? 12.531 -14.938 0.26 1 97.31 259 GLY B N 1
ATOM 6013 C CA . GLY B 1 259 ? 11.758 -14.734 1.473 1 97.31 259 GLY B CA 1
ATOM 6014 C C . GLY B 1 259 ? 12.391 -13.742 2.426 1 97.31 259 GLY B C 1
ATOM 6015 O O . GLY B 1 259 ? 11.703 -12.906 3.012 1 97.31 259 GLY B O 1
ATOM 6016 N N . GLN B 1 260 ? 13.656 -13.812 2.555 1 97.12 260 GLN B N 1
ATOM 6017 C CA . GLN B 1 260 ? 14.383 -12.891 3.42 1 97.12 260 GLN B CA 1
ATOM 6018 C C . GLN B 1 260 ? 14.305 -11.461 2.889 1 97.12 260 GLN B C 1
ATOM 6020 O O . GLN B 1 260 ? 14.203 -10.508 3.666 1 97.12 260 GLN B O 1
ATOM 6025 N N . ALA B 1 261 ? 14.438 -11.398 1.588 1 97.88 261 ALA B N 1
ATOM 6026 C CA . ALA B 1 261 ? 14.312 -10.07 0.993 1 97.88 261 ALA B CA 1
ATOM 6027 C C . ALA B 1 261 ? 12.93 -9.484 1.236 1 97.88 261 ALA B C 1
ATOM 6029 O O . ALA B 1 261 ? 12.789 -8.297 1.523 1 97.88 261 ALA B O 1
ATOM 6030 N N . VAL B 1 262 ? 11.875 -10.328 1.16 1 97.62 262 VAL B N 1
ATOM 6031 C CA . VAL B 1 262 ? 10.516 -9.906 1.443 1 97.62 262 VAL B CA 1
ATOM 6032 C C . VAL B 1 262 ? 10.391 -9.508 2.912 1 97.62 262 VAL B C 1
ATOM 6034 O O . VAL B 1 262 ? 9.734 -8.516 3.238 1 97.62 262 VAL B O 1
ATOM 6037 N N . ASP B 1 263 ? 11.016 -10.25 3.75 1 97.25 263 ASP B N 1
ATOM 6038 C CA . ASP B 1 263 ? 11.016 -9.938 5.176 1 97.25 263 ASP B CA 1
ATOM 6039 C C . ASP B 1 263 ? 11.672 -8.586 5.441 1 97.25 263 ASP B C 1
ATOM 6041 O O . ASP B 1 263 ? 11.25 -7.84 6.328 1 97.25 263 ASP B O 1
ATOM 6045 N N . THR B 1 264 ? 12.75 -8.375 4.75 1 97.25 264 THR B N 1
ATOM 6046 C CA . THR B 1 264 ? 13.367 -7.059 4.855 1 97.25 264 THR B CA 1
ATOM 6047 C C . THR B 1 264 ? 12.383 -5.965 4.434 1 97.25 264 THR B C 1
ATOM 6049 O O . THR B 1 264 ? 12.328 -4.902 5.055 1 97.25 264 THR B O 1
ATOM 6052 N N . GLY B 1 265 ? 11.648 -6.289 3.336 1 96.5 265 GLY B N 1
ATOM 6053 C CA . GLY B 1 265 ? 10.602 -5.359 2.939 1 96.5 265 GLY B CA 1
ATOM 6054 C C . GLY B 1 265 ? 9.594 -5.094 4.043 1 96.5 265 GLY B C 1
ATOM 6055 O O . GLY B 1 265 ? 9.195 -3.945 4.262 1 96.5 265 GLY B O 1
ATOM 6056 N N . TYR B 1 266 ? 9.258 -6.105 4.742 1 96.69 266 TYR B N 1
ATOM 6057 C CA . TYR B 1 266 ? 8.336 -5.992 5.871 1 96.69 266 TYR B CA 1
ATOM 6058 C C . TYR B 1 266 ? 8.922 -5.102 6.961 1 96.69 266 TYR B C 1
ATOM 6060 O O . TYR B 1 266 ? 8.297 -4.121 7.371 1 96.69 266 TYR B O 1
ATOM 6068 N N . THR B 1 267 ? 10.094 -5.348 7.43 1 97.38 267 THR B N 1
ATOM 6069 C CA . THR B 1 267 ? 10.719 -4.633 8.539 1 97.38 267 THR B CA 1
ATOM 6070 C C . THR B 1 267 ? 10.984 -3.178 8.164 1 97.38 267 THR B C 1
ATOM 6072 O O . THR B 1 267 ? 10.695 -2.268 8.938 1 97.38 267 THR B O 1
ATOM 6075 N N . GLU B 1 268 ? 11.492 -3.023 6.949 1 97.25 268 GLU B N 1
ATOM 6076 C CA . GLU B 1 268 ? 11.844 -1.672 6.527 1 97.25 268 GLU B CA 1
ATOM 6077 C C . GLU B 1 268 ? 10.602 -0.828 6.27 1 97.25 268 GLU B C 1
ATOM 6079 O O . GLU B 1 268 ? 10.602 0.382 6.504 1 97.25 268 GLU B O 1
ATOM 6084 N N . THR B 1 269 ? 9.523 -1.46 5.723 1 97.19 269 THR B N 1
ATOM 6085 C CA . THR B 1 269 ? 8.273 -0.729 5.559 1 97.19 269 THR B CA 1
ATOM 6086 C C . THR B 1 269 ? 7.695 -0.337 6.914 1 97.19 269 THR B C 1
ATOM 6088 O O . THR B 1 269 ? 7.191 0.776 7.082 1 97.19 269 THR B O 1
ATOM 6091 N N . GLY B 1 270 ? 7.773 -1.248 7.871 1 95 270 GLY B N 1
ATOM 6092 C CA . GLY B 1 270 ? 7.34 -0.928 9.219 1 95 270 GLY B CA 1
ATOM 6093 C C . GLY B 1 270 ? 8.102 0.23 9.836 1 95 270 GLY B C 1
ATOM 6094 O O . GLY B 1 270 ? 7.508 1.114 10.453 1 95 270 GLY B O 1
ATOM 6095 N N . GLN B 1 271 ? 9.359 0.222 9.641 1 95.75 271 GLN B N 1
ATOM 6096 C CA . GLN B 1 271 ? 10.203 1.308 10.141 1 95.75 271 GLN B CA 1
ATOM 6097 C C . GLN B 1 271 ? 9.859 2.625 9.445 1 95.75 271 GLN B C 1
ATOM 6099 O O . GLN B 1 271 ? 9.867 3.684 10.078 1 95.75 271 GLN B O 1
ATOM 6104 N N . MET B 1 272 ? 9.633 2.479 8.156 1 96.12 272 MET B N 1
ATOM 6105 C CA . MET B 1 272 ? 9.242 3.654 7.387 1 96.12 272 MET B CA 1
ATOM 6106 C C . MET B 1 272 ? 7.953 4.262 7.938 1 96.12 272 MET B C 1
ATOM 6108 O O . MET B 1 272 ? 7.855 5.48 8.102 1 96.12 272 MET B O 1
ATOM 6112 N N . VAL B 1 273 ? 6.977 3.406 8.258 1 94.75 273 VAL B N 1
ATOM 6113 C CA . VAL B 1 273 ? 5.695 3.85 8.797 1 94.75 273 VAL B CA 1
ATOM 6114 C C . VAL B 1 273 ? 5.91 4.578 10.117 1 94.75 273 VAL B C 1
ATOM 6116 O O . VAL B 1 273 ? 5.41 5.688 10.312 1 94.75 273 VAL B O 1
ATOM 6119 N N . THR B 1 274 ? 6.723 4.07 10.992 1 91.25 274 THR B N 1
ATOM 6120 C CA . THR B 1 274 ? 7 4.648 12.305 1 91.25 274 THR B CA 1
ATOM 6121 C C . THR B 1 274 ? 7.734 5.98 12.164 1 91.25 274 THR B C 1
ATOM 6123 O O . THR B 1 274 ? 7.391 6.957 12.836 1 91.25 274 THR B O 1
ATOM 6126 N N . SER B 1 275 ? 8.68 6.008 11.273 1 94.44 275 SER B N 1
ATOM 6127 C CA . SER B 1 275 ? 9.477 7.215 11.062 1 94.44 275 SER B CA 1
ATOM 6128 C C . SER B 1 275 ? 8.641 8.328 10.43 1 94.44 275 SER B C 1
ATOM 6130 O O . SER B 1 275 ? 8.781 9.5 10.789 1 94.44 275 SER B O 1
ATOM 6132 N N . LEU B 1 276 ? 7.816 7.941 9.477 1 94 276 LEU B N 1
ATOM 6133 C CA . LEU B 1 276 ? 6.965 8.93 8.828 1 94 276 LEU B CA 1
ATOM 6134 C C . LEU B 1 276 ? 5.973 9.531 9.82 1 94 276 LEU B C 1
ATOM 6136 O O . LEU B 1 276 ? 5.672 10.727 9.758 1 94 276 LEU B O 1
ATOM 6140 N N . GLU B 1 277 ? 5.484 8.719 10.727 1 88.25 277 GLU B N 1
ATOM 6141 C CA . GLU B 1 277 ? 4.57 9.211 11.75 1 88.25 277 GLU B CA 1
ATOM 6142 C C . GLU B 1 277 ? 5.266 10.195 12.688 1 88.25 277 GLU B C 1
ATOM 6144 O O . GLU B 1 277 ? 4.738 11.281 12.953 1 88.25 277 GLU B O 1
ATOM 6149 N N . GLY B 1 278 ? 6.426 9.906 13.102 1 86.88 278 GLY B N 1
ATOM 6150 C CA . GLY B 1 278 ? 7.129 10.711 14.094 1 86.88 278 GLY B CA 1
ATOM 6151 C C . GLY B 1 278 ? 7.797 11.938 13.5 1 86.88 278 GLY B C 1
ATOM 6152 O O . GLY B 1 278 ? 7.766 13.016 14.094 1 86.88 278 GLY B O 1
ATOM 6153 N N . GLU B 1 279 ? 8.352 11.797 12.32 1 91.06 279 GLU B N 1
ATOM 6154 C CA . GLU B 1 279 ? 9.227 12.844 11.789 1 91.06 279 GLU B CA 1
ATOM 6155 C C . GLU B 1 279 ? 8.484 13.719 10.781 1 91.06 279 GLU B C 1
ATOM 6157 O O . GLU B 1 279 ? 8.953 14.805 10.438 1 91.06 279 GLU B O 1
ATOM 6162 N N . PHE B 1 280 ? 7.352 13.234 10.336 1 89.12 280 PHE B N 1
ATOM 6163 C CA . PHE B 1 280 ? 6.656 14.031 9.328 1 89.12 280 PHE B CA 1
ATOM 6164 C C . PHE B 1 280 ? 5.234 14.336 9.766 1 89.12 280 PHE B C 1
ATOM 6166 O O . PHE B 1 280 ? 4.84 15.5 9.844 1 89.12 280 PHE B O 1
ATOM 6173 N N . ALA B 1 281 ? 4.449 13.32 10.133 1 87 281 ALA B N 1
ATOM 6174 C CA . ALA B 1 281 ? 3.035 13.508 10.453 1 87 281 ALA B CA 1
ATOM 6175 C C . ALA B 1 281 ? 2.867 14.359 11.711 1 87 281 ALA B C 1
ATOM 6177 O O . ALA B 1 281 ? 2.025 15.266 11.75 1 87 281 ALA B O 1
ATOM 6178 N N . GLU B 1 282 ? 3.697 14.156 12.703 1 85.94 282 GLU B N 1
ATOM 6179 C CA . GLU B 1 282 ? 3.572 14.875 13.969 1 85.94 282 GLU B CA 1
ATOM 6180 C C . GLU B 1 282 ? 3.9 16.359 13.789 1 85.94 282 GLU B C 1
ATOM 6182 O O . GLU B 1 282 ? 3.131 17.219 14.211 1 85.94 282 GLU B O 1
ATOM 6187 N N . PRO B 1 283 ? 5 16.625 13.102 1 87.88 283 PRO B N 1
ATOM 6188 C CA . PRO B 1 283 ? 5.297 18.031 12.867 1 87.88 283 PRO B CA 1
ATOM 6189 C C . PRO B 1 283 ? 4.211 18.734 12.055 1 87.88 283 PRO B C 1
ATOM 6191 O O . PRO B 1 283 ? 3.922 19.922 12.289 1 87.88 283 PRO B O 1
ATOM 6194 N N . ILE B 1 284 ? 3.605 18.094 11.109 1 86.25 284 ILE B N 1
ATOM 6195 C CA . ILE B 1 284 ? 2.535 18.672 10.312 1 86.25 284 ILE B CA 1
ATOM 6196 C C . ILE B 1 284 ? 1.336 18.984 11.211 1 86.25 284 ILE B C 1
ATOM 6198 O O . ILE B 1 284 ? 0.717 20.047 11.086 1 86.25 284 ILE B O 1
ATOM 6202 N N . GLN B 1 285 ? 1.021 18.078 12.086 1 84.5 285 GLN B N 1
ATOM 6203 C CA . GLN B 1 285 ? -0.082 18.297 13.016 1 84.5 285 GLN B CA 1
ATOM 6204 C C . GLN B 1 285 ? 0.203 19.469 13.953 1 84.5 285 GLN B C 1
ATOM 6206 O O . GLN B 1 285 ? -0.701 20.234 14.289 1 84.5 285 GLN B O 1
ATOM 6211 N N . GLU B 1 286 ? 1.454 19.531 14.328 1 87.38 286 GLU B N 1
ATOM 6212 C CA . GLU B 1 286 ? 1.856 20.641 15.188 1 87.38 286 GLU B CA 1
ATOM 6213 C C . GLU B 1 286 ? 1.654 21.969 14.477 1 87.38 286 GLU B C 1
ATOM 6215 O O . GLU B 1 286 ? 1.18 22.938 15.086 1 87.38 286 GLU B O 1
ATOM 6220 N N . HIS B 1 287 ? 2.004 22 13.211 1 85.06 287 HIS B N 1
ATOM 6221 C CA . HIS B 1 287 ? 1.858 23.25 12.461 1 85.06 287 HIS B CA 1
ATOM 6222 C C . HIS B 1 287 ? 0.389 23.609 12.281 1 85.06 287 HIS B C 1
ATOM 6224 O O . HIS B 1 287 ? 0.041 24.797 12.234 1 85.06 287 HIS B O 1
ATOM 6230 N N . ALA B 1 288 ? -0.448 22.625 12.18 1 84.44 288 ALA B N 1
ATOM 6231 C CA . ALA B 1 288 ? -1.885 22.891 12.133 1 84.44 288 ALA B CA 1
ATOM 6232 C C . ALA B 1 288 ? -2.363 23.547 13.43 1 84.44 288 ALA B C 1
ATOM 6234 O O . ALA B 1 288 ? -3.223 24.422 13.406 1 84.44 288 ALA B O 1
ATOM 6235 N N . GLN B 1 289 ? -1.79 23.125 14.523 1 88.56 289 GLN B N 1
ATOM 6236 C CA . GLN B 1 289 ? -2.137 23.719 15.812 1 88.56 289 GLN B CA 1
ATOM 6237 C C . GLN B 1 289 ? -1.643 25.156 15.914 1 88.56 289 GLN B C 1
ATOM 6239 O O . GLN B 1 289 ? -2.324 26.016 16.469 1 88.56 289 GLN B O 1
ATOM 6244 N N . PHE B 1 290 ? -0.482 25.391 15.32 1 90.81 290 PHE B N 1
ATOM 6245 C CA . PHE B 1 290 ? 0.064 26.734 15.328 1 90.81 290 PHE B CA 1
ATOM 6246 C C . PHE B 1 290 ? -0.866 27.703 14.602 1 90.81 290 PHE B C 1
ATOM 6248 O O . PHE B 1 290 ? -0.98 28.875 14.984 1 90.81 290 PHE B O 1
ATOM 6255 N N . ALA B 1 291 ? -1.487 27.203 13.562 1 87.25 291 ALA B N 1
ATOM 6256 C CA . ALA B 1 291 ? -2.408 28.062 12.828 1 87.25 291 ALA B CA 1
ATOM 6257 C C . ALA B 1 291 ? -3.535 28.562 13.734 1 87.25 291 ALA B C 1
ATOM 6259 O O . ALA B 1 291 ? -3.898 29.734 13.695 1 87.25 291 ALA B O 1
ATOM 6260 N N . HIS B 1 292 ? -4.016 27.656 14.539 1 88.94 292 HIS B N 1
ATOM 6261 C CA . HIS B 1 292 ? -5.078 28.016 15.469 1 88.94 292 HIS B CA 1
ATOM 6262 C C . HIS B 1 292 ? -4.566 28.969 16.547 1 88.94 292 HIS B C 1
ATOM 6264 O O . HIS B 1 292 ? -5.27 29.906 16.938 1 88.94 292 HIS B O 1
ATOM 6270 N N . ILE B 1 293 ? -3.4 28.719 16.938 1 94 293 ILE B N 1
ATOM 6271 C CA . ILE B 1 293 ? -2.783 29.547 17.969 1 94 293 ILE B CA 1
ATOM 6272 C C . ILE B 1 293 ? -2.539 30.953 17.422 1 94 293 ILE B C 1
ATOM 6274 O O . ILE B 1 293 ? -2.818 31.953 18.094 1 94 293 ILE B O 1
ATOM 6278 N N . ILE B 1 294 ? -2.059 31.016 16.234 1 92.88 294 ILE B N 1
ATOM 6279 C CA . ILE B 1 294 ? -1.8 32.312 15.594 1 92.88 294 ILE B CA 1
ATOM 6280 C C . ILE B 1 294 ? -3.115 33.062 15.398 1 92.88 294 ILE B C 1
ATOM 6282 O O . ILE B 1 294 ? -3.184 34.281 15.625 1 92.88 294 ILE B O 1
ATOM 6286 N N . LYS B 1 295 ? -4.137 32.344 15.023 1 90.19 295 LYS B N 1
ATOM 6287 C CA . LYS B 1 295 ? -5.457 32.938 14.883 1 90.19 295 LYS B CA 1
ATOM 6288 C C . LYS B 1 295 ? -5.922 33.562 16.203 1 90.19 295 LYS B C 1
ATOM 6290 O O . LYS B 1 295 ? -6.453 34.688 16.234 1 90.19 295 LYS B O 1
ATOM 6295 N N . LYS B 1 296 ? -5.73 32.812 17.234 1 92.38 296 LYS B N 1
ATOM 6296 C CA . LYS B 1 296 ? -6.133 33.281 18.547 1 92.38 296 LYS B CA 1
ATOM 6297 C C . LYS B 1 296 ? -5.336 34.531 18.969 1 92.38 296 LYS B C 1
ATOM 6299 O O . LYS B 1 296 ? -5.887 35.469 19.562 1 92.38 296 LYS B O 1
ATOM 6304 N N . THR B 1 297 ? -4.035 34.5 18.672 1 94.88 297 THR B N 1
ATOM 6305 C CA . THR B 1 297 ? -3.176 35.625 19 1 94.88 297 THR B CA 1
ATOM 6306 C C . THR B 1 297 ? -3.566 36.875 18.203 1 94.88 297 THR B C 1
ATOM 6308 O O . THR B 1 297 ? -3.59 38 18.734 1 94.88 297 THR B O 1
ATOM 6311 N N . LEU B 1 298 ? -3.896 36.656 16.922 1 92.69 298 LEU B N 1
ATOM 6312 C CA . LEU B 1 298 ? -4.348 37.75 16.062 1 92.69 298 LEU B CA 1
ATOM 6313 C C . LEU B 1 298 ? -5.691 38.281 16.531 1 92.69 298 LEU B C 1
ATOM 6315 O O . LEU B 1 298 ? -5.938 39.5 16.453 1 92.69 298 LEU B O 1
ATOM 6319 N N . LYS B 1 299 ? -6.543 37.375 17.016 1 91.75 299 LYS B N 1
ATOM 6320 C CA . LYS B 1 299 ? -7.832 37.781 17.562 1 91.75 299 LYS B CA 1
ATOM 6321 C C . LYS B 1 299 ? -7.656 38.688 18.781 1 91.75 299 LYS B C 1
ATOM 6323 O O . LYS B 1 299 ? -8.414 39.625 18.969 1 91.75 299 LYS B O 1
ATOM 6328 N N . PHE B 1 300 ? -6.688 38.344 19.562 1 94.38 300 PHE B N 1
ATOM 6329 C CA . PHE B 1 300 ? -6.402 39.188 20.719 1 94.38 300 PHE B CA 1
ATOM 6330 C C . PHE B 1 300 ? -5.996 40.594 20.297 1 94.38 300 PHE B C 1
ATOM 6332 O O . PHE B 1 300 ? -6.492 41.562 20.844 1 94.38 300 PHE B O 1
ATOM 6339 N N . ARG B 1 301 ? -5.09 40.656 19.391 1 93.62 301 ARG B N 1
ATOM 6340 C CA . ARG B 1 301 ? -4.695 41.969 18.875 1 93.62 301 ARG B CA 1
ATOM 6341 C C . ARG B 1 301 ? -5.895 42.719 18.297 1 93.62 301 ARG B C 1
ATOM 6343 O O . ARG B 1 301 ? -6.02 43.938 18.484 1 93.62 301 ARG B O 1
ATOM 6350 N N . HIS B 1 302 ? -6.688 42 17.562 1 92.69 302 HIS B N 1
ATOM 6351 C CA . HIS B 1 302 ? -7.898 42.594 17 1 92.69 302 HIS B CA 1
ATOM 6352 C C . HIS B 1 302 ? -8.773 43.188 18.094 1 92.69 302 HIS B C 1
ATOM 6354 O O . HIS B 1 302 ? -9.281 44.312 17.938 1 92.69 302 HIS B O 1
ATOM 6360 N N . MET B 1 303 ? -8.914 42.469 19.172 1 94.69 303 MET B N 1
ATOM 6361 C CA . MET B 1 303 ? -9.742 42.938 20.281 1 94.69 303 MET B CA 1
ATOM 6362 C C . MET B 1 303 ? -9.133 44.188 20.938 1 94.69 303 MET B C 1
ATOM 6364 O O . MET B 1 303 ? -9.859 45.062 21.359 1 94.69 303 MET B O 1
ATOM 6368 N N . LYS B 1 304 ? -7.832 44.188 20.969 1 94.81 304 LYS B N 1
ATOM 6369 C CA . LYS B 1 304 ? -7.164 45.406 21.484 1 94.81 304 LYS B CA 1
ATOM 6370 C C . LYS B 1 304 ? -7.41 46.594 20.578 1 94.81 304 LYS B C 1
ATOM 6372 O O . LYS B 1 304 ? -7.574 47.719 21.047 1 94.81 304 LYS B O 1
ATOM 6377 N N . HIS B 1 305 ? -7.371 46.344 19.297 1 94.88 305 HIS B N 1
ATOM 6378 C CA . HIS B 1 305 ? -7.66 47.375 18.312 1 94.88 305 HIS B CA 1
ATOM 6379 C C . HIS B 1 305 ? -9.094 47.875 18.453 1 94.88 305 HIS B C 1
ATOM 6381 O O . HIS B 1 305 ? -9.352 49.062 18.406 1 94.88 305 HIS B O 1
ATOM 6387 N N . VAL B 1 306 ? -10.031 46.969 18.609 1 95.5 306 VAL B N 1
ATOM 6388 C CA . VAL B 1 306 ? -11.43 47.312 18.828 1 95.5 306 VAL B CA 1
ATOM 6389 C C . VAL B 1 306 ? -11.57 48.188 20.078 1 95.5 306 VAL B C 1
ATOM 6391 O O . VAL B 1 306 ? -12.312 49.156 20.094 1 95.5 306 VAL B O 1
ATOM 6394 N N . GLN B 1 307 ? -10.836 47.781 21.094 1 95.88 307 GLN B N 1
ATOM 6395 C CA . GLN B 1 307 ? -10.859 48.5 22.344 1 95.88 307 GLN B CA 1
ATOM 6396 C C . GLN B 1 307 ? -10.453 49.969 22.125 1 95.88 307 GLN B C 1
ATOM 6398 O O . GLN B 1 307 ? -11.094 50.875 22.656 1 95.88 307 GLN B O 1
ATOM 6403 N N . VAL B 1 308 ? -9.43 50.188 21.344 1 95.94 308 VAL B N 1
ATOM 6404 C CA . VAL B 1 308 ? -8.945 51.531 21.062 1 95.94 308 VAL B CA 1
ATOM 6405 C C . VAL B 1 308 ? -10.016 52.312 20.312 1 95.94 308 VAL B C 1
ATOM 6407 O O . VAL B 1 308 ? -10.305 53.469 20.656 1 95.94 308 VAL B O 1
ATOM 6410 N N . GLU B 1 309 ? -10.594 51.719 19.344 1 96.25 309 GLU B N 1
ATOM 6411 C CA . GLU B 1 309 ? -11.594 52.406 18.531 1 96.25 309 GLU B CA 1
ATOM 6412 C C . GLU B 1 309 ? -12.836 52.75 19.359 1 96.25 309 GLU B C 1
ATOM 6414 O O . GLU B 1 309 ? -13.414 53.812 19.219 1 96.25 309 GLU B O 1
ATOM 6419 N N . LEU B 1 310 ? -13.25 51.812 20.156 1 96 310 LEU B N 1
ATOM 6420 C CA . LEU B 1 310 ? -14.43 52 20.984 1 96 310 LEU B CA 1
ATOM 6421 C C . LEU B 1 310 ? -14.195 53.125 21.984 1 96 310 LEU B C 1
ATOM 6423 O O . LEU B 1 310 ? -15.094 53.969 22.234 1 96 310 LEU B O 1
ATOM 6427 N N . ILE B 1 311 ? -13 53.156 22.547 1 96.88 311 ILE B N 1
ATOM 6428 C CA . ILE B 1 311 ? -12.664 54.219 23.484 1 96.88 311 ILE B CA 1
ATOM 6429 C C . ILE B 1 311 ? -12.633 55.562 22.766 1 96.88 311 ILE B C 1
ATOM 6431 O O . ILE B 1 311 ? -13.125 56.562 23.297 1 96.88 311 ILE B O 1
ATOM 6435 N N . LYS B 1 312 ? -12.07 55.594 21.594 1 96.19 312 LYS B N 1
ATOM 6436 C CA . LYS B 1 312 ? -12.016 56.812 20.797 1 96.19 312 LYS B CA 1
ATOM 6437 C C . LYS B 1 312 ? -13.422 57.281 20.469 1 96.19 312 LYS B C 1
ATOM 6439 O O . LYS B 1 312 ? -13.695 58.5 20.531 1 96.19 312 LYS B O 1
ATOM 6444 N N . GLU B 1 313 ? -14.266 56.406 20.078 1 95.56 313 GLU B N 1
ATOM 6445 C CA . GLU B 1 313 ? -15.641 56.781 19.766 1 95.56 313 GLU B CA 1
ATOM 6446 C C . GLU B 1 313 ? -16.375 57.312 20.984 1 95.56 313 GLU B C 1
ATOM 6448 O O . GLU B 1 313 ? -17.094 58.312 20.891 1 95.56 313 GLU B O 1
ATOM 6453 N N . GLU B 1 314 ? -16.203 56.625 22.062 1 95.56 314 GLU B N 1
ATOM 6454 C CA . GLU B 1 314 ? -16.844 57.062 23.297 1 95.56 314 GLU B CA 1
ATOM 6455 C C . GLU B 1 314 ? -16.312 58.438 23.734 1 95.56 314 GLU B C 1
ATOM 6457 O O . GLU B 1 314 ? -17.078 59.25 24.234 1 95.56 314 GLU B O 1
ATOM 6462 N N . LEU B 1 315 ? -14.984 58.625 23.547 1 96.56 315 LEU B N 1
ATOM 6463 C CA . LEU B 1 315 ? -14.375 59.906 23.875 1 96.56 315 LEU B CA 1
ATOM 6464 C C . LEU B 1 315 ? -14.969 61.031 23.016 1 96.56 315 LEU B C 1
ATOM 6466 O O . LEU B 1 315 ? -15.289 62.094 23.531 1 96.56 315 LEU B O 1
ATOM 6470 N N . GLU B 1 316 ? -15.148 60.75 21.766 1 96.19 316 GLU B N 1
ATOM 6471 C CA . GLU B 1 316 ? -15.727 61.75 20.844 1 96.19 316 GLU B CA 1
ATOM 6472 C C . GLU B 1 316 ? -17.188 62.031 21.219 1 96.19 316 GLU B C 1
ATOM 6474 O O . GLU B 1 316 ? -17.609 63.188 21.172 1 96.19 316 GLU B O 1
ATOM 6479 N N . ASN B 1 317 ? -17.938 61.062 21.516 1 95.5 317 ASN B N 1
ATOM 6480 C CA . ASN B 1 317 ? -19.328 61.219 21.938 1 95.5 317 ASN B CA 1
ATOM 6481 C C . ASN B 1 317 ? -19.438 62.094 23.203 1 95.5 317 ASN B C 1
ATOM 6483 O O . ASN B 1 317 ? -20.312 62.938 23.297 1 95.5 317 ASN B O 1
ATOM 6487 N N . LYS B 1 318 ? -18.547 61.812 24.109 1 95.12 318 LYS B N 1
ATOM 6488 C CA . LYS B 1 318 ? -18.547 62.562 25.359 1 95.12 318 LYS B CA 1
ATOM 6489 C C . LYS B 1 318 ? -18.125 64 25.141 1 95.12 318 LYS B C 1
ATOM 6491 O O . LYS B 1 318 ? -18.625 64.938 25.812 1 95.12 318 LYS B O 1
ATOM 6496 N N . LYS B 1 319 ? -17.156 64.25 24.266 1 95.75 319 LYS B N 1
ATOM 6497 C CA . LYS B 1 319 ? -16.734 65.625 23.922 1 95.75 319 LYS B CA 1
ATOM 6498 C C . LYS B 1 319 ? -17.875 66.375 23.266 1 95.75 319 LYS B C 1
ATOM 6500 O O . LYS B 1 319 ? -18.062 67.562 23.547 1 95.75 319 LYS B O 1
ATOM 6505 N N . GLU B 1 320 ? -18.578 65.688 22.391 1 95.19 320 GLU B N 1
ATOM 6506 C CA . GLU B 1 320 ? -19.734 66.312 21.75 1 95.19 320 GLU B CA 1
ATOM 6507 C C . GLU B 1 320 ? -20.828 66.688 22.766 1 95.19 320 GLU B C 1
ATOM 6509 O O . GLU B 1 320 ? -21.453 67.75 22.703 1 95.19 320 GLU B O 1
ATOM 6514 N N . HIS B 1 321 ? -20.984 65.75 23.594 1 93.5 321 HIS B N 1
ATOM 6515 C CA . HIS B 1 321 ? -21.984 65.938 24.641 1 93.5 321 HIS B CA 1
ATOM 6516 C C . HIS B 1 321 ? -21.594 67.125 25.547 1 93.5 321 HIS B C 1
ATOM 6518 O O . HIS B 1 321 ? -22.438 67.938 25.906 1 93.5 321 HIS B O 1
ATOM 6524 N N . LEU B 1 322 ? -20.312 67.188 25.906 1 93.88 322 LEU B N 1
ATOM 6525 C CA . LEU B 1 322 ? -19.828 68.25 26.719 1 93.88 322 LEU B CA 1
ATOM 6526 C C . LEU B 1 322 ? -20 69.625 26 1 93.88 322 LEU B C 1
ATOM 6528 O O . LEU B 1 322 ? -20.422 70.562 26.609 1 93.88 322 LEU B O 1
ATOM 6532 N N . SER B 1 323 ? -19.734 69.625 24.766 1 93.69 323 SER B N 1
ATOM 6533 C CA . SER B 1 323 ? -19.906 70.875 23.969 1 93.69 323 SER B CA 1
ATOM 6534 C C . SER B 1 323 ? -21.375 71.312 23.922 1 93.69 323 SER B C 1
ATOM 6536 O O . SER B 1 323 ? -21.672 72.5 24 1 93.69 323 SER B O 1
ATOM 6538 N N . SER B 1 324 ? -22.219 70.312 23.812 1 92.88 324 SER B N 1
ATOM 6539 C CA . SER B 1 324 ? -23.656 70.625 23.781 1 92.88 324 SER B CA 1
ATOM 6540 C C . SER B 1 324 ? -24.125 71.188 25.125 1 92.88 324 SER B C 1
ATOM 6542 O O . SER B 1 324 ? -24.922 72.125 25.156 1 92.88 324 SER B O 1
ATOM 6544 N N . LEU B 1 325 ? -23.594 70.625 26.125 1 90.56 325 LEU B N 1
ATOM 6545 C CA . LEU B 1 325 ? -23.938 71.062 27.453 1 90.56 325 LEU B CA 1
ATOM 6546 C C . LEU B 1 325 ? -23.406 72.5 27.688 1 90.56 325 LEU B C 1
ATOM 6548 O O . LEU B 1 325 ? -24.078 73.312 28.297 1 90.56 325 LEU B O 1
ATOM 6552 N N . GLN B 1 326 ? -22.234 72.812 27.266 1 91.38 326 GLN B N 1
ATOM 6553 C CA . GLN B 1 326 ? -21.641 74.125 27.406 1 91.38 326 GLN B CA 1
ATOM 6554 C C . GLN B 1 326 ? -22.391 75.125 26.578 1 91.38 326 GLN B C 1
ATOM 6556 O O . GLN B 1 326 ? -22.547 76.312 27.031 1 91.38 326 GLN B O 1
ATOM 6561 N N . ASN B 1 327 ? -22.859 74.75 25.438 1 90.69 327 ASN B N 1
ATOM 6562 C CA . ASN B 1 327 ? -23.672 75.688 24.609 1 90.69 327 ASN B CA 1
ATOM 6563 C C . ASN B 1 327 ? -25 76 25.266 1 90.69 327 ASN B C 1
ATOM 6565 O O . ASN B 1 327 ? -25.469 77.125 25.219 1 90.69 327 ASN B O 1
ATOM 6569 N N . MET B 1 328 ? -25.5 75 25.828 1 86.88 328 MET B N 1
ATOM 6570 C CA . MET B 1 328 ? -26.781 75.25 26.531 1 86.88 328 MET B CA 1
ATOM 6571 C C . MET B 1 328 ? -26.594 76.125 27.734 1 86.88 328 MET B C 1
ATOM 6573 O O . MET B 1 328 ? -27.453 76.938 28.016 1 86.88 328 MET B O 1
ATOM 6577 N N . GLU B 1 329 ? -25.5 75.938 28.391 1 87.75 329 GLU B N 1
ATOM 6578 C CA . GLU B 1 329 ? -25.203 76.75 29.547 1 87.75 329 GLU B CA 1
ATOM 6579 C C . GLU B 1 329 ? -24.953 78.188 29.141 1 87.75 329 GLU B C 1
ATOM 6581 O O . GLU B 1 329 ? -25.375 79.125 29.844 1 87.75 329 GLU B O 1
ATOM 6586 N N . ASN B 1 330 ? -24.25 78.375 28.078 1 88.06 330 ASN B N 1
ATOM 6587 C CA . ASN B 1 330 ? -23.984 79.688 27.578 1 88.06 330 ASN B CA 1
ATOM 6588 C C . ASN B 1 330 ? -25.25 80.438 27.109 1 88.06 330 ASN B C 1
ATOM 6590 O O . ASN B 1 330 ? -25.438 81.625 27.344 1 88.06 330 ASN B O 1
ATOM 6594 N N . GLU B 1 331 ? -26.078 79.688 26.531 1 85.94 331 GLU B N 1
ATOM 6595 C CA . GLU B 1 331 ? -27.344 80.25 26.094 1 85.94 331 GLU B CA 1
ATOM 6596 C C . GLU B 1 331 ? -28.234 80.625 27.281 1 85.94 331 GLU B C 1
ATOM 6598 O O . GLU B 1 331 ? -28.906 81.625 27.266 1 85.94 331 GLU B O 1
ATOM 6603 N N . ALA B 1 332 ? -28.188 79.75 28.219 1 83.62 332 ALA B N 1
ATOM 6604 C CA . ALA B 1 332 ? -28.969 80 29.422 1 83.62 332 ALA B CA 1
ATOM 6605 C C . ALA B 1 332 ? -28.453 81.25 30.172 1 83.62 332 ALA B C 1
ATOM 6607 O O . ALA B 1 332 ? -29.234 82.062 30.688 1 83.62 332 ALA B O 1
ATOM 6608 N N . ARG B 1 333 ? -27.172 81.438 30.156 1 83.69 333 ARG B N 1
ATOM 6609 C CA . ARG B 1 333 ? -26.562 82.562 30.781 1 83.69 333 ARG B CA 1
ATOM 6610 C C . ARG B 1 333 ? -26.875 83.875 30.016 1 83.69 333 ARG B C 1
ATOM 6612 O O . ARG B 1 333 ? -27.156 84.875 30.609 1 83.69 333 ARG B O 1
ATOM 6619 N N . ARG B 1 334 ? -26.922 83.75 28.734 1 85 334 ARG B N 1
ATOM 6620 C CA . ARG B 1 334 ? -27.266 84.875 27.891 1 85 334 ARG B CA 1
ATOM 6621 C C . ARG B 1 334 ? -28.719 85.312 28.078 1 85 334 ARG B C 1
ATOM 6623 O O . ARG B 1 334 ? -29.031 86.5 28.156 1 85 334 ARG B O 1
ATOM 6630 N N . LEU B 1 335 ? -29.531 84.375 28.219 1 81.69 335 LEU B N 1
ATOM 6631 C CA . LEU B 1 335 ? -30.953 84.688 28.422 1 81.69 335 LEU B CA 1
ATOM 6632 C C . LEU B 1 335 ? -31.203 85.25 29.797 1 81.69 335 LEU B C 1
ATOM 6634 O O . LEU B 1 335 ? -32.031 86.188 29.953 1 81.69 335 LEU B O 1
ATOM 6638 N N . GLU B 1 336 ? -30.453 84.812 30.719 1 79.25 336 GLU B N 1
ATOM 6639 C CA . GLU B 1 336 ? -30.578 85.312 32.062 1 79.25 336 GLU B CA 1
ATOM 6640 C C . GLU B 1 336 ? -30.047 86.75 32.188 1 79.25 336 GLU B C 1
ATOM 6642 O O . GLU B 1 336 ? -30.641 87.562 32.844 1 79.25 336 GLU B O 1
ATOM 6647 N N . GLU B 1 337 ? -28.984 87 31.516 1 80.19 337 GLU B N 1
ATOM 6648 C CA . GLU B 1 337 ? -28.438 88.375 31.469 1 80.19 337 GLU B CA 1
ATOM 6649 C C . GLU B 1 337 ? -29.375 89.312 30.75 1 80.19 337 GLU B C 1
ATOM 6651 O O . GLU B 1 337 ? -29.547 90.438 31.172 1 80.19 337 GLU B O 1
ATOM 6656 N N . ALA B 1 338 ? -30.062 88.875 29.719 1 73.31 338 ALA B N 1
ATOM 6657 C CA . ALA B 1 338 ? -31 89.688 28.969 1 73.31 338 ALA B CA 1
ATOM 6658 C C . ALA B 1 338 ? -32.25 90 29.797 1 73.31 338 ALA B C 1
ATOM 6660 O O . ALA B 1 338 ? -32.75 91.125 29.75 1 73.31 338 ALA B O 1
ATOM 6661 N N . LEU B 1 339 ? -32.594 89.125 30.594 1 73.81 339 LEU B N 1
ATOM 6662 C CA . LEU B 1 339 ? -33.781 89.312 31.422 1 73.81 339 LEU B CA 1
ATOM 6663 C C . LEU B 1 339 ? -33.5 90.188 32.594 1 73.81 339 LEU B C 1
ATOM 6665 O O . LEU B 1 339 ? -34.375 91 33 1 73.81 339 LEU B O 1
ATOM 6669 N N . THR B 1 340 ? -32.344 90.125 33.125 1 69.44 340 THR B N 1
ATOM 6670 C CA . THR B 1 340 ? -31.969 91 34.25 1 69.44 340 THR B CA 1
ATOM 6671 C C . THR B 1 340 ? -31.75 92.438 33.781 1 69.44 340 THR B C 1
ATOM 6673 O O . THR B 1 340 ? -32.062 93.375 34.5 1 69.44 340 THR B O 1
ATOM 6676 N N . ARG B 1 341 ? -31.328 92.812 32.625 1 67.88 341 ARG B N 1
ATOM 6677 C CA . ARG B 1 341 ? -31.203 94.125 32.062 1 67.88 341 ARG B CA 1
ATOM 6678 C C . ARG B 1 341 ? -32.562 94.75 31.828 1 67.88 341 ARG B C 1
ATOM 6680 O O . ARG B 1 341 ? -32.75 95.938 32.062 1 67.88 341 ARG B O 1
ATOM 6687 N N . ASN B 1 342 ? -33.5 93.875 31.484 1 58.16 342 ASN B N 1
ATOM 6688 C CA . ASN B 1 342 ? -34.844 94.438 31.266 1 58.16 342 ASN B CA 1
ATOM 6689 C C . ASN B 1 342 ? -35.562 94.688 32.562 1 58.16 342 ASN B C 1
ATOM 6691 O O . ASN B 1 342 ? -36.531 95.438 32.625 1 58.16 342 ASN B O 1
ATOM 6695 N N . LYS B 1 343 ? -35.219 94.188 33.656 1 57.78 343 LYS B N 1
ATOM 6696 C CA . LYS B 1 343 ? -35.875 94.5 34.938 1 57.78 343 LYS B CA 1
ATOM 6697 C C . LYS B 1 343 ? -35.375 95.812 35.531 1 57.78 343 LYS B C 1
ATOM 6699 O O . LYS B 1 343 ? -36.031 96.375 36.375 1 57.78 343 LYS B O 1
ATOM 6704 N N . THR B 1 344 ? -34.25 96.25 35.344 1 49.25 344 THR B N 1
ATOM 6705 C CA . THR B 1 344 ? -33.781 97.5 35.938 1 49.25 344 THR B CA 1
ATOM 6706 C C . THR B 1 344 ? -34.281 98.75 35.156 1 49.25 344 THR B C 1
ATOM 6708 O O . THR B 1 344 ? -33.938 99.875 35.438 1 49.25 344 THR B O 1
ATOM 6711 N N . ILE B 1 345 ? -34.875 98.688 33.875 1 44.5 345 ILE B N 1
ATOM 6712 C CA . ILE B 1 345 ? -35.531 99.875 33.312 1 44.5 345 ILE B CA 1
ATOM 6713 C C . ILE B 1 345 ? -36.844 100.125 34.062 1 44.5 345 ILE B C 1
ATOM 6715 O O . ILE B 1 345 ? -37.688 99.188 34.188 1 44.5 345 ILE B O 1
ATOM 6719 N N . GLY B 1 346 ? -37.125 101.25 34.906 1 40.44 346 GLY B N 1
ATOM 6720 C CA . GLY B 1 346 ? -38.188 101.875 35.688 1 40.44 346 GLY B CA 1
ATOM 6721 C C . GLY B 1 346 ? -39.531 101.812 35 1 40.44 346 GLY B C 1
ATOM 6722 O O . GLY B 1 346 ? -39.594 101.5 33.812 1 40.44 346 GLY B O 1
ATOM 6723 N N . PRO B 1 347 ? -40.844 102.062 35.656 1 37.72 347 PRO B N 1
ATOM 6724 C CA . PRO B 1 347 ? -42.188 101.938 35.188 1 37.72 347 PRO B CA 1
ATOM 6725 C C . PRO B 1 347 ? -42.438 102.625 33.844 1 37.72 347 PRO B C 1
ATOM 6727 O O . PRO B 1 347 ? -43.531 102.5 33.281 1 37.72 347 PRO B O 1
ATOM 6730 N N . ASN B 1 348 ? -41.75 103.812 33.688 1 32.16 348 ASN B N 1
ATOM 6731 C CA . ASN B 1 348 ? -42.438 104.812 32.844 1 32.16 348 ASN B CA 1
ATOM 6732 C C . ASN B 1 348 ? -42.594 104.25 31.406 1 32.16 348 ASN B C 1
ATOM 6734 O O . ASN B 1 348 ? -43.469 104.75 30.672 1 32.16 348 ASN B O 1
ATOM 6738 N N . ALA B 1 349 ? -41.5 104.125 30.672 1 31.16 349 ALA B N 1
ATOM 6739 C CA . ALA B 1 349 ? -41.562 104.688 29.297 1 31.16 349 ALA B CA 1
ATOM 6740 C C . ALA B 1 349 ? -42.344 103.688 28.391 1 31.16 349 ALA B C 1
ATOM 6742 O O . ALA B 1 349 ? -42.5 104 27.203 1 31.16 349 ALA B O 1
ATOM 6743 N N . VAL B 1 350 ? -42.281 102.438 28.562 1 30 350 VAL B N 1
ATOM 6744 C CA . VAL B 1 350 ? -42.5 101.688 27.312 1 30 350 VAL B CA 1
ATOM 6745 C C . VAL B 1 350 ? -43.969 101.812 26.922 1 30 350 VAL B C 1
ATOM 6747 O O . VAL B 1 350 ? -44.844 101.312 27.656 1 30 350 VAL B O 1
ATOM 6750 N N . ASP B 1 351 ? -44.281 102.938 26.203 1 27.53 351 ASP B N 1
ATOM 6751 C CA . ASP B 1 351 ? -45.5 103.188 25.438 1 27.53 351 ASP B CA 1
ATOM 6752 C C . ASP B 1 351 ? -45.844 102 24.547 1 27.53 351 ASP B C 1
ATOM 6754 O O . ASP B 1 351 ? -45.125 101.688 23.625 1 27.53 351 ASP B O 1
ATOM 6758 N N . VAL B 1 352 ? -46.469 101 25 1 27.81 352 VAL B N 1
ATOM 6759 C CA . VAL B 1 352 ? -46.969 99.75 24.438 1 27.81 352 VAL B CA 1
ATOM 6760 C C . VAL B 1 352 ? -47.906 100.062 23.266 1 27.81 352 VAL B C 1
ATOM 6762 O O . VAL B 1 352 ? -49.094 99.812 23.328 1 27.81 352 VAL B O 1
ATOM 6765 N N . ASP B 1 353 ? -47.688 101.375 22.656 1 22.55 353 ASP B N 1
ATOM 6766 C CA . ASP B 1 353 ? -48.844 101.688 21.844 1 22.55 353 ASP B CA 1
ATOM 6767 C C . ASP B 1 353 ? -49.188 100.562 20.891 1 22.55 353 ASP B C 1
ATOM 6769 O O . ASP B 1 353 ? -50.281 100 20.953 1 22.55 353 ASP B O 1
ATOM 6773 N N . GLU B 1 354 ? -48.844 100.75 19.469 1 23.77 354 GLU B N 1
ATOM 6774 C CA . GLU B 1 354 ? -49.719 100.75 18.297 1 23.77 354 GLU B CA 1
ATOM 6775 C C . GLU B 1 354 ? -49.812 99.312 17.703 1 23.77 354 GLU B C 1
ATOM 6777 O O . GLU B 1 354 ? -50.344 99.125 16.625 1 23.77 354 GLU B O 1
ATOM 6782 N N . ILE B 1 355 ? -48.938 98.375 18.062 1 22.84 355 ILE B N 1
ATOM 6783 C CA . ILE B 1 355 ? -48.844 97.312 17.062 1 22.84 355 ILE B CA 1
ATOM 6784 C C . ILE B 1 355 ? -50.188 96.625 16.891 1 22.84 355 ILE B C 1
ATOM 6786 O O . ILE B 1 355 ? -50.25 95.438 16.766 1 22.84 355 ILE B O 1
ATOM 6790 N N . ASN B 1 356 ? -51.312 97.375 17.266 1 19.92 356 ASN B N 1
ATOM 6791 C CA . ASN B 1 356 ? -52.5 96.562 17.297 1 19.92 356 ASN B CA 1
ATOM 6792 C C . ASN B 1 356 ? -52.875 96.062 15.906 1 19.92 356 ASN B C 1
ATOM 6794 O O . ASN B 1 356 ? -53.938 95.438 15.727 1 19.92 356 ASN B O 1
ATOM 6798 N N . ASN B 1 357 ? -52.406 96.688 14.789 1 20.16 357 ASN B N 1
ATOM 6799 C CA . ASN B 1 357 ? -53.469 96.688 13.789 1 20.16 357 ASN B CA 1
ATOM 6800 C C . ASN B 1 357 ? -53.719 95.25 13.281 1 20.16 357 ASN B C 1
ATOM 6802 O O . ASN B 1 357 ? -52.781 94.562 12.906 1 20.16 357 ASN B O 1
ATOM 6806 N N . PRO B 1 358 ? -54.969 94.688 13.422 1 20.47 358 PRO B N 1
ATOM 6807 C CA . PRO B 1 358 ? -55.562 93.312 13.219 1 20.47 358 PRO B CA 1
ATOM 6808 C C . PRO B 1 358 ? -55.594 92.938 11.742 1 20.47 358 PRO B C 1
ATOM 6810 O O . PRO B 1 358 ? -56.25 91.938 11.391 1 20.47 358 PRO B O 1
ATOM 6813 N N . GLN B 1 359 ? -54.875 93.625 10.781 1 19.17 359 GLN B N 1
ATOM 6814 C CA . GLN B 1 359 ? -55.562 93.375 9.508 1 19.17 359 GLN B CA 1
ATOM 6815 C C . GLN B 1 359 ? -55.75 91.938 9.227 1 19.17 359 GLN B C 1
ATOM 6817 O O . GLN B 1 359 ? -54.875 91.125 9.562 1 19.17 359 GLN B O 1
ATOM 6822 N N . GLU B 1 360 ? -56.938 91.5 8.523 1 19.16 360 GLU B N 1
ATOM 6823 C CA . GLU B 1 360 ? -57.938 90.438 8.281 1 19.16 360 GLU B CA 1
ATOM 6824 C C . GLU B 1 360 ? -57.375 89.375 7.359 1 19.16 360 GLU B C 1
ATOM 6826 O O . GLU B 1 360 ? -57.844 88.25 7.379 1 19.16 360 GLU B O 1
ATOM 6831 N N . GLU B 1 361 ? -56.344 89.625 6.469 1 18.59 361 GLU B N 1
ATOM 6832 C CA . GLU B 1 361 ? -56.75 89 5.203 1 18.59 361 GLU B CA 1
ATOM 6833 C C . GLU B 1 361 ? -56.812 87.5 5.32 1 18.59 361 GLU B C 1
ATOM 6835 O O . GLU B 1 361 ? -55.938 86.875 5.875 1 18.59 361 GLU B O 1
ATOM 6840 N N . LEU B 1 362 ? -58.031 86.938 4.883 1 18.03 362 LEU B N 1
ATOM 6841 C CA . LEU B 1 362 ? -58.844 85.688 4.883 1 18.03 362 LEU B CA 1
ATOM 6842 C C . LEU B 1 362 ? -58.188 84.625 3.992 1 18.03 362 LEU B C 1
ATOM 6844 O O . LEU B 1 362 ? -58.75 83.562 3.824 1 18.03 362 LEU B O 1
ATOM 6848 N N . ILE B 1 363 ? -56.938 84.875 3.422 1 17.73 363 ILE B N 1
ATOM 6849 C CA . ILE B 1 363 ? -57 84.125 2.18 1 17.73 363 ILE B CA 1
ATOM 6850 C C . ILE B 1 363 ? -57.406 82.625 2.477 1 17.73 363 ILE B C 1
ATOM 6852 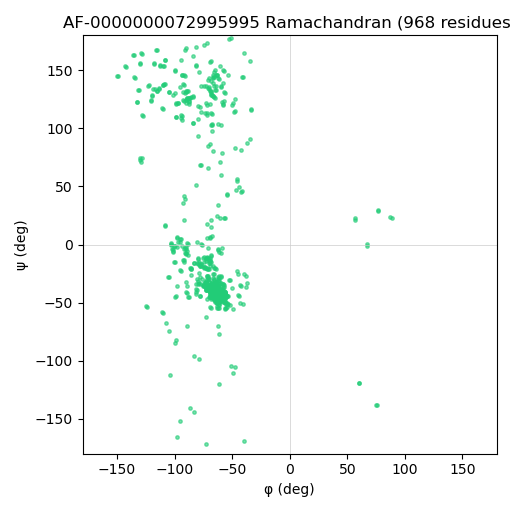O O . ILE B 1 363 ? -57.156 82.125 3.572 1 17.73 363 ILE B O 1
ATOM 6856 N N . GLY B 1 364 ? -57.562 81.812 1.33 1 17.06 364 GLY B N 1
ATOM 6857 C CA . GLY B 1 364 ? -58.312 80.75 0.708 1 17.06 364 GLY B CA 1
ATOM 6858 C C . GLY B 1 364 ? -57.906 79.375 1.195 1 17.06 364 GLY B C 1
ATOM 6859 O O . GLY B 1 364 ? -56.75 79 1.06 1 17.06 364 GLY B O 1
ATOM 6860 N N . ALA B 1 365 ? -58.594 78.875 2.189 1 17.58 365 ALA B N 1
ATOM 6861 C CA . ALA B 1 365 ? -58.562 77.562 2.844 1 17.58 365 ALA B CA 1
ATOM 6862 C C . ALA B 1 365 ? -58.938 76.5 1.869 1 17.58 365 ALA B C 1
ATOM 6864 O O . ALA B 1 365 ? -59.344 75.375 2.285 1 17.58 365 ALA B O 1
ATOM 6865 N N . SER B 1 366 ? -58.594 76.625 0.558 1 17.5 366 SER B N 1
ATOM 6866 C CA . SER B 1 366 ? -59.438 75.625 -0.128 1 17.5 366 SER B CA 1
ATOM 6867 C C . SER B 1 366 ? -59.188 74.25 0.422 1 17.5 366 SER B C 1
ATOM 6869 O O . SER B 1 366 ? -58.062 73.812 0.69 1 17.5 366 SER B O 1
ATOM 6871 N N . ARG B 1 367 ? -60.344 73.375 0.637 1 17.42 367 ARG B N 1
ATOM 6872 C CA . ARG B 1 367 ? -60.938 72.188 1.304 1 17.42 367 ARG B CA 1
ATOM 6873 C C . ARG B 1 367 ? -60.531 70.938 0.587 1 17.42 367 ARG B C 1
ATOM 6875 O O . ARG B 1 367 ? -60.906 69.812 1.026 1 17.42 367 ARG B O 1
ATOM 6882 N N . VAL B 1 368 ? -59.719 70.812 -0.488 1 17.55 368 VAL B N 1
ATOM 6883 C CA . VAL B 1 368 ? -60.375 69.75 -1.294 1 17.55 368 VAL B CA 1
ATOM 6884 C C . VAL B 1 368 ? -60.375 68.438 -0.533 1 17.55 368 VAL B C 1
ATOM 6886 O O . VAL B 1 368 ? -59.438 68.125 0.213 1 17.55 368 VAL B O 1
ATOM 6889 N N . LEU B 1 369 ? -61.469 67.562 -0.694 1 16.2 369 LEU B N 1
ATOM 6890 C CA . LEU B 1 369 ? -62.375 66.562 -0.211 1 16.2 369 LEU B CA 1
ATOM 6891 C C . LEU B 1 369 ? -61.719 65.188 -0.23 1 16.2 369 LEU B C 1
ATOM 6893 O O . LEU B 1 369 ? -61.688 64.5 0.788 1 16.2 369 LEU B O 1
ATOM 6897 N N . SER B 1 370 ? -61.906 64.25 -1.22 1 16.23 370 SER B N 1
ATOM 6898 C CA . SER B 1 370 ? -62.875 63.188 -1.096 1 16.23 370 SER B CA 1
ATOM 6899 C C . SER B 1 370 ? -62.188 61.844 -0.856 1 16.23 370 SER B C 1
ATOM 6901 O O . SER B 1 370 ? -62.594 61.062 0.019 1 16.23 370 SER B O 1
ATOM 6903 N N . SER B 1 371 ? -61.406 61.219 -1.817 1 18.48 371 SER B N 1
ATOM 6904 C CA . SER B 1 371 ? -61.969 59.969 -2.271 1 18.48 371 SER B CA 1
ATOM 6905 C C . SER B 1 371 ? -61.594 58.812 -1.324 1 18.48 371 SER B C 1
ATOM 6907 O O . SER B 1 371 ? -60.562 58.875 -0.652 1 18.48 371 SER B O 1
ATOM 6909 N N . ARG B 1 372 ? -62.281 57.625 -1.328 1 17.98 372 ARG B N 1
ATOM 6910 C CA . ARG B 1 372 ? -62.969 56.594 -0.533 1 17.98 372 ARG B CA 1
ATOM 6911 C C . ARG B 1 372 ? -62.062 55.406 -0.26 1 17.98 372 ARG B C 1
ATOM 6913 O O . ARG B 1 372 ? -62.25 54.688 0.718 1 17.98 372 ARG B O 1
ATOM 6920 N N . SER B 1 373 ? -61.188 54.938 -1.093 1 18.66 373 SER B N 1
ATOM 6921 C CA . SER B 1 373 ? -61.5 53.531 -1.252 1 18.66 373 SER B CA 1
ATOM 6922 C C . SER B 1 373 ? -61.125 52.719 -0.005 1 18.66 373 SER B C 1
ATOM 6924 O O . SER B 1 373 ? -60.312 53.188 0.802 1 18.66 373 SER B O 1
ATOM 6926 N N . SER B 1 374 ? -61.156 51.344 0.061 1 17.83 374 SER B N 1
ATOM 6927 C CA . SER B 1 374 ? -61.906 50.312 0.765 1 17.83 374 SER B CA 1
ATOM 6928 C C . SER B 1 374 ? -61.156 49.781 1.967 1 17.83 374 SER B C 1
ATOM 6930 O O . SER B 1 374 ? -61.688 49.719 3.074 1 17.83 374 SER B O 1
ATOM 6932 N N . ASN B 1 375 ? -60.219 48.844 1.799 1 18.17 375 ASN B N 1
ATOM 6933 C CA . ASN B 1 375 ? -60.5 47.594 2.502 1 18.17 375 ASN B CA 1
ATOM 6934 C C . ASN B 1 375 ? -60.062 47.656 3.959 1 18.17 375 ASN B C 1
ATOM 6936 O O . ASN B 1 375 ? -59.25 48.5 4.332 1 18.17 375 ASN B O 1
ATOM 6940 N N . SER B 1 376 ? -59.5 46.438 4.594 1 19.56 376 SER B N 1
ATOM 6941 C CA . SER B 1 376 ? -60 45.812 5.812 1 19.56 376 SER B CA 1
ATOM 6942 C C . SER B 1 376 ? -59.375 46.438 7.051 1 19.56 376 SER B C 1
ATOM 6944 O O . SER B 1 376 ? -58.438 47.219 6.953 1 19.56 376 SER B O 1
ATOM 6946 N N . THR B 1 377 ? -59.031 45.594 8.117 1 18.81 377 THR B N 1
ATOM 6947 C CA . THR B 1 377 ? -59.438 45.438 9.516 1 18.81 377 THR B CA 1
ATOM 6948 C C . THR B 1 377 ? -58.5 46.219 10.43 1 18.81 377 THR B C 1
ATOM 6950 O O . THR B 1 377 ? -57.312 46.438 10.102 1 18.81 377 THR B O 1
ATOM 6953 N N . TRP B 1 378 ? -58.875 46.625 11.742 1 17.67 378 TRP B N 1
ATOM 6954 C CA . TRP B 1 378 ? -58.812 47.719 12.719 1 17.67 378 TRP B CA 1
ATOM 6955 C C . TRP B 1 378 ? -57.531 47.625 13.539 1 17.67 378 TRP B C 1
ATOM 6957 O O . TRP B 1 378 ? -56.844 48.625 13.766 1 17.67 378 TRP B O 1
ATOM 6967 N N . SER B 1 379 ? -56.812 46.562 14.211 1 19.98 379 SER B N 1
ATOM 6968 C CA . SER B 1 379 ? -57.094 46.625 15.648 1 19.98 379 SER B CA 1
ATOM 6969 C C . SER B 1 379 ? -56.281 47.719 16.312 1 19.98 379 SER B C 1
ATOM 6971 O O . SER B 1 379 ? -55.25 48.156 15.797 1 19.98 379 SER B O 1
ATOM 6973 N N . GLY B 1 380 ? -56.719 48.531 17.516 1 19.23 380 GLY B N 1
ATOM 6974 C CA . GLY B 1 380 ? -56.812 49.75 18.266 1 19.23 380 GLY B CA 1
ATOM 6975 C C . GLY B 1 380 ? -55.625 49.969 19.203 1 19.23 380 GLY B C 1
ATOM 6976 O O . GLY B 1 380 ? -55.438 51.062 19.734 1 19.23 380 GLY B O 1
ATOM 6977 N N . ARG B 1 381 ? -55.062 48.938 20.078 1 23.7 381 ARG B N 1
ATOM 6978 C CA . ARG B 1 381 ? -55.094 49.156 21.516 1 23.7 381 ARG B CA 1
ATOM 6979 C C . ARG B 1 381 ? -54.094 50.219 21.953 1 23.7 381 ARG B C 1
ATOM 6981 O O . ARG B 1 381 ? -54.375 51.031 22.859 1 23.7 381 ARG B O 1
ATOM 6988 N N . SER B 1 382 ? -52.812 50.062 21.781 1 21.88 382 SER B N 1
ATOM 6989 C CA . SER B 1 382 ? -51.906 50.031 22.922 1 21.88 382 SER B CA 1
ATOM 6990 C C . SER B 1 382 ? -51.375 51.438 23.219 1 21.88 382 SER B C 1
ATOM 6992 O O . SER B 1 382 ? -50.312 51.562 23.875 1 21.88 382 SER B O 1
ATOM 6994 N N . MET B 1 383 ? -51.969 52.562 22.828 1 23.36 383 MET B N 1
ATOM 6995 C CA . MET B 1 383 ? -51.188 53.812 22.859 1 23.36 383 MET B CA 1
ATOM 6996 C C . MET B 1 383 ? -51.062 54.344 24.281 1 23.36 383 MET B C 1
ATOM 6998 O O . MET B 1 383 ? -50.656 55.469 24.5 1 23.36 383 MET B O 1
ATOM 7002 N N . ARG B 1 384 ? -51.625 53.688 25.359 1 25.31 384 ARG B N 1
ATOM 7003 C CA . ARG B 1 384 ? -52 54.406 26.578 1 25.31 384 ARG B CA 1
ATOM 7004 C C . ARG B 1 384 ? -50.781 54.875 27.359 1 25.31 384 ARG B C 1
ATOM 7006 O O . ARG B 1 384 ? -50.906 55.531 28.406 1 25.31 384 ARG B O 1
ATOM 7013 N N . VAL B 1 385 ? -49.656 54.125 27.312 1 25.88 385 VAL B N 1
ATOM 7014 C CA . VAL B 1 385 ? -48.906 54.125 28.547 1 25.88 385 VAL B CA 1
ATOM 7015 C C . VAL B 1 385 ? -48.25 55.5 28.75 1 25.88 385 VAL B C 1
ATOM 7017 O O . VAL B 1 385 ? -47.438 55.688 29.672 1 25.88 385 VAL B O 1
ATOM 7020 N N . ILE B 1 386 ? -48.375 56.438 27.828 1 28.77 386 ILE B N 1
ATOM 7021 C CA . ILE B 1 386 ? -47.438 57.562 27.891 1 28.77 386 ILE B CA 1
ATOM 7022 C C . ILE B 1 386 ? -47.781 58.469 29.062 1 28.77 386 ILE B C 1
ATOM 7024 O O . ILE B 1 386 ? -47.156 59.469 29.297 1 28.77 386 ILE B O 1
ATOM 7028 N N . SER B 1 387 ? -49.031 58.281 29.656 1 28.47 387 SER B N 1
ATOM 7029 C CA . SER B 1 387 ? -49.594 59.375 30.453 1 28.47 387 SER B CA 1
ATOM 7030 C C . SER B 1 387 ? -48.844 59.531 31.781 1 28.47 387 SER B C 1
ATOM 7032 O O . SER B 1 387 ? -48.812 60.594 32.375 1 28.47 387 SER B O 1
ATOM 7034 N N . ALA B 1 388 ? -48.594 58.375 32.5 1 28.64 388 ALA B N 1
ATOM 7035 C CA . ALA B 1 388 ? -48.438 58.406 33.938 1 28.64 388 ALA B CA 1
ATOM 7036 C C . ALA B 1 388 ? -47.094 59.062 34.312 1 28.64 388 ALA B C 1
ATOM 7038 O O . ALA B 1 388 ? -46.781 59.25 35.5 1 28.64 388 ALA B O 1
ATOM 7039 N N . VAL B 1 389 ? -46.094 59.125 33.438 1 30.73 389 VAL B N 1
ATOM 7040 C CA . VAL B 1 389 ? -44.812 59.562 33.938 1 30.73 389 VAL B CA 1
ATOM 7041 C C . VAL B 1 389 ? -44.844 61.062 34.25 1 30.73 389 VAL B C 1
ATOM 7043 O O . VAL B 1 389 ? -43.812 61.688 34.469 1 30.73 389 VAL B O 1
ATOM 7046 N N . GLY B 1 390 ? -46.031 61.688 34.125 1 28 390 GLY B N 1
ATOM 7047 C CA . GLY B 1 390 ? -46.062 63.125 34.344 1 28 390 GLY B CA 1
ATOM 7048 C C . GLY B 1 390 ? -45.75 63.531 35.75 1 28 390 GLY B C 1
ATOM 7049 O O . GLY B 1 390 ? -45.094 64.562 36 1 28 390 GLY B O 1
ATOM 7050 N N . TYR B 1 391 ? -46.438 62.812 36.688 1 29.69 391 TYR B N 1
ATOM 7051 C CA . TYR B 1 391 ? -46.531 63.375 38.031 1 29.69 391 TYR B CA 1
ATOM 7052 C C . TYR B 1 391 ? -45.188 63.344 38.75 1 29.69 391 TYR B C 1
ATOM 7054 O O . TYR B 1 391 ? -44.875 64.188 39.594 1 29.69 391 TYR B O 1
ATOM 7062 N N . THR B 1 392 ? -44.438 62.188 38.688 1 32.56 392 THR B N 1
ATOM 7063 C CA . THR B 1 392 ? -43.281 62.031 39.531 1 32.56 392 THR B CA 1
ATOM 7064 C C . THR B 1 392 ? -42.156 62.969 39.094 1 32.56 392 THR B C 1
ATOM 7066 O O . THR B 1 392 ? -41.062 63 39.688 1 32.56 392 THR B O 1
ATOM 7069 N N . LEU B 1 393 ? -42.219 63.594 37.969 1 31.77 393 LEU B N 1
ATOM 7070 C CA . LEU B 1 393 ? -41.188 64.562 37.594 1 31.77 393 LEU B CA 1
ATOM 7071 C C . LEU B 1 393 ? -41.312 65.812 38.469 1 31.77 393 LEU B C 1
ATOM 7073 O O . LEU B 1 393 ? -40.5 66.75 38.344 1 31.77 393 LEU B O 1
ATOM 7077 N N . GLN B 1 394 ? -42.469 66.125 39.125 1 33.78 394 GLN B N 1
ATOM 7078 C CA . GLN B 1 394 ? -42.562 67.375 39.875 1 33.78 394 GLN B CA 1
ATOM 7079 C C . GLN B 1 394 ? -41.562 67.375 41.031 1 33.78 394 GLN B C 1
ATOM 7081 O O . GLN B 1 394 ? -41.031 68.438 41.375 1 33.78 394 GLN B O 1
ATOM 7086 N N . ASN B 1 395 ? -41.594 66.375 41.906 1 34.66 395 ASN B N 1
ATOM 7087 C CA . ASN B 1 395 ? -40.844 66.438 43.156 1 34.66 395 ASN B CA 1
ATOM 7088 C C . ASN B 1 395 ? -39.344 66.438 42.906 1 34.66 395 ASN B C 1
ATOM 7090 O O . ASN B 1 395 ? -38.531 66.5 43.844 1 34.66 395 ASN B O 1
ATOM 7094 N N . ILE B 1 396 ? -38.844 65.75 42 1 37.47 396 ILE B N 1
ATOM 7095 C CA . ILE B 1 396 ? -37.406 65.938 41.75 1 37.47 396 ILE B CA 1
ATOM 7096 C C . ILE B 1 396 ? -37.156 67.312 41.188 1 37.47 396 ILE B C 1
ATOM 7098 O O . ILE B 1 396 ? -36.281 67.5 40.312 1 37.47 396 ILE B O 1
ATOM 7102 N N . ILE B 1 397 ? -38.062 68.25 41.094 1 39.31 397 ILE B N 1
ATOM 7103 C CA . ILE B 1 397 ? -38.219 69.625 40.656 1 39.31 397 ILE B CA 1
ATOM 7104 C C . ILE B 1 397 ? -37.156 70.5 41.312 1 39.31 397 ILE B C 1
ATOM 7106 O O . ILE B 1 397 ? -36.781 71.5 40.719 1 39.31 397 ILE B O 1
ATOM 7110 N N . ASP B 1 398 ? -37.094 70.375 42.594 1 41.09 398 ASP B N 1
ATOM 7111 C CA . ASP B 1 398 ? -36.312 71.438 43.219 1 41.09 398 ASP B CA 1
ATOM 7112 C C . ASP B 1 398 ? -34.844 71.438 42.75 1 41.09 398 ASP B C 1
ATOM 7114 O O . ASP B 1 398 ? -33.938 71.875 43.438 1 41.09 398 ASP B O 1
ATOM 7118 N N . VAL B 1 399 ? -34.406 70.5 41.938 1 51.38 399 VAL B N 1
ATOM 7119 C CA . VAL B 1 399 ? -33.031 70.5 41.5 1 51.38 399 VAL B CA 1
ATOM 7120 C C . VAL B 1 399 ? -32.781 71.688 40.594 1 51.38 399 VAL B C 1
ATOM 7122 O O . VAL B 1 399 ? -33.5 71.875 39.625 1 51.38 399 VAL B O 1
ATOM 7125 N N . ASP B 1 400 ? -32.156 72.688 41.062 1 63.94 400 ASP B N 1
ATOM 7126 C CA . ASP B 1 400 ? -31.641 73.812 40.375 1 63.94 400 ASP B CA 1
ATOM 7127 C C . ASP B 1 400 ? -31.062 73.438 39 1 63.94 400 ASP B C 1
ATOM 7129 O O . ASP B 1 400 ? -30.047 72.75 38.938 1 63.94 400 ASP B O 1
ATOM 7133 N N . PRO B 1 401 ? -31.922 73.438 38 1 74.88 401 PRO B N 1
ATOM 7134 C CA . PRO B 1 401 ? -31.469 73.062 36.656 1 74.88 401 PRO B CA 1
ATOM 7135 C C . PRO B 1 401 ? -30.031 73.562 36.344 1 74.88 401 PRO B C 1
ATOM 7137 O O . PRO B 1 401 ? -29.281 72.812 35.688 1 74.88 401 PRO B O 1
ATOM 7140 N N . GLU B 1 402 ? -29.781 74.625 36.875 1 76.12 402 GLU B N 1
ATOM 7141 C CA . GLU B 1 402 ? -28.422 75.125 36.688 1 76.12 402 GLU B CA 1
ATOM 7142 C C . GLU B 1 402 ? -27.406 74.25 37.406 1 76.12 402 GLU B C 1
ATOM 7144 O O . GLU B 1 402 ? -26.344 74 36.844 1 76.12 402 GLU B O 1
ATOM 7149 N N . ALA B 1 403 ? -27.703 73.812 38.594 1 80.44 403 ALA B N 1
ATOM 7150 C CA . ALA B 1 403 ? -26.797 73 39.344 1 80.44 403 ALA B CA 1
ATOM 7151 C C . ALA B 1 403 ? -26.656 71.625 38.688 1 80.44 403 ALA B C 1
ATOM 7153 O O . ALA B 1 403 ? -25.562 71.062 38.656 1 80.44 403 ALA B O 1
ATOM 7154 N N . THR B 1 404 ? -27.719 71.125 38.156 1 83.12 404 THR B N 1
ATOM 7155 C CA . THR B 1 404 ? -27.703 69.875 37.469 1 83.12 404 THR B CA 1
ATOM 7156 C C . THR B 1 404 ? -26.859 69.938 36.219 1 83.12 404 THR B C 1
ATOM 7158 O O . THR B 1 404 ? -26.094 69 35.938 1 83.12 404 THR B O 1
ATOM 7161 N N . ARG B 1 405 ? -26.984 71 35.5 1 83.56 405 ARG B N 1
ATOM 7162 C CA . ARG B 1 405 ? -26.203 71.188 34.281 1 83.56 405 ARG B CA 1
ATOM 7163 C C . ARG B 1 405 ? -24.703 71.312 34.625 1 83.56 405 ARG B C 1
ATOM 7165 O O . ARG B 1 405 ? -23.859 70.75 33.906 1 83.56 405 ARG B O 1
ATOM 7172 N N . ARG B 1 406 ? -24.453 71.938 35.625 1 84.69 406 ARG B N 1
ATOM 7173 C CA . ARG B 1 406 ? -23.047 72.125 36.031 1 84.69 406 ARG B CA 1
ATOM 7174 C C . ARG B 1 406 ? -22.453 70.812 36.5 1 84.69 406 ARG B C 1
ATOM 7176 O O . ARG B 1 406 ? -21.281 70.5 36.25 1 84.69 406 ARG B O 1
ATOM 7183 N N . ASN B 1 407 ? -23.234 70.062 37.188 1 88.38 407 ASN B N 1
ATOM 7184 C CA . ASN B 1 407 ? -22.781 68.688 37.625 1 88.38 407 ASN B CA 1
ATOM 7185 C C . ASN B 1 407 ? -22.547 67.812 36.438 1 88.38 407 ASN B C 1
ATOM 7187 O O . ASN B 1 407 ? -21.609 67 36.438 1 88.38 407 ASN B O 1
ATOM 7191 N N . GLN B 1 408 ? -23.406 67.875 35.5 1 88.94 408 GLN B N 1
ATOM 7192 C CA . GLN B 1 408 ? -23.25 67.062 34.281 1 88.94 408 GLN B CA 1
ATOM 7193 C C . GLN B 1 408 ? -22 67.438 33.531 1 88.94 408 GLN B C 1
ATOM 7195 O O . GLN B 1 408 ? -21.328 66.625 32.938 1 88.94 408 GLN B O 1
ATOM 7200 N N . ILE B 1 409 ? -21.75 68.688 33.469 1 90.62 409 ILE B N 1
ATOM 7201 C CA . ILE B 1 409 ? -20.547 69.188 32.812 1 90.62 409 ILE B CA 1
ATOM 7202 C C . ILE B 1 409 ? -19.312 68.688 33.531 1 90.62 409 ILE B C 1
ATOM 7204 O O . ILE B 1 409 ? -18.344 68.25 32.875 1 90.62 409 ILE B O 1
ATOM 7208 N N . GLY B 1 410 ? -19.297 68.688 34.906 1 90.31 410 GLY B N 1
ATOM 7209 C CA . GLY B 1 410 ? -18.203 68.125 35.688 1 90.31 410 GLY B CA 1
ATOM 7210 C C . GLY B 1 410 ? -17.969 66.688 35.438 1 90.31 410 GLY B C 1
ATOM 7211 O O . GLY B 1 410 ? -16.844 66.188 35.25 1 90.31 410 GLY B O 1
ATOM 7212 N N . MET B 1 411 ? -19 65.938 35.469 1 91 411 MET B N 1
ATOM 7213 C CA . MET B 1 411 ? -18.938 64.5 35.25 1 91 411 MET B CA 1
ATOM 7214 C C . MET B 1 411 ? -18.422 64.188 33.844 1 91 411 MET B C 1
ATOM 7216 O O . MET B 1 411 ? -17.688 63.25 33.625 1 91 411 MET B O 1
ATOM 7220 N N . SER B 1 412 ? -18.875 64.938 32.906 1 92.81 412 SER B N 1
ATOM 7221 C CA . SER B 1 412 ? -18.438 64.688 31.516 1 92.81 412 SER B CA 1
ATOM 7222 C C . SER B 1 412 ? -16.953 65 31.344 1 92.81 412 SER B C 1
ATOM 7224 O O . SER B 1 412 ? -16.266 64.312 30.609 1 92.81 412 SER B O 1
ATOM 7226 N N . LYS B 1 413 ? -16.562 66.062 32.062 1 93.69 413 LYS B N 1
ATOM 7227 C CA . LYS B 1 413 ? -15.148 66.375 31.984 1 93.69 413 LYS B CA 1
ATOM 7228 C C . LYS B 1 413 ? -14.289 65.312 32.594 1 93.69 413 LYS B C 1
ATOM 7230 O O . LYS B 1 413 ? -13.227 64.938 32.062 1 93.69 413 LYS B O 1
ATOM 7235 N N . ASP B 1 414 ? -14.719 64.75 33.719 1 93.25 414 ASP B N 1
ATOM 7236 C CA . ASP B 1 414 ? -14.008 63.688 34.344 1 93.25 414 ASP B CA 1
ATOM 7237 C C . ASP B 1 414 ? -13.977 62.438 33.438 1 93.25 414 ASP B C 1
ATOM 7239 O O . ASP B 1 414 ? -12.953 61.75 33.344 1 93.25 414 ASP B O 1
ATOM 7243 N N . ALA B 1 415 ? -15.047 62.156 32.906 1 94.38 415 ALA B N 1
ATOM 7244 C CA . ALA B 1 415 ? -15.141 61.031 31.984 1 94.38 415 ALA B CA 1
ATOM 7245 C C . ALA B 1 415 ? -14.195 61.188 30.797 1 94.38 415 ALA B C 1
ATOM 7247 O O . ALA B 1 415 ? -13.562 60.219 30.359 1 94.38 415 ALA B O 1
ATOM 7248 N N . ILE B 1 416 ? -14.156 62.375 30.297 1 95.94 416 ILE B N 1
ATOM 7249 C CA . ILE B 1 416 ? -13.289 62.656 29.156 1 95.94 416 ILE B CA 1
ATOM 7250 C C . ILE B 1 416 ? -11.828 62.438 29.562 1 95.94 416 ILE B C 1
ATOM 7252 O O . ILE B 1 416 ? -11.039 61.906 28.781 1 95.94 416 ILE B O 1
ATOM 7256 N N . HIS B 1 417 ? -11.492 62.812 30.781 1 95.38 417 HIS B N 1
ATOM 7257 C CA . HIS B 1 417 ? -10.125 62.625 31.266 1 95.38 417 HIS B CA 1
ATOM 7258 C C . HIS B 1 417 ? -9.766 61.156 31.359 1 95.38 417 HIS B C 1
ATOM 7260 O O . HIS B 1 417 ? -8.672 60.75 30.953 1 95.38 417 HIS B O 1
ATOM 7266 N N . VAL B 1 418 ? -10.641 60.375 31.891 1 95.25 418 VAL B N 1
ATOM 7267 C CA . VAL B 1 418 ? -10.422 58.938 32.031 1 95.25 418 VAL B CA 1
ATOM 7268 C C . VAL B 1 418 ? -10.289 58.312 30.656 1 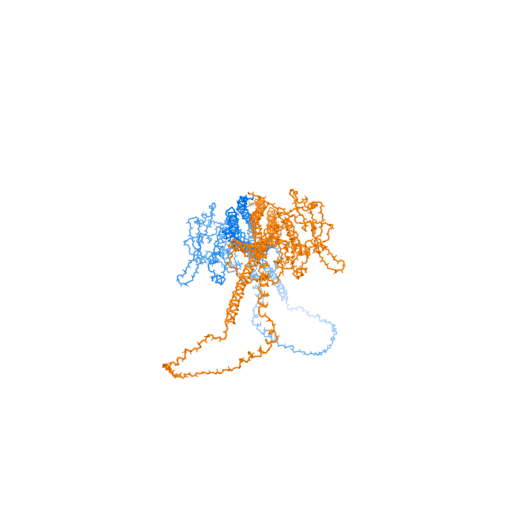95.25 418 VAL B C 1
ATOM 7270 O O . VAL B 1 418 ? -9.406 57.469 30.422 1 95.25 418 VAL B O 1
ATOM 7273 N N . LEU B 1 419 ? -11.211 58.688 29.766 1 96.88 419 LEU B N 1
ATOM 7274 C CA . LEU B 1 419 ? -11.211 58.125 28.422 1 96.88 419 LEU B CA 1
ATOM 7275 C C . LEU B 1 419 ? -9.953 58.531 27.672 1 96.88 419 LEU B C 1
ATOM 7277 O O . LEU B 1 419 ? -9.414 57.719 26.875 1 96.88 419 LEU B O 1
ATOM 7281 N N . GLU B 1 420 ? -9.484 59.781 27.859 1 97.19 420 GLU B N 1
ATOM 7282 C CA . GLU B 1 420 ? -8.242 60.219 27.219 1 97.19 420 GLU B CA 1
ATOM 7283 C C . GLU B 1 420 ? -7.047 59.406 27.734 1 97.19 420 GLU B C 1
ATOM 7285 O O . GLU B 1 420 ? -6.164 59.031 26.953 1 97.19 420 GLU B O 1
ATOM 7290 N N . GLU B 1 421 ? -7.043 59.188 29 1 95.5 421 GLU B N 1
ATOM 7291 C CA . GLU B 1 421 ? -5.977 58.375 29.578 1 95.5 421 GLU B CA 1
ATOM 7292 C C . GLU B 1 421 ? -6.027 56.938 29.062 1 95.5 421 GLU B C 1
ATOM 7294 O O . GLU B 1 421 ? -4.996 56.344 28.734 1 95.5 421 GLU B O 1
ATOM 7299 N N . ALA B 1 422 ? -7.199 56.406 29.078 1 95.62 422 ALA B N 1
ATOM 7300 C CA . ALA B 1 422 ? -7.391 55.062 28.578 1 95.62 422 ALA B CA 1
ATOM 7301 C C . ALA B 1 422 ? -6.934 54.938 27.125 1 95.62 422 ALA B C 1
ATOM 7303 O O . ALA B 1 422 ? -6.324 53.938 26.734 1 95.62 422 ALA B O 1
ATOM 7304 N N . LEU B 1 423 ? -7.309 55.906 26.344 1 96.56 423 LEU B N 1
ATOM 7305 C CA . LEU B 1 423 ? -6.93 55.906 24.938 1 96.56 423 LEU B CA 1
ATOM 7306 C C . LEU B 1 423 ? -5.414 55.938 24.781 1 96.56 423 LEU B C 1
ATOM 7308 O O . LEU B 1 423 ? -4.863 55.25 23.906 1 96.56 423 LEU B O 1
ATOM 7312 N N . ASN B 1 424 ? -4.777 56.75 25.578 1 95.06 424 ASN B N 1
ATOM 7313 C CA . ASN B 1 424 ? -3.32 56.812 25.547 1 95.06 424 ASN B CA 1
ATOM 7314 C C . ASN B 1 424 ? -2.684 55.469 25.891 1 95.06 424 ASN B C 1
ATOM 7316 O O . ASN B 1 424 ? -1.756 55.031 25.219 1 95.06 424 ASN B O 1
ATOM 7320 N N . ILE B 1 425 ? -3.166 54.812 26.922 1 93.31 425 ILE B N 1
ATOM 7321 C CA . ILE B 1 425 ? -2.645 53.531 27.375 1 93.31 425 ILE B CA 1
ATOM 7322 C C . ILE B 1 425 ? -2.877 52.469 26.312 1 93.31 425 ILE B C 1
ATOM 7324 O O . ILE B 1 425 ? -1.958 51.75 25.938 1 93.31 425 ILE B O 1
ATOM 7328 N N . THR B 1 426 ? -4.129 52.469 25.828 1 94.81 426 THR B N 1
ATOM 7329 C CA . THR B 1 426 ? -4.5 51.406 24.906 1 94.81 426 THR B CA 1
ATOM 7330 C C . THR B 1 426 ? -3.805 51.594 23.562 1 94.81 426 THR B C 1
ATOM 7332 O O . THR B 1 426 ? -3.469 50.625 22.875 1 94.81 426 THR B O 1
ATOM 7335 N N . ASN B 1 427 ? -3.613 52.844 23.141 1 95.25 427 ASN B N 1
ATOM 7336 C CA . ASN B 1 427 ? -2.863 53.094 21.922 1 95.25 427 ASN B CA 1
ATOM 7337 C C . ASN B 1 427 ? -1.426 52.594 22.016 1 95.25 427 ASN B C 1
ATOM 7339 O O . ASN B 1 427 ? -0.9 52 21.078 1 95.25 427 ASN B O 1
ATOM 7343 N N . LYS B 1 428 ? -0.841 52.875 23.172 1 93.62 428 LYS B N 1
ATOM 7344 C CA . LYS B 1 428 ? 0.518 52.406 23.406 1 93.62 428 LYS B CA 1
ATOM 7345 C C . LYS B 1 428 ? 0.561 50.875 23.438 1 93.62 428 LYS B C 1
ATOM 7347 O O . LYS B 1 428 ? 1.483 50.25 22.906 1 93.62 428 LYS B O 1
ATOM 7352 N N . ASP B 1 429 ? -0.415 50.312 24.047 1 94 429 ASP B N 1
ATOM 7353 C CA . ASP B 1 429 ? -0.511 48.875 24.141 1 94 429 ASP B CA 1
ATOM 7354 C C . ASP B 1 429 ? -0.667 48.25 22.75 1 94 429 ASP B C 1
ATOM 7356 O O . ASP B 1 429 ? -0.007 47.25 22.438 1 94 429 ASP B O 1
ATOM 7360 N N . LEU B 1 430 ? -1.606 48.812 22.031 1 94.62 430 LEU B N 1
ATOM 7361 C CA . LEU B 1 430 ? -1.86 48.281 20.703 1 94.62 430 LEU B CA 1
ATOM 7362 C C . LEU B 1 430 ? -0.596 48.344 19.844 1 94.62 430 LEU B C 1
ATOM 7364 O O . LEU B 1 430 ? -0.291 47.375 19.141 1 94.62 430 LEU B O 1
ATOM 7368 N N . ASN B 1 431 ? 0.104 49.438 19.922 1 94.31 431 ASN B N 1
ATOM 7369 C CA . ASN B 1 431 ? 1.347 49.562 19.156 1 94.31 431 ASN B CA 1
ATOM 7370 C C . ASN B 1 431 ? 2.383 48.531 19.625 1 94.31 431 ASN B C 1
ATOM 7372 O O . ASN B 1 431 ? 3.062 47.906 18.797 1 94.31 431 ASN B O 1
ATOM 7376 N N . SER B 1 432 ? 2.484 48.406 20.938 1 92.88 432 SER B N 1
ATOM 7377 C CA . SER B 1 432 ? 3.432 47.438 21.5 1 92.88 432 SER B CA 1
ATOM 7378 C C . SER B 1 432 ? 3.062 46 21.109 1 92.88 432 SER B C 1
ATOM 7380 O O . SER B 1 432 ? 3.924 45.219 20.703 1 92.88 432 SER B O 1
ATOM 7382 N N . VAL B 1 433 ? 1.798 45.688 21.266 1 94.19 433 VAL B N 1
ATOM 7383 C CA . VAL B 1 433 ? 1.298 44.375 20.922 1 94.19 433 VAL B CA 1
ATOM 7384 C C . VAL B 1 433 ? 1.515 44.094 19.438 1 94.19 433 VAL B C 1
ATOM 7386 O O . VAL B 1 433 ? 1.902 43 19.047 1 94.19 433 VAL B O 1
ATOM 7389 N N . SER B 1 434 ? 1.223 45.094 18.625 1 94.5 434 SER B N 1
ATOM 7390 C CA . SER B 1 434 ? 1.38 44.938 17.188 1 94.5 434 SER B CA 1
ATOM 7391 C C . SER B 1 434 ? 2.836 44.688 16.812 1 94.5 434 SER B C 1
ATOM 7393 O O . SER B 1 434 ? 3.121 43.844 15.969 1 94.5 434 SER B O 1
ATOM 7395 N N . THR B 1 435 ? 3.707 45.438 17.453 1 94.06 435 THR B N 1
ATOM 7396 C CA . THR B 1 435 ? 5.129 45.281 17.172 1 94.06 435 THR B CA 1
ATOM 7397 C C . THR B 1 435 ? 5.621 43.906 17.641 1 94.06 435 THR B C 1
ATOM 7399 O O . THR B 1 435 ? 6.355 43.219 16.922 1 94.06 435 THR B O 1
ATOM 7402 N N . GLU B 1 436 ? 5.215 43.5 18.812 1 93.75 436 GLU B N 1
ATOM 7403 C CA . GLU B 1 436 ? 5.609 42.219 19.375 1 93.75 436 GLU B CA 1
ATOM 7404 C C . GLU B 1 436 ? 5.062 41.062 18.547 1 93.75 436 GLU B C 1
ATOM 7406 O O . GLU B 1 436 ? 5.773 40.094 18.266 1 93.75 436 GLU B O 1
ATOM 7411 N N . LEU B 1 437 ? 3.826 41.188 18.25 1 94.31 437 LEU B N 1
ATOM 7412 C CA . LEU B 1 437 ? 3.18 40.125 17.469 1 94.31 437 LEU B CA 1
ATOM 7413 C C . LEU B 1 437 ? 3.826 40 16.094 1 94.31 437 LEU B C 1
ATOM 7415 O O . LEU B 1 437 ? 4.059 38.906 15.609 1 94.31 437 LEU B O 1
ATOM 7419 N N . GLN B 1 438 ? 4.109 41.125 15.461 1 93.69 438 GLN B N 1
ATOM 7420 C CA . GLN B 1 438 ? 4.754 41.094 14.148 1 93.69 438 GLN B CA 1
ATOM 7421 C C . GLN B 1 438 ? 6.129 40.438 14.234 1 93.69 438 GLN B C 1
ATOM 7423 O O . GLN B 1 438 ? 6.492 39.625 13.375 1 93.69 438 GLN B O 1
ATOM 7428 N N . ALA B 1 439 ? 6.852 40.812 15.242 1 94.62 439 ALA B N 1
ATOM 7429 C CA . ALA B 1 439 ? 8.172 40.219 15.438 1 94.62 439 ALA B CA 1
ATOM 7430 C C . ALA B 1 439 ? 8.062 38.719 15.664 1 94.62 439 ALA B C 1
ATOM 7432 O O . ALA B 1 439 ? 8.891 37.938 15.164 1 94.62 439 ALA B O 1
ATOM 7433 N N . ASP B 1 440 ? 7.098 38.344 16.406 1 95.31 440 ASP B N 1
ATOM 7434 C CA . ASP B 1 440 ? 6.922 36.906 16.719 1 95.31 440 ASP B CA 1
ATOM 7435 C C . ASP B 1 440 ? 6.43 36.156 15.492 1 95.31 440 ASP B C 1
ATOM 7437 O O . ASP B 1 440 ? 6.785 35 15.289 1 95.31 440 ASP B O 1
ATOM 7441 N N . LEU B 1 441 ? 5.586 36.781 14.711 1 93 441 LEU B N 1
ATOM 7442 C CA . LEU B 1 441 ? 5.137 36.156 13.469 1 93 441 LEU B CA 1
ATOM 7443 C C . LEU B 1 441 ? 6.305 35.938 12.516 1 93 441 LEU B C 1
ATOM 7445 O O . LEU B 1 441 ? 6.391 34.906 11.852 1 93 441 LEU B O 1
ATOM 7449 N N . ASP B 1 442 ? 7.184 36.906 12.414 1 92.62 442 ASP B N 1
ATOM 7450 C CA . ASP B 1 442 ? 8.367 36.781 11.578 1 92.62 442 ASP B CA 1
ATOM 7451 C C . ASP B 1 442 ? 9.266 35.656 12.07 1 92.62 442 ASP B C 1
ATOM 7453 O O . ASP B 1 442 ? 9.805 34.875 11.273 1 92.62 442 ASP B O 1
ATOM 7457 N N . ARG B 1 443 ? 9.414 35.625 13.375 1 94.12 443 ARG B N 1
ATOM 7458 C CA . ARG B 1 443 ? 10.18 34.531 13.961 1 94.12 443 ARG B CA 1
ATOM 7459 C C . ARG B 1 443 ? 9.539 33.188 13.641 1 94.12 443 ARG B C 1
ATOM 7461 O O . ARG B 1 443 ? 10.234 32.25 13.281 1 94.12 443 ARG B O 1
ATOM 7468 N N . PHE B 1 444 ? 8.281 33.094 13.852 1 92.38 444 PHE B N 1
ATOM 7469 C CA . PHE B 1 444 ? 7.551 31.875 13.562 1 92.38 444 PHE B CA 1
ATOM 7470 C C . PHE B 1 444 ? 7.754 31.453 12.117 1 92.38 444 PHE B C 1
ATOM 7472 O O . PHE B 1 444 ? 7.914 30.266 11.828 1 92.38 444 PHE B O 1
ATOM 7479 N N . GLN B 1 445 ? 7.699 32.406 11.195 1 88.06 445 GLN B N 1
ATOM 7480 C CA . GLN B 1 445 ? 7.879 32.094 9.781 1 88.06 445 GLN B CA 1
ATOM 7481 C C . GLN B 1 445 ? 9.258 31.484 9.523 1 88.06 445 GLN B C 1
ATOM 7483 O O . GLN B 1 445 ? 9.391 30.547 8.734 1 88.06 445 GLN B O 1
ATOM 7488 N N . ARG B 1 446 ? 10.25 32.062 10.18 1 91.19 446 ARG B N 1
ATOM 7489 C CA . ARG B 1 446 ? 11.594 31.5 10.031 1 91.19 446 ARG B CA 1
ATOM 7490 C C . ARG B 1 446 ? 11.664 30.094 10.617 1 91.19 446 ARG B C 1
ATOM 7492 O O . ARG B 1 446 ? 12.297 29.203 10.031 1 91.19 446 ARG B O 1
ATOM 7499 N N . GLU B 1 447 ? 11.047 29.938 11.75 1 90.69 447 GLU B N 1
ATOM 7500 C CA . GLU B 1 447 ? 11.023 28.625 12.383 1 90.69 447 GLU B CA 1
ATOM 7501 C C . GLU B 1 447 ? 10.266 27.625 11.531 1 90.69 447 GLU B C 1
ATOM 7503 O O . GLU B 1 447 ? 10.625 26.438 11.484 1 90.69 447 GLU B O 1
ATOM 7508 N N . LYS B 1 448 ? 9.195 28.062 11.008 1 88.38 448 LYS B N 1
ATOM 7509 C CA . LYS B 1 448 ? 8.414 27.219 10.125 1 88.38 448 LYS B CA 1
ATOM 7510 C C . LYS B 1 448 ? 9.258 26.703 8.961 1 88.38 448 LYS B C 1
ATOM 7512 O O . LYS B 1 448 ? 9.18 25.531 8.594 1 88.38 448 LYS B O 1
ATOM 7517 N N . ILE B 1 449 ? 10.047 27.594 8.344 1 89.38 449 ILE B N 1
ATOM 7518 C CA . ILE B 1 449 ? 10.898 27.219 7.227 1 89.38 449 ILE B CA 1
ATOM 7519 C C . ILE B 1 449 ? 11.938 26.203 7.691 1 89.38 449 ILE B C 1
ATOM 7521 O O . ILE B 1 449 ? 12.219 25.234 6.992 1 89.38 449 ILE B O 1
ATOM 7525 N N . HIS B 1 450 ? 12.461 26.469 8.898 1 92.19 450 HIS B N 1
ATOM 7526 C CA . HIS B 1 450 ? 13.414 25.531 9.477 1 92.19 450 HIS B CA 1
ATOM 7527 C C . HIS B 1 450 ? 12.766 24.156 9.695 1 92.19 450 HIS B C 1
ATOM 7529 O O . HIS B 1 450 ? 13.359 23.125 9.383 1 92.19 450 HIS B O 1
ATOM 7535 N N . ASP B 1 451 ? 11.617 24.188 10.242 1 90.94 451 ASP B N 1
ATOM 7536 C CA . ASP B 1 451 ? 10.883 22.953 10.492 1 90.94 451 ASP B CA 1
ATOM 7537 C C . ASP B 1 451 ? 10.602 22.203 9.188 1 90.94 451 ASP B C 1
ATOM 7539 O O . ASP B 1 451 ? 10.734 20.984 9.117 1 90.94 451 ASP B O 1
ATOM 7543 N N . MET B 1 452 ? 10.18 22.938 8.227 1 89.5 452 MET B N 1
ATOM 7544 C CA . MET B 1 452 ? 9.867 22.344 6.934 1 89.5 452 MET B CA 1
ATOM 7545 C C . MET B 1 452 ? 11.102 21.688 6.316 1 89.5 452 MET B C 1
ATOM 7547 O O . MET B 1 452 ? 11.016 20.594 5.77 1 89.5 452 MET B O 1
ATOM 7551 N N . ARG B 1 453 ? 12.156 22.438 6.359 1 93.31 453 ARG B N 1
ATOM 7552 C CA . ARG B 1 453 ? 13.406 21.875 5.848 1 93.31 453 ARG B CA 1
ATOM 7553 C C . ARG B 1 453 ? 13.742 20.562 6.547 1 93.31 453 ARG B C 1
ATOM 7555 O O . ARG B 1 453 ? 14.023 19.562 5.891 1 93.31 453 ARG B O 1
ATOM 7562 N N . ASP B 1 454 ? 13.719 20.594 7.852 1 93.25 454 ASP B N 1
ATOM 7563 C CA . ASP B 1 454 ? 14.055 19.406 8.625 1 93.25 454 ASP B CA 1
ATOM 7564 C C . ASP B 1 454 ? 13.094 18.25 8.32 1 93.25 454 ASP B C 1
ATOM 7566 O O . ASP B 1 454 ? 13.508 17.094 8.219 1 93.25 454 ASP B O 1
ATOM 7570 N N . MET B 1 455 ? 11.859 18.578 8.25 1 93 455 MET B N 1
ATOM 7571 C CA . MET B 1 455 ? 10.836 17.578 7.945 1 93 455 MET B CA 1
ATOM 7572 C C . MET B 1 455 ? 11.078 16.953 6.578 1 93 455 MET B C 1
ATOM 7574 O O . MET B 1 455 ? 11.008 15.727 6.434 1 93 455 MET B O 1
ATOM 7578 N N . LEU B 1 456 ? 11.328 17.75 5.602 1 94.62 456 LEU B N 1
ATOM 7579 C CA . LEU B 1 456 ? 11.508 17.266 4.238 1 94.62 456 LEU B CA 1
ATOM 7580 C C . LEU B 1 456 ? 12.797 16.469 4.113 1 94.62 456 LEU B C 1
ATOM 7582 O O . LEU B 1 456 ? 12.859 15.484 3.365 1 94.62 456 LEU B O 1
ATOM 7586 N N . ILE B 1 457 ? 13.797 16.922 4.859 1 95.5 457 ILE B N 1
ATOM 7587 C CA . ILE B 1 457 ? 15.039 16.156 4.883 1 95.5 457 ILE B CA 1
ATOM 7588 C C . ILE B 1 457 ? 14.781 14.773 5.48 1 95.5 457 ILE B C 1
ATOM 7590 O O . ILE B 1 457 ? 15.211 13.758 4.93 1 95.5 457 ILE B O 1
ATOM 7594 N N . ALA B 1 458 ? 14.141 14.812 6.609 1 95.31 458 ALA B N 1
ATOM 7595 C CA . ALA B 1 458 ? 13.805 13.547 7.254 1 95.31 458 ALA B CA 1
ATOM 7596 C C . ALA B 1 458 ? 12.977 12.656 6.324 1 95.31 458 ALA B C 1
ATOM 7598 O O . ALA B 1 458 ? 13.211 11.453 6.234 1 95.31 458 ALA B O 1
ATOM 7599 N N . TYR B 1 459 ? 12.047 13.242 5.66 1 95.44 459 TYR B N 1
ATOM 7600 C CA . TYR B 1 459 ? 11.18 12.531 4.723 1 95.44 459 TYR B CA 1
ATOM 7601 C C . TYR B 1 459 ? 12.008 11.852 3.637 1 95.44 459 TYR B C 1
ATOM 7603 O O . TYR B 1 459 ? 11.82 10.664 3.361 1 95.44 459 TYR B O 1
ATOM 7611 N N . ALA B 1 460 ? 12.883 12.594 3.062 1 96.5 460 ALA B N 1
ATOM 7612 C CA . ALA B 1 460 ? 13.734 12.055 2.008 1 96.5 460 ALA B CA 1
ATOM 7613 C C . ALA B 1 460 ? 14.641 10.953 2.547 1 96.5 460 ALA B C 1
ATOM 7615 O O . ALA B 1 460 ? 14.812 9.906 1.909 1 96.5 460 ALA B O 1
ATOM 7616 N N . LYS B 1 461 ? 15.188 11.188 3.701 1 96.88 461 LYS B N 1
ATOM 7617 C CA . LYS B 1 461 ? 16.109 10.219 4.293 1 96.88 461 LYS B CA 1
ATOM 7618 C C . LYS B 1 461 ? 15.406 8.898 4.586 1 96.88 461 LYS B C 1
ATOM 7620 O O . LYS B 1 461 ? 16 7.828 4.453 1 96.88 461 LYS B O 1
ATOM 7625 N N . ILE B 1 462 ? 14.18 9.023 5.062 1 97.06 462 ILE B N 1
ATOM 7626 C CA . ILE B 1 462 ? 13.398 7.828 5.359 1 97.06 462 ILE B CA 1
ATOM 7627 C C . ILE B 1 462 ? 13.242 6.988 4.094 1 97.06 462 ILE B C 1
ATOM 7629 O O . ILE B 1 462 ? 13.453 5.773 4.121 1 97.06 462 ILE B O 1
ATOM 7633 N N . HIS B 1 463 ? 12.875 7.586 2.947 1 97.06 463 HIS B N 1
ATOM 7634 C CA . HIS B 1 463 ? 12.695 6.875 1.685 1 97.06 463 HIS B CA 1
ATOM 7635 C C . HIS B 1 463 ? 14.023 6.348 1.153 1 97.06 463 HIS B C 1
ATOM 7637 O O . HIS B 1 463 ? 14.086 5.25 0.6 1 97.06 463 HIS B O 1
ATOM 7643 N N . ILE B 1 464 ? 15.07 7.164 1.321 1 97.19 464 ILE B N 1
ATOM 7644 C CA . ILE B 1 464 ? 16.391 6.742 0.875 1 97.19 464 ILE B CA 1
ATOM 7645 C C . ILE B 1 464 ? 16.812 5.484 1.628 1 97.19 464 ILE B C 1
ATOM 7647 O O . ILE B 1 464 ? 17.266 4.512 1.019 1 97.19 464 ILE B O 1
ATOM 7651 N N . ARG B 1 465 ? 16.656 5.523 2.9 1 96.94 465 ARG B N 1
ATOM 7652 C CA . ARG B 1 465 ? 17.016 4.367 3.719 1 96.94 465 ARG B CA 1
ATOM 7653 C C . ARG B 1 465 ? 16.234 3.133 3.299 1 96.94 465 ARG B C 1
ATOM 7655 O O . ARG B 1 465 ? 16.797 2.041 3.18 1 96.94 465 ARG B O 1
ATOM 7662 N N . TYR B 1 466 ? 14.961 3.275 3.127 1 97.25 466 TYR B N 1
ATOM 7663 C CA . TYR B 1 466 ? 14.109 2.176 2.689 1 97.25 466 TYR B CA 1
ATOM 7664 C C . TYR B 1 466 ? 14.641 1.554 1.403 1 97.25 466 TYR B C 1
ATOM 7666 O O . TYR B 1 466 ? 14.781 0.332 1.308 1 97.25 466 TYR B O 1
ATOM 7674 N N . CYS B 1 467 ? 14.914 2.408 0.397 1 97.62 467 CYS B N 1
ATOM 7675 C CA . CYS B 1 467 ? 15.367 1.929 -0.903 1 97.62 467 CYS B CA 1
ATOM 7676 C C . CYS B 1 467 ? 16.734 1.267 -0.793 1 97.62 467 CYS B C 1
ATOM 7678 O O . CYS B 1 467 ? 16.984 0.235 -1.42 1 97.62 467 CYS B O 1
ATOM 7680 N N . GLN B 1 468 ? 17.594 1.875 -0.001 1 97.56 468 GLN B N 1
ATOM 7681 C CA . GLN B 1 468 ? 18.953 1.338 0.141 1 97.56 468 GLN B CA 1
ATOM 7682 C C . GLN B 1 468 ? 18.922 -0.045 0.785 1 97.56 468 GLN B C 1
ATOM 7684 O O . GLN B 1 468 ? 19.594 -0.968 0.312 1 97.56 468 GLN B O 1
ATOM 7689 N N . LYS B 1 469 ? 18.203 -0.151 1.899 1 97.62 469 LYS B N 1
ATOM 7690 C CA . LYS B 1 469 ? 18.141 -1.42 2.617 1 97.62 469 LYS B CA 1
ATOM 7691 C C . LYS B 1 469 ? 17.484 -2.502 1.758 1 97.62 469 LYS B C 1
ATOM 7693 O O . LYS B 1 469 ? 17.984 -3.631 1.696 1 97.62 469 LYS B O 1
ATOM 7698 N N . ASN B 1 470 ? 16.406 -2.162 1.107 1 97.19 470 ASN B N 1
ATOM 7699 C CA . ASN B 1 470 ? 15.742 -3.135 0.252 1 97.19 470 ASN B CA 1
ATOM 7700 C C . ASN B 1 470 ? 16.578 -3.465 -0.984 1 97.19 470 ASN B C 1
ATOM 7702 O O . ASN B 1 470 ? 16.594 -4.613 -1.433 1 97.19 470 ASN B O 1
ATOM 7706 N N . LEU B 1 471 ? 17.234 -2.438 -1.579 1 97.69 471 LEU B N 1
ATOM 7707 C CA . LEU B 1 471 ? 18.078 -2.664 -2.746 1 97.69 471 LEU B CA 1
ATOM 7708 C C . LEU B 1 471 ? 19.156 -3.699 -2.443 1 97.69 471 LEU B C 1
ATOM 7710 O O . LEU B 1 471 ? 19.359 -4.633 -3.223 1 97.69 471 LEU B O 1
ATOM 7714 N N . LYS B 1 472 ? 19.766 -3.51 -1.324 1 97.5 472 LYS B N 1
ATOM 7715 C CA . LYS B 1 472 ? 20.797 -4.445 -0.917 1 97.5 472 LYS B CA 1
ATOM 7716 C C . LYS B 1 472 ? 20.25 -5.855 -0.752 1 97.5 472 LYS B C 1
ATOM 7718 O O . LYS B 1 472 ? 20.844 -6.824 -1.228 1 97.5 472 LYS B O 1
ATOM 7723 N N . SER B 1 473 ? 19.156 -5.973 -0.068 1 97.62 473 SER B N 1
ATOM 7724 C CA . SER B 1 473 ? 18.531 -7.273 0.192 1 97.62 473 SER B CA 1
ATOM 7725 C C . SER B 1 473 ? 18.141 -7.961 -1.106 1 97.62 473 SER B C 1
ATOM 7727 O O . SER B 1 473 ? 18.375 -9.156 -1.279 1 97.62 473 SER B O 1
ATOM 7729 N N . TRP B 1 474 ? 17.578 -7.242 -2.076 1 97.94 474 TRP B N 1
ATOM 7730 C CA . TRP B 1 474 ? 17.109 -7.828 -3.326 1 97.94 474 TRP B CA 1
ATOM 7731 C C . TRP B 1 474 ? 18.281 -8.18 -4.238 1 97.94 474 TRP B C 1
ATOM 7733 O O . TRP B 1 474 ? 18.219 -9.156 -4.988 1 97.94 474 TRP B O 1
ATOM 7743 N N . GLN B 1 475 ? 19.328 -7.371 -4.223 1 97.75 475 GLN B N 1
ATOM 7744 C CA . GLN B 1 475 ? 20.531 -7.711 -4.98 1 97.75 475 GLN B CA 1
ATOM 7745 C C . GLN B 1 475 ? 21.141 -9.023 -4.488 1 97.75 475 GLN B C 1
ATOM 7747 O O . GLN B 1 475 ? 21.594 -9.836 -5.285 1 97.75 475 GLN B O 1
ATOM 7752 N N . GLU B 1 476 ? 21.125 -9.164 -3.164 1 97.25 476 GLU B N 1
ATOM 7753 C CA . GLU B 1 476 ? 21.594 -10.422 -2.59 1 97.25 476 GLU B CA 1
ATOM 7754 C C . GLU B 1 476 ? 20.703 -11.586 -2.994 1 97.25 476 GLU B C 1
ATOM 7756 O O . GLU B 1 476 ? 21.188 -12.68 -3.295 1 97.25 476 GLU B O 1
ATOM 7761 N N . ALA B 1 477 ? 19.391 -11.297 -2.939 1 97.19 477 ALA B N 1
ATOM 7762 C CA . ALA B 1 477 ? 18.453 -12.328 -3.35 1 97.19 477 ALA B CA 1
ATOM 7763 C C . ALA B 1 477 ? 18.656 -12.711 -4.812 1 97.19 477 ALA B C 1
ATOM 7765 O O . ALA B 1 477 ? 18.672 -13.891 -5.156 1 97.19 477 ALA B O 1
ATOM 7766 N N . ARG B 1 478 ? 18.844 -11.703 -5.691 1 96.94 478 ARG B N 1
ATOM 7767 C CA . ARG B 1 478 ? 19.062 -11.961 -7.109 1 96.94 478 ARG B CA 1
ATOM 7768 C C . ARG B 1 478 ? 20.328 -12.805 -7.32 1 96.94 478 ARG B C 1
ATOM 7770 O O . ARG B 1 478 ? 20.312 -13.742 -8.117 1 96.94 478 ARG B O 1
ATOM 7777 N N . ALA B 1 479 ? 21.391 -12.484 -6.621 1 96.56 479 ALA B N 1
ATOM 7778 C CA . ALA B 1 479 ? 22.656 -13.211 -6.73 1 96.56 479 ALA B CA 1
ATOM 7779 C C . ALA B 1 479 ? 22.484 -14.672 -6.332 1 96.56 479 ALA B C 1
ATOM 7781 O O . ALA B 1 479 ? 23.062 -15.562 -6.949 1 96.56 479 ALA B O 1
ATOM 7782 N N . GLU B 1 480 ? 21.672 -14.844 -5.27 1 95.94 480 GLU B N 1
ATOM 7783 C CA . GLU B 1 480 ? 21.422 -16.219 -4.828 1 95.94 480 GLU B CA 1
ATOM 7784 C C . GLU B 1 480 ? 20.609 -16.984 -5.855 1 95.94 480 GLU B C 1
ATOM 7786 O O . GLU B 1 480 ? 20.859 -18.172 -6.082 1 95.94 480 GLU B O 1
ATOM 7791 N N . VAL B 1 481 ? 19.609 -16.328 -6.469 1 96 481 VAL B N 1
ATOM 7792 C CA . VAL B 1 481 ? 18.766 -16.969 -7.461 1 96 481 VAL B CA 1
ATOM 7793 C C . VAL B 1 481 ? 19.594 -17.344 -8.688 1 96 481 VAL B C 1
ATOM 7795 O O . VAL B 1 481 ? 19.375 -18.391 -9.297 1 96 481 VAL B O 1
ATOM 7798 N N . GLU B 1 482 ? 20.562 -16.531 -9.055 1 94.94 482 GLU B N 1
ATOM 7799 C CA . GLU B 1 482 ? 21.375 -16.75 -10.242 1 94.94 482 GLU B CA 1
ATOM 7800 C C . GLU B 1 482 ? 22.281 -17.969 -10.078 1 94.94 482 GLU B C 1
ATOM 7802 O O . GLU B 1 482 ? 22.844 -18.469 -11.047 1 94.94 482 GLU B O 1
ATOM 7807 N N . LYS B 1 483 ? 22.375 -18.516 -8.875 1 93.56 483 LYS B N 1
ATOM 7808 C CA . LYS B 1 483 ? 23.172 -19.719 -8.617 1 93.56 483 LYS B CA 1
ATOM 7809 C C . LYS B 1 483 ? 22.422 -20.984 -9.008 1 93.56 483 LYS B C 1
ATOM 7811 O O . LYS B 1 483 ? 23 -22.062 -9.062 1 93.56 483 LYS B O 1
ATOM 7816 N N . ILE B 1 484 ? 21.078 -20.766 -9.18 1 92.06 484 ILE B N 1
ATOM 7817 C CA . ILE B 1 484 ? 20.312 -21.922 -9.617 1 92.06 484 ILE B CA 1
ATOM 7818 C C . ILE B 1 484 ? 20.859 -22.453 -10.938 1 92.06 484 ILE B C 1
ATOM 7820 O O . ILE B 1 484 ? 20.969 -21.703 -11.914 1 92.06 484 ILE B O 1
ATOM 7824 N N . GLU B 1 485 ? 21.297 -23.719 -10.93 1 83.5 485 GLU B N 1
ATOM 7825 C CA . GLU B 1 485 ? 21.875 -24.344 -12.109 1 83.5 485 GLU B CA 1
ATOM 7826 C C . GLU B 1 485 ? 20.797 -24.781 -13.094 1 83.5 485 GLU B C 1
ATOM 7828 O O . GLU B 1 485 ? 19.812 -25.406 -12.695 1 83.5 485 GLU B O 1
ATOM 7833 N N . ILE B 1 486 ? 20.891 -24.125 -14.367 1 77.75 486 ILE B N 1
ATOM 7834 C CA . ILE B 1 486 ? 19.969 -24.562 -15.398 1 77.75 486 ILE B CA 1
ATOM 7835 C C . ILE B 1 486 ? 20.719 -25.391 -16.438 1 77.75 486 ILE B C 1
ATOM 7837 O O . ILE B 1 486 ? 21.875 -25.141 -16.734 1 77.75 486 ILE B O 1
#

InterPro domains:
  IPR001683 Phox homology [PF00787] (53-136)
  IPR001683 Phox homology [PS50195] (1-141)
  IPR001683 Phox homology [SM00312] (22-137)
  IPR027267 AH/BAR domain superfamily [G3DSA:1.20.1270.60] (189-485)
  IPR036871 PX domain superfamily [G3DSA:3.30.1520.10] (19-143)
  IPR036871 PX domain superfamily [SSF64268] (25-136)
  IPR044106 Snx41 /Atg20, PX domain [cd06867] (26-137)
  IPR051079 Sorting Nexin Autophagy-related [PTHR46979] (7-485)

Nearest PDB structures (foldseek):
  8afz-assembly1_B  TM=6.616E-01  e=1.152E-08  Homo sapiens
  8ceg-assembly1_B  TM=6.332E-01  e=1.183E-03  Homo sapiens
  4nqi-assembly2_D  TM=5.382E-01  e=1.295E-03  Dictyostelium discoideum
  4nqi-assembly1_A  TM=4.729E-01  e=5.543E-03  Dictyostelium discoideum
  4nqi-assembly1_B  TM=3.552E-01  e=3.683E-03  Dictyostelium discoideum

Secondary structure (DSSP, 8-state):
-------------HHHHHHTSTT--EEEEEEEEEE-TTT--EEEEEEEEETTEEEEEEHHHHHHHHHHHHHH-TTS-PPP------HHHHHHHHTTGGG-HHHHHHHHHHHHHHHHHHHHSTTGGG-HHHHHHH-SSS-HHHHHTSTTGGG--SSGGGB--S--TTS-SSSB-TTTTSTTSPPPPTTPPPSS--HHHHHHHHHHHHHHHHIIIIIIHHHHHHHHHHHHHHHHHHHHHHHHHHHHHTS-HHHHHHHHHHHHHHHHHHHHHHHHHHHHIIIIIHHHHHHHHHHHHHHHHHHHHHHHHHHHHHHHHHHHHHHHHHHHHHHHHHHHHHHHHHHHHHHSS-SS-----STT------------------------TTGGGGGGGGGGGTTT--S-HHHHHHHHHHHHHHHHHHHHHHHHHHHHHHHHHHHHHHHHHHHHHHHHHHHHHHHHHHHHHHHHHHHHHHHHHHHHHHHHHTTS--/-------------HHHHHHTSTT---EEEEEEEEE-TTT--EEEEEEEEETTEEEEEEHHHHHHHHHHHHHH-TTS-PPP------HHHHHHHHTTGGG-HHHHHHHHHHHHHHHHHHHHSTTGGG-HHHHHHH-SSS-HHHHHTSTTGGG--SSGGGB--S--TTS-SSSB-TTTTSTTSPPPPTTPPPSS--HHHHHHHHHHHHHHHHIIIIIIHHHHHHHHHHHHHHHHHHHHHHHHHHHHHTS-HHHHHHHHHHHHHHHHHHHHHHHHHHHHIIIIIHHHHHHHHHHHHHHHHHHHHHHHHHHHHHHHHHHHHHHHHHHHHHHHHHHHHHHHHHHHHHHSS-TT-----STT--------------------------GGGGGGGGGGGSTT--S-HHHHHHHHHHHHHHHHHHHHHHHHHHHHHHHHHHHHHHHHHHHHHHHHHHHHHHHHHHHHHHHHHHHHHHHHHHHHHHHHHTTS--

Solvent-accessible surface area (backbone atoms only — not comparable to full-atom values): 53477 Å² total; per-residue (Å²): 136,82,80,72,75,76,66,76,77,67,76,72,42,74,56,49,55,51,63,70,40,86,86,62,63,57,41,58,81,45,79,42,84,38,64,39,86,86,77,68,48,69,45,56,34,33,34,36,33,46,87,89,42,57,25,77,45,40,64,69,53,53,53,50,48,52,51,48,50,44,69,76,36,51,50,45,80,66,75,62,65,70,77,80,74,50,61,63,60,42,46,70,39,36,78,47,45,94,66,44,58,64,54,55,52,49,44,48,52,38,45,26,50,29,52,41,52,38,53,67,32,85,64,55,37,46,35,61,68,56,41,47,70,58,34,59,90,52,60,66,71,57,54,59,66,27,81,61,59,55,45,42,51,92,56,67,83,25,37,54,74,48,92,43,93,86,51,74,63,49,26,70,31,70,67,54,63,31,89,84,49,67,76,66,56,93,80,62,74,68,90,76,70,59,63,68,61,52,50,49,51,51,51,43,46,50,51,24,46,43,43,46,68,41,43,45,49,36,47,48,52,40,41,50,45,41,46,52,42,19,54,36,26,47,53,36,18,52,39,30,45,56,49,20,70,76,44,63,70,52,56,14,51,17,35,35,35,44,15,49,31,33,38,46,44,14,55,42,36,46,49,41,37,55,46,45,45,62,50,39,50,46,55,48,52,50,46,35,47,45,34,55,42,45,50,52,27,51,48,47,52,49,47,42,49,40,34,35,51,48,32,48,50,51,38,50,53,45,51,52,48,41,50,51,50,50,50,51,49,50,49,50,49,51,52,49,52,55,53,55,62,61,63,72,65,75,88,71,74,81,73,81,66,69,87,61,78,73,76,80,90,71,80,86,72,91,81,92,82,92,77,76,81,89,84,83,84,71,85,73,73,82,72,67,70,72,63,69,64,58,66,67,54,55,77,72,45,83,59,47,64,67,58,53,51,51,50,49,49,52,52,41,51,51,50,43,51,52,36,52,50,38,38,54,52,39,49,49,25,39,52,41,42,51,51,48,30,49,52,43,50,52,49,47,54,52,49,47,52,48,48,47,40,51,27,49,38,49,51,24,48,47,52,30,49,41,19,52,56,43,28,53,38,23,52,52,19,32,56,42,30,68,63,43,86,124,137,84,80,73,76,77,66,76,75,66,76,74,42,72,55,49,57,51,65,69,39,85,86,63,62,57,40,58,81,46,79,40,84,39,64,39,87,86,76,68,48,69,45,56,34,35,34,36,34,44,85,89,43,56,26,77,45,39,63,69,52,52,53,52,48,50,52,48,49,43,69,75,36,51,49,46,80,68,75,63,65,71,78,82,74,52,62,63,61,42,47,69,36,37,79,48,43,92,68,44,59,65,54,55,51,49,45,47,52,39,46,27,49,30,53,42,51,39,54,67,32,85,64,56,38,48,33,61,70,56,41,47,70,59,35,62,89,52,59,65,72,57,55,59,66,27,81,61,58,56,44,44,50,92,55,66,84,26,36,54,74,44,91,44,94,85,50,75,64,47,25,70,31,71,65,52,62,31,88,86,49,67,77,67,57,92,80,64,75,69,89,77,71,60,61,68,61,52,51,49,50,52,50,43,45,50,52,24,47,44,42,45,68,41,43,44,48,35,48,50,52,41,42,51,45,40,48,54,40,19,54,35,28,46,53,35,18,51,38,28,45,55,50,20,72,76,45,63,70,51,55,14,51,18,35,35,34,45,15,50,30,33,37,46,44,15,55,42,36,46,49,41,36,55,45,44,45,63,52,40,51,46,54,48,53,50,48,35,48,46,33,55,43,46,50,51,28,52,48,46,52,48,47,43,48,40,35,36,51,48,32,49,50,50,38,50,53,42,52,51,48,42,51,52,52,51,52,51,50,53,50,51,50,50,53,50,53,54,52,56,61,61,62,73,62,73,93,73,70,83,74,79,68,71,87,64,78,72,83,72,86,73,80,82,74,82,69,92,79,79,91,76,86,80,80,88,89,80,91,83,79,82,77,67,77,77,63,73,73,60,65,73,58,55,77,72,44,83,57,50,64,67,58,53,52,51,49,51,48,51,52,39,52,50,50,43,51,53,34,52,50,38,40,54,52,39,50,50,26,42,52,41,42,51,52,48,29,50,53,42,49,53,50,47,52,52,49,48,53,48,48,49,41,52,27,51,38,49,53,24,49,47,51,29,50,41,19,53,57,41,27,54,36,22,50,51,19,31,57,43,29,68,61,43,87,125

Radius of gyration: 54.3 Å; Cα contacts (8 Å, |Δi|>4): 1035; chains: 2; bounding box: 88×219×94 Å